Protein AF-0000000087005141 (afdb_homodimer)

Organism: Coptotermes formosanus (NCBI:txid36987)

pLDDT: mean 84.32, std 18.49, range [19.83, 98.81]

Sequence (1506 aa):
MHEECKCHMLPHVILLKMENKKKYKICVTQRHPSLGQCQKLQEDASKFTCVRGSGATDCALKLERGEADFGIFTAEESILVSKFDPQDQRVVIGEIRPEKRDSEKFQFETVAIVEADFQGTLKALKGKKFCHPGFNNPQLWTDSVLKHFERVVLKDNSAECVKSVGTAVEDELSALSSFFGSSCRPGEWADDPREDKNLKRKYSKLCGLCNSKRGCSQYLHAYGNQNAALDCLTKKDGGHVAYVGRYYVKEHFNQKNGGDSDLLEYKYLCPDGSVEDIQSNERPCTWLKQPWDSVIVKDKETAAGILQDLKTSVPTAQRTRTSNPQNWAQYATSIIAGNGNRIVPNDSTPSLKSFIQNGREIPETVDTALCHKTIKWCTTSEVENNKCEWLRQAAIIQGILPELQCVQGTSHLDCFKKINMMDADVVGTNSDLGPIATHFFNLTTVAYQETEENGSFKVVAVVKHNLTATKMTEFKDMKACFPEFAGLAWIAFMEAIRNSPESESKVCPYDSSAGTFFASVCAPGSKDLLHGSEGIDLCAVCHEAYANSDNNNYVPLHPEESCDATAENKFYGNAGALRCLASGVADVAFVNTYNLSVILQDMPGDFKEKYRIMCRNGTKVPLTTNPDDECALTVVTGGEVVARGNRSRNESRDISLTLLKLDELFGIDGHFGNMFNLYEPFNNTKDLLFRGEAFGFVTPLHIKEVANVETYARLKHNAEKCRHPKNDSRANTSGVVAKTTLVLIVILKCLLFMHEECKCHMLPHVILLKMENKKKYKICVTQRHPSLGQCQKLQEDASKFTCVRGSGATDCALKLERGEADFGIFTAEESILVSKFDPQDQRVVIGEIRPEKRDSEKFQFETVAIVEADFQGTLKALKGKKFCHPGFNNPQLWTDSVLKHFERVVLKDNSAECVKSVGTAVEDELSALSSFFGSSCRPGEWADDPREDKNLKRKYSKLCGLCNSKRGCSQYLHAYGNQNAALDCLTKKDGGHVAYVGRYYVKEHFNQKNGGDSDLLEYKYLCPDGSVEDIQSNERPCTWLKQPWDSVIVKDKETAAGILQDLKTSVPTAQRTRTSNPQNWAQYATSIIAGNGNRIVPNDSTPSLKSFIQNGREIPETVDTALCHKTIKWCTTSEVENNKCEWLRQAAIIQGILPELQCVQGTSHLDCFKKINMMDADVVGTNSDLGPIATHFFNLTTVAYQETEENGSFKVVAVVKHNLTATKMTEFKDMKACFPEFAGLAWIAFMEAIRNSPESESKVCPYDSSAGTFFASVCAPGSKDLLHGSEGIDLCAVCHEAYANSDNNNYVPLHPEESCDATAENKFYGNAGALRCLASGVADVAFVNTYNLSVILQDMPGDFKEKYRIMCRNGTKVPLTTNPDDECALTVVTGGEVVARGNRSRNESRDISLTLLKLDELFGIDGHFGNMFNLYEPFNNTKDLLFRGEAFGFVTPLHIKEVANVETYARLKHNAEKCRHPKNDSRANTSGVVAKTTLVLIVILKCLLF

Nearest PDB structures (foldseek):
  6wb6-assembly1_A  TM=6.494E-01  e=1.339E-40  Manduca sexta
  6wb6-assembly2_B  TM=6.621E-01  e=4.488E-39  Manduca sexta
  6xr0-assembly1_M  TM=3.139E-01  e=1.316E-33  Homo sapiens
  5ub3-assembly1_A  TM=5.964E-01  e=1.036E-08  Xanthomonas citri pv. citri str. 306
  5ub7-assembly2_B  TM=6.195E-01  e=2.255E-07  Xanthomonas citri pv. citri str. 306

Foldseek 3Di:
DPPPPPPPPPPPPPPPPPVPLAAFEEEAEPVFDDPVLQVVLPPDPHSYHYDYAPFLQRRLVCLQVVVHFKYWFFLLLLLLSVVVCPVLFKWFWWFKFFPVCPVPQFPWFKFKKFFLPDDWFLLSQFAFEEFFLADDVVDPDFPLLRCVSVFLSLQVNDPAFQEDPFFPLLSSLVSSLRGYFQYQHADASFLDPVVRQVSCVVSLSRQRLAPDSSRSHHDCPPPHSQLRSVCQCQPDVHGRMYMHIPVVVVVNVVVVPVPPPRQSGMWTQASRGDTHGPPPCPDDHTSFTGHGITMMGSGPVSSVVVSVSLVVLFDDPPNVPDDCSPSSSVSVQCRHNNPSIGIGTDPVRDRSQVSSVVTDDSDPAQSHSHDADAAEEEFADPLLLVLVVSLQSSCRSSRDPPGYHYHYHNHPVRVLQCQLVVVGFKFKDWQFCVLVSCQQRVKDFLWWFFFDPLLKWFKFKKFFPPDPDQALLVQFAFEEAEQAQRTPLLLLSQVLLVPDPVRPDNLFDLLCSCLNRYNEYQHAQSCVRVVCPPPGDNHVLLLVLVVLDPCVPAPPDDSVCSRHQDPSNCLHAQLNRLSSVLSVRGGMYIHICSCQVVSVVPDPPCSQVGMFTQFNRRDTDTSPDPDDCRRGSAIAGTITMIGRNPDDPSVSVNVNRSQSVSLQQCFPPHSPVSSHHDQDDDPNHGQRSHHNRGRGIDGPVGQVVDPRSVRSVVSSVVSVVSHPDPPPPPPPPPPPPPPDDPPDDVPPPVPDD/DPPPPPPPPPPPPPPPPPVPLAAFEEEAEPVFDDPVLQVLLPPDVHSYHYDYAPFLQRRLVCLQVVVHFKYWFFLLLLLLSVVVCPVLFKWFWWFKFFPVCPVPFFPWFKFKKFFLPDDWFLLSQFAFEEFFLADDVVDPDFLLRRCVSVFLSLQVNDPAFQEDPFFPLLSSLVSSLRGYFQYQHADASFLDPVVRQVSCVVSLSRQRLAPDSSNSHHDCPPPHSQLRSVCQCQPVVHGRMYMHIPVVVVVNVVVVDPPPPSQSRMWTQASRGDTHGPPPCPDDHTSFTGHGITMMGSGDVSSVVVSVSLVVLFDDPPNVPDDCSPSSSVSVQCRHNNPSIGIGTDPVRDRSQVRSVVTDDSDPAQSHSHDADEAEEEFADPLLLVLVVSLQSSCRSSRDPPGYHYHYHNHPVRVLQCQLVVVGFKFKDWQFCVLVSCQQSVKDFLWWFFFDPLQKWFKFKKFFPPDPDQALLVQFAFEEAEQAQRTPLLLLSQVLLVPDPPRPDNLFDLLCSCLNRYNEYQHAQSCVRVVCPPVGDNHVLLLVLVVLDPCVPQPPDDSVCSRHQDPSNCLHAQLNRLSSVLSVRGGMYIHICSCQVVSVVPDPPCSQVGMFTQFNRRDTDTSPDPDDCRRGSAIAGTITMIGRNPDDPSVSVNVNRSQSVSLQQCFPDHSPVSSHHDQDDDPNHGQRSHHNRGRGIDGPVGQVVDDRSVRSVVSSVVSVVSHPDPPPPPPPPPCPVPPDDPVPDVPPVPPDD

Secondary structure (DSSP, 8-state):
----------------------PEEEEE-TTSS-HHHHHHHHHSS-SEEEEE-SSHHHHHHHHHHTS-SEEEE-HHHHHHHHHT-TT---EEEEEEEEGGGTT-SSSEEEEEEEETT--S-GGGGTT--EE---B-SS-SS-HHHHTHHHHHHHHHT-SSPBPPSSSHHHHHHHHHHHHSSS-B--B-S-SSHHHHHHHHHHTGGGGTTSSBTTTTB---TTTHHHHHHHHHHHSTT--SEEEEEHHHHHHHHHHH-SSTTTGGGEEEEPTTS-EEESTT-SS---SEEEPPEEEEES-HHHHHHHHHHHHHHS--TTTTSSS---HHHHHHHHHHH-TTEEEEE-TT--BHHHHHHTT----SS---SB----EEEEESSHHHHHHHHHHHHHHHHTT-SSPEEEEE-SSHHHHHHHHHTTS--EEEEETTTHHHHHHHH-EEEEEEEEE-GGG-EEEEEEEETT----SGGGGTTSEEE-SSTTSHHHHHHHHHHHT-TT--S---SGGGHHHHHSSEEE-TTHHHHHTTTT---S-HHHHHHHHTS-GGGS----GGGTT--STT-TTSHHHHHHHHHHTTS-SEEEEE-TTHHHHHHTS-TTHHHHEEEEPTTS-EEETTS---TTTSSEEE-SEEEEEETT--HHHHHHHHHHHHHHHHHHSTT-TTTTT--SSS-BTTB--SSS-TTEEEEE-GGGGGGSHHHHHHHHHHHHHHHT------------------STTGGGSSTTS--/----------------------PEEEEE-TTSS-HHHHHHHHHSS-SEEEEE-SSHHHHHHHHHHTS-SEEEE-HHHHHHHHHT-TT---EEEEEEEEGGGTT-SSSEEEEEEEETT--S-GGGGTT--EE---B-SS-SS-HHHHTHHHHHHHHHT-SSPBPPSSSHHHHHHHHHHHHSSS-B--B-S-SSHHHHHHHHHHTGGGGTTSSBTTTTB---TTTHHHHHHHHHHHSTT--SEEEEEHHHHHHHHHHH-SSTTTGGGEEEEPTTS-EEESTT-SS---SEEEPPEEEEES-HHHHHHHHHHHHHHS--TTTTSSS---HHHHHHHHHHH-TTEEEEE-TT--BHHHHHHTT----SS---SB----EEEEESSHHHHHHHHHHHHHHHHTT-SSPEEEEE-SSHHHHHHHHHTTS-SEEEEETTTHHHHHHHH-EEEEEEEEE-GGG-EEEEEEEETT----SGGGGTTSEEE-SSTTSHHHHHHHHHHHT-TT--S---SGGGHHHHHSSEEE-TTHHHHHTTTT---S-HHHHHHHHTS-GGGS----GGGTT--STT-TTSHHHHHHHHHHTTS-SEEEEE-TTHHHHHHTS-TTHHHHEEEEPTTS-EEETTS---TTTSSEEE-SEEEEEETT--HHHHHHHHHHHHHHHHHHSTT-TTTTT--SSS-BTTB--SSS-TTEEEEE-GGGGGGSHHHHHHHHHHHHHHHT------------------STTGGGSGGGS--

InterPro domains:
  IPR001156 Transferrin-like domain [PF00405] (38-306)
  IPR001156 Transferrin-like domain [PF00405] (375-699)
  IPR001156 Transferrin-like domain [PR00422] (406-424)
  IPR001156 Transferrin-like domain [PR00422] (571-592)
  IPR001156 Transferrin-like domain [PR00422] (611-625)
  IPR001156 Transferrin-like domain [PR00422] (686-704)
  IPR001156 Transferrin-like domain [PS51408] (24-371)
  IPR001156 Transferrin-like domain [PS51408] (375-717)
  IPR001156 Transferrin-like domain [SM00094] (375-734)
  IPR016357 Transferrin [PIRSF002549] (13-723)

Radius of gyration: 39.14 Å; Cα contacts (8 Å, |Δi|>4): 3033; chains: 2; bounding box: 100×196×137 Å

Structure (mmCIF, N/CA/C/O backbone):
data_AF-0000000087005141-model_v1
#
loop_
_entity.id
_entity.type
_entity.pdbx_description
1 polymer Transferrin
#
loop_
_atom_site.group_PDB
_atom_site.id
_atom_site.type_symbol
_atom_site.label_atom_id
_atom_site.label_alt_id
_atom_site.label_comp_id
_atom_site.label_asym_id
_atom_site.label_entity_id
_atom_site.label_seq_id
_atom_site.pdbx_PDB_ins_code
_atom_site.Cartn_x
_atom_site.Cartn_y
_atom_site.Cartn_z
_atom_site.occupancy
_atom_site.B_iso_or_equiv
_atom_site.auth_seq_id
_atom_site.auth_comp_id
_atom_site.auth_asym_id
_atom_site.auth_atom_id
_atom_site.pdbx_PDB_model_num
ATOM 1 N N . MET A 1 1 ? -56.219 93.375 22.641 1 28.12 1 MET A N 1
ATOM 2 C CA . MET A 1 1 ? -54.938 92.812 23.047 1 28.12 1 MET A CA 1
ATOM 3 C C . MET A 1 1 ? -54.938 91.312 22.812 1 28.12 1 MET A C 1
ATOM 5 O O . MET A 1 1 ? -55.531 90.562 23.594 1 28.12 1 MET A O 1
ATOM 9 N N . HIS A 1 2 ? -55.156 90.875 21.531 1 33.41 2 HIS A N 1
ATOM 10 C CA . HIS A 1 2 ? -55.25 89.562 20.891 1 33.41 2 HIS A CA 1
ATOM 11 C C . HIS A 1 2 ? -53.938 88.75 21.016 1 33.41 2 HIS A C 1
ATOM 13 O O . HIS A 1 2 ? -52.906 89.25 20.547 1 33.41 2 HIS A O 1
ATOM 19 N N . GLU A 1 3 ? -53.719 88.125 22.188 1 31.88 3 GLU A N 1
ATOM 20 C CA . GLU A 1 3 ? -52.562 87.312 22.531 1 31.88 3 GLU A CA 1
ATOM 21 C C . GLU A 1 3 ? -52.438 86.125 21.578 1 31.88 3 GLU A C 1
ATOM 23 O O . GLU A 1 3 ? -53.375 85.312 21.453 1 31.88 3 GLU A O 1
ATOM 28 N N . GLU A 1 4 ? -51.812 86.312 20.422 1 32.69 4 GLU A N 1
ATOM 29 C CA . GLU A 1 4 ? -51.469 85.25 19.422 1 32.69 4 GLU A CA 1
ATOM 30 C C . GLU A 1 4 ? -50.594 84.188 20.031 1 32.69 4 GLU A C 1
ATOM 32 O O . GLU A 1 4 ? -49.531 84.438 20.578 1 32.69 4 GLU A O 1
ATOM 37 N N . CYS A 1 5 ? -51.188 83.125 20.594 1 31.78 5 CYS A N 1
ATOM 38 C CA . CYS A 1 5 ? -50.562 81.938 21.125 1 31.78 5 CYS A CA 1
ATOM 39 C C . CYS A 1 5 ? -49.75 81.188 20.062 1 31.78 5 CYS A C 1
ATOM 41 O O . CYS A 1 5 ? -50.281 80.75 19.031 1 31.78 5 CYS A O 1
ATOM 43 N N . LYS A 1 6 ? -48.5 81.625 19.812 1 34.59 6 LYS A N 1
ATOM 44 C CA . LYS A 1 6 ? -47.531 81 18.922 1 34.59 6 LYS A CA 1
ATOM 45 C C . LYS A 1 6 ? -47.281 79.562 19.328 1 34.59 6 LYS A C 1
ATOM 47 O O . LYS A 1 6 ? -46.781 79.25 20.406 1 34.59 6 LYS A O 1
ATOM 52 N N . CYS A 1 7 ? -48.125 78.562 18.891 1 31.56 7 CYS A N 1
ATOM 53 C CA . CYS A 1 7 ? -47.938 77.125 19.047 1 31.56 7 CYS A CA 1
ATOM 54 C C . CYS A 1 7 ? -46.688 76.688 18.359 1 31.56 7 CYS A C 1
ATOM 56 O O . CYS A 1 7 ? -46.562 76.75 17.141 1 31.56 7 CYS A O 1
ATOM 58 N N . HIS A 1 8 ? -45.531 76.875 18.875 1 34.47 8 HIS A N 1
ATOM 59 C CA . HIS A 1 8 ? -44.312 76.25 18.344 1 34.47 8 HIS A CA 1
ATOM 60 C C . HIS A 1 8 ? -44.438 74.75 18.312 1 34.47 8 HIS A C 1
ATOM 62 O O . HIS A 1 8 ? -44.625 74.125 19.344 1 34.47 8 HIS A O 1
ATOM 68 N N . MET A 1 9 ? -44.969 74.188 17.203 1 34.22 9 MET A N 1
ATOM 69 C CA . MET A 1 9 ? -44.938 72.75 16.938 1 34.22 9 MET A CA 1
ATOM 70 C C . MET A 1 9 ? -43.5 72.25 16.922 1 34.22 9 MET A C 1
ATOM 72 O O . MET A 1 9 ? -42.656 72.688 16.141 1 34.22 9 MET A O 1
ATOM 76 N N . LEU A 1 10 ? -42.906 71.875 18.031 1 38.47 10 LEU A N 1
ATOM 77 C CA . LEU A 1 10 ? -41.656 71.125 18.016 1 38.47 10 LEU A CA 1
ATOM 78 C C . LEU A 1 10 ? -41.75 69.875 17.203 1 38.47 10 LEU A C 1
ATOM 80 O O . LEU A 1 10 ? -42.656 69.062 17.438 1 38.47 10 LEU A O 1
ATOM 84 N N . PRO A 1 11 ? -41.188 69.875 15.977 1 41.94 11 PRO A N 1
ATOM 85 C CA . PRO A 1 11 ? -41.188 68.562 15.25 1 41.94 11 PRO A CA 1
ATOM 86 C C . PRO A 1 11 ? -40.562 67.438 16.062 1 41.94 11 PRO A C 1
ATOM 88 O O . PRO A 1 11 ? -39.5 67.625 16.688 1 41.94 11 PRO A O 1
ATOM 91 N N . HIS A 1 12 ? -41.375 66.625 16.656 1 40.31 12 HIS A N 1
ATOM 92 C CA . HIS A 1 12 ? -40.906 65.375 17.219 1 40.31 12 HIS A CA 1
ATOM 93 C C . HIS A 1 12 ? -40.094 64.562 16.188 1 40.31 12 HIS A C 1
ATOM 95 O O . HIS A 1 12 ? -40.625 64.188 15.141 1 40.31 12 HIS A O 1
ATOM 101 N N . VAL A 1 13 ? -38.812 64.875 16.031 1 39.16 13 VAL A N 1
ATOM 102 C CA . VAL A 1 13 ? -37.938 63.938 15.328 1 39.16 13 VAL A CA 1
ATOM 103 C C . VAL A 1 13 ? -38.125 62.531 15.867 1 39.16 13 VAL A C 1
ATOM 105 O O . VAL A 1 13 ? -37.875 62.281 17.047 1 39.16 13 VAL A O 1
ATOM 108 N N . ILE A 1 14 ? -39.062 61.875 15.352 1 36.75 14 ILE A N 1
ATOM 109 C CA . ILE A 1 14 ? -39.094 60.406 15.555 1 36.75 14 ILE A CA 1
ATOM 110 C C . ILE A 1 14 ? -37.75 59.812 15.188 1 36.75 14 ILE A C 1
ATOM 112 O O . ILE A 1 14 ? -37.344 59.844 14.023 1 36.75 14 ILE A O 1
ATOM 116 N N . LEU A 1 15 ? -36.781 59.906 16.047 1 35.97 15 LEU A N 1
ATOM 117 C CA . LEU A 1 15 ? -35.625 59.031 15.883 1 35.97 15 LEU A CA 1
ATOM 118 C C . LEU A 1 15 ? -36.094 57.594 15.586 1 35.97 15 LEU A C 1
ATOM 120 O O . LEU A 1 15 ? -36.688 56.938 16.453 1 35.97 15 LEU A O 1
ATOM 124 N N . LEU A 1 16 ? -36.5 57.406 14.398 1 35.97 16 LEU A N 1
ATOM 125 C CA . LEU A 1 16 ? -36.562 56 14 1 35.97 16 LEU A CA 1
ATOM 126 C C . LEU A 1 16 ? -35.312 55.281 14.43 1 35.97 16 LEU A C 1
ATOM 128 O O . LEU A 1 16 ? -34.188 55.594 13.984 1 35.97 16 LEU A O 1
ATOM 132 N N . LYS A 1 17 ? -35.25 54.875 15.641 1 39.09 17 LYS A N 1
ATOM 133 C CA . LYS A 1 17 ? -34.281 53.844 15.984 1 39.09 17 LYS A CA 1
ATOM 134 C C . LYS A 1 17 ? -34.219 52.781 14.914 1 39.09 17 LYS A C 1
ATOM 136 O O . LYS A 1 17 ? -35.188 52 14.758 1 39.09 17 LYS A O 1
ATOM 141 N N . MET A 1 18 ? -33.594 53.125 13.828 1 35.72 18 MET A N 1
ATOM 142 C CA . MET A 1 18 ? -33.188 51.969 13.023 1 35.72 18 MET A CA 1
ATOM 143 C C . MET A 1 18 ? -32.719 50.812 13.906 1 35.72 18 MET A C 1
ATOM 145 O O . MET A 1 18 ? -31.719 50.938 14.617 1 35.72 18 MET A O 1
ATOM 149 N N . GLU A 1 19 ? -33.656 50.188 14.484 1 39.97 19 GLU A N 1
ATOM 150 C CA . GLU A 1 19 ? -33.219 48.906 15.078 1 39.97 19 GLU A CA 1
ATOM 151 C C . GLU A 1 19 ? -32.125 48.25 14.234 1 39.97 19 GLU A C 1
ATOM 153 O O . GLU A 1 19 ? -32.375 47.906 13.078 1 39.97 19 GLU A O 1
ATOM 158 N N . ASN A 1 20 ? -30.984 48.719 14.195 1 45.12 20 ASN A N 1
ATOM 159 C CA . ASN A 1 20 ? -29.812 48 13.664 1 45.12 20 ASN A CA 1
ATOM 160 C C . ASN A 1 20 ? -29.953 46.5 13.805 1 45.12 20 ASN A C 1
ATOM 162 O O . ASN A 1 20 ? -29.875 45.969 14.906 1 45.12 20 ASN A O 1
ATOM 166 N N . LYS A 1 21 ? -30.812 45.844 13.109 1 56.25 21 LYS A N 1
ATOM 167 C CA . LYS A 1 21 ? -31.094 44.438 13.133 1 56.25 21 LYS A CA 1
ATOM 168 C C . LYS A 1 21 ? -29.797 43.625 13.102 1 56.25 21 LYS A C 1
ATOM 170 O O . LYS A 1 21 ? -29.031 43.719 12.148 1 56.25 21 LYS A O 1
ATOM 175 N N . LYS A 1 22 ? -29.297 43.094 14.156 1 73.81 22 LYS A N 1
ATOM 176 C CA . LYS A 1 22 ? -28.062 42.375 14.422 1 73.81 22 LYS A CA 1
ATOM 177 C C . LYS A 1 22 ? -27.969 41.125 13.531 1 73.81 22 LYS A C 1
ATOM 179 O O . LYS A 1 22 ? -28.891 40.312 13.484 1 73.81 22 LYS A O 1
ATOM 184 N N . LYS A 1 23 ? -27.078 41.156 12.562 1 87.88 23 LYS A N 1
ATOM 185 C CA . LYS A 1 23 ? -26.781 40 11.734 1 87.88 23 LYS A CA 1
ATOM 186 C C . LYS A 1 23 ? -25.828 39.031 12.438 1 87.88 23 LYS A C 1
ATOM 188 O O . LYS A 1 23 ? -24.859 39.469 13.086 1 87.88 23 LYS A O 1
ATOM 193 N N . TYR A 1 24 ? -26.234 37.812 12.477 1 92.88 24 TYR A N 1
ATOM 194 C CA . TYR A 1 24 ? -25.391 36.812 13.086 1 92.88 24 TYR A CA 1
ATOM 195 C C . TYR A 1 24 ? -24.484 36.156 12.055 1 92.88 24 TYR A C 1
ATOM 197 O O . TYR A 1 24 ? -24.875 35.969 10.898 1 92.88 24 TYR A O 1
ATOM 205 N N . LYS A 1 25 ? -23.266 35.844 12.5 1 94.19 25 LYS A N 1
ATOM 206 C CA . LYS A 1 25 ? -22.25 35.281 11.617 1 94.19 25 LYS A CA 1
ATOM 207 C C . LYS A 1 25 ? -22.203 33.781 11.734 1 94.19 25 LYS A C 1
ATOM 209 O O . LYS A 1 25 ? -21.906 33.25 12.812 1 94.19 25 LYS A O 1
ATOM 214 N N . ILE A 1 26 ? -22.375 33.062 10.648 1 93.31 26 ILE A N 1
ATOM 215 C CA . ILE A 1 26 ? -22.25 31.609 10.609 1 93.31 26 ILE A CA 1
ATOM 216 C C . ILE A 1 26 ? -20.906 31.219 10.016 1 93.31 26 ILE A C 1
ATOM 218 O O . ILE A 1 26 ? -20.516 31.703 8.945 1 93.31 26 ILE A O 1
ATOM 222 N N . CYS A 1 27 ? -20.188 30.344 10.703 1 94.06 27 CYS A N 1
ATOM 223 C CA . CYS A 1 27 ? -18.938 29.797 10.172 1 94.06 27 CYS A CA 1
ATOM 224 C C . CYS A 1 27 ? -19.203 28.609 9.258 1 94.06 27 CYS A C 1
ATOM 226 O O . CYS A 1 27 ? -19.812 27.625 9.688 1 94.06 27 CYS A O 1
ATOM 228 N N . VAL A 1 28 ? -18.734 28.703 8.016 1 90.25 28 VAL A N 1
ATOM 229 C CA . VAL A 1 28 ? -18.953 27.641 7.043 1 90.25 28 VAL A CA 1
ATOM 230 C C . VAL A 1 28 ? -17.609 27.156 6.504 1 90.25 28 VAL A C 1
ATOM 232 O O . VAL A 1 28 ? -16.688 27.938 6.316 1 90.25 28 VAL A O 1
ATOM 235 N N . THR A 1 29 ? -17.531 25.812 6.352 1 88.19 29 THR A N 1
ATOM 236 C CA . THR A 1 29 ? -16.312 25.203 5.828 1 88.19 29 THR A CA 1
ATOM 237 C C . THR A 1 29 ? -16.516 24.734 4.395 1 88.19 29 THR A C 1
ATOM 239 O O . THR A 1 29 ? -17.578 24.938 3.809 1 88.19 29 THR A O 1
ATOM 242 N N . GLN A 1 30 ? -15.445 24.062 3.783 1 73.75 30 GLN A N 1
ATOM 243 C CA . GLN A 1 30 ? -15.508 23.609 2.4 1 73.75 30 GLN A CA 1
ATOM 244 C C . GLN A 1 30 ? -16.5 22.453 2.248 1 73.75 30 GLN A C 1
ATOM 246 O O . GLN A 1 30 ? -16.953 22.156 1.143 1 73.75 30 GLN A O 1
ATOM 251 N N . ARG A 1 31 ? -16.797 21.75 3.277 1 69 31 ARG A N 1
ATOM 252 C CA . ARG A 1 31 ? -17.766 20.656 3.25 1 69 31 ARG A CA 1
ATOM 253 C C . ARG A 1 31 ? -19.172 21.172 2.93 1 69 31 ARG A C 1
ATOM 255 O O . ARG A 1 31 ? -20.016 20.406 2.436 1 69 31 ARG A O 1
ATOM 262 N N . HIS A 1 32 ? -19.375 22.328 3.217 1 62.19 32 HIS A N 1
ATOM 263 C CA . HIS A 1 32 ? -20.719 22.891 3.082 1 62.19 32 HIS A CA 1
ATOM 264 C C . HIS A 1 32 ? -20.891 23.578 1.73 1 62.19 32 HIS A C 1
ATOM 266 O O . HIS A 1 32 ? -19.906 24 1.116 1 62.19 32 HIS A O 1
ATOM 272 N N . PRO A 1 33 ? -22.172 23.406 1.3 1 60 33 PRO A N 1
ATOM 273 C CA . PRO A 1 33 ? -22.438 23.828 -0.077 1 60 33 PRO A CA 1
ATOM 274 C C . PRO A 1 33 ? -21.672 25.094 -0.461 1 60 33 PRO A C 1
ATOM 276 O O . PRO A 1 33 ? -21.188 25.828 0.414 1 60 33 PRO A O 1
ATOM 279 N N . SER A 1 34 ? -21.719 25.5 -1.682 1 58.47 34 SER A N 1
ATOM 280 C CA . SER A 1 34 ? -20.891 26.328 -2.537 1 58.47 34 SER A CA 1
ATOM 281 C C . SER A 1 34 ? -20.922 27.781 -2.09 1 58.47 34 SER A C 1
ATOM 283 O O . SER A 1 34 ? -21.891 28.234 -1.496 1 58.47 34 SER A O 1
ATOM 285 N N . LEU A 1 35 ? -19.75 28.375 -1.965 1 62.47 35 LEU A N 1
ATOM 286 C CA . LEU A 1 35 ? -19.469 29.797 -1.857 1 62.47 35 LEU A CA 1
ATOM 287 C C . LEU A 1 35 ? -20.594 30.625 -2.48 1 62.47 35 LEU A C 1
ATOM 289 O O . LEU A 1 35 ? -20.922 31.719 -1.994 1 62.47 35 LEU A O 1
ATOM 293 N N . GLY A 1 36 ? -21.281 29.984 -3.322 1 66.38 36 GLY A N 1
ATOM 294 C CA . GLY A 1 36 ? -22.344 30.703 -3.994 1 66.38 36 GLY A CA 1
ATOM 295 C C . GLY A 1 36 ? -23.547 30.938 -3.107 1 66.38 36 GLY A C 1
ATOM 296 O O . GLY A 1 36 ? -24.141 32.031 -3.127 1 66.38 36 GLY A O 1
ATOM 297 N N . GLN A 1 37 ? -23.844 30.094 -2.275 1 76.75 37 GLN A N 1
ATOM 298 C CA . GLN A 1 37 ? -25 30.25 -1.391 1 76.75 37 GLN A CA 1
ATOM 299 C C . GLN A 1 37 ? -24.703 31.266 -0.293 1 76.75 37 GLN A C 1
ATOM 301 O O . GLN A 1 37 ? -25.609 31.984 0.146 1 76.75 37 GLN A O 1
ATOM 306 N N . CYS A 1 38 ? -23.531 31.328 0.136 1 81.19 38 CYS A N 1
ATOM 307 C CA . CYS A 1 38 ? -23.125 32.312 1.143 1 81.19 38 CYS A CA 1
ATOM 308 C C . CYS A 1 38 ? -23.25 33.719 0.602 1 81.19 38 CYS A C 1
ATOM 310 O O . CYS A 1 38 ? -23.625 34.656 1.334 1 81.19 38 CYS A O 1
ATOM 312 N N . GLN A 1 39 ? -22.922 33.875 -0.654 1 78.06 39 GLN A N 1
ATOM 313 C CA . GLN A 1 39 ? -23.062 35.188 -1.267 1 78.06 39 GLN A CA 1
ATOM 314 C C . GLN A 1 39 ? -24.516 35.625 -1.347 1 78.06 39 GLN A C 1
ATOM 316 O O . GLN A 1 39 ? -24.844 36.781 -1.106 1 78.06 39 GLN A O 1
ATOM 321 N N . LYS A 1 40 ? -25.328 34.719 -1.68 1 76.56 40 LYS A N 1
ATOM 322 C CA . LYS A 1 40 ? -26.766 35.031 -1.778 1 76.56 40 LYS A CA 1
ATOM 323 C C . LYS A 1 40 ? -27.359 35.344 -0.409 1 76.56 40 LYS A C 1
ATOM 325 O O . LYS A 1 40 ? -28.281 36.156 -0.301 1 76.56 40 LYS A O 1
ATOM 330 N N . LEU A 1 41 ? -26.828 34.719 0.584 1 79.62 41 LEU A N 1
ATOM 331 C CA . LEU A 1 41 ? -27.281 34.938 1.953 1 79.62 41 LEU A CA 1
ATOM 332 C C . LEU A 1 41 ? -26.922 36.344 2.406 1 79.62 41 LEU A C 1
ATOM 334 O O . LEU A 1 41 ? -27.656 36.969 3.186 1 79.62 41 LEU A O 1
ATOM 338 N N . GLN A 1 42 ? -25.797 36.938 1.885 1 74.25 42 GLN A N 1
ATOM 339 C CA . GLN A 1 42 ? -25.297 38.219 2.309 1 74.25 42 GLN A CA 1
ATOM 340 C C . GLN A 1 42 ? -26.094 39.375 1.647 1 74.25 42 GLN A C 1
ATOM 342 O O . GLN A 1 42 ? -26.156 40.469 2.176 1 74.25 42 GLN A O 1
ATOM 347 N N . GLU A 1 43 ? -26.438 39.25 0.479 1 66.81 43 GLU A N 1
ATOM 348 C CA . GLU A 1 43 ? -27.094 40.312 -0.252 1 66.81 43 GLU A CA 1
ATOM 349 C C . GLU A 1 43 ? -28.375 40.781 0.452 1 66.81 43 GLU A C 1
ATOM 351 O O . GLU A 1 43 ? -28.688 41.969 0.467 1 66.81 43 GLU A O 1
ATOM 356 N N . ASP A 1 44 ? -29.281 39.969 0.575 1 57.38 44 ASP A N 1
ATOM 357 C CA . ASP A 1 44 ? -30.641 40.375 0.92 1 57.38 44 ASP A CA 1
ATOM 358 C C . ASP A 1 44 ? -30.766 40.656 2.414 1 57.38 44 ASP A C 1
ATOM 360 O O . ASP A 1 44 ? -29.812 40.469 3.17 1 57.38 44 ASP A O 1
ATOM 364 N N . ALA A 1 45 ? -31.891 41.219 2.865 1 64.62 45 ALA A N 1
ATOM 365 C CA . ALA A 1 45 ? -32.438 41.438 4.203 1 64.62 45 ALA A CA 1
ATOM 366 C C . ALA A 1 45 ? -32.25 40.219 5.086 1 64.62 45 ALA A C 1
ATOM 368 O O . ALA A 1 45 ? -33.094 39.906 5.922 1 64.62 45 ALA A O 1
ATOM 369 N N . SER A 1 46 ? -30.922 39.594 4.879 1 76.38 46 SER A N 1
ATOM 370 C CA . SER A 1 46 ? -30.688 38.375 5.633 1 76.38 46 SER A CA 1
ATOM 371 C C . SER A 1 46 ? -30.25 38.656 7.059 1 76.38 46 SER A C 1
ATOM 373 O O . SER A 1 46 ? -29.656 39.719 7.316 1 76.38 46 SER A O 1
ATOM 375 N N . LYS A 1 47 ? -30.656 37.812 7.977 1 83.56 47 LYS A N 1
ATOM 376 C CA . LYS A 1 47 ? -30.25 37.906 9.375 1 83.56 47 LYS A CA 1
ATOM 377 C C . LYS A 1 47 ? -28.938 37.188 9.617 1 83.56 47 LYS A C 1
ATOM 379 O O . LYS A 1 47 ? -28.375 37.25 10.719 1 83.56 47 LYS A O 1
ATOM 384 N N . PHE A 1 48 ? -28.406 36.469 8.594 1 88.56 48 PHE A N 1
ATOM 385 C CA . PHE A 1 48 ? -27.172 35.719 8.742 1 88.56 48 PHE A CA 1
ATOM 386 C C . PHE A 1 48 ? -26.141 36.156 7.711 1 88.56 48 PHE A C 1
ATOM 388 O O . PHE A 1 48 ? -26.5 36.531 6.602 1 88.56 48 PHE A O 1
ATOM 395 N N . THR A 1 49 ? -24.891 36.188 8.133 1 89 49 THR A N 1
ATOM 396 C CA . THR A 1 49 ? -23.75 36.344 7.234 1 89 49 THR A CA 1
ATOM 397 C C . THR A 1 49 ? -22.766 35.188 7.379 1 89 49 THR A C 1
ATOM 399 O O . THR A 1 49 ? -22.625 34.625 8.461 1 89 49 THR A O 1
ATOM 402 N N . CYS A 1 50 ? -22.062 34.906 6.305 1 90.75 50 CYS A N 1
ATOM 403 C CA . CYS A 1 50 ? -21.172 33.75 6.316 1 90.75 50 CYS A CA 1
ATOM 404 C C . CYS A 1 50 ? -19.734 34.188 6.617 1 90.75 50 CYS A C 1
ATOM 406 O O . CYS A 1 50 ? -19.297 35.25 6.172 1 90.75 50 CYS A O 1
ATOM 408 N N . VAL A 1 51 ? -19.047 33.469 7.449 1 92.31 51 VAL A N 1
ATOM 409 C CA . VAL A 1 51 ? -17.609 33.562 7.672 1 92.31 51 VAL A CA 1
ATOM 410 C C . VAL A 1 51 ? -16.953 32.25 7.246 1 92.31 51 VAL A C 1
ATOM 412 O O . VAL A 1 51 ? -17.391 31.156 7.648 1 92.31 51 VAL A O 1
ATOM 415 N N . ARG A 1 52 ? -15.906 32.344 6.461 1 89.69 52 ARG A N 1
ATOM 416 C CA . ARG A 1 52 ? -15.258 31.156 5.934 1 89.69 52 ARG A CA 1
ATOM 417 C C . ARG A 1 52 ? -14.258 30.594 6.938 1 89.69 52 ARG A C 1
ATOM 419 O O . ARG A 1 52 ? -13.453 31.328 7.508 1 89.69 52 ARG A O 1
ATOM 426 N N . GLY A 1 53 ? -14.422 29.297 7.227 1 90.88 53 GLY A N 1
ATOM 427 C CA . GLY A 1 53 ? -13.453 28.547 8.008 1 90.88 53 GLY A CA 1
ATOM 428 C C . GLY A 1 53 ? -12.75 27.469 7.203 1 90.88 53 GLY A C 1
ATOM 429 O O . GLY A 1 53 ? -13.336 26.875 6.297 1 90.88 53 GLY A O 1
ATOM 430 N N . SER A 1 54 ? -11.484 27.172 7.527 1 88.88 54 SER A N 1
ATOM 431 C CA . SER A 1 54 ? -10.727 26.125 6.848 1 88.88 54 SER A CA 1
ATOM 432 C C . SER A 1 54 ? -11.203 24.75 7.262 1 88.88 54 SER A C 1
ATOM 434 O O . SER A 1 54 ? -11.023 23.781 6.523 1 88.88 54 SER A O 1
ATOM 436 N N . GLY A 1 55 ? -11.719 24.625 8.398 1 92 55 GLY A N 1
ATOM 437 C CA . GLY A 1 55 ? -12.242 23.391 8.977 1 92 55 GLY A CA 1
ATOM 438 C C . GLY A 1 55 ? -12.984 23.609 10.281 1 92 55 GLY A C 1
ATOM 439 O O . GLY A 1 55 ? -13.156 24.75 10.719 1 92 55 GLY A O 1
ATOM 440 N N . ALA A 1 56 ? -13.391 22.531 10.836 1 94.5 56 ALA A N 1
ATOM 441 C CA . ALA A 1 56 ? -14.156 22.609 12.078 1 94.5 56 ALA A CA 1
ATOM 442 C C . ALA A 1 56 ? -13.32 23.219 13.203 1 94.5 56 ALA A C 1
ATOM 444 O O . ALA A 1 56 ? -13.828 23.984 14.023 1 94.5 56 ALA A O 1
ATOM 445 N N . THR A 1 57 ? -12.078 22.844 13.273 1 96.38 57 THR A N 1
ATOM 446 C CA . THR A 1 57 ? -11.18 23.391 14.281 1 96.38 57 THR A CA 1
ATOM 447 C C . THR A 1 57 ? -11.062 24.906 14.125 1 96.38 57 THR A C 1
ATOM 449 O O . THR A 1 57 ? -11.148 25.656 15.109 1 96.38 57 THR A O 1
ATOM 452 N N . ASP A 1 58 ? -10.883 25.344 12.914 1 95.5 58 ASP A N 1
ATOM 453 C CA . ASP A 1 58 ? -10.805 26.781 12.656 1 95.5 58 ASP A CA 1
ATOM 454 C C . ASP A 1 58 ? -12.109 27.484 13.031 1 95.5 58 ASP A C 1
ATOM 456 O O . ASP A 1 58 ? -12.102 28.578 13.594 1 95.5 58 ASP A O 1
ATOM 460 N N . CYS A 1 59 ? -13.242 26.891 12.703 1 95.56 59 CYS A N 1
ATOM 461 C CA . CYS A 1 59 ? -14.539 27.438 13.07 1 95.56 59 CYS A CA 1
ATOM 462 C C . CYS A 1 59 ? -14.688 27.516 14.586 1 95.56 59 CYS A C 1
ATOM 464 O O . CYS A 1 59 ? -15.234 28.484 15.109 1 95.56 59 CYS A O 1
ATOM 466 N N . ALA A 1 60 ? -14.266 26.469 15.258 1 97 60 ALA A N 1
ATOM 467 C CA . ALA A 1 60 ? -14.32 26.469 16.719 1 97 60 ALA A CA 1
ATOM 468 C C . ALA A 1 60 ? -13.508 27.625 17.297 1 97 60 ALA A C 1
ATOM 470 O O . ALA A 1 60 ? -13.945 28.297 18.234 1 97 60 ALA A O 1
ATOM 471 N N . LEU A 1 61 ? -12.344 27.844 16.797 1 96 61 LEU A N 1
ATOM 472 C CA . LEU A 1 61 ? -11.477 28.922 17.25 1 96 61 LEU A CA 1
ATOM 473 C C . LEU A 1 61 ? -12.094 30.281 16.938 1 96 61 LEU A C 1
ATOM 475 O O . LEU A 1 61 ? -11.977 31.219 17.734 1 96 61 LEU A O 1
ATOM 479 N N . LYS A 1 62 ? -12.766 30.391 15.828 1 96.38 62 LYS A N 1
ATOM 480 C CA . LYS A 1 62 ? -13.43 31.625 15.469 1 96.38 62 LYS A CA 1
ATOM 481 C C . LYS A 1 62 ? -14.609 31.922 16.391 1 96.38 62 LYS A C 1
ATOM 483 O O . LYS A 1 62 ? -14.891 33.094 16.703 1 96.38 62 LYS A O 1
ATOM 488 N N . LEU A 1 63 ? -15.336 30.906 16.781 1 96.75 63 LEU A N 1
ATOM 489 C CA . LEU A 1 63 ? -16.391 31.062 17.766 1 96.75 63 LEU A CA 1
ATOM 490 C C . LEU A 1 63 ? -15.812 31.578 19.094 1 96.75 63 LEU A C 1
ATOM 492 O O . LEU A 1 63 ? -16.375 32.469 19.719 1 96.75 63 LEU A O 1
ATOM 496 N N . GLU A 1 64 ? -14.727 31 19.469 1 94 64 GLU A N 1
ATOM 497 C CA . GLU A 1 64 ? -14.078 31.375 20.734 1 94 64 GLU A CA 1
ATOM 498 C C . GLU A 1 64 ? -13.625 32.812 20.703 1 94 64 GLU A C 1
ATOM 500 O O . GLU A 1 64 ? -13.719 33.531 21.703 1 94 64 GLU A O 1
ATOM 505 N N . ARG A 1 65 ? -13.156 33.312 19.547 1 94.06 65 ARG A N 1
ATOM 506 C CA . ARG A 1 65 ? -12.633 34.656 19.422 1 94.06 65 ARG A CA 1
ATOM 507 C C . ARG A 1 65 ? -13.75 35.656 19.125 1 94.06 65 ARG A C 1
ATOM 509 O O . ARG A 1 65 ? -13.508 36.844 19.078 1 94.06 65 ARG A O 1
ATOM 516 N N . GLY A 1 66 ? -14.898 35.125 18.828 1 93.56 66 GLY A N 1
ATOM 517 C CA . GLY A 1 66 ? -16.031 36 18.531 1 93.56 66 GLY A CA 1
ATOM 518 C C . GLY A 1 66 ? -16.078 36.469 17.094 1 93.56 66 GLY A C 1
ATOM 519 O O . GLY A 1 66 ? -16.828 37.375 16.75 1 93.56 66 GLY A O 1
ATOM 520 N N . GLU A 1 67 ? -15.289 35.844 16.25 1 95.94 67 GLU A N 1
ATOM 521 C CA . GLU A 1 67 ? -15.297 36.156 14.828 1 95.94 67 GLU A CA 1
ATOM 522 C C . GLU A 1 67 ? -16.5 35.531 14.133 1 95.94 67 GLU A C 1
ATOM 524 O O . GLU A 1 67 ? -16.875 35.938 13.039 1 95.94 67 GLU A O 1
ATOM 529 N N . ALA A 1 68 ? -17.047 34.5 14.719 1 96.44 68 ALA A N 1
ATOM 530 C CA . ALA A 1 68 ? -18.297 33.844 14.305 1 96.44 68 ALA A CA 1
ATOM 531 C C . ALA A 1 68 ? -19.219 33.625 15.492 1 96.44 68 ALA A C 1
ATOM 533 O O . ALA A 1 68 ? -18.766 33.562 16.641 1 96.44 68 ALA A O 1
ATOM 534 N N . ASP A 1 69 ? -20.484 33.531 15.133 1 97.06 69 ASP A N 1
ATOM 535 C CA . ASP A 1 69 ? -21.469 33.375 16.203 1 97.06 69 ASP A CA 1
ATOM 536 C C . ASP A 1 69 ? -21.906 31.938 16.344 1 97.06 69 ASP A C 1
ATOM 538 O O . ASP A 1 69 ? -22.266 31.484 17.438 1 97.06 69 ASP A O 1
ATOM 542 N N . PHE A 1 70 ? -21.984 31.281 15.312 1 96.56 70 PHE A N 1
ATOM 543 C CA . PHE A 1 70 ? -22.375 29.875 15.352 1 96.56 70 PHE A CA 1
ATOM 544 C C . PHE A 1 70 ? -21.828 29.125 14.148 1 96.56 70 PHE A C 1
ATOM 546 O O . PHE A 1 70 ? -21.297 29.734 13.219 1 96.56 70 PHE A O 1
ATOM 553 N N . GLY A 1 71 ? -21.781 27.828 14.234 1 95.31 71 GLY A N 1
ATOM 554 C CA . GLY A 1 71 ? -21.281 26.953 13.18 1 95.31 71 GLY A CA 1
ATOM 555 C C . GLY A 1 71 ? -21.938 25.594 13.18 1 95.31 71 GLY A C 1
ATOM 556 O O . GLY A 1 71 ? -22.781 25.297 14.023 1 95.31 71 GLY A O 1
ATOM 557 N N . ILE A 1 72 ? -21.594 24.797 12.148 1 94.19 72 ILE A N 1
ATOM 558 C CA . ILE A 1 72 ? -22.125 23.453 11.969 1 94.19 72 ILE A CA 1
ATOM 559 C C . ILE A 1 72 ? -21.016 22.422 12.227 1 94.19 72 ILE A C 1
ATOM 561 O O . ILE A 1 72 ? -19.938 22.5 11.633 1 94.19 72 ILE A O 1
ATOM 565 N N . PHE A 1 73 ? -21.328 21.453 13.078 1 95.44 73 PHE A N 1
ATOM 566 C CA . PHE A 1 73 ? -20.312 20.469 13.453 1 95.44 73 PHE A CA 1
ATOM 567 C C . PHE A 1 73 ? -20.891 19.062 13.414 1 95.44 73 PHE A C 1
ATOM 569 O O . PHE A 1 73 ? -22.031 18.844 13.805 1 95.44 73 PHE A O 1
ATOM 576 N N . THR A 1 74 ? -20.047 18.094 12.875 1 92.94 74 THR A N 1
ATOM 577 C CA . THR A 1 74 ? -20.422 16.688 13.023 1 92.94 74 THR A CA 1
ATOM 578 C C . THR A 1 74 ? -20.328 16.25 14.484 1 92.94 74 THR A C 1
ATOM 580 O O . THR A 1 74 ? -19.812 17 15.32 1 92.94 74 THR A O 1
ATOM 583 N N . ALA A 1 75 ? -20.844 15.094 14.742 1 93.75 75 ALA A N 1
ATOM 584 C CA . ALA A 1 75 ? -20.828 14.586 16.109 1 93.75 75 ALA A CA 1
ATOM 585 C C . ALA A 1 75 ? -19.391 14.461 16.625 1 93.75 75 ALA A C 1
ATOM 587 O O . ALA A 1 75 ? -19.094 14.836 17.766 1 93.75 75 ALA A O 1
ATOM 588 N N . GLU A 1 76 ? -18.5 13.938 15.836 1 93.44 76 GLU A N 1
ATOM 589 C CA . GLU A 1 76 ? -17.109 13.773 16.219 1 93.44 76 GLU A CA 1
ATOM 590 C C . GLU A 1 76 ? -16.422 15.125 16.422 1 93.44 76 GLU A C 1
ATOM 592 O O . GLU A 1 76 ? -15.625 15.289 17.344 1 93.44 76 GLU A O 1
ATOM 597 N N . GLU A 1 77 ? -16.719 16.031 15.508 1 95.62 77 GLU A N 1
ATOM 598 C CA . GLU A 1 77 ? -16.188 17.391 15.633 1 95.62 77 GLU A CA 1
ATOM 599 C C . GLU A 1 77 ? -16.688 18.062 16.906 1 95.62 77 GLU A C 1
ATOM 601 O O . GLU A 1 77 ? -15.945 18.812 17.562 1 95.62 77 GLU A O 1
ATOM 606 N N . SER A 1 78 ? -17.922 17.812 17.234 1 96.5 78 SER A N 1
ATOM 607 C CA . SER A 1 78 ? -18.5 18.359 18.469 1 96.5 78 SER A CA 1
ATOM 608 C C . SER A 1 78 ? -17.75 17.859 19.703 1 96.5 78 SER A C 1
ATOM 610 O O . SER A 1 78 ? -17.531 18.609 20.656 1 96.5 78 SER A O 1
ATOM 612 N N . ILE A 1 79 ? -17.406 16.609 19.688 1 96.12 79 ILE A N 1
ATOM 613 C CA . ILE A 1 79 ? -16.641 16.062 20.797 1 96.12 79 ILE A CA 1
ATOM 614 C C . ILE A 1 79 ? -15.297 16.781 20.906 1 96.12 79 ILE A C 1
ATOM 616 O O . ILE A 1 79 ? -14.883 17.172 22 1 96.12 79 ILE A O 1
ATOM 620 N N . LEU A 1 80 ? -14.664 16.984 19.781 1 96.81 80 LEU A N 1
ATOM 621 C CA . LEU A 1 80 ? -13.375 17.672 19.766 1 96.81 80 LEU A CA 1
ATOM 622 C C . LEU A 1 80 ? -13.516 19.094 20.297 1 96.81 80 LEU A C 1
ATOM 624 O O . LEU A 1 80 ? -12.719 19.531 21.141 1 96.81 80 LEU A O 1
ATOM 628 N N . VAL A 1 81 ? -14.5 19.828 19.859 1 97.38 81 VAL A N 1
ATOM 629 C CA . VAL A 1 81 ? -14.727 21.219 20.266 1 97.38 81 VAL A CA 1
ATOM 630 C C . VAL A 1 81 ? -15 21.266 21.766 1 97.38 81 VAL A C 1
ATOM 632 O O . VAL A 1 81 ? -14.539 22.188 22.453 1 97.38 81 VAL A O 1
ATOM 635 N N . SER A 1 82 ? -15.68 20.312 22.266 1 96.94 82 SER A N 1
ATOM 636 C CA . SER A 1 82 ? -16.047 20.297 23.672 1 96.94 82 SER A CA 1
ATOM 637 C C . SER A 1 82 ? -14.812 20.203 24.562 1 96.94 82 SER A C 1
ATOM 639 O O . SER A 1 82 ? -14.812 20.703 25.688 1 96.94 82 SER A O 1
ATOM 641 N N . LYS A 1 83 ? -13.805 19.547 24.094 1 96.38 83 LYS A N 1
ATOM 642 C CA . LYS A 1 83 ? -12.57 19.375 24.859 1 96.38 83 LYS A CA 1
ATOM 643 C C . LYS A 1 83 ? -11.875 20.719 25.078 1 96.38 83 LYS A C 1
ATOM 645 O O . LYS A 1 83 ? -11.086 20.859 26.016 1 96.38 83 LYS A O 1
ATOM 650 N N . PHE A 1 84 ? -12.156 21.672 24.281 1 96.31 84 PHE A N 1
ATOM 651 C CA . PHE A 1 84 ? -11.492 22.969 24.359 1 96.31 84 PHE A CA 1
ATOM 652 C C . PHE A 1 84 ? -12.469 24.047 24.781 1 96.31 84 PHE A C 1
ATOM 654 O O . PHE A 1 84 ? -12.25 25.234 24.531 1 96.31 84 PHE A O 1
ATOM 661 N N . ASP A 1 85 ? -13.555 23.609 25.344 1 94.75 85 ASP A N 1
ATOM 662 C CA . ASP A 1 85 ? -14.547 24.484 25.953 1 94.75 85 ASP A CA 1
ATOM 663 C C . ASP A 1 85 ? -14.609 24.281 27.469 1 94.75 85 ASP A C 1
ATOM 665 O O . ASP A 1 85 ? -15.648 23.875 28 1 94.75 85 ASP A O 1
ATOM 669 N N . PRO A 1 86 ? -13.555 24.672 28.172 1 91.06 86 PRO A N 1
ATOM 670 C CA . PRO A 1 86 ? -13.469 24.359 29.594 1 91.06 86 PRO A CA 1
ATOM 671 C C . PRO A 1 86 ? -14.57 25.031 30.406 1 91.06 86 PRO A C 1
ATOM 673 O O . PRO A 1 86 ? -14.984 24.5 31.453 1 91.06 86 PRO A O 1
ATOM 676 N N . GLN A 1 87 ? -15.156 26.125 29.969 1 92.38 87 GLN A N 1
ATOM 677 C CA . GLN A 1 87 ? -16.172 26.844 30.734 1 92.38 87 GLN A CA 1
ATOM 678 C C . GLN A 1 87 ? -17.578 26.422 30.297 1 92.38 87 GLN A C 1
ATOM 680 O O . GLN A 1 87 ? -18.578 27 30.75 1 92.38 87 GLN A O 1
ATOM 685 N N . ASP A 1 88 ? -17.641 25.5 29.391 1 93.44 88 ASP A N 1
ATOM 686 C CA . ASP A 1 88 ? -18.922 24.969 28.938 1 93.44 88 ASP A CA 1
ATOM 687 C C . ASP A 1 88 ? -19.828 26.078 28.422 1 93.44 88 ASP A C 1
ATOM 689 O O . ASP A 1 88 ? -20.984 26.188 28.844 1 93.44 88 ASP A O 1
ATOM 693 N N . GLN A 1 89 ? -19.328 26.953 27.609 1 95 89 GLN A N 1
ATOM 694 C CA . GLN A 1 89 ? -20.031 28.125 27.125 1 95 89 GLN A CA 1
ATOM 695 C C . GLN A 1 89 ? -20.828 27.797 25.859 1 95 89 GLN A C 1
ATOM 697 O O . GLN A 1 89 ? -21.828 28.453 25.562 1 95 89 GLN A O 1
ATOM 702 N N . ARG A 1 90 ? -20.375 26.828 25.109 1 97.12 90 ARG A N 1
ATOM 703 C CA . ARG A 1 90 ? -21.016 26.5 23.828 1 97.12 90 ARG A CA 1
ATOM 704 C C . ARG A 1 90 ? -22.359 25.828 24.062 1 97.12 90 ARG A C 1
ATOM 706 O O . ARG A 1 90 ? -22.516 25.016 24.984 1 97.12 90 ARG A O 1
ATOM 713 N N . VAL A 1 91 ? -23.281 26.156 23.188 1 97.31 91 VAL A N 1
ATOM 714 C CA . VAL A 1 91 ? -24.609 25.562 23.328 1 97.31 91 VAL A CA 1
ATOM 715 C C . VAL A 1 91 ? -25.094 25.031 21.969 1 97.31 91 VAL A C 1
ATOM 717 O O . VAL A 1 91 ? -24.656 25.516 20.922 1 97.31 91 VAL A O 1
ATOM 720 N N . VAL A 1 92 ? -25.922 24.016 22.016 1 97.62 92 VAL A N 1
ATOM 721 C CA . VAL A 1 92 ? -26.484 23.406 20.812 1 97.62 92 VAL A CA 1
ATOM 722 C C . VAL A 1 92 ? -27.922 23.891 20.625 1 97.62 92 VAL A C 1
ATOM 724 O O . VAL A 1 92 ? -28.75 23.75 21.516 1 97.62 92 VAL A O 1
ATOM 727 N N . ILE A 1 93 ? -28.25 24.422 19.391 1 96.5 93 ILE A N 1
ATOM 728 C CA . ILE A 1 93 ? -29.578 25 19.203 1 96.5 93 ILE A CA 1
ATOM 729 C C . ILE A 1 93 ? -30.359 24.188 18.172 1 96.5 93 ILE A C 1
ATOM 731 O O . ILE A 1 93 ? -31.547 24.422 17.953 1 96.5 93 ILE A O 1
ATOM 735 N N . GLY A 1 94 ? -29.688 23.25 17.594 1 95 94 GLY A N 1
ATOM 736 C CA . GLY A 1 94 ? -30.359 22.453 16.594 1 95 94 GLY A CA 1
ATOM 737 C C . GLY A 1 94 ? -29.562 21.234 16.172 1 95 94 GLY A C 1
ATOM 738 O O . GLY A 1 94 ? -28.344 21.203 16.297 1 95 94 GLY A O 1
ATOM 739 N N . GLU A 1 95 ? -30.281 20.203 15.695 1 95 95 GLU A N 1
ATOM 740 C CA . GLU A 1 95 ? -29.719 18.984 15.141 1 95 95 GLU A CA 1
ATOM 741 C C . GLU A 1 95 ? -30.031 18.844 13.656 1 95 95 GLU A C 1
ATOM 743 O O . GLU A 1 95 ? -31.109 19.25 13.211 1 95 95 GLU A O 1
ATOM 748 N N . ILE A 1 96 ? -29.078 18.391 12.945 1 92.81 96 ILE A N 1
ATOM 749 C CA . ILE A 1 96 ? -29.281 18.156 11.516 1 92.81 96 ILE A CA 1
ATOM 750 C C . ILE A 1 96 ? -29.547 16.672 11.273 1 92.81 96 ILE A C 1
ATOM 752 O O . ILE A 1 96 ? -28.672 15.836 11.508 1 92.81 96 ILE A O 1
ATOM 756 N N . ARG A 1 97 ? -30.75 16.375 10.773 1 91.19 97 ARG A N 1
ATOM 757 C CA . ARG A 1 97 ? -31.172 15 10.555 1 91.19 97 ARG A CA 1
ATOM 758 C C . ARG A 1 97 ? -31.656 14.805 9.125 1 91.19 97 ARG A C 1
ATOM 760 O O . ARG A 1 97 ? -32.25 15.711 8.531 1 91.19 97 ARG A O 1
ATOM 767 N N . PRO A 1 98 ? -31.359 13.586 8.656 1 84.81 98 PRO A N 1
ATOM 768 C CA . PRO A 1 98 ? -32.031 13.305 7.383 1 84.81 98 PRO A CA 1
ATOM 769 C C . PRO A 1 98 ? -33.531 13.359 7.48 1 84.81 98 PRO A C 1
ATOM 771 O O . PRO A 1 98 ? -34.125 12.93 8.484 1 84.81 98 PRO A O 1
ATOM 774 N N . GLU A 1 99 ? -34.156 13.742 6.398 1 80.69 99 GLU A N 1
ATOM 775 C CA . GLU A 1 99 ? -35.594 13.906 6.379 1 80.69 99 GLU A CA 1
ATOM 776 C C . GLU A 1 99 ? -36.312 12.594 6.695 1 80.69 99 GLU A C 1
ATOM 778 O O . GLU A 1 99 ? -37.344 12.586 7.375 1 80.69 99 GLU A O 1
ATOM 783 N N . LYS A 1 100 ? -35.719 11.57 6.332 1 76 100 LYS A N 1
ATOM 784 C CA . LYS A 1 100 ? -36.375 10.266 6.477 1 76 100 LYS A CA 1
ATOM 785 C C . LYS A 1 100 ? -36.094 9.672 7.852 1 76 100 LYS A C 1
ATOM 787 O O . LYS A 1 100 ? -36.719 8.672 8.234 1 76 100 LYS A O 1
ATOM 792 N N . ARG A 1 101 ? -35.25 10.25 8.578 1 85 101 ARG A N 1
ATOM 793 C CA . ARG A 1 101 ? -34.875 9.742 9.898 1 85 101 ARG A CA 1
ATOM 794 C C . ARG A 1 101 ? -35 10.844 10.953 1 85 101 ARG A C 1
ATOM 796 O O . ARG A 1 101 ? -34.188 10.898 11.883 1 85 101 ARG A O 1
ATOM 803 N N . ASP A 1 102 ? -35.906 11.68 10.734 1 83.88 102 ASP A N 1
ATOM 804 C CA . ASP A 1 102 ? -35.969 12.859 11.578 1 83.88 102 ASP A CA 1
ATOM 805 C C . ASP A 1 102 ? -36.594 12.531 12.938 1 83.88 102 ASP A C 1
ATOM 807 O O . ASP A 1 102 ? -36.469 13.312 13.883 1 83.88 102 ASP A O 1
ATOM 811 N N . SER A 1 103 ? -37.125 11.305 13.07 1 85.94 103 SER A N 1
ATOM 812 C CA . SER A 1 103 ? -37.719 10.922 14.352 1 85.94 103 SER A CA 1
ATOM 813 C C . SER A 1 103 ? -36.719 10.164 15.219 1 85.94 103 SER A C 1
ATOM 815 O O . SER A 1 103 ? -36.969 9.984 16.422 1 85.94 103 SER A O 1
ATOM 817 N N . GLU A 1 104 ? -35.688 9.789 14.633 1 88.38 104 GLU A N 1
ATOM 818 C CA . GLU A 1 104 ? -34.656 9.039 15.375 1 88.38 104 GLU A CA 1
ATOM 819 C C . GLU A 1 104 ? -33.844 9.961 16.281 1 88.38 104 GLU A C 1
ATOM 821 O O . GLU A 1 104 ? -33.438 11.047 15.875 1 88.38 104 GLU A O 1
ATOM 826 N N . LYS A 1 105 ? -33.625 9.484 17.406 1 90.12 105 LYS A N 1
ATOM 827 C CA . LYS A 1 105 ? -32.969 10.312 18.422 1 90.12 105 LYS A CA 1
ATOM 828 C C . LYS A 1 105 ? -31.484 10.398 18.156 1 90.12 105 LYS A C 1
ATOM 830 O O . LYS A 1 105 ? -30.844 11.414 18.469 1 90.12 105 LYS A O 1
ATOM 835 N N . PHE A 1 106 ? -30.938 9.312 17.688 1 93.56 106 PHE A N 1
ATOM 836 C CA . PHE A 1 106 ? -29.484 9.242 17.5 1 93.56 106 PHE A CA 1
ATOM 837 C C . PHE A 1 106 ? -29.156 8.914 16.047 1 93.56 106 PHE A C 1
ATOM 839 O O . PHE A 1 106 ? -29.953 8.297 15.352 1 93.56 106 PHE A O 1
ATOM 846 N N . GLN A 1 107 ? -27.984 9.383 15.594 1 92.62 107 GLN A N 1
ATOM 847 C CA . GLN A 1 107 ? -27.5 9.109 14.25 1 92.62 107 GLN A CA 1
ATOM 848 C C . GLN A 1 107 ? -27.312 7.609 14.031 1 92.62 107 GLN A C 1
ATOM 850 O O . GLN A 1 107 ? -27.672 7.074 12.984 1 92.62 107 GLN A O 1
ATOM 855 N N . PHE A 1 108 ? -26.672 6.949 14.992 1 91.81 108 PHE A N 1
ATOM 856 C CA . PHE A 1 108 ? -26.594 5.492 15.016 1 91.81 108 PHE A CA 1
ATOM 857 C C . PHE A 1 108 ? -26.406 4.98 16.438 1 91.81 108 PHE A C 1
ATOM 859 O O . PHE A 1 108 ? -26.047 5.746 17.328 1 91.81 108 PHE A O 1
ATOM 866 N N . GLU A 1 109 ? -26.734 3.801 16.578 1 94.75 109 GLU A N 1
ATOM 867 C CA . GLU A 1 109 ? -26.516 3.035 17.797 1 94.75 109 GLU A CA 1
ATOM 868 C C . GLU A 1 109 ? -25.828 1.707 17.5 1 94.75 109 GLU A C 1
ATOM 870 O O . GLU A 1 109 ? -26.125 1.062 16.5 1 94.75 109 GLU A O 1
ATOM 875 N N . THR A 1 110 ? -24.859 1.387 18.406 1 96.19 110 THR A N 1
ATOM 876 C CA . THR A 1 110 ? -24.172 0.123 18.172 1 96.19 110 THR A CA 1
ATOM 877 C C . THR A 1 110 ? -24.672 -0.952 19.125 1 96.19 110 THR A C 1
ATOM 879 O O . THR A 1 110 ? -25.047 -0.649 20.266 1 96.19 110 THR A O 1
ATOM 882 N N . VAL A 1 111 ? -24.688 -2.139 18.625 1 97 111 VAL A N 1
ATOM 883 C CA . VAL A 1 111 ? -25.141 -3.275 19.422 1 97 111 VAL A CA 1
ATOM 884 C C . VAL A 1 111 ? -24.234 -4.473 19.172 1 97 111 VAL A C 1
ATOM 886 O O . VAL A 1 111 ? -23.516 -4.52 18.172 1 97 111 VAL A O 1
ATOM 889 N N . ALA A 1 112 ? -24.203 -5.348 20.094 1 97.44 112 ALA A N 1
ATOM 890 C CA . ALA A 1 112 ? -23.562 -6.648 19.953 1 97.44 112 ALA A CA 1
ATOM 891 C C . ALA A 1 112 ? -24.594 -7.773 19.938 1 97.44 112 ALA A C 1
ATOM 893 O O . ALA A 1 112 ? -25.531 -7.773 20.719 1 97.44 112 ALA A O 1
ATOM 894 N N . ILE A 1 113 ? -24.453 -8.695 18.984 1 96.5 113 ILE A N 1
ATOM 895 C CA . ILE A 1 113 ? -25.406 -9.789 18.812 1 96.5 113 ILE A CA 1
ATOM 896 C C . ILE A 1 113 ? -24.734 -11.117 19.109 1 96.5 113 ILE A C 1
ATOM 898 O O . ILE A 1 113 ? -23.641 -11.406 18.594 1 96.5 113 ILE A O 1
ATOM 902 N N . VAL A 1 114 ? -25.375 -11.914 19.906 1 96.12 114 VAL A N 1
ATOM 903 C CA . VAL A 1 114 ? -24.859 -13.242 20.25 1 96.12 114 VAL A CA 1
ATOM 904 C C . VAL A 1 114 ? -25.922 -14.297 19.969 1 96.12 114 VAL A C 1
ATOM 906 O O . VAL A 1 114 ? -27.078 -13.961 19.703 1 96.12 114 VAL A O 1
ATOM 909 N N . GLU A 1 115 ? -25.469 -15.516 20 1 93.12 115 GLU A N 1
ATOM 910 C CA . GLU A 1 115 ? -26.406 -16.625 19.891 1 93.12 115 GLU A CA 1
ATOM 911 C C . GLU A 1 115 ? -27.344 -16.688 21.094 1 93.12 115 GLU A C 1
ATOM 913 O O . GLU A 1 115 ? -26.969 -16.266 22.188 1 93.12 115 GLU A O 1
ATOM 918 N N . ALA A 1 116 ? -28.469 -17.266 20.844 1 90.62 116 ALA A N 1
ATOM 919 C CA . ALA A 1 116 ? -29.516 -17.266 21.875 1 90.62 116 ALA A CA 1
ATOM 920 C C . ALA A 1 116 ? -29.062 -18.031 23.109 1 90.62 116 ALA A C 1
ATOM 922 O O . ALA A 1 116 ? -29.469 -17.719 24.219 1 90.62 116 ALA A O 1
ATOM 923 N N . ASP A 1 117 ? -28.25 -18.984 22.953 1 88.94 117 ASP A N 1
ATOM 924 C CA . ASP A 1 117 ? -27.859 -19.828 24.062 1 88.94 117 ASP A CA 1
ATOM 925 C C . ASP A 1 117 ? -26.641 -19.281 24.781 1 88.94 117 ASP A C 1
ATOM 927 O O . ASP A 1 117 ? -26.078 -19.922 25.672 1 88.94 117 ASP A O 1
ATOM 931 N N . PHE A 1 118 ? -26.234 -18.125 24.297 1 91.5 118 PHE A N 1
ATOM 932 C CA . PHE A 1 118 ? -25.094 -17.516 24.953 1 91.5 118 PHE A CA 1
ATOM 933 C C . PHE A 1 118 ? -25.391 -17.25 26.422 1 91.5 118 PHE A C 1
ATOM 935 O O . PHE A 1 118 ? -26.422 -16.672 26.75 1 91.5 118 PHE A O 1
ATOM 942 N N . GLN A 1 119 ? -24.672 -18.078 27.344 1 78.31 119 GLN A N 1
ATOM 943 C CA . GLN A 1 119 ? -24.875 -17.938 28.781 1 78.31 119 GLN A CA 1
ATOM 944 C C . GLN A 1 119 ? -23.672 -17.266 29.438 1 78.31 119 GLN A C 1
ATOM 946 O O . GLN A 1 119 ? -22.516 -17.641 29.172 1 78.31 119 GLN A O 1
ATOM 951 N N . GLY A 1 120 ? -23.797 -15.992 29.906 1 73.25 120 GLY A N 1
ATOM 952 C CA . GLY A 1 120 ? -22.656 -15.539 30.672 1 73.25 120 GLY A CA 1
ATOM 953 C C . GLY A 1 120 ? -22.391 -14.047 30.531 1 73.25 120 GLY A C 1
ATOM 954 O O . GLY A 1 120 ? -23.25 -13.305 30.078 1 73.25 120 GLY A O 1
ATOM 955 N N . THR A 1 121 ? -21.109 -13.688 31.047 1 85.62 121 THR A N 1
ATOM 956 C CA . THR A 1 121 ? -20.578 -12.328 31.078 1 85.62 121 THR A CA 1
ATOM 957 C C . THR A 1 121 ? -19.688 -12.07 29.875 1 85.62 121 THR A C 1
ATOM 959 O O . THR A 1 121 ? -19.531 -12.938 29 1 85.62 121 THR A O 1
ATOM 962 N N . LEU A 1 122 ? -19.219 -10.906 29.719 1 93 122 LEU A N 1
ATOM 963 C CA . LEU A 1 122 ? -18.297 -10.539 28.656 1 93 122 LEU A CA 1
ATOM 964 C C . LEU A 1 122 ? -17.094 -11.477 28.625 1 93 122 LEU A C 1
ATOM 966 O O . LEU A 1 122 ? -16.516 -11.711 27.562 1 93 122 LEU A O 1
ATOM 970 N N . LYS A 1 123 ? -16.781 -12.109 29.734 1 90.69 123 LYS A N 1
ATOM 971 C CA . LYS A 1 123 ? -15.641 -13.016 29.844 1 90.69 123 LYS A CA 1
ATOM 972 C C . LYS A 1 123 ? -15.891 -14.312 29.078 1 90.69 123 LYS A C 1
ATOM 974 O O . LYS A 1 123 ? -14.953 -14.953 28.609 1 90.69 123 LYS A O 1
ATOM 979 N N . ALA A 1 124 ? -17.109 -14.641 28.938 1 92.88 124 ALA A N 1
ATOM 980 C CA . ALA A 1 124 ? -17.5 -15.883 28.266 1 92.88 124 ALA A CA 1
ATOM 981 C C . ALA A 1 124 ? -17.266 -15.781 26.766 1 92.88 124 ALA A C 1
ATOM 983 O O . ALA A 1 124 ? -17.328 -16.797 26.062 1 92.88 124 ALA A O 1
ATOM 984 N N . LEU A 1 125 ? -16.906 -14.633 26.328 1 95.38 125 LEU A N 1
ATOM 985 C CA . LEU A 1 125 ? -16.641 -14.438 24.906 1 95.38 125 LEU A CA 1
ATOM 986 C C . LEU A 1 125 ? -15.281 -15 24.531 1 95.38 125 LEU A C 1
ATOM 988 O O . LEU A 1 125 ? -14.961 -15.133 23.344 1 95.38 125 LEU A O 1
ATOM 992 N N . LYS A 1 126 ? -14.5 -15.375 25.547 1 94.12 126 LYS A N 1
ATOM 993 C CA . LYS A 1 126 ? -13.18 -15.93 25.266 1 94.12 126 LYS A CA 1
ATOM 994 C C . LYS A 1 126 ? -13.273 -17.172 24.406 1 94.12 126 LYS A C 1
ATOM 996 O O . LYS A 1 126 ? -14.047 -18.094 24.703 1 94.12 126 LYS A O 1
ATOM 1001 N N . GLY A 1 127 ? -12.516 -17.156 23.297 1 95.25 127 GLY A N 1
ATOM 1002 C CA . GLY A 1 127 ? -12.484 -18.297 22.391 1 95.25 127 GLY A CA 1
ATOM 1003 C C . GLY A 1 127 ? -13.625 -18.281 21.391 1 95.25 127 GLY A C 1
ATOM 1004 O O . GLY A 1 127 ? -13.656 -19.109 20.469 1 95.25 127 GLY A O 1
ATOM 1005 N N . LYS A 1 128 ? -14.547 -17.422 21.547 1 95.94 128 LYS A N 1
ATOM 1006 C CA . LYS A 1 128 ? -15.68 -17.359 20.625 1 95.94 128 LYS A CA 1
ATOM 1007 C C . LYS A 1 128 ? -15.273 -16.703 19.297 1 95.94 128 LYS A C 1
ATOM 1009 O O . LYS A 1 128 ? -14.305 -15.953 19.234 1 95.94 128 LYS A O 1
ATOM 1014 N N . LYS A 1 129 ? -16.031 -17.047 18.25 1 97.69 129 LYS A N 1
ATOM 1015 C CA . LYS A 1 129 ? -15.805 -16.5 16.922 1 97.69 129 LYS A CA 1
ATOM 1016 C C . LYS A 1 129 ? -16.438 -15.117 16.766 1 97.69 129 LYS A C 1
ATOM 1018 O O . LYS A 1 129 ? -17.625 -14.945 17 1 97.69 129 LYS A O 1
ATOM 1023 N N . PHE A 1 130 ? -15.625 -14.164 16.375 1 97.75 130 PHE A N 1
ATOM 1024 C CA . PHE A 1 130 ? -16.047 -12.766 16.375 1 97.75 130 PHE A CA 1
ATOM 1025 C C . PHE A 1 130 ? -16.203 -12.25 14.945 1 97.75 130 PHE A C 1
ATOM 1027 O O . PHE A 1 130 ? -15.336 -12.461 14.102 1 97.75 130 PHE A O 1
ATOM 1034 N N . CYS A 1 131 ? -17.359 -11.555 14.648 1 97.25 131 CYS A N 1
ATOM 1035 C CA . CYS A 1 131 ? -17.625 -10.93 13.359 1 97.25 131 CYS A CA 1
ATOM 1036 C C . CYS A 1 131 ? -17.656 -9.406 13.492 1 97.25 131 CYS A C 1
ATOM 1038 O O . CYS A 1 131 ? -18.484 -8.859 14.211 1 97.25 131 CYS A O 1
ATOM 1040 N N . HIS A 1 132 ? -16.797 -8.734 12.781 1 96.62 132 HIS A N 1
ATOM 1041 C CA . HIS A 1 132 ? -16.594 -7.289 12.82 1 96.62 132 HIS A CA 1
ATOM 1042 C C . HIS A 1 132 ? -16.875 -6.656 11.461 1 96.62 132 HIS A C 1
ATOM 1044 O O . HIS A 1 132 ? -16.531 -7.238 10.422 1 96.62 132 HIS A O 1
ATOM 1050 N N . PRO A 1 133 ? -17.484 -5.441 11.406 1 92 133 PRO A N 1
ATOM 1051 C CA . PRO A 1 133 ? -17.781 -4.812 10.117 1 92 133 PRO A CA 1
ATOM 1052 C C . PRO A 1 133 ? -16.516 -4.418 9.352 1 92 133 PRO A C 1
ATOM 1054 O O . PRO A 1 133 ? -16.578 -4.164 8.148 1 92 133 PRO A O 1
ATOM 1057 N N . GLY A 1 134 ? -15.43 -4.266 10.094 1 91.88 134 GLY A N 1
ATOM 1058 C CA . GLY A 1 134 ? -14.156 -4.031 9.43 1 91.88 134 GLY A CA 1
ATOM 1059 C C . GLY A 1 134 ? -13.781 -2.562 9.367 1 91.88 134 GLY A C 1
ATOM 1060 O O . GLY A 1 134 ? -14.547 -1.7 9.797 1 91.88 134 GLY A O 1
ATOM 1061 N N . PHE A 1 135 ? -12.547 -2.309 8.875 1 88.69 135 PHE A N 1
ATOM 1062 C CA . PHE A 1 135 ? -11.984 -0.972 8.727 1 88.69 135 PHE A CA 1
ATOM 1063 C C . PHE A 1 135 ? -11.891 -0.585 7.254 1 88.69 135 PHE A C 1
ATOM 1065 O O . PHE A 1 135 ? -11.109 -1.173 6.496 1 88.69 135 PHE A O 1
ATOM 1072 N N . ASN A 1 136 ? -12.742 0.356 6.875 1 76.62 136 ASN A N 1
ATOM 1073 C CA . ASN A 1 136 ? -12.781 0.764 5.473 1 76.62 136 ASN A CA 1
ATOM 1074 C C . ASN A 1 136 ? -12.422 2.238 5.309 1 76.62 136 ASN A C 1
ATOM 1076 O O . ASN A 1 136 ? -12.555 3.021 6.25 1 76.62 136 ASN A O 1
ATOM 1080 N N . ASN A 1 137 ? -11.812 2.57 4.195 1 68.81 137 ASN A N 1
ATOM 1081 C CA . ASN A 1 137 ? -11.516 3.955 3.854 1 68.81 137 ASN A CA 1
ATOM 1082 C C . ASN A 1 137 ? -12.211 4.379 2.566 1 68.81 137 ASN A C 1
ATOM 1084 O O . ASN A 1 137 ? -11.891 3.889 1.484 1 68.81 137 ASN A O 1
ATOM 1088 N N . PRO A 1 138 ? -13.305 5.254 2.697 1 69 138 PRO A N 1
ATOM 1089 C CA . PRO A 1 138 ? -13.773 5.984 3.875 1 69 138 PRO A CA 1
ATOM 1090 C C . PRO A 1 138 ? -14.82 5.207 4.672 1 69 138 PRO A C 1
ATOM 1092 O O . PRO A 1 138 ? -15.367 4.215 4.18 1 69 138 PRO A O 1
ATOM 1095 N N . GLN A 1 139 ? -14.938 5.582 5.91 1 72.5 139 GLN A N 1
ATOM 1096 C CA . GLN A 1 139 ? -15.945 4.949 6.754 1 72.5 139 GLN A CA 1
ATOM 1097 C C . GLN A 1 139 ? -16.625 5.969 7.664 1 72.5 139 GLN A C 1
ATOM 1099 O O . GLN A 1 139 ? -16 6.945 8.078 1 72.5 139 GLN A O 1
ATOM 1104 N N . LEU A 1 140 ? -17.859 5.734 7.887 1 73.62 140 LEU A N 1
ATOM 1105 C CA . LEU A 1 140 ? -18.641 6.621 8.75 1 73.62 140 LEU A CA 1
ATOM 1106 C C . LEU A 1 140 ? -18.203 6.484 10.203 1 73.62 140 LEU A C 1
ATOM 1108 O O . LEU A 1 140 ? -18.031 7.484 10.906 1 73.62 140 LEU A O 1
ATOM 1112 N N . TRP A 1 141 ? -18 5.184 10.594 1 86.38 141 TRP A N 1
ATOM 1113 C CA . TRP A 1 141 ? -17.609 4.957 11.977 1 86.38 141 TRP A CA 1
ATOM 1114 C C . TRP A 1 141 ? -16.125 5.188 12.172 1 86.38 141 TRP A C 1
ATOM 1116 O O . TRP A 1 141 ? -15.312 4.754 11.344 1 86.38 141 TRP A O 1
ATOM 1126 N N . THR A 1 142 ? -15.805 5.902 13.164 1 88.81 142 THR A N 1
ATOM 1127 C CA . THR A 1 142 ? -14.406 6.078 13.539 1 88.81 142 THR A CA 1
ATOM 1128 C C . THR A 1 142 ? -13.836 4.789 14.133 1 88.81 142 THR A C 1
ATOM 1130 O O . THR A 1 142 ? -14.586 3.893 14.516 1 88.81 142 THR A O 1
ATOM 1133 N N . ASP A 1 143 ? -12.477 4.707 14.234 1 89.56 143 ASP A N 1
ATOM 1134 C CA . ASP A 1 143 ? -11.844 3.555 14.867 1 89.56 143 ASP A CA 1
ATOM 1135 C C . ASP A 1 143 ? -12.289 3.416 16.328 1 89.56 143 ASP A C 1
ATOM 1137 O O . ASP A 1 143 ? -12.406 2.303 16.844 1 89.56 143 ASP A O 1
ATOM 1141 N N . SER A 1 144 ? -12.547 4.551 16.938 1 92 144 SER A N 1
ATOM 1142 C CA . SER A 1 144 ? -13.016 4.516 18.312 1 92 144 SER A CA 1
ATOM 1143 C C . SER A 1 144 ? -14.344 3.777 18.438 1 92 144 SER A C 1
ATOM 1145 O O . SER A 1 144 ? -14.57 3.047 19.391 1 92 144 SER A O 1
ATOM 1147 N N . VAL A 1 145 ? -15.164 4.043 17.484 1 93.12 145 VAL A N 1
ATOM 1148 C CA . VAL A 1 145 ? -16.469 3.375 17.484 1 93.12 145 VAL A CA 1
ATOM 1149 C C . VAL A 1 145 ? -16.281 1.902 17.109 1 93.12 145 VAL A C 1
ATOM 1151 O O . VAL A 1 145 ? -16.812 1.021 17.797 1 93.12 145 VAL A O 1
ATOM 1154 N N . LEU A 1 146 ? -15.539 1.637 16.125 1 94.44 146 LEU A N 1
ATOM 1155 C CA . LEU A 1 146 ? -15.367 0.287 15.594 1 94.44 146 LEU A CA 1
ATOM 1156 C C . LEU A 1 146 ? -14.664 -0.607 16.625 1 94.44 146 LEU A C 1
ATOM 1158 O O . LEU A 1 146 ? -14.938 -1.809 16.688 1 94.44 146 LEU A O 1
ATOM 1162 N N . LYS A 1 147 ? -13.758 -0.011 17.453 1 95.62 147 LYS A N 1
ATOM 1163 C CA . LYS A 1 147 ? -12.945 -0.809 18.359 1 95.62 147 LYS A CA 1
ATOM 1164 C C . LYS A 1 147 ? -13.539 -0.799 19.766 1 95.62 147 LYS A C 1
ATOM 1166 O O . LYS A 1 147 ? -13.008 -1.445 20.672 1 95.62 147 LYS A O 1
ATOM 1171 N N . HIS A 1 148 ? -14.625 -0.117 19.969 1 95.19 148 HIS A N 1
ATOM 1172 C CA . HIS A 1 148 ? -15.172 0.074 21.297 1 95.19 148 HIS A CA 1
ATOM 1173 C C . HIS A 1 148 ? -15.492 -1.263 21.953 1 95.19 148 HIS A C 1
ATOM 1175 O O . HIS A 1 148 ? -15.055 -1.526 23.078 1 95.19 148 HIS A O 1
ATOM 1181 N N . PHE A 1 149 ? -16.25 -2.09 21.25 1 96.38 149 PHE A N 1
ATOM 1182 C CA . PHE A 1 149 ? -16.641 -3.385 21.797 1 96.38 149 PHE A CA 1
ATOM 1183 C C . PHE A 1 149 ? -15.414 -4.223 22.141 1 96.38 149 PHE A C 1
ATOM 1185 O O . PHE A 1 149 ? -15.328 -4.789 23.234 1 96.38 149 PHE A O 1
ATOM 1192 N N . GLU A 1 150 ? -14.484 -4.246 21.219 1 95.62 150 GLU A N 1
ATOM 1193 C CA . GLU A 1 150 ? -13.25 -5.008 21.375 1 95.62 150 GLU A CA 1
ATOM 1194 C C . GLU A 1 150 ? -12.484 -4.559 22.625 1 95.62 150 GLU A C 1
ATOM 1196 O O . GLU A 1 150 ? -12.031 -5.387 23.406 1 95.62 150 GLU A O 1
ATOM 1201 N N . ARG A 1 151 ? -12.305 -3.283 22.766 1 93.25 151 ARG A N 1
ATOM 1202 C CA . ARG A 1 151 ? -11.484 -2.729 23.844 1 93.25 151 ARG A CA 1
ATOM 1203 C C . ARG A 1 151 ? -12.133 -2.941 25.203 1 93.25 151 ARG A C 1
ATOM 1205 O O . ARG A 1 151 ? -11.453 -3.24 26.188 1 93.25 151 ARG A O 1
ATOM 1212 N N . VAL A 1 152 ? -13.43 -2.836 25.234 1 92.69 152 VAL A N 1
ATOM 1213 C CA . VAL A 1 152 ? -14.148 -3.049 26.5 1 92.69 152 VAL A CA 1
ATOM 1214 C C . VAL A 1 152 ? -14.047 -4.516 26.906 1 92.69 152 VAL A C 1
ATOM 1216 O O . VAL A 1 152 ? -13.797 -4.828 28.062 1 92.69 152 VAL A O 1
ATOM 1219 N N . VAL A 1 153 ? -14.234 -5.391 26 1 93.5 153 VAL A N 1
ATOM 1220 C CA . VAL A 1 153 ? -14.219 -6.824 26.281 1 93.5 153 VAL A CA 1
ATOM 1221 C C . VAL A 1 153 ? -12.828 -7.246 26.734 1 93.5 153 VAL A C 1
ATOM 1223 O O . VAL A 1 153 ? -12.688 -8.047 27.656 1 93.5 153 VAL A O 1
ATOM 1226 N N . LEU A 1 154 ? -11.781 -6.73 26.078 1 92.38 154 LEU A N 1
ATOM 1227 C CA . LEU A 1 154 ? -10.414 -7.055 26.469 1 92.38 154 LEU A CA 1
ATOM 1228 C C . LEU A 1 154 ? -10.094 -6.52 27.859 1 92.38 154 LEU A C 1
ATOM 1230 O O . LEU A 1 154 ? -9.414 -7.184 28.641 1 92.38 154 LEU A O 1
ATOM 1234 N N . LYS A 1 155 ? -10.531 -5.312 28.109 1 87.94 155 LYS A N 1
ATOM 1235 C CA . LYS A 1 155 ? -10.281 -4.695 29.406 1 87.94 155 LYS A CA 1
ATOM 1236 C C . LYS A 1 155 ? -10.961 -5.48 30.516 1 87.94 155 LYS A C 1
ATOM 1238 O O . LYS A 1 155 ? -10.406 -5.621 31.609 1 87.94 155 LYS A O 1
ATOM 1243 N N . ASP A 1 156 ? -12.109 -5.891 30.25 1 83.5 156 ASP A N 1
ATOM 1244 C CA . ASP A 1 156 ? -12.859 -6.66 31.234 1 83.5 156 ASP A CA 1
ATOM 1245 C C . ASP A 1 156 ? -12.172 -7.992 31.531 1 83.5 156 ASP A C 1
ATOM 1247 O O . ASP A 1 156 ? -12.352 -8.555 32.594 1 83.5 156 ASP A O 1
ATOM 1251 N N . ASN A 1 157 ? -11.43 -8.461 30.625 1 78.88 157 ASN A N 1
ATOM 1252 C CA . ASN A 1 157 ? -10.797 -9.766 30.766 1 78.88 157 ASN A CA 1
ATOM 1253 C C . ASN A 1 157 ? -9.344 -9.641 31.219 1 78.88 157 ASN A C 1
ATOM 1255 O O . ASN A 1 157 ? -8.656 -10.648 31.375 1 78.88 157 ASN A O 1
ATOM 1259 N N . SER A 1 158 ? -8.867 -8.477 31.344 1 78.62 158 SER A N 1
ATOM 1260 C CA . SER A 1 158 ? -7.469 -8.297 31.703 1 78.62 158 SER A CA 1
ATOM 1261 C C . SER A 1 158 ? -7.328 -7.52 33 1 78.62 158 SER A C 1
ATOM 1263 O O . SER A 1 158 ? -7.809 -6.387 33.125 1 78.62 158 SER A O 1
ATOM 1265 N N . ALA A 1 159 ? -6.887 -8.18 33.969 1 70.56 159 ALA A N 1
ATOM 1266 C CA . ALA A 1 159 ? -6.664 -7.5 35.219 1 70.56 159 ALA A CA 1
ATOM 1267 C C . ALA A 1 159 ? -5.52 -6.496 35.125 1 70.56 159 ALA A C 1
ATOM 1269 O O . ALA A 1 159 ? -5.535 -5.453 35.781 1 70.56 159 ALA A O 1
ATOM 1270 N N . GLU A 1 160 ? -4.535 -6.848 34.312 1 77 160 GLU A N 1
ATOM 1271 C CA . GLU A 1 160 ? -3.385 -5.992 34.031 1 77 160 GLU A CA 1
ATOM 1272 C C . GLU A 1 160 ? -3.305 -5.652 32.531 1 77 160 GLU A C 1
ATOM 1274 O O . GLU A 1 160 ? -3.941 -6.305 31.703 1 77 160 GLU A O 1
ATOM 1279 N N . CYS A 1 161 ? -2.609 -4.508 32.344 1 78.88 161 CYS A N 1
ATOM 1280 C CA . CYS A 1 161 ? -2.465 -4.145 30.938 1 78.88 161 CYS A CA 1
ATOM 1281 C C . CYS A 1 161 ? -1.713 -5.227 30.156 1 78.88 161 CYS A C 1
ATOM 1283 O O . CYS A 1 161 ? -0.827 -5.879 30.719 1 78.88 161 CYS A O 1
ATOM 1285 N N . VAL A 1 162 ? -2.049 -5.488 29.016 1 79.06 162 VAL A N 1
ATOM 1286 C CA . VAL A 1 162 ? -1.445 -6.5 28.156 1 79.06 162 VAL A CA 1
ATOM 1287 C C . VAL A 1 162 ? -0.055 -6.047 27.719 1 79.06 162 VAL A C 1
ATOM 1289 O O . VAL A 1 162 ? 0.103 -4.957 27.156 1 79.06 162 VAL A O 1
ATOM 1292 N N . LYS A 1 163 ? 0.929 -6.855 28 1 79.69 163 LYS A N 1
ATOM 1293 C CA . LYS A 1 163 ? 2.32 -6.523 27.719 1 79.69 163 LYS A CA 1
ATOM 1294 C C . LYS A 1 163 ? 2.557 -6.41 26.203 1 79.69 163 LYS A C 1
ATOM 1296 O O . LYS A 1 163 ? 2.008 -7.191 25.422 1 79.69 163 LYS A O 1
ATOM 1301 N N . SER A 1 164 ? 3.426 -5.512 25.875 1 81.44 164 SER A N 1
ATOM 1302 C CA . SER A 1 164 ? 3.697 -5.18 24.469 1 81.44 164 SER A CA 1
ATOM 1303 C C . SER A 1 164 ? 4.543 -6.258 23.812 1 81.44 164 SER A C 1
ATOM 1305 O O . SER A 1 164 ? 5.512 -6.746 24.391 1 81.44 164 SER A O 1
ATOM 1307 N N . VAL A 1 165 ? 4.27 -6.629 22.688 1 79 165 VAL A N 1
ATOM 1308 C CA . VAL A 1 165 ? 5.023 -7.594 21.891 1 79 165 VAL A CA 1
ATOM 1309 C C . VAL A 1 165 ? 5.676 -6.895 20.703 1 79 165 VAL A C 1
ATOM 1311 O O . VAL A 1 165 ? 6.52 -7.477 20.016 1 79 165 VAL A O 1
ATOM 1314 N N . GLY A 1 166 ? 5.312 -5.668 20.516 1 87.62 166 GLY A N 1
ATOM 1315 C CA . GLY A 1 166 ? 5.832 -4.906 19.391 1 87.62 166 GLY A CA 1
ATOM 1316 C C . GLY A 1 166 ? 5.262 -3.502 19.312 1 87.62 166 GLY A C 1
ATOM 1317 O O . GLY A 1 166 ? 5.406 -2.709 20.25 1 87.62 166 GLY A O 1
ATOM 1318 N N . THR A 1 167 ? 4.562 -3.193 18.172 1 91.56 167 THR A N 1
ATOM 1319 C CA . THR A 1 167 ? 3.906 -1.902 17.984 1 91.56 167 THR A CA 1
ATOM 1320 C C . THR A 1 167 ? 2.523 -1.901 18.625 1 91.56 167 THR A C 1
ATOM 1322 O O . THR A 1 167 ? 1.971 -2.963 18.938 1 91.56 167 THR A O 1
ATOM 1325 N N . ALA A 1 168 ? 2.006 -0.716 18.859 1 92.75 168 ALA A N 1
ATOM 1326 C CA . ALA A 1 168 ? 0.668 -0.609 19.438 1 92.75 168 ALA A CA 1
ATOM 1327 C C . ALA A 1 168 ? -0.354 -1.364 18.594 1 92.75 168 ALA A C 1
ATOM 1329 O O . ALA A 1 168 ? -1.266 -1.997 19.141 1 92.75 168 ALA A O 1
ATOM 1330 N N . VAL A 1 169 ? -0.234 -1.309 17.328 1 93.31 169 VAL A N 1
ATOM 1331 C CA . VAL A 1 169 ? -1.131 -2.012 16.422 1 93.31 169 VAL A CA 1
ATOM 1332 C C . VAL A 1 169 ? -1.008 -3.52 16.625 1 93.31 169 VAL A C 1
ATOM 1334 O O . VAL A 1 169 ? -2.016 -4.223 16.734 1 93.31 169 VAL A O 1
ATOM 1337 N N . GLU A 1 170 ? 0.222 -3.998 16.688 1 92.75 170 GLU A N 1
ATOM 1338 C CA . GLU A 1 170 ? 0.439 -5.43 16.875 1 92.75 170 GLU A CA 1
ATOM 1339 C C . GLU A 1 170 ? -0.054 -5.891 18.234 1 92.75 170 GLU A C 1
ATOM 1341 O O . GLU A 1 170 ? -0.574 -7 18.375 1 92.75 170 GLU A O 1
ATOM 1346 N N . ASP A 1 171 ? 0.16 -5.039 19.25 1 93.12 171 ASP A N 1
ATOM 1347 C CA . ASP A 1 171 ? -0.302 -5.375 20.594 1 93.12 171 ASP A CA 1
ATOM 1348 C C . ASP A 1 171 ? -1.81 -5.617 20.609 1 93.12 171 ASP A C 1
ATOM 1350 O O . ASP A 1 171 ? -2.287 -6.547 21.266 1 93.12 171 ASP A O 1
ATOM 1354 N N . GLU A 1 172 ? -2.508 -4.805 19.953 1 93.44 172 GLU A N 1
ATOM 1355 C CA . GLU A 1 172 ? -3.959 -4.945 19.875 1 93.44 172 GLU A CA 1
ATOM 1356 C C . GLU A 1 172 ? -4.352 -6.238 19.156 1 93.44 172 GLU A C 1
ATOM 1358 O O . GLU A 1 172 ? -5.234 -6.965 19.625 1 93.44 172 GLU A O 1
ATOM 1363 N N . LEU A 1 173 ? -3.723 -6.527 18.047 1 95.56 173 LEU A N 1
ATOM 1364 C CA . LEU A 1 173 ? -4.016 -7.727 17.281 1 95.56 173 LEU A CA 1
ATOM 1365 C C . LEU A 1 173 ? -3.656 -8.984 18.062 1 95.56 173 LEU A C 1
ATOM 1367 O O . LEU A 1 173 ? -4.391 -9.977 18.031 1 95.56 173 LEU A O 1
ATOM 1371 N N . SER A 1 174 ? -2.479 -8.891 18.75 1 94 174 SER A N 1
ATOM 1372 C CA . SER A 1 174 ? -2.053 -10.016 19.578 1 94 174 SER A CA 1
ATOM 1373 C C . SER A 1 174 ? -3.062 -10.305 20.688 1 94 174 SER A C 1
ATOM 1375 O O . SER A 1 174 ? -3.406 -11.461 20.938 1 94 174 SER A O 1
ATOM 1377 N N . ALA A 1 175 ? -3.527 -9.25 21.328 1 93.69 175 ALA A N 1
ATOM 1378 C CA . ALA A 1 175 ? -4.504 -9.398 22.406 1 93.69 175 ALA A CA 1
ATOM 1379 C C . ALA A 1 175 ? -5.816 -9.977 21.875 1 93.69 175 ALA A C 1
ATOM 1381 O O . ALA A 1 175 ? -6.402 -10.867 22.484 1 93.69 175 ALA A O 1
ATOM 1382 N N . LEU A 1 176 ? -6.305 -9.5 20.766 1 95.88 176 LEU A N 1
ATOM 1383 C CA . LEU A 1 176 ? -7.559 -9.945 20.172 1 95.88 176 LEU A CA 1
ATOM 1384 C C . LEU A 1 176 ? -7.449 -11.398 19.703 1 95.88 176 LEU A C 1
ATOM 1386 O O . LEU A 1 176 ? -8.375 -12.188 19.906 1 95.88 176 LEU A O 1
ATOM 1390 N N . SER A 1 177 ? -6.305 -11.695 19.047 1 95.56 177 SER A N 1
ATOM 1391 C CA . SER A 1 177 ? -6.086 -13.047 18.547 1 95.56 177 SER A CA 1
ATOM 1392 C C . SER A 1 177 ? -6.012 -14.055 19.688 1 95.56 177 SER A C 1
ATOM 1394 O O . SER A 1 177 ? -6.43 -15.203 19.531 1 95.56 177 SER A O 1
ATOM 1396 N N . SER A 1 178 ? -5.461 -13.617 20.859 1 93.44 178 SER A N 1
ATOM 1397 C CA . SER A 1 178 ? -5.379 -14.477 22.031 1 93.44 178 SER A CA 1
ATOM 1398 C C . SER A 1 178 ? -6.746 -14.648 22.688 1 93.44 178 SER A C 1
ATOM 1400 O O . SER A 1 178 ? -7.02 -15.688 23.297 1 93.44 178 SER A O 1
ATOM 1402 N N . PHE A 1 179 ? -7.598 -13.672 22.609 1 94.75 179 PHE A N 1
ATOM 1403 C CA . PHE A 1 179 ? -8.883 -13.68 23.312 1 94.75 179 PHE A CA 1
ATOM 1404 C C . PHE A 1 179 ? -9.938 -14.406 22.484 1 94.75 179 PHE A C 1
ATOM 1406 O O . PHE A 1 179 ? -10.625 -15.297 23 1 94.75 179 PHE A O 1
ATOM 1413 N N . PHE A 1 180 ? -10.109 -14.023 21.219 1 96.94 180 PHE A N 1
ATOM 1414 C CA . PHE A 1 180 ? -11.156 -14.594 20.375 1 96.94 180 PHE A CA 1
ATOM 1415 C C . PHE A 1 180 ? -10.648 -15.82 19.625 1 96.94 180 PHE A C 1
ATOM 1417 O O . PHE A 1 180 ? -9.438 -16.047 19.547 1 96.94 180 PHE A O 1
ATOM 1424 N N . GLY A 1 181 ? -11.617 -16.656 19.125 1 96.56 181 GLY A N 1
ATOM 1425 C CA . GLY A 1 181 ? -11.305 -17.703 18.172 1 96.56 181 GLY A CA 1
ATOM 1426 C C . GLY A 1 181 ? -11.25 -17.219 16.734 1 96.56 181 GLY A C 1
ATOM 1427 O O . GLY A 1 181 ? -10.977 -16.031 16.5 1 96.56 181 GLY A O 1
ATOM 1428 N N . SER A 1 182 ? -11.461 -18.078 15.781 1 96.06 182 SER A N 1
ATOM 1429 C CA . SER A 1 182 ? -11.5 -17.688 14.375 1 96.06 182 SER A CA 1
ATOM 1430 C C . SER A 1 182 ? -12.516 -16.562 14.148 1 96.06 182 SER A C 1
ATOM 1432 O O . SER A 1 182 ? -13.664 -16.672 14.594 1 96.06 182 SER A O 1
ATOM 1434 N N . SER A 1 183 ? -12.039 -15.477 13.555 1 97.31 183 SER A N 1
ATOM 1435 C CA . SER A 1 183 ? -12.859 -14.273 13.43 1 97.31 183 SER A CA 1
ATOM 1436 C C . SER A 1 183 ? -12.781 -13.695 12.023 1 97.31 183 SER A C 1
ATOM 1438 O O . SER A 1 183 ? -12.125 -14.258 11.148 1 97.31 183 SER A O 1
ATOM 1440 N N . CYS A 1 184 ? -13.57 -12.727 11.836 1 96.31 184 CYS A N 1
ATOM 1441 C CA . CYS A 1 184 ? -13.438 -11.883 10.656 1 96.31 184 CYS A CA 1
ATOM 1442 C C . CYS A 1 184 ? -13.422 -10.406 11.039 1 96.31 184 CYS A C 1
ATOM 1444 O O . CYS A 1 184 ? -14.461 -9.844 11.391 1 96.31 184 CYS A O 1
ATOM 1446 N N . ARG A 1 185 ? -12.281 -9.852 11.016 1 96.56 185 ARG A N 1
ATOM 1447 C CA . ARG A 1 185 ? -12.023 -8.445 11.281 1 96.56 185 ARG A CA 1
ATOM 1448 C C . ARG A 1 185 ? -11.398 -7.762 10.07 1 96.56 185 ARG A C 1
ATOM 1450 O O . ARG A 1 185 ? -10.227 -7.363 10.109 1 96.56 185 ARG A O 1
ATOM 1457 N N . PRO A 1 186 ? -12.211 -7.57 9.039 1 92.88 186 PRO A N 1
ATOM 1458 C CA . PRO A 1 186 ? -11.68 -7.207 7.719 1 92.88 186 PRO A CA 1
ATOM 1459 C C . PRO A 1 186 ? -11.227 -5.75 7.648 1 92.88 186 PRO A C 1
ATOM 1461 O O . PRO A 1 186 ? -11.594 -4.945 8.508 1 92.88 186 PRO A O 1
ATOM 1464 N N . GLY A 1 187 ? -10.453 -5.43 6.621 1 90.56 187 GLY A N 1
ATOM 1465 C CA . GLY A 1 187 ? -10.047 -4.059 6.363 1 90.56 187 GLY A CA 1
ATOM 1466 C C . GLY A 1 187 ? -8.594 -3.795 6.703 1 90.56 187 GLY A C 1
ATOM 1467 O O . GLY A 1 187 ? -7.801 -4.73 6.844 1 90.56 187 GLY A O 1
ATOM 1468 N N . GLU A 1 188 ? -8.266 -2.502 6.828 1 89.06 188 GLU A N 1
ATOM 1469 C CA . GLU A 1 188 ? -6.891 -2.066 7.039 1 89.06 188 GLU A CA 1
ATOM 1470 C C . GLU A 1 188 ? -6.531 -2.061 8.523 1 89.06 188 GLU A C 1
ATOM 1472 O O . GLU A 1 188 ? -7.168 -1.364 9.312 1 89.06 188 GLU A O 1
ATOM 1477 N N . TRP A 1 189 ? -5.449 -2.889 8.883 1 93.69 189 TRP A N 1
ATOM 1478 C CA . TRP A 1 189 ? -5.012 -2.951 10.273 1 93.69 189 TRP A CA 1
ATOM 1479 C C . TRP A 1 189 ? -3.871 -1.972 10.523 1 93.69 189 TRP A C 1
ATOM 1481 O O . TRP A 1 189 ? -3.709 -1.476 11.641 1 93.69 189 TRP A O 1
ATOM 1491 N N . ALA A 1 190 ? -3.088 -1.791 9.484 1 91.88 190 ALA A N 1
ATOM 1492 C CA . ALA A 1 190 ? -1.951 -0.875 9.547 1 91.88 190 ALA A CA 1
ATOM 1493 C C . ALA A 1 190 ? -1.872 -0.013 8.297 1 91.88 190 ALA A C 1
ATOM 1495 O O . ALA A 1 190 ? -2.127 -0.494 7.188 1 91.88 190 ALA A O 1
ATOM 1496 N N . ASP A 1 191 ? -1.406 1.216 8.43 1 86.88 191 ASP A N 1
ATOM 1497 C CA . ASP A 1 191 ? -1.421 2.17 7.328 1 86.88 191 ASP A CA 1
ATOM 1498 C C . ASP A 1 191 ? -0.183 2.012 6.449 1 86.88 191 ASP A C 1
ATOM 1500 O O . ASP A 1 191 ? -0.045 2.697 5.434 1 86.88 191 ASP A O 1
ATOM 1504 N N . ASP A 1 192 ? 0.667 1.163 6.746 1 85.38 192 ASP A N 1
ATOM 1505 C CA . ASP A 1 192 ? 1.729 0.677 5.871 1 85.38 192 ASP A CA 1
ATOM 1506 C C . ASP A 1 192 ? 1.336 -0.642 5.211 1 85.38 192 ASP A C 1
ATOM 1508 O O . ASP A 1 192 ? 1.092 -1.638 5.895 1 85.38 192 ASP A O 1
ATOM 1512 N N . PRO A 1 193 ? 1.259 -0.621 3.869 1 79.56 193 PRO A N 1
ATOM 1513 C CA . PRO A 1 193 ? 0.726 -1.796 3.176 1 79.56 193 PRO A CA 1
ATOM 1514 C C . PRO A 1 193 ? 1.515 -3.068 3.477 1 79.56 193 PRO A C 1
ATOM 1516 O O . PRO A 1 193 ? 0.932 -4.152 3.576 1 79.56 193 PRO A O 1
ATOM 1519 N N . ARG A 1 194 ? 2.762 -2.986 3.555 1 78.69 194 ARG A N 1
ATOM 1520 C CA . ARG A 1 194 ? 3.559 -4.176 3.838 1 78.69 194 ARG A CA 1
ATOM 1521 C C . ARG A 1 194 ? 3.338 -4.656 5.266 1 78.69 194 ARG A C 1
ATOM 1523 O O . ARG A 1 194 ? 3.213 -5.859 5.512 1 78.69 194 ARG A O 1
ATOM 1530 N N . GLU A 1 195 ? 3.389 -3.719 6.145 1 84.88 195 GLU A N 1
ATOM 1531 C CA . GLU A 1 195 ? 3.107 -4.078 7.531 1 84.88 195 GLU A CA 1
ATOM 1532 C C . GLU A 1 195 ? 1.707 -4.668 7.676 1 84.88 195 GLU A C 1
ATOM 1534 O O . GLU A 1 195 ? 1.501 -5.609 8.445 1 84.88 195 GLU A O 1
ATOM 1539 N N . ASP A 1 196 ? 0.789 -4.168 6.938 1 89.56 196 ASP A N 1
ATOM 1540 C CA . ASP A 1 196 ? -0.583 -4.664 6.953 1 89.56 196 ASP A CA 1
ATOM 1541 C C . ASP A 1 196 ? -0.643 -6.125 6.512 1 89.56 196 ASP A C 1
ATOM 1543 O O . ASP A 1 196 ? -1.271 -6.953 7.176 1 89.56 196 ASP A O 1
ATOM 1547 N N . LYS A 1 197 ? 0.02 -6.43 5.492 1 82.44 197 LYS A N 1
ATOM 1548 C CA . LYS A 1 197 ? 0.067 -7.793 4.973 1 82.44 197 LYS A CA 1
ATOM 1549 C C . LYS A 1 197 ? 0.743 -8.734 5.965 1 82.44 197 LYS A C 1
ATOM 1551 O O . LYS A 1 197 ? 0.284 -9.859 6.172 1 82.44 197 LYS A O 1
ATOM 1556 N N . ASN A 1 198 ? 1.871 -8.266 6.547 1 83.62 198 ASN A N 1
ATOM 1557 C CA . ASN A 1 198 ? 2.609 -9.078 7.504 1 83.62 198 ASN A CA 1
ATOM 1558 C C . ASN A 1 198 ? 1.768 -9.398 8.734 1 83.62 198 ASN A C 1
ATOM 1560 O O . ASN A 1 198 ? 1.788 -10.523 9.234 1 83.62 198 ASN A O 1
ATOM 1564 N N . LEU A 1 199 ? 1.093 -8.422 9.234 1 92.44 199 LEU A N 1
ATOM 1565 C CA . LEU A 1 199 ? 0.261 -8.609 10.414 1 92.44 199 LEU A CA 1
ATOM 1566 C C . LEU A 1 199 ? -0.9 -9.555 10.125 1 92.44 199 LEU A C 1
ATOM 1568 O O . LEU A 1 199 ? -1.256 -10.383 10.961 1 92.44 199 LEU A O 1
ATOM 1572 N N . LYS A 1 200 ? -1.474 -9.477 8.969 1 91.69 200 LYS A N 1
ATOM 1573 C CA . LYS A 1 200 ? -2.574 -10.359 8.586 1 91.69 200 LYS A CA 1
ATOM 1574 C C . LYS A 1 200 ? -2.104 -11.812 8.477 1 91.69 200 LYS A C 1
ATOM 1576 O O . LYS A 1 200 ? -2.854 -12.734 8.789 1 91.69 200 LYS A O 1
ATOM 1581 N N . ARG A 1 201 ? -0.915 -11.992 8.055 1 84.19 201 ARG A N 1
ATOM 1582 C CA . ARG A 1 201 ? -0.342 -13.328 8 1 84.19 201 ARG A CA 1
ATOM 1583 C C . ARG A 1 201 ? -0.071 -13.867 9.398 1 84.19 201 ARG A C 1
ATOM 1585 O O . ARG A 1 201 ? -0.336 -15.039 9.68 1 84.19 201 ARG A O 1
ATOM 1592 N N . LYS A 1 202 ? 0.508 -13.055 10.195 1 88 202 LYS A N 1
ATOM 1593 C CA . LYS A 1 202 ? 0.883 -13.461 11.547 1 88 202 LYS A CA 1
ATOM 1594 C C . LYS A 1 202 ? -0.351 -13.742 12.398 1 88 202 LYS A C 1
ATOM 1596 O O . LYS A 1 202 ? -0.357 -14.672 13.203 1 88 202 LYS A O 1
ATOM 1601 N N . TYR A 1 203 ? -1.35 -12.93 12.227 1 95.06 203 TYR A N 1
ATOM 1602 C CA . TYR A 1 203 ? -2.57 -13.062 13.016 1 95.06 203 TYR A CA 1
ATOM 1603 C C . TYR A 1 203 ? -3.748 -13.461 12.133 1 95.06 203 TYR A C 1
ATOM 1605 O O . TYR A 1 203 ? -4.816 -12.852 12.203 1 95.06 203 TYR A O 1
ATOM 1613 N N . SER A 1 204 ? -3.539 -14.477 11.383 1 92.69 204 SER A N 1
ATOM 1614 C CA . SER A 1 204 ? -4.492 -14.93 10.375 1 92.69 204 SER A CA 1
ATOM 1615 C C . SER A 1 204 ? -5.77 -15.453 11.023 1 92.69 204 SER A C 1
ATOM 1617 O O . SER A 1 204 ? -6.812 -15.539 10.367 1 92.69 204 SER A O 1
ATOM 1619 N N . LYS A 1 205 ? -5.727 -15.812 12.344 1 95.12 205 LYS A N 1
ATOM 1620 C CA . LYS A 1 205 ? -6.906 -16.25 13.086 1 95.12 205 LYS A CA 1
ATOM 1621 C C . LYS A 1 205 ? -8.008 -15.195 13.031 1 95.12 205 LYS A C 1
ATOM 1623 O O . LYS A 1 205 ? -9.195 -15.531 12.992 1 95.12 205 LYS A O 1
ATOM 1628 N N . LEU A 1 206 ? -7.664 -13.914 12.953 1 97.69 206 LEU A N 1
ATOM 1629 C CA . LEU A 1 206 ? -8.617 -12.812 12.961 1 97.69 206 LEU A CA 1
ATOM 1630 C C . LEU A 1 206 ? -9.234 -12.625 11.578 1 97.69 206 LEU A C 1
ATOM 1632 O O . LEU A 1 206 ? -10.102 -11.773 11.391 1 97.69 206 LEU A O 1
ATOM 1636 N N . CYS A 1 207 ? -8.805 -13.445 10.633 1 94.31 207 CYS A N 1
ATOM 1637 C CA . CYS A 1 207 ? -9.312 -13.367 9.266 1 94.31 207 CYS A CA 1
ATOM 1638 C C . CYS A 1 207 ? -9.945 -14.688 8.844 1 94.31 207 CYS A C 1
ATOM 1640 O O . CYS A 1 207 ? -10.406 -14.828 7.707 1 94.31 207 CYS A O 1
ATOM 1642 N N . GLY A 1 208 ? -10.023 -15.641 9.719 1 92.69 208 GLY A N 1
ATOM 1643 C CA . GLY A 1 208 ? -10.367 -17.016 9.414 1 92.69 208 GLY A CA 1
ATOM 1644 C C . GLY A 1 208 ? -11.797 -17.188 8.938 1 92.69 208 GLY A C 1
ATOM 1645 O O . GLY A 1 208 ? -12.117 -18.156 8.242 1 92.69 208 GLY A O 1
ATOM 1646 N N . LEU A 1 209 ? -12.695 -16.25 9.289 1 93.88 209 LEU A N 1
ATOM 1647 C CA . LEU A 1 209 ? -14.102 -16.359 8.922 1 93.88 209 LEU A CA 1
ATOM 1648 C C . LEU A 1 209 ? -14.422 -15.461 7.727 1 93.88 209 LEU A C 1
ATOM 1650 O O . LEU A 1 209 ? -15.555 -15.453 7.234 1 93.88 209 LEU A O 1
ATOM 1654 N N . CYS A 1 210 ? -13.398 -14.727 7.277 1 89.62 210 CYS A N 1
ATOM 1655 C CA . CYS A 1 210 ? -13.633 -13.781 6.191 1 89.62 210 CYS A CA 1
ATOM 1656 C C . CYS A 1 210 ? -13.742 -14.508 4.852 1 89.62 210 CYS A C 1
ATOM 1658 O O . CYS A 1 210 ? -13.289 -15.641 4.719 1 89.62 210 CYS A O 1
ATOM 1660 N N . ASN A 1 211 ? -14.391 -13.812 3.902 1 78.44 211 ASN A N 1
ATOM 1661 C CA . ASN A 1 211 ? -14.469 -14.391 2.564 1 78.44 211 ASN A CA 1
ATOM 1662 C C . ASN A 1 211 ? -13.086 -14.625 1.97 1 78.44 211 ASN A C 1
ATOM 1664 O O . ASN A 1 211 ? -12.836 -15.672 1.37 1 78.44 211 ASN A O 1
ATOM 1668 N N . SER A 1 212 ? -12.297 -13.555 2.152 1 76.25 212 SER A N 1
ATOM 1669 C CA . SER A 1 212 ? -10.883 -13.703 1.825 1 76.25 212 SER A CA 1
ATOM 1670 C C . SER A 1 212 ? -10.031 -13.812 3.086 1 76.25 212 SER A C 1
ATOM 1672 O O . SER A 1 212 ? -9.781 -12.812 3.762 1 76.25 212 SER A O 1
ATOM 1674 N N . LYS A 1 213 ? -9.523 -14.953 3.371 1 78.31 213 LYS A N 1
ATOM 1675 C CA . LYS A 1 213 ? -8.766 -15.18 4.598 1 78.31 213 LYS A CA 1
ATOM 1676 C C . LYS A 1 213 ? -7.414 -14.477 4.543 1 78.31 213 LYS A C 1
ATOM 1678 O O . LYS A 1 213 ? -6.996 -13.852 5.52 1 78.31 213 LYS A O 1
ATOM 1683 N N . ARG A 1 214 ? -6.762 -14.461 3.508 1 71.62 214 ARG A N 1
ATOM 1684 C CA . ARG A 1 214 ? -5.445 -13.844 3.387 1 71.62 214 ARG A CA 1
ATOM 1685 C C . ARG A 1 214 ? -5.559 -12.32 3.305 1 71.62 214 ARG A C 1
ATOM 1687 O O . ARG A 1 214 ? -4.754 -11.602 3.896 1 71.62 214 ARG A O 1
ATOM 1694 N N . GLY A 1 215 ? -6.523 -11.859 2.543 1 76.12 215 GLY A N 1
ATOM 1695 C CA . GLY A 1 215 ? -6.703 -10.43 2.414 1 76.12 215 GLY A CA 1
ATOM 1696 C C . GLY A 1 215 ? -7.504 -9.82 3.553 1 76.12 215 GLY A C 1
ATOM 1697 O O . GLY A 1 215 ? -7.531 -8.602 3.719 1 76.12 215 GLY A O 1
ATOM 1698 N N . CYS A 1 216 ? -8.031 -10.75 4.312 1 88.06 216 CYS A N 1
ATOM 1699 C CA . CYS A 1 216 ? -8.875 -10.336 5.434 1 88.06 216 CYS A CA 1
ATOM 1700 C C . CYS A 1 216 ? -9.945 -9.359 4.977 1 88.06 216 CYS A C 1
ATOM 1702 O O . CYS A 1 216 ? -10.039 -8.242 5.496 1 88.06 216 CYS A O 1
ATOM 1704 N N . SER A 1 217 ? -10.742 -9.758 4.012 1 83.88 217 SER A N 1
ATOM 1705 C CA . SER A 1 217 ? -11.742 -8.891 3.408 1 83.88 217 SER A CA 1
ATOM 1706 C C . SER A 1 217 ? -13.055 -9.641 3.182 1 83.88 217 SER A C 1
ATOM 1708 O O . SER A 1 217 ? -13.078 -10.875 3.188 1 83.88 217 SER A O 1
ATOM 1710 N N . GLN A 1 218 ? -14.156 -8.844 3.062 1 79.81 218 GLN A N 1
ATOM 1711 C CA . GLN A 1 218 ? -15.5 -9.367 2.846 1 79.81 218 GLN A CA 1
ATOM 1712 C C . GLN A 1 218 ? -16.094 -8.82 1.553 1 79.81 218 GLN A C 1
ATOM 1714 O O . GLN A 1 218 ? -15.719 -7.746 1.089 1 79.81 218 GLN A O 1
ATOM 1719 N N . TYR A 1 219 ? -16.953 -9.641 0.987 1 70.44 219 TYR A N 1
ATOM 1720 C CA . TYR A 1 219 ? -17.703 -9.172 -0.173 1 70.44 219 TYR A CA 1
ATOM 1721 C C . TYR A 1 219 ? -18.688 -8.07 0.22 1 70.44 219 TYR A C 1
ATOM 1723 O O . TYR A 1 219 ? -19.578 -8.289 1.057 1 70.44 219 TYR A O 1
ATOM 1731 N N . LEU A 1 220 ? -18.375 -6.844 -0.308 1 65.62 220 LEU A N 1
ATOM 1732 C CA . LEU A 1 220 ? -19.234 -5.727 0.048 1 65.62 220 LEU A CA 1
ATOM 1733 C C . LEU A 1 220 ? -20.25 -5.457 -1.056 1 65.62 220 LEU A C 1
ATOM 1735 O O . LEU A 1 220 ? -21 -4.473 -0.995 1 65.62 220 LEU A O 1
ATOM 1739 N N . HIS A 1 221 ? -20.484 -6.352 -1.989 1 57.06 221 HIS A N 1
ATOM 1740 C CA . HIS A 1 221 ? -21.25 -6.109 -3.201 1 57.06 221 HIS A CA 1
ATOM 1741 C C . HIS A 1 221 ? -22.625 -5.508 -2.871 1 57.06 221 HIS A C 1
ATOM 1743 O O . HIS A 1 221 ? -22.938 -4.398 -3.307 1 57.06 221 HIS A O 1
ATOM 1749 N N . ALA A 1 222 ? -23.438 -6.359 -2.188 1 57.88 222 ALA A N 1
ATOM 1750 C CA . ALA A 1 222 ? -24.812 -5.852 -2.166 1 57.88 222 ALA A CA 1
ATOM 1751 C C . ALA A 1 222 ? -25.125 -5.188 -0.83 1 57.88 222 ALA A C 1
ATOM 1753 O O . ALA A 1 222 ? -25.875 -4.203 -0.78 1 57.88 222 ALA A O 1
ATOM 1754 N N . TYR A 1 223 ? -24.453 -5.57 0.159 1 65.38 223 TYR A N 1
ATOM 1755 C CA . TYR A 1 223 ? -25.125 -5.105 1.363 1 65.38 223 TYR A CA 1
ATOM 1756 C C . TYR A 1 223 ? -24.156 -4.406 2.303 1 65.38 223 TYR A C 1
ATOM 1758 O O . TYR A 1 223 ? -24.531 -4.004 3.408 1 65.38 223 TYR A O 1
ATOM 1766 N N . GLY A 1 224 ? -23.047 -4.074 1.905 1 75.81 224 GLY A N 1
ATOM 1767 C CA . GLY A 1 224 ? -22.172 -3.229 2.705 1 75.81 224 GLY A CA 1
ATOM 1768 C C . GLY A 1 224 ? -21.469 -3.984 3.816 1 75.81 224 GLY A C 1
ATOM 1769 O O . GLY A 1 224 ? -21.656 -5.191 3.975 1 75.81 224 GLY A O 1
ATOM 1770 N N . ASN A 1 225 ? -20.781 -3.266 4.703 1 83.5 225 ASN A N 1
ATOM 1771 C CA . ASN A 1 225 ? -19.906 -3.904 5.688 1 83.5 225 ASN A CA 1
ATOM 1772 C C . ASN A 1 225 ? -20.688 -4.359 6.914 1 83.5 225 ASN A C 1
ATOM 1774 O O . ASN A 1 225 ? -20.344 -5.363 7.543 1 83.5 225 ASN A O 1
ATOM 1778 N N . GLN A 1 226 ? -21.781 -3.627 7.242 1 87 226 GLN A N 1
ATOM 1779 C CA . GLN A 1 226 ? -22.578 -4.012 8.391 1 87 226 GLN A CA 1
ATOM 1780 C C . GLN A 1 226 ? -23.297 -5.34 8.148 1 87 226 GLN A C 1
ATOM 1782 O O . GLN A 1 226 ? -23.281 -6.23 8.992 1 87 226 GLN A O 1
ATOM 1787 N N . ASN A 1 227 ? -23.844 -5.406 6.988 1 84.5 227 ASN A N 1
ATOM 1788 C CA . ASN A 1 227 ? -24.531 -6.648 6.625 1 84.5 227 ASN A CA 1
ATOM 1789 C C . ASN A 1 227 ? -23.547 -7.801 6.461 1 84.5 227 ASN A C 1
ATOM 1791 O O . ASN A 1 227 ? -23.859 -8.953 6.758 1 84.5 227 ASN A O 1
ATOM 1795 N N . ALA A 1 228 ? -22.406 -7.43 5.953 1 86 228 ALA A N 1
ATOM 1796 C CA . ALA A 1 228 ? -21.391 -8.469 5.812 1 86 228 ALA A CA 1
ATOM 1797 C C . ALA A 1 228 ? -21.031 -9.07 7.164 1 86 228 ALA A C 1
ATOM 1799 O O . ALA A 1 228 ? -20.766 -10.273 7.27 1 86 228 ALA A O 1
ATOM 1800 N N . ALA A 1 229 ? -20.922 -8.25 8.188 1 91.31 229 ALA A N 1
ATOM 1801 C CA . ALA A 1 229 ? -20.641 -8.734 9.539 1 91.31 229 ALA A CA 1
ATOM 1802 C C . ALA A 1 229 ? -21.766 -9.633 10.039 1 91.31 229 ALA A C 1
ATOM 1804 O O . ALA A 1 229 ? -21.516 -10.633 10.719 1 91.31 229 ALA A O 1
ATOM 1805 N N . LEU A 1 230 ? -22.984 -9.312 9.734 1 90.94 230 LEU A N 1
ATOM 1806 C CA . LEU A 1 230 ? -24.125 -10.117 10.148 1 90.94 230 LEU A CA 1
ATOM 1807 C C . LEU A 1 230 ? -24.188 -11.422 9.359 1 90.94 230 LEU A C 1
ATOM 1809 O O . LEU A 1 230 ? -24.578 -12.461 9.898 1 90.94 230 LEU A O 1
ATOM 1813 N N . ASP A 1 231 ? -23.812 -11.367 8.102 1 87.19 231 ASP A N 1
ATOM 1814 C CA . ASP A 1 231 ? -23.703 -12.594 7.312 1 87.19 231 ASP A CA 1
ATOM 1815 C C . ASP A 1 231 ? -22.656 -13.539 7.918 1 87.19 231 ASP A C 1
ATOM 1817 O O . ASP A 1 231 ? -22.875 -14.75 7.961 1 87.19 231 ASP A O 1
ATOM 1821 N N . CYS A 1 232 ? -21.578 -12.93 8.344 1 90.94 232 CYS A N 1
ATOM 1822 C CA . CYS A 1 232 ? -20.531 -13.68 9.016 1 90.94 232 CYS A CA 1
ATOM 1823 C C . CYS A 1 232 ? -21.062 -14.383 10.258 1 90.94 232 CYS A C 1
ATOM 1825 O O . CYS A 1 232 ? -20.672 -15.516 10.547 1 90.94 232 CYS A O 1
ATOM 1827 N N . LEU A 1 233 ? -21.922 -13.742 10.945 1 93.19 233 LEU A N 1
ATOM 1828 C CA . LEU A 1 233 ? -22.531 -14.281 12.156 1 93.19 233 LEU A CA 1
ATOM 1829 C C . LEU A 1 233 ? -23.484 -15.422 11.82 1 93.19 233 LEU A C 1
ATOM 1831 O O . LEU A 1 233 ? -23.516 -16.438 12.516 1 93.19 233 LEU A O 1
ATOM 1835 N N . THR A 1 234 ? -24.234 -15.312 10.727 1 89.25 234 THR A N 1
ATOM 1836 C CA . THR A 1 234 ? -25.391 -16.172 10.516 1 89.25 234 THR A CA 1
ATOM 1837 C C . THR A 1 234 ? -25.047 -17.312 9.555 1 89.25 234 THR A C 1
ATOM 1839 O O . THR A 1 234 ? -25.797 -18.281 9.445 1 89.25 234 THR A O 1
ATOM 1842 N N . LYS A 1 235 ? -23.984 -17.156 8.859 1 82.56 235 LYS A N 1
ATOM 1843 C CA . LYS A 1 235 ? -23.625 -18.219 7.926 1 82.56 235 LYS A CA 1
ATOM 1844 C C . LYS A 1 235 ? -23.344 -19.531 8.664 1 82.56 235 LYS A C 1
ATOM 1846 O O . LYS A 1 235 ? -23.156 -19.531 9.883 1 82.56 235 LYS A O 1
ATOM 1851 N N . LYS A 1 236 ? -23.375 -20.609 7.863 1 77.19 236 LYS A N 1
ATOM 1852 C CA . LYS A 1 236 ? -23.078 -21.891 8.469 1 77.19 236 LYS A CA 1
ATOM 1853 C C . LYS A 1 236 ? -21.672 -21.906 9.086 1 77.19 236 LYS A C 1
ATOM 1855 O O . LYS A 1 236 ? -20.703 -21.516 8.438 1 77.19 236 LYS A O 1
ATOM 1860 N N . ASP A 1 237 ? -21.578 -22.344 10.312 1 81.06 237 ASP A N 1
ATOM 1861 C CA . ASP A 1 237 ? -20.328 -22.344 11.078 1 81.06 237 ASP A CA 1
ATOM 1862 C C . ASP A 1 237 ? -19.75 -20.938 11.18 1 81.06 237 ASP A C 1
ATOM 1864 O O . ASP A 1 237 ? -18.531 -20.766 11.102 1 81.06 237 ASP A O 1
ATOM 1868 N N . GLY A 1 238 ? -20.672 -20.062 11.219 1 90.38 238 GLY A N 1
ATOM 1869 C CA . GLY A 1 238 ? -20.266 -18.672 11.281 1 90.38 238 GLY A CA 1
ATOM 1870 C C . GLY A 1 238 ? -19.844 -18.219 12.672 1 90.38 238 GLY A C 1
ATOM 1871 O O . GLY A 1 238 ? -19.375 -19.047 13.469 1 90.38 238 GLY A O 1
ATOM 1872 N N . GLY A 1 239 ? -19.938 -16.953 12.945 1 94.81 239 GLY A N 1
ATOM 1873 C CA . GLY A 1 239 ? -19.5 -16.359 14.203 1 94.81 239 GLY A CA 1
ATOM 1874 C C . GLY A 1 239 ? -20.453 -16.641 15.352 1 94.81 239 GLY A C 1
ATOM 1875 O O . GLY A 1 239 ? -21.531 -17.219 15.156 1 94.81 239 GLY A O 1
ATOM 1876 N N . HIS A 1 240 ? -19.969 -16.312 16.531 1 95.94 240 HIS A N 1
ATOM 1877 C CA . HIS A 1 240 ? -20.766 -16.453 17.75 1 95.94 240 HIS A CA 1
ATOM 1878 C C . HIS A 1 240 ? -21.188 -15.078 18.281 1 95.94 240 HIS A C 1
ATOM 1880 O O . HIS A 1 240 ? -22.125 -14.984 19.078 1 95.94 240 HIS A O 1
ATOM 1886 N N . VAL A 1 241 ? -20.5 -14.07 17.844 1 97.06 241 VAL A N 1
ATOM 1887 C CA . VAL A 1 241 ? -20.812 -12.711 18.266 1 97.06 241 VAL A CA 1
ATOM 1888 C C . VAL A 1 241 ? -20.5 -11.727 17.141 1 97.06 241 VAL A C 1
ATOM 1890 O O . VAL A 1 241 ? -19.5 -11.906 16.422 1 97.06 241 VAL A O 1
ATOM 1893 N N . ALA A 1 242 ? -21.344 -10.703 16.938 1 97.44 242 ALA A N 1
ATOM 1894 C CA . ALA A 1 242 ? -21.125 -9.641 15.961 1 97.44 242 ALA A CA 1
ATOM 1895 C C . ALA A 1 242 ? -21.344 -8.266 16.578 1 97.44 242 ALA A C 1
ATOM 1897 O O . ALA A 1 242 ? -22.203 -8.109 17.453 1 97.44 242 ALA A O 1
ATOM 1898 N N . TYR A 1 243 ? -20.578 -7.324 16.25 1 97.12 243 TYR A N 1
ATOM 1899 C CA . TYR A 1 243 ? -20.719 -5.926 16.641 1 97.12 243 TYR A CA 1
ATOM 1900 C C . TYR A 1 243 ? -21.141 -5.066 15.445 1 97.12 243 TYR A C 1
ATOM 1902 O O . TYR A 1 243 ? -20.375 -4.906 14.492 1 97.12 243 TYR A O 1
ATOM 1910 N N . VAL A 1 244 ? -22.375 -4.516 15.453 1 95.19 244 VAL A N 1
ATOM 1911 C CA . VAL A 1 244 ? -22.906 -3.857 14.273 1 95.19 244 VAL A CA 1
ATOM 1912 C C . VAL A 1 244 ? -23.812 -2.697 14.688 1 95.19 244 VAL A C 1
ATOM 1914 O O . VAL A 1 244 ? -23.969 -2.418 15.883 1 95.19 244 VAL A O 1
ATOM 1917 N N . GLY A 1 245 ? -24.281 -1.978 13.695 1 92.56 245 GLY A N 1
ATOM 1918 C CA . GLY A 1 245 ? -25.297 -0.953 13.945 1 92.56 245 GLY A CA 1
ATOM 1919 C C . GLY A 1 245 ? -26.688 -1.518 14.148 1 92.56 245 GLY A C 1
ATOM 1920 O O . GLY A 1 245 ? -27.078 -2.465 13.469 1 92.56 245 GLY A O 1
ATOM 1921 N N . ARG A 1 246 ? -27.359 -0.936 15.094 1 92.31 246 ARG A N 1
ATOM 1922 C CA . ARG A 1 246 ? -28.688 -1.4 15.461 1 92.31 246 ARG A CA 1
ATOM 1923 C C . ARG A 1 246 ? -29.625 -1.399 14.25 1 92.31 246 ARG A C 1
ATOM 1925 O O . ARG A 1 246 ? -30.422 -2.322 14.078 1 92.31 246 ARG A O 1
ATOM 1932 N N . TYR A 1 247 ? -29.484 -0.377 13.484 1 84.56 247 TYR A N 1
ATOM 1933 C CA . TYR A 1 247 ? -30.328 -0.201 12.32 1 84.56 247 TYR A CA 1
ATOM 1934 C C . TYR A 1 247 ? -30.25 -1.409 11.398 1 84.56 247 TYR A C 1
ATOM 1936 O O . TYR A 1 247 ? -31.266 -1.856 10.852 1 84.56 247 TYR A O 1
ATOM 1944 N N . TYR A 1 248 ? -29.188 -2.025 11.227 1 85.12 248 TYR A N 1
ATOM 1945 C CA . TYR A 1 248 ? -28.938 -3.074 10.242 1 85.12 248 TYR A CA 1
ATOM 1946 C C . TYR A 1 248 ? -29.406 -4.43 10.766 1 85.12 248 TYR A C 1
ATOM 1948 O O . TYR A 1 248 ? -29.641 -5.355 9.984 1 85.12 248 TYR A O 1
ATOM 1956 N N . VAL A 1 249 ? -29.5 -4.562 12.039 1 88.56 249 VAL A N 1
ATOM 1957 C CA . VAL A 1 249 ? -29.906 -5.828 12.633 1 88.56 249 VAL A CA 1
ATOM 1958 C C . VAL A 1 249 ? -31.328 -6.168 12.188 1 88.56 249 VAL A C 1
ATOM 1960 O O . VAL A 1 249 ? -31.594 -7.27 11.695 1 88.56 249 VAL A O 1
ATOM 1963 N N . LYS A 1 250 ? -32.188 -5.211 12.344 1 76.44 250 LYS A N 1
ATOM 1964 C CA . LYS A 1 250 ? -33.562 -5.461 11.961 1 76.44 250 LYS A CA 1
ATOM 1965 C C . LYS A 1 250 ? -33.688 -5.672 10.461 1 76.44 250 LYS A C 1
ATOM 1967 O O . LYS A 1 250 ? -34.438 -6.535 10.008 1 76.44 250 LYS A O 1
ATOM 1972 N N . GLU A 1 251 ? -33 -4.879 9.781 1 76.38 251 GLU A N 1
ATOM 1973 C CA . GLU A 1 251 ? -33.031 -4.992 8.328 1 76.38 251 GLU A CA 1
ATOM 1974 C C . GLU A 1 251 ? -32.531 -6.352 7.867 1 76.38 251 GLU A C 1
ATOM 1976 O O . GLU A 1 251 ? -33.094 -6.965 6.969 1 76.38 251 GLU A O 1
ATOM 1981 N N . HIS A 1 252 ? -31.484 -6.785 8.422 1 80.75 252 HIS A N 1
ATOM 1982 C CA . HIS A 1 252 ? -30.859 -8.039 8.023 1 80.75 252 HIS A CA 1
ATOM 1983 C C . HIS A 1 252 ? -31.75 -9.234 8.352 1 80.75 252 HIS A C 1
ATOM 1985 O O . HIS A 1 252 ? -31.906 -10.141 7.527 1 80.75 252 HIS A O 1
ATOM 1991 N N . PHE A 1 253 ? -32.281 -9.289 9.445 1 77.31 253 PHE A N 1
ATOM 1992 C CA . PHE A 1 253 ? -33.062 -10.438 9.875 1 77.31 253 PHE A CA 1
ATOM 1993 C C . PHE A 1 253 ? -34.469 -10.398 9.25 1 77.31 253 PHE A C 1
ATOM 1995 O O . PHE A 1 253 ? -35.094 -11.438 9.062 1 77.31 253 PHE A O 1
ATOM 2002 N N . ASN A 1 254 ? -34.938 -9.195 8.938 1 66.38 254 ASN A N 1
ATOM 2003 C CA . ASN A 1 254 ? -36.219 -9.109 8.211 1 66.38 254 ASN A CA 1
ATOM 2004 C C . ASN A 1 254 ? -36.031 -9.508 6.75 1 66.38 254 ASN A C 1
ATOM 2006 O O . ASN A 1 254 ? -36.938 -10.125 6.168 1 66.38 254 ASN A O 1
ATOM 2010 N N . GLN A 1 255 ? -35.062 -9.031 6.082 1 55.88 255 GLN A N 1
ATOM 2011 C CA . GLN A 1 255 ? -34.812 -9.312 4.672 1 55.88 255 GLN A CA 1
ATOM 2012 C C . GLN A 1 255 ? -34.531 -10.789 4.445 1 55.88 255 GLN A C 1
ATOM 2014 O O . GLN A 1 255 ? -34.906 -11.359 3.428 1 55.88 255 GLN A O 1
ATOM 2019 N N . LYS A 1 256 ? -33.656 -11.289 5.168 1 49.91 256 LYS A N 1
ATOM 2020 C CA . LYS A 1 256 ? -33.312 -12.703 4.992 1 49.91 256 LYS A CA 1
ATOM 2021 C C . LYS A 1 256 ? -34.562 -13.586 5.242 1 49.91 256 LYS A C 1
ATOM 2023 O O . LYS A 1 256 ? -34.656 -14.672 4.664 1 49.91 256 LYS A O 1
ATOM 2028 N N . ASN A 1 257 ? -35.438 -13.273 6.406 1 42.75 257 ASN A N 1
ATOM 2029 C CA . ASN A 1 257 ? -36.5 -14.172 6.809 1 42.75 257 ASN A CA 1
ATOM 2030 C C . ASN A 1 257 ? -37.781 -13.906 6.023 1 42.75 257 ASN A C 1
ATOM 2032 O O . ASN A 1 257 ? -38.531 -12.977 6.344 1 42.75 257 ASN A O 1
ATOM 2036 N N . GLY A 1 258 ? -38.062 -13.742 4.957 1 42.22 258 GLY A N 1
ATOM 2037 C CA . GLY A 1 258 ? -39.438 -14.195 4.812 1 42.22 258 GLY A CA 1
ATOM 2038 C C . GLY A 1 258 ? -39.906 -15.117 5.934 1 42.22 258 GLY A C 1
ATOM 2039 O O . GLY A 1 258 ? -41.094 -15.359 6.102 1 42.22 258 GLY A O 1
ATOM 2040 N N . GLY A 1 259 ? -39.125 -16.125 6.664 1 39.5 259 GLY A N 1
ATOM 2041 C CA . GLY A 1 259 ? -39.594 -16.891 7.801 1 39.5 259 GLY A CA 1
ATOM 2042 C C . GLY A 1 259 ? -38.938 -16.5 9.109 1 39.5 259 GLY A C 1
ATOM 2043 O O . GLY A 1 259 ? -37.781 -16.078 9.125 1 39.5 259 GLY A O 1
ATOM 2044 N N . ASP A 1 260 ? -39.562 -15.922 10.18 1 42.97 260 ASP A N 1
ATOM 2045 C CA . ASP A 1 260 ? -39.5 -15.523 11.578 1 42.97 260 ASP A CA 1
ATOM 2046 C C . ASP A 1 260 ? -38.438 -16.344 12.32 1 42.97 260 ASP A C 1
ATOM 2048 O O . ASP A 1 260 ? -38.125 -16.062 13.477 1 42.97 260 ASP A O 1
ATOM 2052 N N . SER A 1 261 ? -38.156 -17.438 11.969 1 46.38 261 SER A N 1
ATOM 2053 C CA . SER A 1 261 ? -37.531 -18.516 12.734 1 46.38 261 SER A CA 1
ATOM 2054 C C . SER A 1 261 ? -36.062 -18.219 13.055 1 46.38 261 SER A C 1
ATOM 2056 O O . SER A 1 261 ? -35.562 -18.625 14.102 1 46.38 261 SER A O 1
ATOM 2058 N N . ASP A 1 262 ? -35.344 -17.109 12.336 1 65.81 262 ASP A N 1
ATOM 2059 C CA . ASP A 1 262 ? -33.906 -16.969 12.508 1 65.81 262 ASP A CA 1
ATOM 2060 C C . ASP A 1 262 ? -33.594 -15.945 13.594 1 65.81 262 ASP A C 1
ATOM 2062 O O . ASP A 1 262 ? -32.625 -16.109 14.344 1 65.81 262 ASP A O 1
ATOM 2066 N N . LEU A 1 263 ? -34.5 -15.102 13.977 1 75.88 263 LEU A N 1
ATOM 2067 C CA . LEU A 1 263 ? -34.281 -14.078 14.992 1 75.88 263 LEU A CA 1
ATOM 2068 C C . LEU A 1 263 ? -34.219 -14.695 16.375 1 75.88 263 LEU A C 1
ATOM 2070 O O . LEU A 1 263 ? -33.531 -14.164 17.266 1 75.88 263 LEU A O 1
ATOM 2074 N N . LEU A 1 264 ? -34.938 -15.773 16.547 1 80.5 264 LEU A N 1
ATOM 2075 C CA . LEU A 1 264 ? -35 -16.406 17.859 1 80.5 264 LEU A CA 1
ATOM 2076 C C . LEU A 1 264 ? -33.656 -17.078 18.203 1 80.5 264 LEU A C 1
ATOM 2078 O O . LEU A 1 264 ? -33.406 -17.406 19.375 1 80.5 264 LEU A O 1
ATOM 2082 N N . GLU A 1 265 ? -32.906 -17.125 17.25 1 88.12 265 GLU A N 1
ATOM 2083 C CA . GLU A 1 265 ? -31.641 -17.797 17.453 1 88.12 265 GLU A CA 1
ATOM 2084 C C . GLU A 1 265 ? -30.578 -16.828 17.969 1 88.12 265 GLU A C 1
ATOM 2086 O O . GLU A 1 265 ? -29.484 -17.25 18.359 1 88.12 265 GLU A O 1
ATOM 2091 N N . TYR A 1 266 ? -30.953 -15.547 18.047 1 93.12 266 TYR A N 1
ATOM 2092 C CA . TYR A 1 266 ? -29.953 -14.547 18.422 1 93.12 266 TYR A CA 1
ATOM 2093 C C . TYR A 1 266 ? -30.5 -13.594 19.484 1 93.12 266 TYR A C 1
ATOM 2095 O O . TYR A 1 266 ? -31.719 -13.492 19.656 1 93.12 266 TYR A O 1
ATOM 2103 N N . LYS A 1 267 ? -29.609 -12.953 20.219 1 94 267 LYS A N 1
ATOM 2104 C CA . LYS A 1 267 ? -29.922 -12 21.266 1 94 267 LYS A CA 1
ATOM 2105 C C . LYS A 1 267 ? -28.953 -10.82 21.25 1 94 267 LYS A C 1
ATOM 2107 O O . LYS A 1 267 ? -27.859 -10.914 20.672 1 94 267 LYS A O 1
ATOM 2112 N N . TYR A 1 268 ? -29.422 -9.695 21.875 1 95.5 268 TYR A N 1
ATOM 2113 C CA . TYR A 1 268 ? -28.516 -8.578 22.141 1 95.5 268 TYR A CA 1
ATOM 2114 C C . TYR A 1 268 ? -27.641 -8.867 23.359 1 95.5 268 TYR A C 1
ATOM 2116 O O . TYR A 1 268 ? -28.141 -9.344 24.391 1 95.5 268 TYR A O 1
ATOM 2124 N N . LEU A 1 269 ? -26.359 -8.672 23.25 1 96.56 269 LEU A N 1
ATOM 2125 C CA . LEU A 1 269 ? -25.453 -8.68 24.391 1 96.56 269 LEU A CA 1
ATOM 2126 C C . LEU A 1 269 ? -25.219 -7.262 24.906 1 96.56 269 LEU A C 1
ATOM 2128 O O . LEU A 1 269 ? -24.734 -6.398 24.172 1 96.56 269 LEU A O 1
ATOM 2132 N N . CYS A 1 270 ? -25.5 -7.051 26.125 1 95.5 270 CYS A N 1
ATOM 2133 C CA . CYS A 1 270 ? -25.406 -5.719 26.703 1 95.5 270 CYS A CA 1
ATOM 2134 C C . CYS A 1 270 ? -24.031 -5.484 27.328 1 95.5 270 CYS A C 1
ATOM 2136 O O . CYS A 1 270 ? -23.312 -6.441 27.625 1 95.5 270 CYS A O 1
ATOM 2138 N N . PRO A 1 271 ? -23.609 -4.203 27.516 1 93.44 271 PRO A N 1
ATOM 2139 C CA . PRO A 1 271 ? -22.281 -3.875 28.062 1 93.44 271 PRO A CA 1
ATOM 2140 C C . PRO A 1 271 ? -22.062 -4.469 29.438 1 93.44 271 PRO A C 1
ATOM 2142 O O . PRO A 1 271 ? -20.906 -4.742 29.828 1 93.44 271 PRO A O 1
ATOM 2145 N N . ASP A 1 272 ? -23.125 -4.762 30.188 1 91.5 272 ASP A N 1
ATOM 2146 C CA . ASP A 1 272 ? -22.984 -5.309 31.547 1 91.5 272 ASP A CA 1
ATOM 2147 C C . ASP A 1 272 ? -22.953 -6.836 31.516 1 91.5 272 ASP A C 1
ATOM 2149 O O . ASP A 1 272 ? -22.875 -7.477 32.562 1 91.5 272 ASP A O 1
ATOM 2153 N N . GLY A 1 273 ? -23.047 -7.367 30.359 1 91.69 273 GLY A N 1
ATOM 2154 C CA . GLY A 1 273 ? -22.953 -8.812 30.203 1 91.69 273 GLY A CA 1
ATOM 2155 C C . GLY A 1 273 ? -24.297 -9.5 30.094 1 91.69 273 GLY A C 1
ATOM 2156 O O . GLY A 1 273 ? -24.375 -10.664 29.719 1 91.69 273 GLY A O 1
ATOM 2157 N N . SER A 1 274 ? -25.344 -8.789 30.391 1 92.88 274 SER A N 1
ATOM 2158 C CA . SER A 1 274 ? -26.672 -9.375 30.25 1 92.88 274 SER A CA 1
ATOM 2159 C C . SER A 1 274 ? -27.078 -9.484 28.781 1 92.88 274 SER A C 1
ATOM 2161 O O . SER A 1 274 ? -26.438 -8.906 27.906 1 92.88 274 SER A O 1
ATOM 2163 N N . VAL A 1 275 ? -28.141 -10.312 28.5 1 94.38 275 VAL A N 1
ATOM 2164 C CA . VAL A 1 275 ? -28.609 -10.484 27.125 1 94.38 275 VAL A CA 1
ATOM 2165 C C . VAL A 1 275 ? -30.078 -10.07 27.031 1 94.38 275 VAL A C 1
ATOM 2167 O O . VAL A 1 275 ? -30.828 -10.156 28.016 1 94.38 275 VAL A O 1
ATOM 2170 N N . GLU A 1 276 ? -30.469 -9.516 25.922 1 94.06 276 GLU A N 1
ATOM 2171 C CA . GLU A 1 276 ? -31.859 -9.133 25.641 1 94.06 276 GLU A CA 1
ATOM 2172 C C . GLU A 1 276 ? -32.344 -9.742 24.328 1 94.06 276 GLU A C 1
ATOM 2174 O O . GLU A 1 276 ? -31.562 -9.969 23.406 1 94.06 276 GLU A O 1
ATOM 2179 N N . ASP A 1 277 ? -33.656 -9.992 24.25 1 90.94 277 ASP A N 1
ATOM 2180 C CA . ASP A 1 277 ? -34.219 -10.547 23.031 1 90.94 277 ASP A CA 1
ATOM 2181 C C . ASP A 1 277 ? -34.25 -9.508 21.922 1 90.94 277 ASP A C 1
ATOM 2183 O O . ASP A 1 277 ? -34.438 -8.312 22.172 1 90.94 277 ASP A O 1
ATOM 2187 N N . ILE A 1 278 ? -34.125 -9.992 20.719 1 90.44 278 ILE A N 1
ATOM 2188 C CA . ILE A 1 278 ? -34.156 -9.094 19.562 1 90.44 278 ILE A CA 1
ATOM 2189 C C . ILE A 1 278 ? -35.594 -8.844 19.141 1 90.44 278 ILE A C 1
ATOM 2191 O O . ILE A 1 278 ? -35.969 -7.707 18.844 1 90.44 278 ILE A O 1
ATOM 2195 N N . GLN A 1 279 ? -36.344 -9.922 19.25 1 81.81 279 GLN A N 1
ATOM 2196 C CA . GLN A 1 279 ? -37.719 -9.844 18.781 1 81.81 279 GLN A CA 1
ATOM 2197 C C . GLN A 1 279 ? -38.5 -8.828 19.578 1 81.81 279 GLN A C 1
ATOM 2199 O O . GLN A 1 279 ? -38.469 -8.844 20.812 1 81.81 279 GLN A O 1
ATOM 2204 N N . SER A 1 280 ? -39.156 -7.965 19.031 1 77.81 280 SER A N 1
ATOM 2205 C CA . SER A 1 280 ? -40.094 -6.98 19.547 1 77.81 280 SER A CA 1
ATOM 2206 C C . SER A 1 280 ? -39.406 -6.008 20.5 1 77.81 280 SER A C 1
ATOM 2208 O O . SER A 1 280 ? -40.062 -5.301 21.266 1 77.81 280 SER A O 1
ATOM 2210 N N . ASN A 1 281 ? -38.156 -6.055 20.562 1 87.19 281 ASN A N 1
ATOM 2211 C CA . ASN A 1 281 ? -37.375 -5.129 21.406 1 87.19 281 ASN A CA 1
ATOM 2212 C C . ASN A 1 281 ? -37.094 -3.824 20.672 1 87.19 281 ASN A C 1
ATOM 2214 O O . ASN A 1 281 ? -36.156 -3.754 19.875 1 87.19 281 ASN A O 1
ATOM 2218 N N . GLU A 1 282 ? -37.781 -2.795 20.969 1 84.12 282 GLU A N 1
ATOM 2219 C CA . GLU A 1 282 ? -37.656 -1.521 20.266 1 84.12 282 GLU A CA 1
ATOM 2220 C C . GLU A 1 282 ? -36.594 -0.644 20.906 1 84.12 282 GLU A C 1
ATOM 2222 O O . GLU A 1 282 ? -36.125 0.325 20.297 1 84.12 282 GLU A O 1
ATOM 2227 N N . ARG A 1 283 ? -36.219 -1.037 22.109 1 89.62 283 ARG A N 1
ATOM 2228 C CA . ARG A 1 283 ? -35.188 -0.26 22.812 1 89.62 283 ARG A CA 1
ATOM 2229 C C . ARG A 1 283 ? -34.188 -1.172 23.469 1 89.62 283 ARG A C 1
ATOM 2231 O O . ARG A 1 283 ? -34.062 -1.184 24.703 1 89.62 283 ARG A O 1
ATOM 2238 N N . PRO A 1 284 ? -33.438 -1.744 22.688 1 93.75 284 PRO A N 1
ATOM 2239 C CA . PRO A 1 284 ? -32.438 -2.643 23.266 1 93.75 284 PRO A CA 1
ATOM 2240 C C . PRO A 1 284 ? -31.281 -1.893 23.953 1 93.75 284 PRO A C 1
ATOM 2242 O O . PRO A 1 284 ? -31.141 -0.681 23.766 1 93.75 284 PRO A O 1
ATOM 2245 N N . CYS A 1 285 ? -30.609 -2.635 24.781 1 94.31 285 CYS A N 1
ATOM 2246 C CA . CYS A 1 285 ? -29.359 -2.088 25.297 1 94.31 285 CYS A CA 1
ATOM 2247 C C . CYS A 1 285 ? -28.375 -1.804 24.156 1 94.31 285 CYS A C 1
ATOM 2249 O O . CYS A 1 285 ? -28.344 -2.529 23.156 1 94.31 285 CYS A O 1
ATOM 2251 N N . THR A 1 286 ? -27.672 -0.672 24.234 1 95.62 286 THR A N 1
ATOM 2252 C CA . THR A 1 286 ? -26.719 -0.26 23.203 1 95.62 286 THR A CA 1
ATOM 2253 C C . THR A 1 286 ? -25.344 -0.05 23.797 1 95.62 286 THR A C 1
ATOM 2255 O O . THR A 1 286 ? -25.203 0.103 25.016 1 95.62 286 THR A O 1
ATOM 2258 N N . TRP A 1 287 ? -24.375 -0.198 23.047 1 95.69 287 TRP A N 1
ATOM 2259 C CA . TRP A 1 287 ? -23 -0.011 23.469 1 95.69 287 TRP A CA 1
ATOM 2260 C C . TRP A 1 287 ? -22.562 1.442 23.297 1 95.69 287 TRP A C 1
ATOM 2262 O O . TRP A 1 287 ? -21.859 1.992 24.156 1 95.69 287 TRP A O 1
ATOM 2272 N N . LEU A 1 288 ? -22.906 2.041 22.141 1 94.81 288 LEU A N 1
ATOM 2273 C CA . LEU A 1 288 ? -22.656 3.451 21.875 1 94.81 288 LEU A CA 1
ATOM 2274 C C . LEU A 1 288 ? -23.844 4.094 21.172 1 94.81 288 LEU A C 1
ATOM 2276 O O . LEU A 1 288 ? -24.578 3.42 20.438 1 94.81 288 LEU A O 1
ATOM 2280 N N . LYS A 1 289 ? -24.047 5.305 21.469 1 95.56 289 LYS A N 1
ATOM 2281 C CA . LYS A 1 289 ? -25.047 6.133 20.797 1 95.56 289 LYS A CA 1
ATOM 2282 C C . LYS A 1 289 ? -24.422 7.418 20.25 1 95.56 289 LYS A C 1
ATOM 2284 O O . LYS A 1 289 ? -23.797 8.172 21.016 1 95.56 289 LYS A O 1
ATOM 2289 N N . GLN A 1 290 ? -24.562 7.652 19.031 1 94.44 290 GLN A N 1
ATOM 2290 C CA . GLN A 1 290 ? -23.953 8.812 18.391 1 94.44 290 GLN A CA 1
ATOM 2291 C C . GLN A 1 290 ? -24.969 9.938 18.203 1 94.44 290 GLN A C 1
ATOM 2293 O O . GLN A 1 290 ? -26 9.758 17.547 1 94.44 290 GLN A O 1
ATOM 2298 N N . PRO A 1 291 ? -24.703 11.102 18.812 1 94.31 291 PRO A N 1
ATOM 2299 C CA . PRO A 1 291 ? -25.578 12.242 18.547 1 94.31 291 PRO A CA 1
ATOM 2300 C C . PRO A 1 291 ? -25.547 12.695 17.094 1 94.31 291 PRO A C 1
ATOM 2302 O O . PRO A 1 291 ? -24.609 12.352 16.359 1 94.31 291 PRO A O 1
ATOM 2305 N N . TRP A 1 292 ? -26.531 13.406 16.656 1 94.62 292 TRP A N 1
ATOM 2306 C CA . TRP A 1 292 ? -26.609 13.945 15.289 1 94.62 292 TRP A CA 1
ATOM 2307 C C . TRP A 1 292 ? -25.656 15.117 15.109 1 94.62 292 TRP A C 1
ATOM 2309 O O . TRP A 1 292 ? -25.188 15.703 16.094 1 94.62 292 TRP A O 1
ATOM 2319 N N . ASP A 1 293 ? -25.375 15.469 13.852 1 93.5 293 ASP A N 1
ATOM 2320 C CA . ASP A 1 293 ? -24.703 16.734 13.562 1 93.5 293 ASP A CA 1
ATOM 2321 C C . ASP A 1 293 ? -25.5 17.906 14.125 1 93.5 293 ASP A C 1
ATOM 2323 O O . ASP A 1 293 ? -26.719 17.844 14.25 1 93.5 293 ASP A O 1
ATOM 2327 N N . SER A 1 294 ? -24.75 18.969 14.492 1 95.81 294 SER A N 1
ATOM 2328 C CA . SER A 1 294 ? -25.469 19.969 15.281 1 95.81 294 SER A CA 1
ATOM 2329 C C . SER A 1 294 ? -25.016 21.375 14.922 1 95.81 294 SER A C 1
ATOM 2331 O O . SER A 1 294 ? -23.953 21.562 14.328 1 95.81 294 SER A O 1
ATOM 2333 N N . VAL A 1 295 ? -25.859 22.266 15.266 1 96.38 295 VAL A N 1
ATOM 2334 C CA . VAL A 1 295 ? -25.562 23.688 15.18 1 96.38 295 VAL A CA 1
ATOM 2335 C C . VAL A 1 295 ? -25.125 24.203 16.547 1 96.38 295 VAL A C 1
ATOM 2337 O O . VAL A 1 295 ? -25.906 24.188 17.5 1 96.38 295 VAL A O 1
ATOM 2340 N N . ILE A 1 296 ? -23.922 24.688 16.625 1 97.75 296 ILE A N 1
ATOM 2341 C CA . ILE A 1 296 ? -23.328 25.109 17.891 1 97.75 296 ILE A CA 1
ATOM 2342 C C . ILE A 1 296 ? -23.156 26.625 17.906 1 97.75 296 ILE A C 1
ATOM 2344 O O . ILE A 1 296 ? -22.641 27.203 16.938 1 97.75 296 ILE A O 1
ATOM 2348 N N . VAL A 1 297 ? -23.578 27.234 18.953 1 98.12 297 VAL A N 1
ATOM 2349 C CA . VAL A 1 297 ? -23.469 28.688 19.141 1 98.12 297 VAL A CA 1
ATOM 2350 C C . VAL A 1 297 ? -22.406 29 20.188 1 98.12 297 VAL A C 1
ATOM 2352 O O . VAL A 1 297 ? -22.156 28.203 21.094 1 98.12 297 VAL A O 1
ATOM 2355 N N . LYS A 1 298 ? -21.844 30.109 20.078 1 97.31 298 LYS A N 1
ATOM 2356 C CA . LYS A 1 298 ? -20.672 30.469 20.875 1 97.31 298 LYS A CA 1
ATOM 2357 C C . LYS A 1 298 ? -21.031 30.625 22.359 1 97.31 298 LYS A C 1
ATOM 2359 O O . LYS A 1 298 ? -20.203 30.391 23.234 1 97.31 298 LYS A O 1
ATOM 2364 N N . ASP A 1 299 ? -22.25 31.094 22.672 1 95.38 299 ASP A N 1
ATOM 2365 C CA . ASP A 1 299 ? -22.656 31.266 24.062 1 95.38 299 ASP A CA 1
ATOM 2366 C C . ASP A 1 299 ? -24.188 31.297 24.188 1 95.38 299 ASP A C 1
ATOM 2368 O O . ASP A 1 299 ? -24.891 31.391 23.172 1 95.38 299 ASP A O 1
ATOM 2372 N N . LYS A 1 300 ? -24.641 31.172 25.391 1 92.38 300 LYS A N 1
ATOM 2373 C CA . LYS A 1 300 ? -26.062 31.094 25.672 1 92.38 300 LYS A CA 1
ATOM 2374 C C . LYS A 1 300 ? -26.766 32.406 25.328 1 92.38 300 LYS A C 1
ATOM 2376 O O . LYS A 1 300 ? -27.922 32.406 24.891 1 92.38 300 LYS A O 1
ATOM 2381 N N . GLU A 1 301 ? -26.141 33.469 25.516 1 92.62 301 GLU A N 1
ATOM 2382 C CA . GLU A 1 301 ? -26.719 34.781 25.25 1 92.62 301 GLU A CA 1
ATOM 2383 C C . GLU A 1 301 ? -27.062 34.969 23.781 1 92.62 301 GLU A C 1
ATOM 2385 O O . GLU A 1 301 ? -28.125 35.469 23.438 1 92.62 301 GLU A O 1
ATOM 2390 N N . THR A 1 302 ? -26.156 34.594 22.984 1 94.81 302 THR A N 1
ATOM 2391 C CA . THR A 1 302 ? -26.328 34.719 21.547 1 94.81 302 THR A CA 1
ATOM 2392 C C . THR A 1 302 ? -27.297 33.656 21.016 1 94.81 302 THR A C 1
ATOM 2394 O O . THR A 1 302 ? -27.984 33.906 20.016 1 94.81 302 THR A O 1
ATOM 2397 N N . ALA A 1 303 ? -27.438 32.562 21.703 1 95.69 303 ALA A N 1
ATOM 2398 C CA . ALA A 1 303 ? -28.203 31.391 21.25 1 95.69 303 ALA A CA 1
ATOM 2399 C C . ALA A 1 303 ? -29.672 31.734 21.109 1 95.69 303 ALA A C 1
ATOM 2401 O O . ALA A 1 303 ? -30.344 31.266 20.188 1 95.69 303 ALA A O 1
ATOM 2402 N N . ALA A 1 304 ? -30.219 32.469 21.953 1 91.31 304 ALA A N 1
ATOM 2403 C CA . ALA A 1 304 ? -31.641 32.812 21.938 1 91.31 304 ALA A CA 1
ATOM 2404 C C . ALA A 1 304 ? -32.031 33.531 20.656 1 91.31 304 ALA A C 1
ATOM 2406 O O . ALA A 1 304 ? -33.062 33.188 20.031 1 91.31 304 ALA A O 1
ATOM 2407 N N . GLY A 1 305 ? -31.281 34.531 20.312 1 90.62 305 GLY A N 1
ATOM 2408 C CA . GLY A 1 305 ? -31.547 35.281 19.109 1 90.62 305 GLY A CA 1
ATOM 2409 C C . GLY A 1 305 ? -31.453 34.438 17.844 1 90.62 305 GLY A C 1
ATOM 2410 O O . GLY A 1 305 ? -32.312 34.5 16.969 1 90.62 305 GLY A O 1
ATOM 2411 N N . ILE A 1 306 ? -30.453 33.625 17.812 1 92.88 306 ILE A N 1
ATOM 2412 C CA . ILE A 1 306 ? -30.219 32.812 16.625 1 92.88 306 ILE A CA 1
ATOM 2413 C C . ILE A 1 306 ? -31.312 31.75 16.516 1 92.88 306 ILE A C 1
ATOM 2415 O O . ILE A 1 306 ? -31.781 31.453 15.414 1 92.88 306 ILE A O 1
ATOM 2419 N N . LEU A 1 307 ? -31.609 31.141 17.641 1 92.38 307 LEU A N 1
ATOM 2420 C CA . LEU A 1 307 ? -32.656 30.109 17.641 1 92.38 307 LEU A CA 1
ATOM 2421 C C . LEU A 1 307 ? -33.969 30.672 17.125 1 92.38 307 LEU A C 1
ATOM 2423 O O . LEU A 1 307 ? -34.688 30.016 16.359 1 92.38 307 LEU A O 1
ATOM 2427 N N . GLN A 1 308 ? -34.344 31.844 17.5 1 87.25 308 GLN A N 1
ATOM 2428 C CA . GLN A 1 308 ? -35.562 32.5 17.031 1 87.25 308 GLN A CA 1
ATOM 2429 C C . GLN A 1 308 ? -35.531 32.719 15.523 1 87.25 308 GLN A C 1
ATOM 2431 O O . GLN A 1 308 ? -36.5 32.469 14.828 1 87.25 308 GLN A O 1
ATOM 2436 N N . ASP A 1 309 ? -34.438 33.156 15.109 1 84.69 309 ASP A N 1
ATOM 2437 C CA . ASP A 1 309 ? -34.281 33.438 13.68 1 84.69 309 ASP A CA 1
ATOM 2438 C C . ASP A 1 309 ? -34.312 32.125 12.883 1 84.69 309 ASP A C 1
ATOM 2440 O O . ASP A 1 309 ? -34.844 32.094 11.766 1 84.69 309 ASP A O 1
ATOM 2444 N N . LEU A 1 310 ? -33.688 31.078 13.461 1 85.12 310 LEU A N 1
ATOM 2445 C CA . LEU A 1 310 ? -33.656 29.766 12.82 1 85.12 310 LEU A CA 1
ATOM 2446 C C . LEU A 1 310 ? -35.062 29.188 12.695 1 85.12 310 LEU A C 1
ATOM 2448 O O . LEU A 1 310 ? -35.375 28.578 11.672 1 85.12 310 LEU A O 1
ATOM 2452 N N . LYS A 1 311 ? -35.812 29.312 13.641 1 83.06 311 LYS A N 1
ATOM 2453 C CA . LYS A 1 311 ? -37.188 28.797 13.633 1 83.06 311 LYS A CA 1
ATOM 2454 C C . LYS A 1 311 ? -38.031 29.516 12.594 1 83.06 311 LYS A C 1
ATOM 2456 O O . LYS A 1 311 ? -38.906 28.906 11.977 1 83.06 311 LYS A O 1
ATOM 2461 N N . THR A 1 312 ? -37.719 30.734 12.445 1 72.38 312 THR A N 1
ATOM 2462 C CA . THR A 1 312 ? -38.5 31.516 11.469 1 72.38 312 THR A CA 1
ATOM 2463 C C . THR A 1 312 ? -38.062 31.156 10.047 1 72.38 312 THR A C 1
ATOM 2465 O O . THR A 1 312 ? -38.844 31.297 9.102 1 72.38 312 THR A O 1
ATOM 2468 N N . SER A 1 313 ? -36.812 30.781 9.922 1 64.88 313 SER A N 1
ATOM 2469 C CA . SER A 1 313 ? -36.25 30.453 8.602 1 64.88 313 SER A CA 1
ATOM 2470 C C . SER A 1 313 ? -36.656 29.047 8.18 1 64.88 313 SER A C 1
ATOM 2472 O O . SER A 1 313 ? -36.719 28.75 6.984 1 64.88 313 SER A O 1
ATOM 2474 N N . VAL A 1 314 ? -36.75 28.047 9.023 1 60.12 314 VAL A N 1
ATOM 2475 C CA . VAL A 1 314 ? -37.094 26.656 8.719 1 60.12 314 VAL A CA 1
ATOM 2476 C C . VAL A 1 314 ? -38.531 26.547 8.25 1 60.12 314 VAL A C 1
ATOM 2478 O O . VAL A 1 314 ? -39.438 26.969 8.961 1 60.12 314 VAL A O 1
ATOM 2481 N N . PRO A 1 315 ? -38.688 26.203 6.898 1 55.16 315 PRO A N 1
ATOM 2482 C CA . PRO A 1 315 ? -40.062 26.062 6.418 1 55.16 315 PRO A CA 1
ATOM 2483 C C . PRO A 1 315 ? -40.844 25.031 7.211 1 55.16 315 PRO A C 1
ATOM 2485 O O . PRO A 1 315 ? -40.344 23.938 7.5 1 55.16 315 PRO A O 1
ATOM 2488 N N . THR A 1 316 ? -41.656 25.391 8.141 1 47.78 316 THR A N 1
ATOM 2489 C CA . THR A 1 316 ? -42.656 24.438 8.625 1 47.78 316 THR A CA 1
ATOM 2490 C C . THR A 1 316 ? -43.688 24.125 7.535 1 47.78 316 THR A C 1
ATOM 2492 O O . THR A 1 316 ? -43.844 24.906 6.586 1 47.78 316 THR A O 1
ATOM 2495 N N . ALA A 1 317 ? -44.219 22.859 7.422 1 41.69 317 ALA A N 1
ATOM 2496 C CA . ALA A 1 317 ? -45.25 22.469 6.453 1 41.69 317 ALA A CA 1
ATOM 2497 C C . ALA A 1 317 ? -46.125 23.641 6.074 1 41.69 317 ALA A C 1
ATOM 2499 O O . ALA A 1 317 ? -46.562 23.75 4.926 1 41.69 317 ALA A O 1
ATOM 2500 N N . GLN A 1 318 ? -46.469 24.438 6.988 1 38.47 318 GLN A N 1
ATOM 2501 C CA . GLN A 1 318 ? -47.469 25.484 6.82 1 38.47 318 GLN A CA 1
ATOM 2502 C C . GLN A 1 318 ? -46.906 26.672 6.043 1 38.47 318 GLN A C 1
ATOM 2504 O O . GLN A 1 318 ? -47.656 27.391 5.363 1 38.47 318 GLN A O 1
ATOM 2509 N N . ARG A 1 319 ? -45.75 26.984 6.102 1 44.25 319 ARG A N 1
ATOM 2510 C CA . ARG A 1 319 ? -45.25 28.219 5.512 1 44.25 319 ARG A CA 1
ATOM 2511 C C . ARG A 1 319 ? -44.844 28 4.051 1 44.25 319 ARG A C 1
ATOM 2513 O O . ARG A 1 319 ? -44.469 28.953 3.361 1 44.25 319 ARG A O 1
ATOM 2520 N N . THR A 1 320 ? -44.844 26.766 3.635 1 40.16 320 THR A N 1
ATOM 2521 C CA . THR A 1 320 ? -44.469 26.562 2.238 1 40.16 320 THR A CA 1
ATOM 2522 C C . THR A 1 320 ? -45.469 27.266 1.312 1 40.16 320 THR A C 1
ATOM 2524 O O . THR A 1 320 ? -45.281 27.266 0.092 1 40.16 320 THR A O 1
ATOM 2527 N N . ARG A 1 321 ? -46.75 27.266 1.745 1 36.97 321 ARG A N 1
ATOM 2528 C CA . ARG A 1 321 ? -47.719 27.656 0.731 1 36.97 321 ARG A CA 1
ATOM 2529 C C . ARG A 1 321 ? -47.562 29.141 0.386 1 36.97 321 ARG A C 1
ATOM 2531 O O . ARG A 1 321 ? -48.25 29.641 -0.507 1 36.97 321 ARG A O 1
ATOM 2538 N N . THR A 1 322 ? -47.438 29.906 1.458 1 36.28 322 THR A N 1
ATOM 2539 C CA . THR A 1 322 ? -47.625 31.312 1.124 1 36.28 322 THR A CA 1
ATOM 2540 C C . THR A 1 322 ? -46.469 31.812 0.248 1 36.28 322 THR A C 1
ATOM 2542 O O . THR A 1 322 ? -45.375 31.25 0.279 1 36.28 322 THR A O 1
ATOM 2545 N N . SER A 1 323 ? -46.656 33.031 -0.472 1 39.69 323 SER A N 1
ATOM 2546 C CA . SER A 1 323 ? -46 33.719 -1.594 1 39.69 323 SER A CA 1
ATOM 2547 C C . SER A 1 323 ? -44.469 33.781 -1.392 1 39.69 323 SER A C 1
ATOM 2549 O O . SER A 1 323 ? -43.719 33.375 -2.268 1 39.69 323 SER A O 1
ATOM 2551 N N . ASN A 1 324 ? -43.969 35.094 -0.774 1 38.78 324 ASN A N 1
ATOM 2552 C CA . ASN A 1 324 ? -42.594 35.562 -0.898 1 38.78 324 ASN A CA 1
ATOM 2553 C C . ASN A 1 324 ? -41.656 34.812 0.025 1 38.78 324 ASN A C 1
ATOM 2555 O O . ASN A 1 324 ? -41.5 35.156 1.189 1 38.78 324 ASN A O 1
ATOM 2559 N N . PRO A 1 325 ? -41.656 33.562 0.19 1 47.19 325 PRO A N 1
ATOM 2560 C CA . PRO A 1 325 ? -40.719 32.875 1.063 1 47.19 325 PRO A CA 1
ATOM 2561 C C . PRO A 1 325 ? -39.375 33.594 1.161 1 47.19 325 PRO A C 1
ATOM 2563 O O . PRO A 1 325 ? -38.781 33.938 0.138 1 47.19 325 PRO A O 1
ATOM 2566 N N . GLN A 1 326 ? -39.25 34.5 2.08 1 52.38 326 GLN A N 1
ATOM 2567 C CA . GLN A 1 326 ? -38.031 35.281 2.158 1 52.38 326 GLN A CA 1
ATOM 2568 C C . GLN A 1 326 ? -36.781 34.469 1.818 1 52.38 326 GLN A C 1
ATOM 2570 O O . GLN A 1 326 ? -36.562 33.406 2.418 1 52.38 326 GLN A O 1
ATOM 2575 N N . ASN A 1 327 ? -36.188 34.656 0.573 1 65.12 327 ASN A N 1
ATOM 2576 C CA . ASN A 1 327 ? -35.125 34.094 -0.216 1 65.12 327 ASN A CA 1
ATOM 2577 C C . ASN A 1 327 ? -33.906 33.781 0.651 1 65.12 327 ASN A C 1
ATOM 2579 O O . ASN A 1 327 ? -33.25 32.719 0.483 1 65.12 327 ASN A O 1
ATOM 2583 N N . TRP A 1 328 ? -33.844 34.469 1.813 1 78 328 TRP A N 1
ATOM 2584 C CA . TRP A 1 328 ? -32.594 34.25 2.561 1 78 328 TRP A CA 1
ATOM 2585 C C . TRP A 1 328 ? -32.719 33 3.445 1 78 328 TRP A C 1
ATOM 2587 O O . TRP A 1 328 ? -31.75 32.281 3.67 1 78 328 TRP A O 1
ATOM 2597 N N . ALA A 1 329 ? -34.062 32.719 3.98 1 77.62 329 ALA A N 1
ATOM 2598 C CA . ALA A 1 329 ? -34.312 31.578 4.855 1 77.62 329 ALA A CA 1
ATOM 2599 C C . ALA A 1 329 ? -34.031 30.266 4.129 1 77.62 329 ALA A C 1
ATOM 2601 O O . ALA A 1 329 ? -33.531 29.312 4.723 1 77.62 329 ALA A O 1
ATOM 2602 N N . GLN A 1 330 ? -34.375 30.281 2.969 1 77.94 330 GLN A N 1
ATOM 2603 C CA . GLN A 1 330 ? -34.125 29.078 2.162 1 77.94 330 GLN A CA 1
ATOM 2604 C C . GLN A 1 330 ? -32.625 28.828 1.976 1 77.94 330 GLN A C 1
ATOM 2606 O O . GLN A 1 330 ? -32.188 27.688 2.039 1 77.94 330 GLN A O 1
ATOM 2611 N N . TYR A 1 331 ? -31.953 29.906 1.795 1 80.38 331 TYR A N 1
ATOM 2612 C CA . TYR A 1 331 ? -30.5 29.781 1.643 1 80.38 331 TYR A CA 1
ATOM 2613 C C . TYR A 1 331 ? -29.844 29.375 2.955 1 80.38 331 TYR A C 1
ATOM 2615 O O . TYR A 1 331 ? -28.938 28.531 2.967 1 80.38 331 TYR A O 1
ATOM 2623 N N . ALA A 1 332 ? -30.344 29.938 4.016 1 83.62 332 ALA A N 1
ATOM 2624 C CA . ALA A 1 332 ? -29.797 29.594 5.328 1 83.62 332 ALA A CA 1
ATOM 2625 C C . ALA A 1 332 ? -30.031 28.125 5.648 1 83.62 332 ALA A C 1
ATOM 2627 O O . ALA A 1 332 ? -29.125 27.438 6.133 1 83.62 332 ALA A O 1
ATOM 2628 N N . THR A 1 333 ? -31.172 27.656 5.348 1 81.94 333 THR A N 1
ATOM 2629 C CA . THR A 1 333 ? -31.5 26.266 5.609 1 81.94 333 THR A CA 1
ATOM 2630 C C . THR A 1 333 ? -30.656 25.328 4.73 1 81.94 333 THR A C 1
ATOM 2632 O O . THR A 1 333 ? -30.203 24.281 5.184 1 81.94 333 THR A O 1
ATOM 2635 N N . SER A 1 334 ? -30.516 25.766 3.604 1 79.94 334 SER A N 1
ATOM 2636 C CA . SER A 1 334 ? -29.719 24.969 2.684 1 79.94 334 SER A CA 1
ATOM 2637 C C . SER A 1 334 ? -28.266 24.906 3.141 1 79.94 334 SER A C 1
ATOM 2639 O O . SER A 1 334 ? -27.594 23.875 2.986 1 79.94 334 SER A O 1
ATOM 2641 N N . ILE A 1 335 ? -27.766 25.953 3.658 1 83.56 335 ILE A N 1
ATOM 2642 C CA . ILE A 1 335 ? -26.391 26.031 4.133 1 83.56 335 ILE A CA 1
ATOM 2643 C C . ILE A 1 335 ? -26.234 25.188 5.398 1 83.56 335 ILE A C 1
ATOM 2645 O O . ILE A 1 335 ? -25.281 24.422 5.535 1 83.56 335 ILE A O 1
ATOM 2649 N N . ILE A 1 336 ? -27.172 25.266 6.23 1 88.38 336 ILE A N 1
ATOM 2650 C CA . ILE A 1 336 ? -27.062 24.641 7.543 1 88.38 336 ILE A CA 1
ATOM 2651 C C . ILE A 1 336 ? -27.375 23.156 7.438 1 88.38 336 ILE A C 1
ATOM 2653 O O . ILE A 1 336 ? -26.609 22.312 7.895 1 88.38 336 ILE A O 1
ATOM 2657 N N . ALA A 1 337 ? -28.453 22.797 6.867 1 84.88 337 ALA A N 1
ATOM 2658 C CA . ALA A 1 337 ? -28.922 21.422 6.836 1 84.88 337 ALA A CA 1
ATOM 2659 C C . ALA A 1 337 ? -28.312 20.656 5.66 1 84.88 337 ALA A C 1
ATOM 2661 O O . ALA A 1 337 ? -28.062 19.453 5.746 1 84.88 337 ALA A O 1
ATOM 2662 N N . GLY A 1 338 ? -28.031 21.328 4.699 1 77.5 338 GLY A N 1
ATOM 2663 C CA . GLY A 1 338 ? -27.625 20.641 3.488 1 77.5 338 GLY A CA 1
ATOM 2664 C C . GLY A 1 338 ? -28.766 19.938 2.789 1 77.5 338 GLY A C 1
ATOM 2665 O O . GLY A 1 338 ? -29.891 19.891 3.305 1 77.5 338 GLY A O 1
ATOM 2666 N N . ASN A 1 339 ? -28.484 19.281 1.731 1 66.94 339 ASN A N 1
ATOM 2667 C CA . ASN A 1 339 ? -29.5 18.641 0.921 1 66.94 339 ASN A CA 1
ATOM 2668 C C . ASN A 1 339 ? -30.031 17.375 1.593 1 66.94 339 ASN A C 1
ATOM 2670 O O . ASN A 1 339 ? -29.25 16.578 2.119 1 66.94 339 ASN A O 1
ATOM 2674 N N . GLY A 1 340 ? -31.281 17.234 1.563 1 70.5 340 GLY A N 1
ATOM 2675 C CA . GLY A 1 340 ? -31.922 16.016 2.055 1 70.5 340 GLY A CA 1
ATOM 2676 C C . GLY A 1 340 ? -32 15.969 3.568 1 70.5 340 GLY A C 1
ATOM 2677 O O . GLY A 1 340 ? -32.438 14.961 4.133 1 70.5 340 GLY A O 1
ATOM 2678 N N . ASN A 1 341 ? -31.594 17.016 4.188 1 84.31 341 ASN A N 1
ATOM 2679 C CA . ASN A 1 341 ? -31.641 17.078 5.645 1 84.31 341 ASN A CA 1
ATOM 2680 C C . ASN A 1 341 ? -32.562 18.203 6.137 1 84.31 341 ASN A C 1
ATOM 2682 O O . ASN A 1 341 ? -32.969 19.047 5.352 1 84.31 341 ASN A O 1
ATOM 2686 N N . ARG A 1 342 ? -32.906 18.094 7.363 1 86.44 342 ARG A N 1
ATOM 2687 C CA . ARG A 1 342 ? -33.688 19.125 8.031 1 86.44 342 ARG A CA 1
ATOM 2688 C C . ARG A 1 342 ? -33.031 19.531 9.352 1 86.44 342 ARG A C 1
ATOM 2690 O O . ARG A 1 342 ? -32.25 18.781 9.914 1 86.44 342 ARG A O 1
ATOM 2697 N N . ILE A 1 343 ? -33.344 20.719 9.727 1 91.19 343 ILE A N 1
ATOM 2698 C CA . ILE A 1 343 ? -32.906 21.219 11.023 1 91.19 343 ILE A CA 1
ATOM 2699 C C . ILE A 1 343 ? -34 20.953 12.07 1 91.19 343 ILE A C 1
ATOM 2701 O O . ILE A 1 343 ? -35.125 21.391 11.914 1 91.19 343 ILE A O 1
ATOM 2705 N N . VAL A 1 344 ? -33.594 20.25 13.062 1 91.88 344 VAL A N 1
ATOM 2706 C CA . VAL A 1 344 ? -34.5 20.031 14.203 1 91.88 344 VAL A CA 1
ATOM 2707 C C . VAL A 1 344 ? -34.062 20.938 15.367 1 91.88 344 VAL A C 1
ATOM 2709 O O . VAL A 1 344 ? -33.031 20.656 16.016 1 91.88 344 VAL A O 1
ATOM 2712 N N . PRO A 1 345 ? -34.812 21.922 15.578 1 91.69 345 PRO A N 1
ATOM 2713 C CA . PRO A 1 345 ? -34.406 22.859 16.641 1 91.69 345 PRO A CA 1
ATOM 2714 C C . PRO A 1 345 ? -34.438 22.203 18.031 1 91.69 345 PRO A C 1
ATOM 2716 O O . PRO A 1 345 ? -35.25 21.328 18.297 1 91.69 345 PRO A O 1
ATOM 2719 N N . ASN A 1 346 ? -33.531 22.594 18.812 1 91.81 346 ASN A N 1
ATOM 2720 C CA . ASN A 1 346 ? -33.469 22.188 20.203 1 91.81 346 ASN A CA 1
ATOM 2721 C C . ASN A 1 346 ? -33.812 23.344 21.141 1 91.81 346 ASN A C 1
ATOM 2723 O O . ASN A 1 346 ? -32.906 24.094 21.547 1 91.81 346 ASN A O 1
ATOM 2727 N N . ASP A 1 347 ? -34.938 23.344 21.688 1 89.94 347 ASP A N 1
ATOM 2728 C CA . ASP A 1 347 ? -35.438 24.484 22.469 1 89.94 347 ASP A CA 1
ATOM 2729 C C . ASP A 1 347 ? -34.75 24.547 23.828 1 89.94 347 ASP A C 1
ATOM 2731 O O . ASP A 1 347 ? -34.688 25.625 24.438 1 89.94 347 ASP A O 1
ATOM 2735 N N . SER A 1 348 ? -34.281 23.484 24.297 1 91.19 348 SER A N 1
ATOM 2736 C CA . SER A 1 348 ? -33.656 23.469 25.609 1 91.19 348 SER A CA 1
ATOM 2737 C C . SER A 1 348 ? -32.25 24.094 25.562 1 91.19 348 SER A C 1
ATOM 2739 O O . SER A 1 348 ? -31.703 24.469 26.594 1 91.19 348 SER A O 1
ATOM 2741 N N . THR A 1 349 ? -31.672 24.219 24.438 1 94.06 349 THR A N 1
ATOM 2742 C CA . THR A 1 349 ? -30.344 24.797 24.219 1 94.06 349 THR A CA 1
ATOM 2743 C C . THR A 1 349 ? -29.344 24.234 25.219 1 94.06 349 THR A C 1
ATOM 2745 O O . THR A 1 349 ? -28.672 25 25.906 1 94.06 349 THR A O 1
ATOM 2748 N N . PRO A 1 350 ? -29.219 22.969 25.281 1 95.69 350 PRO A N 1
ATOM 2749 C CA . PRO A 1 350 ? -28.266 22.375 26.219 1 95.69 350 PRO A CA 1
ATOM 2750 C C . PRO A 1 350 ? -26.828 22.797 25.938 1 95.69 350 PRO A C 1
ATOM 2752 O O . PRO A 1 350 ? -26.5 23.203 24.812 1 95.69 350 PRO A O 1
ATOM 2755 N N . SER A 1 351 ? -26.031 22.672 27.016 1 96.44 351 SER A N 1
ATOM 2756 C CA . SER A 1 351 ? -24.594 22.844 26.766 1 96.44 351 SER A CA 1
ATOM 2757 C C . SER A 1 351 ? -24.078 21.781 25.812 1 96.44 351 SER A C 1
ATOM 2759 O O . SER A 1 351 ? -24.656 20.703 25.703 1 96.44 351 SER A O 1
ATOM 2761 N N . LEU A 1 352 ? -23.016 22.141 25.125 1 96.88 352 LEU A N 1
ATOM 2762 C CA . LEU A 1 352 ? -22.422 21.203 24.172 1 96.88 352 LEU A CA 1
ATOM 2763 C C . LEU A 1 352 ? -22.047 19.891 24.859 1 96.88 352 LEU A C 1
ATOM 2765 O O . LEU A 1 352 ? -22.328 18.812 24.328 1 96.88 352 LEU A O 1
ATOM 2769 N N . LYS A 1 353 ? -21.422 19.875 26.016 1 96.25 353 LYS A N 1
ATOM 2770 C CA . LYS A 1 353 ? -21.016 18.672 26.75 1 96.25 353 LYS A CA 1
ATOM 2771 C C . LYS A 1 353 ? -22.234 17.828 27.141 1 96.25 353 LYS A C 1
ATOM 2773 O O . LYS A 1 353 ? -22.203 16.609 26.984 1 96.25 353 LYS A O 1
ATOM 2778 N N . SER A 1 354 ? -23.25 18.531 27.578 1 95.25 354 SER A N 1
ATOM 2779 C CA . SER A 1 354 ? -24.469 17.812 27.969 1 95.25 354 SER A CA 1
ATOM 2780 C C . SER A 1 354 ? -25.125 17.141 26.766 1 95.25 354 SER A C 1
ATOM 2782 O O . SER A 1 354 ? -25.625 16.016 26.875 1 95.25 354 SER A O 1
ATOM 2784 N N . PHE A 1 355 ? -25.156 17.875 25.734 1 95.56 355 PHE A N 1
ATOM 2785 C CA . PHE A 1 355 ? -25.719 17.328 24.5 1 95.56 355 PHE A CA 1
ATOM 2786 C C . PHE A 1 355 ? -24.984 16.047 24.094 1 95.56 355 PHE A C 1
ATOM 2788 O O . PHE A 1 355 ? -25.625 15.039 23.781 1 95.56 355 PHE A O 1
ATOM 2795 N N . ILE A 1 356 ? -23.641 16.062 24.109 1 95.69 356 ILE A N 1
ATOM 2796 C CA . ILE A 1 356 ? -22.828 14.93 23.703 1 95.69 356 ILE A CA 1
ATOM 2797 C C . ILE A 1 356 ? -23.016 13.773 24.672 1 95.69 356 ILE A C 1
ATOM 2799 O O . ILE A 1 356 ? -23.172 12.625 24.266 1 95.69 356 ILE A O 1
ATOM 2803 N N . GLN A 1 357 ? -23.016 14.039 25.938 1 94.25 357 GLN A N 1
ATOM 2804 C CA . GLN A 1 357 ? -23 13.039 27 1 94.25 357 GLN A CA 1
ATOM 2805 C C . GLN A 1 357 ? -24.359 12.328 27.094 1 94.25 357 GLN A C 1
ATOM 2807 O O . GLN A 1 357 ? -24.484 11.336 27.812 1 94.25 357 GLN A O 1
ATOM 2812 N N . ASN A 1 358 ? -25.281 12.805 26.312 1 89.5 358 ASN A N 1
ATOM 2813 C CA . ASN A 1 358 ? -26.531 12.07 26.203 1 89.5 358 ASN A CA 1
ATOM 2814 C C . ASN A 1 358 ? -26.344 10.727 25.516 1 89.5 358 ASN A C 1
ATOM 2816 O O . ASN A 1 358 ? -27.172 9.82 25.672 1 89.5 358 ASN A O 1
ATOM 2820 N N . GLY A 1 359 ? -25.328 10.578 24.797 1 88.38 359 GLY A N 1
ATOM 2821 C CA . GLY A 1 359 ? -25.109 9.336 24.062 1 88.38 359 GLY A CA 1
ATOM 2822 C C . GLY A 1 359 ? -23.672 8.859 24.109 1 88.38 359 GLY A C 1
ATOM 2823 O O . GLY A 1 359 ? -23.406 7.66 24.031 1 88.38 359 GLY A O 1
ATOM 2824 N N . ARG A 1 360 ? -22.734 9.742 24.125 1 91.44 360 ARG A N 1
ATOM 2825 C CA . ARG A 1 360 ? -21.312 9.414 24.016 1 91.44 360 ARG A CA 1
ATOM 2826 C C . ARG A 1 360 ? -20.562 9.891 25.25 1 91.44 360 ARG A C 1
ATOM 2828 O O . ARG A 1 360 ? -20.906 10.914 25.844 1 91.44 360 ARG A O 1
ATOM 2835 N N . GLU A 1 361 ? -19.609 9.117 25.578 1 89.94 361 GLU A N 1
ATOM 2836 C CA . GLU A 1 361 ? -18.641 9.625 26.547 1 89.94 361 GLU A CA 1
ATOM 2837 C C . GLU A 1 361 ? -17.609 10.523 25.875 1 89.94 361 GLU A C 1
ATOM 2839 O O . GLU A 1 361 ? -17.266 10.312 24.719 1 89.94 361 GLU A O 1
ATOM 2844 N N . ILE A 1 362 ? -17.234 11.531 26.547 1 93.69 362 ILE A N 1
ATOM 2845 C CA . ILE A 1 362 ? -16.109 12.344 26.094 1 93.69 362 ILE A CA 1
ATOM 2846 C C . ILE A 1 362 ? -14.797 11.75 26.625 1 93.69 362 ILE A C 1
ATOM 2848 O O . ILE A 1 362 ? -14.5 11.844 27.812 1 93.69 362 ILE A O 1
ATOM 2852 N N . PRO A 1 363 ? -14.023 11.219 25.766 1 91.88 363 PRO A N 1
ATOM 2853 C CA . PRO A 1 363 ? -12.867 10.445 26.234 1 91.88 363 PRO A CA 1
ATOM 2854 C C . PRO A 1 363 ? -11.719 11.328 26.719 1 91.88 363 PRO A C 1
ATOM 2856 O O . PRO A 1 363 ? -11.406 12.344 26.078 1 91.88 363 PRO A O 1
ATOM 2859 N N . GLU A 1 364 ? -11.141 10.938 27.812 1 89.12 364 GLU A N 1
ATOM 2860 C CA . GLU A 1 364 ? -9.914 11.586 28.266 1 89.12 364 GLU A CA 1
ATOM 2861 C C . GLU A 1 364 ? -8.68 10.906 27.672 1 89.12 364 GLU A C 1
ATOM 2863 O O . GLU A 1 364 ? -7.691 11.578 27.359 1 89.12 364 GLU A O 1
ATOM 2868 N N . THR A 1 365 ? -8.711 9.672 27.609 1 87.88 365 THR A N 1
ATOM 2869 C CA . THR A 1 365 ? -7.711 8.812 26.984 1 87.88 365 THR A CA 1
ATOM 2870 C C . THR A 1 365 ? -8.375 7.734 26.141 1 87.88 365 THR A C 1
ATOM 2872 O O . THR A 1 365 ? -9.594 7.582 26.156 1 87.88 365 THR A O 1
ATOM 2875 N N . VAL A 1 366 ? -7.504 7.152 25.344 1 83.25 366 VAL A N 1
ATOM 2876 C CA . VAL A 1 366 ? -8.031 6.004 24.609 1 83.25 366 VAL A CA 1
ATOM 2877 C C . VAL A 1 366 ? -8.289 4.852 25.578 1 83.25 366 VAL A C 1
ATOM 2879 O O . VAL A 1 366 ? -7.43 4.504 26.391 1 83.25 366 VAL A O 1
ATOM 2882 N N . ASP A 1 367 ? -9.492 4.402 25.547 1 76.94 367 ASP A N 1
ATOM 2883 C CA . ASP A 1 367 ? -9.867 3.254 26.375 1 76.94 367 ASP A CA 1
ATOM 2884 C C . ASP A 1 367 ? -9.242 1.968 25.828 1 76.94 367 ASP A C 1
ATOM 2886 O O . ASP A 1 367 ? -9.641 1.482 24.766 1 76.94 367 ASP A O 1
ATOM 2890 N N . THR A 1 368 ? -8.211 1.486 26.484 1 81.69 368 THR A N 1
ATOM 2891 C CA . THR A 1 368 ? -7.516 0.301 26 1 81.69 368 THR A CA 1
ATOM 2892 C C . THR A 1 368 ? -6.977 -0.53 27.156 1 81.69 368 THR A C 1
ATOM 2894 O O . THR A 1 368 ? -6.754 -0.008 28.25 1 81.69 368 THR A O 1
ATOM 2897 N N . ALA A 1 369 ? -6.902 -1.784 26.906 1 81.81 369 ALA A N 1
ATOM 2898 C CA . ALA A 1 369 ? -6.316 -2.707 27.875 1 81.81 369 ALA A CA 1
ATOM 2899 C C . ALA A 1 369 ? -4.809 -2.826 27.672 1 81.81 369 ALA A C 1
ATOM 2901 O O . ALA A 1 369 ? -4.125 -3.514 28.438 1 81.81 369 ALA A O 1
ATOM 2902 N N . LEU A 1 370 ? -4.305 -2.158 26.75 1 84.06 370 LEU A N 1
ATOM 2903 C CA . LEU A 1 370 ? -2.906 -2.303 26.359 1 84.06 370 LEU A CA 1
ATOM 2904 C C . LEU A 1 370 ? -2.016 -1.392 27.203 1 84.06 370 LEU A C 1
ATOM 2906 O O . LEU A 1 370 ? -2.396 -0.26 27.516 1 84.06 370 LEU A O 1
ATOM 2910 N N . CYS A 1 371 ? -0.899 -2.064 27.562 1 81.62 371 CYS A N 1
ATOM 2911 C CA . CYS A 1 371 ? 0.157 -1.209 28.094 1 81.62 371 CYS A CA 1
ATOM 2912 C C . CYS A 1 371 ? 0.834 -0.425 26.984 1 81.62 371 CYS A C 1
ATOM 2914 O O . CYS A 1 371 ? 1.355 -1.014 26.031 1 81.62 371 CYS A O 1
ATOM 2916 N N . HIS A 1 372 ? 0.504 0.822 26.891 1 75.5 372 HIS A N 1
ATOM 2917 C CA . HIS A 1 372 ? 1.158 1.535 25.797 1 75.5 372 HIS A CA 1
ATOM 2918 C C . HIS A 1 372 ? 1.854 2.795 26.297 1 75.5 372 HIS A C 1
ATOM 2920 O O . HIS A 1 372 ? 1.421 3.396 27.281 1 75.5 372 HIS A O 1
ATOM 2926 N N . LYS A 1 373 ? 2.973 2.984 25.672 1 84.75 373 LYS A N 1
ATOM 2927 C CA . LYS A 1 373 ? 3.678 4.238 25.922 1 84.75 373 LYS A CA 1
ATOM 2928 C C . LYS A 1 373 ? 3.211 5.332 24.969 1 84.75 373 LYS A C 1
ATOM 2930 O O . LYS A 1 373 ? 2.842 5.047 23.828 1 84.75 373 LYS A O 1
ATOM 2935 N N . THR A 1 374 ? 3.189 6.52 25.469 1 93.44 374 THR A N 1
ATOM 2936 C CA . THR A 1 374 ? 2.799 7.652 24.641 1 93.44 374 THR A CA 1
ATOM 2937 C C . THR A 1 374 ? 3.971 8.125 23.797 1 93.44 374 THR A C 1
ATOM 2939 O O . THR A 1 374 ? 5.129 7.828 24.094 1 93.44 374 THR A O 1
ATOM 2942 N N . ILE A 1 375 ? 3.736 8.68 22.672 1 96.75 375 ILE A N 1
ATOM 2943 C CA . ILE A 1 375 ? 4.734 9.391 21.875 1 96.75 375 ILE A CA 1
ATOM 2944 C C . ILE A 1 375 ? 4.773 10.859 22.297 1 96.75 375 ILE A C 1
ATOM 2946 O O . ILE A 1 375 ? 3.805 11.594 22.094 1 96.75 375 ILE A O 1
ATOM 2950 N N . LYS A 1 376 ? 5.855 11.234 22.906 1 98.12 376 LYS A N 1
ATOM 2951 C CA . LYS A 1 376 ? 6.02 12.617 23.344 1 98.12 376 LYS A CA 1
ATOM 2952 C C . LYS A 1 376 ? 6.469 13.516 22.188 1 98.12 376 LYS A C 1
ATOM 2954 O O . LYS A 1 376 ? 7.605 13.414 21.734 1 98.12 376 LYS A O 1
ATOM 2959 N N . TRP A 1 377 ? 5.602 14.406 21.797 1 98.69 377 TRP A N 1
ATOM 2960 C CA . TRP A 1 377 ? 5.867 15.32 20.703 1 98.69 377 TRP A CA 1
ATOM 2961 C C . TRP A 1 377 ? 6.359 16.672 21.219 1 98.69 377 TRP A C 1
ATOM 2963 O O . TRP A 1 377 ? 5.613 17.391 21.875 1 98.69 377 TRP A O 1
ATOM 2973 N N . CYS A 1 378 ? 7.594 17.031 20.891 1 98.81 378 CYS A N 1
ATOM 2974 C CA . CYS A 1 378 ? 8.141 18.328 21.297 1 98.81 378 CYS A CA 1
ATOM 2975 C C . CYS A 1 378 ? 7.656 19.438 20.375 1 98.81 378 CYS A C 1
ATOM 2977 O O . CYS A 1 378 ? 7.609 19.266 19.156 1 98.81 378 CYS A O 1
ATOM 2979 N N . THR A 1 379 ? 7.156 20.547 20.922 1 98.62 379 THR A N 1
ATOM 2980 C CA . THR A 1 379 ? 6.711 21.703 20.172 1 98.62 379 THR A CA 1
ATOM 2981 C C . THR A 1 379 ? 7.613 22.906 20.453 1 98.62 379 THR A C 1
ATOM 2983 O O . THR A 1 379 ? 8.297 22.953 21.469 1 98.62 379 THR A O 1
ATOM 2986 N N . THR A 1 380 ? 7.68 23.891 19.562 1 96.94 380 THR A N 1
ATOM 2987 C CA . THR A 1 380 ? 8.719 24.906 19.609 1 96.94 380 THR A CA 1
ATOM 2988 C C . THR A 1 380 ? 8.133 26.234 20.094 1 96.94 380 THR A C 1
ATOM 2990 O O . THR A 1 380 ? 8.859 27.219 20.25 1 96.94 380 THR A O 1
ATOM 2993 N N . SER A 1 381 ? 6.836 26.375 20.219 1 96.62 381 SER A N 1
ATOM 2994 C CA . SER A 1 381 ? 6.156 27.594 20.656 1 96.62 381 SER A CA 1
ATOM 2995 C C . SER A 1 381 ? 4.82 27.266 21.312 1 96.62 381 SER A C 1
ATOM 2997 O O . SER A 1 381 ? 4.352 26.125 21.266 1 96.62 381 SER A O 1
ATOM 2999 N N . GLU A 1 382 ? 4.289 28.266 21.906 1 97.06 382 GLU A N 1
ATOM 3000 C CA . GLU A 1 382 ? 2.99 28.094 22.562 1 97.06 382 GLU A CA 1
ATOM 3001 C C . GLU A 1 382 ? 1.897 27.797 21.531 1 97.06 382 GLU A C 1
ATOM 3003 O O . GLU A 1 382 ? 1.042 26.953 21.766 1 97.06 382 GLU A O 1
ATOM 3008 N N . VAL A 1 383 ? 1.912 28.5 20.422 1 97.19 383 VAL A N 1
ATOM 3009 C CA . VAL A 1 383 ? 0.904 28.297 19.391 1 97.19 383 VAL A CA 1
ATOM 3010 C C . VAL A 1 383 ? 1.034 26.891 18.797 1 97.19 383 VAL A C 1
ATOM 3012 O O . VAL A 1 383 ? 0.03 26.219 18.547 1 97.19 383 VAL A O 1
ATOM 3015 N N . GLU A 1 384 ? 2.248 26.453 18.609 1 98.19 384 GLU A N 1
ATOM 3016 C CA . GLU A 1 384 ? 2.461 25.094 18.109 1 98.19 384 GLU A CA 1
ATOM 3017 C C . GLU A 1 384 ? 2.004 24.047 19.125 1 98.19 384 GLU A C 1
ATOM 3019 O O . GLU A 1 384 ? 1.467 23 18.75 1 98.19 384 GLU A O 1
ATOM 3024 N N . ASN A 1 385 ? 2.303 24.344 20.375 1 98.44 385 ASN A N 1
ATOM 3025 C CA . ASN A 1 385 ? 1.858 23.422 21.422 1 98.44 385 ASN A CA 1
ATOM 3026 C C . ASN A 1 385 ? 0.337 23.312 21.453 1 98.44 385 ASN A C 1
ATOM 3028 O O . ASN A 1 385 ? -0.202 22.219 21.688 1 98.44 385 ASN A O 1
ATOM 3032 N N . ASN A 1 386 ? -0.305 24.422 21.281 1 97.88 386 ASN A N 1
ATOM 3033 C CA . ASN A 1 386 ? -1.763 24.391 21.219 1 97.88 386 ASN A CA 1
ATOM 3034 C C . ASN A 1 386 ? -2.26 23.531 20.062 1 97.88 386 ASN A C 1
ATOM 3036 O O . ASN A 1 386 ? -3.211 22.766 20.219 1 97.88 386 ASN A O 1
ATOM 3040 N N . LYS A 1 387 ? -1.718 23.703 18.875 1 98.12 387 LYS A N 1
ATOM 3041 C CA . LYS A 1 387 ? -2.096 22.859 17.75 1 98.12 387 LYS A CA 1
ATOM 3042 C C . LYS A 1 387 ? -1.869 21.391 18.078 1 98.12 387 LYS A C 1
ATOM 3044 O O . LYS A 1 387 ? -2.684 20.531 17.703 1 98.12 387 LYS A O 1
ATOM 3049 N N . CYS A 1 388 ? -0.708 21.156 18.719 1 98.62 388 CYS A N 1
ATOM 3050 C CA . CYS A 1 388 ? -0.381 19.797 19.125 1 98.62 388 CYS A CA 1
ATOM 3051 C C . CYS A 1 388 ? -1.45 19.219 20.047 1 98.62 388 CYS A C 1
ATOM 3053 O O . CYS A 1 388 ? -1.832 18.062 19.922 1 98.62 388 CYS A O 1
ATOM 3055 N N . GLU A 1 389 ? -1.92 20.016 20.969 1 98.31 389 GLU A N 1
ATOM 3056 C CA . GLU A 1 389 ? -2.961 19.562 21.891 1 98.31 389 GLU A CA 1
ATOM 3057 C C . GLU A 1 389 ? -4.258 19.25 21.156 1 98.31 389 GLU A C 1
ATOM 3059 O O . GLU A 1 389 ? -4.965 18.312 21.5 1 98.31 389 GLU A O 1
ATOM 3064 N N . TRP A 1 390 ? -4.609 20.078 20.188 1 98 390 TRP A N 1
ATOM 3065 C CA . TRP A 1 390 ? -5.781 19.797 19.359 1 98 390 TRP A CA 1
ATOM 3066 C C . TRP A 1 390 ? -5.613 18.484 18.609 1 98 390 TRP A C 1
ATOM 3068 O O . TRP A 1 390 ? -6.551 17.688 18.516 1 98 390 TRP A O 1
ATOM 3078 N N . LEU A 1 391 ? -4.43 18.297 18.062 1 98.19 391 LEU A N 1
ATOM 3079 C CA . LEU A 1 391 ? -4.137 17.047 17.344 1 98.19 391 LEU A CA 1
ATOM 3080 C C . LEU A 1 391 ? -4.25 15.852 18.297 1 98.19 391 LEU A C 1
ATOM 3082 O O . LEU A 1 391 ? -4.82 14.82 17.922 1 98.19 391 LEU A O 1
ATOM 3086 N N . ARG A 1 392 ? -3.641 16.016 19.469 1 98.06 392 ARG A N 1
ATOM 3087 C CA . ARG A 1 392 ? -3.695 14.961 20.484 1 98.06 392 ARG A CA 1
ATOM 3088 C C . ARG A 1 392 ? -5.137 14.555 20.766 1 98.06 392 ARG A C 1
ATOM 3090 O O . ARG A 1 392 ? -5.465 13.367 20.766 1 98.06 392 ARG A O 1
ATOM 3097 N N . GLN A 1 393 ? -5.996 15.492 20.984 1 97.44 393 GLN A N 1
ATOM 3098 C CA . GLN A 1 393 ? -7.391 15.211 21.312 1 97.44 393 GLN A CA 1
ATOM 3099 C C . GLN A 1 393 ? -8.125 14.609 20.125 1 97.44 393 GLN A C 1
ATOM 3101 O O . GLN A 1 393 ? -8.93 13.688 20.281 1 97.44 393 GLN A O 1
ATOM 3106 N N . ALA A 1 394 ? -7.906 15.172 18.938 1 96.88 394 ALA A N 1
ATOM 3107 C CA . ALA A 1 394 ? -8.5 14.594 17.734 1 96.88 394 ALA A CA 1
ATOM 3108 C C . ALA A 1 394 ? -8.102 13.125 17.578 1 96.88 394 ALA A C 1
ATOM 3110 O O . ALA A 1 394 ? -8.922 12.289 17.219 1 96.88 394 ALA A O 1
ATOM 3111 N N . ALA A 1 395 ? -6.797 12.828 17.844 1 96.56 395 ALA A N 1
ATOM 3112 C CA . ALA A 1 395 ? -6.285 11.469 17.719 1 96.56 395 ALA A CA 1
ATOM 3113 C C . ALA A 1 395 ? -6.945 10.539 18.734 1 96.56 395 ALA A C 1
ATOM 3115 O O . ALA A 1 395 ? -7.262 9.391 18.422 1 96.56 395 ALA A O 1
ATOM 3116 N N . ILE A 1 396 ? -7.156 11.031 19.938 1 95.25 396 ILE A N 1
ATOM 3117 C CA . ILE A 1 396 ? -7.816 10.25 20.984 1 95.25 396 ILE A CA 1
ATOM 3118 C C . ILE A 1 396 ? -9.242 9.914 20.562 1 95.25 396 ILE A C 1
ATOM 3120 O O . ILE A 1 396 ? -9.688 8.773 20.703 1 95.25 396 ILE A O 1
ATOM 3124 N N . ILE A 1 397 ? -9.914 10.867 19.984 1 94.06 397 ILE A N 1
ATOM 3125 C CA . ILE A 1 397 ? -11.297 10.695 19.562 1 94.06 397 ILE A CA 1
ATOM 3126 C C . ILE A 1 397 ? -11.375 9.68 18.422 1 94.06 397 ILE A C 1
ATOM 3128 O O . ILE A 1 397 ? -12.336 8.922 18.328 1 94.06 397 ILE A O 1
ATOM 3132 N N . GLN A 1 398 ? -10.359 9.586 17.625 1 92.44 398 GLN A N 1
ATOM 3133 C CA . GLN A 1 398 ? -10.32 8.633 16.516 1 92.44 398 GLN A CA 1
ATOM 3134 C C . GLN A 1 398 ? -9.789 7.281 16.984 1 92.44 398 GLN A C 1
ATOM 3136 O O . GLN A 1 398 ? -9.758 6.32 16.203 1 92.44 398 GLN A O 1
ATOM 3141 N N . GLY A 1 399 ? -9.336 7.219 18.234 1 92.69 399 GLY A N 1
ATOM 3142 C CA . GLY A 1 399 ? -8.898 5.961 18.812 1 92.69 399 GLY A CA 1
ATOM 3143 C C . GLY A 1 399 ? -7.488 5.578 18.422 1 92.69 399 GLY A C 1
ATOM 3144 O O . GLY A 1 399 ? -7.141 4.395 18.406 1 92.69 399 GLY A O 1
ATOM 3145 N N . ILE A 1 400 ? -6.629 6.488 18.109 1 94.19 400 ILE A N 1
ATOM 3146 C CA . ILE A 1 400 ? -5.277 6.219 17.641 1 94.19 400 ILE A CA 1
ATOM 3147 C C . ILE A 1 400 ? -4.375 5.859 18.812 1 94.19 400 ILE A C 1
ATOM 3149 O O . ILE A 1 400 ? -4.367 6.551 19.828 1 94.19 400 ILE A O 1
ATOM 3153 N N . LEU A 1 401 ? -3.703 4.703 18.781 1 93.19 401 LEU A N 1
ATOM 3154 C CA . LEU A 1 401 ? -2.648 4.285 19.703 1 93.19 401 LEU A CA 1
ATOM 3155 C C . LEU A 1 401 ? -1.329 4.094 18.969 1 93.19 401 LEU A C 1
ATOM 3157 O O . LEU A 1 401 ? -1.31 3.586 17.844 1 93.19 401 LEU A O 1
ATOM 3161 N N . PRO A 1 402 ? -0.132 4.477 19.578 1 94.12 402 PRO A N 1
ATOM 3162 C CA . PRO A 1 402 ? -0.048 5.082 20.922 1 94.12 402 PRO A CA 1
ATOM 3163 C C . PRO A 1 402 ? -0.585 6.508 20.953 1 94.12 402 PRO A C 1
ATOM 3165 O O . PRO A 1 402 ? -0.66 7.172 19.906 1 94.12 402 PRO A O 1
ATOM 3168 N N . GLU A 1 403 ? -0.91 6.918 22.125 1 95.69 403 GLU A N 1
ATOM 3169 C CA . GLU A 1 403 ? -1.384 8.289 22.281 1 95.69 403 GLU A CA 1
ATOM 3170 C C . GLU A 1 403 ? -0.241 9.289 22.141 1 95.69 403 GLU A C 1
ATOM 3172 O O . GLU A 1 403 ? 0.923 8.945 22.359 1 95.69 403 GLU A O 1
ATOM 3177 N N . LEU A 1 404 ? -0.58 10.484 21.766 1 97.31 404 LEU A N 1
ATOM 3178 C CA . LEU A 1 404 ? 0.384 11.578 21.703 1 97.31 404 LEU A CA 1
ATOM 3179 C C . LEU A 1 404 ? 0.393 12.383 22.984 1 97.31 404 LEU A C 1
ATOM 3181 O O . LEU A 1 404 ? -0.631 12.492 23.672 1 97.31 404 LEU A O 1
ATOM 3185 N N . GLN A 1 405 ? 1.489 12.828 23.375 1 97.81 405 GLN A N 1
ATOM 3186 C CA . GLN A 1 405 ? 1.686 13.797 24.438 1 97.81 405 GLN A CA 1
ATOM 3187 C C . GLN A 1 405 ? 2.504 14.992 23.953 1 97.81 405 GLN A C 1
ATOM 3189 O O . GLN A 1 405 ? 3.527 14.82 23.297 1 97.81 405 GLN A O 1
ATOM 3194 N N . CYS A 1 406 ? 2.025 16.203 24.234 1 98.44 406 CYS A N 1
ATOM 3195 C CA . CYS A 1 406 ? 2.719 17.391 23.75 1 98.44 406 CYS A CA 1
ATOM 3196 C C . CYS A 1 406 ? 3.666 17.938 24.812 1 98.44 406 CYS A C 1
ATOM 3198 O O . CYS A 1 406 ? 3.275 18.109 25.969 1 98.44 406 CYS A O 1
ATOM 3200 N N . VAL A 1 407 ? 4.906 18.125 24.469 1 98.62 407 VAL A N 1
ATOM 3201 C CA . VAL A 1 407 ? 5.934 18.703 25.344 1 98.62 407 VAL A CA 1
ATOM 3202 C C . VAL A 1 407 ? 6.398 20.047 24.781 1 98.62 407 VAL A C 1
ATOM 3204 O O . VAL A 1 407 ? 7.047 20.094 23.734 1 98.62 407 VAL A O 1
ATOM 3207 N N . GLN A 1 408 ? 6.129 21.094 25.516 1 98.12 408 GLN A N 1
ATOM 3208 C CA . GLN A 1 408 ? 6.422 22.422 24.984 1 98.12 408 GLN A CA 1
ATOM 3209 C C . GLN A 1 408 ? 7.895 22.766 25.172 1 98.12 408 GLN A C 1
ATOM 3211 O O . GLN A 1 408 ? 8.422 22.703 26.281 1 98.12 408 GLN A O 1
ATOM 3216 N N . GLY A 1 409 ? 8.57 22.984 24.109 1 97.31 409 GLY A N 1
ATOM 3217 C CA . GLY A 1 409 ? 9.891 23.594 24.094 1 97.31 409 GLY A CA 1
ATOM 3218 C C . GLY A 1 409 ? 9.875 25.047 23.688 1 97.31 409 GLY A C 1
ATOM 3219 O O . GLY A 1 409 ? 8.836 25.719 23.797 1 97.31 409 GLY A O 1
ATOM 3220 N N . THR A 1 410 ? 11.109 25.578 23.344 1 94.62 410 THR A N 1
ATOM 3221 C CA . THR A 1 410 ? 11.203 26.984 23.031 1 94.62 410 THR A CA 1
ATOM 3222 C C . THR A 1 410 ? 11.734 27.188 21.609 1 94.62 410 THR A C 1
ATOM 3224 O O . THR A 1 410 ? 11.609 28.281 21.047 1 94.62 410 THR A O 1
ATOM 3227 N N . SER A 1 411 ? 12.391 26.234 21.094 1 92.62 411 SER A N 1
ATOM 3228 C CA . SER A 1 411 ? 12.969 26.266 19.75 1 92.62 411 SER A CA 1
ATOM 3229 C C . SER A 1 411 ? 13.242 24.859 19.234 1 92.62 411 SER A C 1
ATOM 3231 O O . SER A 1 411 ? 13.148 23.891 19.984 1 92.62 411 SER A O 1
ATOM 3233 N N . HIS A 1 412 ? 13.578 24.766 18.016 1 95.5 412 HIS A N 1
ATOM 3234 C CA . HIS A 1 412 ? 13.938 23.469 17.469 1 95.5 412 HIS A CA 1
ATOM 3235 C C . HIS A 1 412 ? 15.188 22.906 18.156 1 95.5 412 HIS A C 1
ATOM 3237 O O . HIS A 1 412 ? 15.266 21.719 18.422 1 95.5 412 HIS A O 1
ATOM 3243 N N . LEU A 1 413 ? 16.172 23.75 18.406 1 93.69 413 LEU A N 1
ATOM 3244 C CA . LEU A 1 413 ? 17.375 23.297 19.078 1 93.69 413 LEU A CA 1
ATOM 3245 C C . LEU A 1 413 ? 17.062 22.781 20.484 1 93.69 413 LEU A C 1
ATOM 3247 O O . LEU A 1 413 ? 17.641 21.781 20.922 1 93.69 413 LEU A O 1
ATOM 3251 N N . ASP A 1 414 ? 16.172 23.531 21.141 1 95.31 414 ASP A N 1
ATOM 3252 C CA . ASP A 1 414 ? 15.727 23.062 22.438 1 95.31 414 ASP A CA 1
ATOM 3253 C C . ASP A 1 414 ? 15.062 21.688 22.344 1 95.31 414 ASP A C 1
ATOM 3255 O O . ASP A 1 414 ? 15.289 20.828 23.188 1 95.31 414 ASP A O 1
ATOM 3259 N N . CYS A 1 415 ? 14.242 21.5 21.344 1 98 415 CYS A N 1
ATOM 3260 C CA . CYS A 1 415 ? 13.562 20.234 21.125 1 98 415 CYS A CA 1
ATOM 3261 C C . CYS A 1 415 ? 14.562 19.125 20.828 1 98 415 CYS A C 1
ATOM 3263 O O . CYS A 1 415 ? 14.406 17.984 21.297 1 98 415 CYS A O 1
ATOM 3265 N N . PHE A 1 416 ? 15.617 19.453 19.984 1 98 416 PHE A N 1
ATOM 3266 C CA . PHE A 1 416 ? 16.656 18.469 19.734 1 98 416 PHE A CA 1
ATOM 3267 C C . PHE A 1 416 ? 17.297 18 21.031 1 98 416 PHE A C 1
ATOM 3269 O O . PHE A 1 416 ? 17.484 16.797 21.234 1 98 416 PHE A O 1
ATOM 3276 N N . LYS A 1 417 ? 17.578 18.938 21.922 1 96.69 417 LYS A N 1
ATOM 3277 C CA . LYS A 1 417 ? 18.172 18.625 23.203 1 96.69 417 LYS A CA 1
ATOM 3278 C C . LYS A 1 417 ? 17.234 17.781 24.062 1 96.69 417 LYS A C 1
ATOM 3280 O O . LYS A 1 417 ? 17.656 16.797 24.672 1 96.69 417 LYS A O 1
ATOM 3285 N N . LYS A 1 418 ? 15.984 18.141 24.078 1 98.19 418 LYS A N 1
ATOM 3286 C CA . LYS A 1 418 ? 14.992 17.422 24.875 1 98.19 418 LYS A CA 1
ATOM 3287 C C . LYS A 1 418 ? 14.844 15.977 24.406 1 98.19 418 LYS A C 1
ATOM 3289 O O . LYS A 1 418 ? 14.641 15.07 25.219 1 98.19 418 LYS A O 1
ATOM 3294 N N . ILE A 1 419 ? 14.859 15.75 23.125 1 98.38 419 ILE A N 1
ATOM 3295 C CA . ILE A 1 419 ? 14.734 14.406 22.578 1 98.38 419 ILE A CA 1
ATOM 3296 C C . ILE A 1 419 ? 15.992 13.602 22.906 1 98.38 419 ILE A C 1
ATOM 3298 O O . ILE A 1 419 ? 15.906 12.445 23.328 1 98.38 419 ILE A O 1
ATOM 3302 N N . ASN A 1 420 ? 17.125 14.281 22.703 1 97 420 ASN A N 1
ATOM 3303 C CA . ASN A 1 420 ? 18.391 13.633 23.047 1 97 420 ASN A CA 1
ATOM 3304 C C . ASN A 1 420 ? 18.422 13.211 24.516 1 97 420 ASN A C 1
ATOM 3306 O O . ASN A 1 420 ? 18.984 12.164 24.859 1 97 420 ASN A O 1
ATOM 3310 N N . MET A 1 421 ? 17.812 14 25.422 1 96.31 421 MET A N 1
ATOM 3311 C CA . MET A 1 421 ? 17.828 13.766 26.859 1 96.31 421 MET A CA 1
ATOM 3312 C C . MET A 1 421 ? 16.641 12.891 27.281 1 96.31 421 MET A C 1
ATOM 3314 O O . MET A 1 421 ? 16.406 12.688 28.469 1 96.31 421 MET A O 1
ATOM 3318 N N . MET A 1 422 ? 15.766 12.461 26.391 1 95.44 422 MET A N 1
ATOM 3319 C CA . MET A 1 422 ? 14.664 11.523 26.578 1 95.44 422 MET A CA 1
ATOM 3320 C C . MET A 1 422 ? 13.484 12.211 27.266 1 95.44 422 MET A C 1
ATOM 3322 O O . MET A 1 422 ? 12.594 11.539 27.797 1 95.44 422 MET A O 1
ATOM 3326 N N . ASP A 1 423 ? 13.5 13.539 27.203 1 97.12 423 ASP A N 1
ATOM 3327 C CA . ASP A 1 423 ? 12.359 14.281 27.719 1 97.12 423 ASP A CA 1
ATOM 3328 C C . ASP A 1 423 ? 11.227 14.328 26.703 1 97.12 423 ASP A C 1
ATOM 3330 O O . ASP A 1 423 ? 10.07 14.586 27.062 1 97.12 423 ASP A O 1
ATOM 3334 N N . ALA A 1 424 ? 11.523 14.188 25.469 1 98.06 424 ALA A N 1
ATOM 3335 C CA . ALA A 1 424 ? 10.586 14.086 24.359 1 98.06 424 ALA A CA 1
ATOM 3336 C C . ALA A 1 424 ? 11.016 12.984 23.391 1 98.06 424 ALA A C 1
ATOM 3338 O O . ALA A 1 424 ? 12.078 12.391 23.547 1 98.06 424 ALA A O 1
ATOM 3339 N N . ASP A 1 425 ? 10.172 12.664 22.469 1 97.5 425 ASP A N 1
ATOM 3340 C CA . ASP A 1 425 ? 10.477 11.539 21.578 1 97.5 425 ASP A CA 1
ATOM 3341 C C . ASP A 1 425 ? 10.672 12.016 20.141 1 97.5 425 ASP A C 1
ATOM 3343 O O . ASP A 1 425 ? 11.5 11.469 19.406 1 97.5 425 ASP A O 1
ATOM 3347 N N . VAL A 1 426 ? 9.844 12.953 19.703 1 98.44 426 VAL A N 1
ATOM 3348 C CA . VAL A 1 426 ? 9.867 13.328 18.297 1 98.44 426 VAL A CA 1
ATOM 3349 C C . VAL A 1 426 ? 9.648 14.836 18.156 1 98.44 426 VAL A C 1
ATOM 3351 O O . VAL A 1 426 ? 9.125 15.477 19.078 1 98.44 426 VAL A O 1
ATOM 3354 N N . VAL A 1 427 ? 10.047 15.406 17.016 1 98.69 427 VAL A N 1
ATOM 3355 C CA . VAL A 1 427 ? 9.758 16.781 16.625 1 98.69 427 VAL A CA 1
ATOM 3356 C C . VAL A 1 427 ? 9.727 16.906 15.109 1 98.69 427 VAL A C 1
ATOM 3358 O O . VAL A 1 427 ? 10.484 16.234 14.406 1 98.69 427 VAL A O 1
ATOM 3361 N N . GLY A 1 428 ? 8.711 17.609 14.617 1 98.25 428 GLY A N 1
ATOM 3362 C CA . GLY A 1 428 ? 8.766 18.031 13.227 1 98.25 428 GLY A CA 1
ATOM 3363 C C . GLY A 1 428 ? 9.703 19.203 12.992 1 98.25 428 GLY A C 1
ATOM 3364 O O . GLY A 1 428 ? 9.742 20.141 13.789 1 98.25 428 GLY A O 1
ATOM 3365 N N . THR A 1 429 ? 10.555 19.109 11.914 1 97.5 429 THR A N 1
ATOM 3366 C CA . THR A 1 429 ? 11.492 20.203 11.617 1 97.5 429 THR A CA 1
ATOM 3367 C C . THR A 1 429 ? 11.641 20.391 10.109 1 97.5 429 THR A C 1
ATOM 3369 O O . THR A 1 429 ? 11.25 19.516 9.328 1 97.5 429 THR A O 1
ATOM 3372 N N . ASN A 1 430 ? 12.008 21.547 9.719 1 96.44 430 ASN A N 1
ATOM 3373 C CA . ASN A 1 430 ? 12.312 21.75 8.312 1 96.44 430 ASN A CA 1
ATOM 3374 C C . ASN A 1 430 ? 13.68 21.172 7.945 1 96.44 430 ASN A C 1
ATOM 3376 O O . ASN A 1 430 ? 14.477 20.859 8.828 1 96.44 430 ASN A O 1
ATOM 3380 N N . SER A 1 431 ? 13.961 21.062 6.723 1 97.69 431 SER A N 1
ATOM 3381 C CA . SER A 1 431 ? 15.156 20.375 6.23 1 97.69 431 SER A CA 1
ATOM 3382 C C . SER A 1 431 ? 16.406 21.234 6.445 1 97.69 431 SER A C 1
ATOM 3384 O O . SER A 1 431 ? 17.531 20.719 6.371 1 97.69 431 SER A O 1
ATOM 3386 N N . ASP A 1 432 ? 16.312 22.547 6.734 1 97.19 432 ASP A N 1
ATOM 3387 C CA . ASP A 1 432 ? 17.469 23.391 7.031 1 97.19 432 ASP A CA 1
ATOM 3388 C C . ASP A 1 432 ? 18.172 22.922 8.297 1 97.19 432 ASP A C 1
ATOM 3390 O O . ASP A 1 432 ? 19.406 22.984 8.383 1 97.19 432 ASP A O 1
ATOM 3394 N N . LEU A 1 433 ? 17.406 22.469 9.242 1 97.19 433 LEU A N 1
ATOM 3395 C CA . LEU A 1 433 ? 17.938 22.188 10.57 1 97.19 433 LEU A CA 1
ATOM 3396 C C . LEU A 1 433 ? 18.156 20.703 10.766 1 97.19 433 LEU A C 1
ATOM 3398 O O . LEU A 1 433 ? 18.859 20.281 11.688 1 97.19 433 LEU A O 1
ATOM 3402 N N . GLY A 1 434 ? 17.625 19.859 9.898 1 97.44 434 GLY A N 1
ATOM 3403 C CA . GLY A 1 434 ? 17.688 18.422 10.016 1 97.44 434 GLY A CA 1
ATOM 3404 C C . GLY A 1 434 ? 19.094 17.891 10.211 1 97.44 434 GLY A C 1
ATOM 3405 O O . GLY A 1 434 ? 19.344 17.078 11.094 1 97.44 434 GLY A O 1
ATOM 3406 N N . PRO A 1 435 ? 20.031 18.375 9.406 1 97.44 435 PRO A N 1
ATOM 3407 C CA . PRO A 1 435 ? 21.422 17.906 9.547 1 97.44 435 PRO A CA 1
ATOM 3408 C C . PRO A 1 435 ? 21.984 18.172 10.938 1 97.44 435 PRO A C 1
ATOM 3410 O O . PRO A 1 435 ? 22.766 17.359 11.461 1 97.44 435 PRO A O 1
ATOM 3413 N N . ILE A 1 436 ? 21.625 19.312 11.523 1 96.62 436 ILE A N 1
ATOM 3414 C CA . ILE A 1 436 ? 22.094 19.672 12.859 1 96.62 436 ILE A CA 1
ATOM 3415 C C . ILE A 1 436 ? 21.578 18.641 13.875 1 96.62 436 ILE A C 1
ATOM 3417 O O . ILE A 1 436 ? 22.328 18.188 14.734 1 96.62 436 ILE A O 1
ATOM 3421 N N . ALA A 1 437 ? 20.297 18.266 13.727 1 97.69 437 ALA A N 1
ATOM 3422 C CA . ALA A 1 437 ? 19.672 17.281 14.609 1 97.69 437 ALA A CA 1
ATOM 3423 C C . ALA A 1 437 ? 20.453 15.953 14.578 1 97.69 437 ALA A C 1
ATOM 3425 O O . ALA A 1 437 ? 20.703 15.359 15.625 1 97.69 437 ALA A O 1
ATOM 3426 N N . THR A 1 438 ? 20.797 15.547 13.414 1 96.44 438 THR A N 1
ATOM 3427 C CA . THR A 1 438 ? 21.453 14.266 13.219 1 96.44 438 THR A CA 1
ATOM 3428 C C . THR A 1 438 ? 22.891 14.32 13.727 1 96.44 438 THR A C 1
ATOM 3430 O O . THR A 1 438 ? 23.328 13.445 14.477 1 96.44 438 THR A O 1
ATOM 3433 N N . HIS A 1 439 ? 23.625 15.328 13.391 1 94.69 439 HIS A N 1
ATOM 3434 C CA . HIS A 1 439 ? 25.062 15.406 13.609 1 94.69 439 HIS A CA 1
ATOM 3435 C C . HIS A 1 439 ? 25.375 15.68 15.078 1 94.69 439 HIS A C 1
ATOM 3437 O O . HIS A 1 439 ? 26.297 15.086 15.641 1 94.69 439 HIS A O 1
ATOM 3443 N N . PHE A 1 440 ? 24.672 16.594 15.75 1 94.25 440 PHE A N 1
ATOM 3444 C CA . PHE A 1 440 ? 25.094 17.078 17.062 1 94.25 440 PHE A CA 1
ATOM 3445 C C . PHE A 1 440 ? 24.219 16.469 18.156 1 94.25 440 PHE A C 1
ATOM 3447 O O . PHE A 1 440 ? 24.594 16.469 19.328 1 94.25 440 PHE A O 1
ATOM 3454 N N . PHE A 1 441 ? 23.062 15.969 17.828 1 96.56 441 PHE A N 1
ATOM 3455 C CA . PHE A 1 441 ? 22.125 15.578 18.875 1 96.56 441 PHE A CA 1
ATOM 3456 C C . PHE A 1 441 ? 21.75 14.109 18.75 1 96.56 441 PHE A C 1
ATOM 3458 O O . PHE A 1 441 ? 20.891 13.617 19.484 1 96.56 441 PHE A O 1
ATOM 3465 N N . ASN A 1 442 ? 22.312 13.375 17.766 1 95.75 442 ASN A N 1
ATOM 3466 C CA . ASN A 1 442 ? 22.078 11.953 17.547 1 95.75 442 ASN A CA 1
ATOM 3467 C C . ASN A 1 442 ? 20.609 11.656 17.281 1 95.75 442 ASN A C 1
ATOM 3469 O O . ASN A 1 442 ? 20.047 10.742 17.891 1 95.75 442 ASN A O 1
ATOM 3473 N N . LEU A 1 443 ? 19.953 12.5 16.531 1 97.94 443 LEU A N 1
ATOM 3474 C CA . LEU A 1 443 ? 18.594 12.242 16.094 1 97.94 443 LEU A CA 1
ATOM 3475 C C . LEU A 1 443 ? 18.578 11.68 14.68 1 97.94 443 LEU A C 1
ATOM 3477 O O . LEU A 1 443 ? 19.469 11.969 13.883 1 97.94 443 LEU A O 1
ATOM 3481 N N . THR A 1 444 ? 17.641 10.805 14.414 1 96.81 444 THR A N 1
ATOM 3482 C CA . THR A 1 444 ? 17.5 10.242 13.078 1 96.81 444 THR A CA 1
ATOM 3483 C C . THR A 1 444 ? 16.078 10.461 12.555 1 96.81 444 THR A C 1
ATOM 3485 O O . THR A 1 444 ? 15.141 10.617 13.336 1 96.81 444 THR A O 1
ATOM 3488 N N . THR A 1 445 ? 15.984 10.477 11.227 1 97.38 445 THR A N 1
ATOM 3489 C CA . THR A 1 445 ? 14.703 10.742 10.578 1 97.38 445 THR A CA 1
ATOM 3490 C C . THR A 1 445 ? 13.781 9.531 10.68 1 97.38 445 THR A C 1
ATOM 3492 O O . THR A 1 445 ? 14.188 8.414 10.367 1 97.38 445 THR A O 1
ATOM 3495 N N . VAL A 1 446 ? 12.562 9.734 11.125 1 96.69 446 VAL A N 1
ATOM 3496 C CA . VAL A 1 446 ? 11.578 8.656 11.172 1 96.69 446 VAL A CA 1
ATOM 3497 C C . VAL A 1 446 ? 10.633 8.773 9.977 1 96.69 446 VAL A C 1
ATOM 3499 O O . VAL A 1 446 ? 10.047 7.773 9.547 1 96.69 446 VAL A O 1
ATOM 3502 N N . ALA A 1 447 ? 10.445 9.945 9.484 1 97.19 447 ALA A N 1
ATOM 3503 C CA . ALA A 1 447 ? 9.641 10.195 8.289 1 97.19 447 ALA A CA 1
ATOM 3504 C C . ALA A 1 447 ? 10.031 11.523 7.641 1 97.19 447 ALA A C 1
ATOM 3506 O O . ALA A 1 447 ? 10.281 12.516 8.336 1 97.19 447 ALA A O 1
ATOM 3507 N N . TYR A 1 448 ? 10.109 11.484 6.332 1 97.69 448 TYR A N 1
ATOM 3508 C CA . TYR A 1 448 ? 10.258 12.719 5.566 1 97.69 448 TYR A CA 1
ATOM 3509 C C . TYR A 1 448 ? 8.898 13.289 5.184 1 97.69 448 TYR A C 1
ATOM 3511 O O . TYR A 1 448 ? 7.941 12.547 4.969 1 97.69 448 TYR A O 1
ATOM 3519 N N . GLN A 1 449 ? 8.812 14.547 5.203 1 96.81 449 GLN A N 1
ATOM 3520 C CA . GLN A 1 449 ? 7.594 15.188 4.723 1 96.81 449 GLN A CA 1
ATOM 3521 C C . GLN A 1 449 ? 7.621 15.359 3.209 1 96.81 449 GLN A C 1
ATOM 3523 O O . GLN A 1 449 ? 8.547 15.969 2.662 1 96.81 449 GLN A O 1
ATOM 3528 N N . GLU A 1 450 ? 6.715 14.805 2.578 1 92.38 450 GLU A N 1
ATOM 3529 C CA . GLU A 1 450 ? 6.566 15.055 1.147 1 92.38 450 GLU A CA 1
ATOM 3530 C C . GLU A 1 450 ? 5.934 16.422 0.891 1 92.38 450 GLU A C 1
ATOM 3532 O O . GLU A 1 450 ? 4.859 16.719 1.409 1 92.38 450 GLU A O 1
ATOM 3537 N N . THR A 1 451 ? 6.602 17.234 0.115 1 93.12 451 THR A N 1
ATOM 3538 C CA . THR A 1 451 ? 6.125 18.609 -0.081 1 93.12 451 THR A CA 1
ATOM 3539 C C . THR A 1 451 ? 5.797 18.859 -1.55 1 93.12 451 THR A C 1
ATOM 3541 O O . THR A 1 451 ? 6.324 18.172 -2.434 1 93.12 451 THR A O 1
ATOM 3544 N N . GLU A 1 452 ? 4.914 19.844 -1.76 1 88.44 452 GLU A N 1
ATOM 3545 C CA . GLU A 1 452 ? 4.656 20.344 -3.105 1 88.44 452 GLU A CA 1
ATOM 3546 C C . GLU A 1 452 ? 5.918 20.953 -3.721 1 88.44 452 GLU A C 1
ATOM 3548 O O . GLU A 1 452 ? 6.902 21.188 -3.02 1 88.44 452 GLU A O 1
ATOM 3553 N N . GLU A 1 453 ? 5.855 21.172 -5.004 1 86 453 GLU A N 1
ATOM 3554 C CA . GLU A 1 453 ? 7.016 21.719 -5.703 1 86 453 GLU A CA 1
ATOM 3555 C C . GLU A 1 453 ? 7.461 23.031 -5.086 1 86 453 GLU A C 1
ATOM 3557 O O . GLU A 1 453 ? 8.656 23.266 -4.906 1 86 453 GLU A O 1
ATOM 3562 N N . ASN A 1 454 ? 6.484 23.828 -4.777 1 88.38 454 ASN A N 1
ATOM 3563 C CA . ASN A 1 454 ? 6.809 25.141 -4.223 1 88.38 454 ASN A CA 1
ATOM 3564 C C . ASN A 1 454 ? 7.262 25.031 -2.77 1 88.38 454 ASN A C 1
ATOM 3566 O O . ASN A 1 454 ? 7.719 26.016 -2.184 1 88.38 454 ASN A O 1
ATOM 3570 N N . GLY A 1 455 ? 7.121 23.875 -2.219 1 92.81 455 GLY A N 1
ATOM 3571 C CA . GLY A 1 455 ? 7.547 23.656 -0.848 1 92.81 455 GLY A CA 1
ATOM 3572 C C . GLY A 1 455 ? 8.914 23 -0.751 1 92.81 455 GLY A C 1
ATOM 3573 O O . GLY A 1 455 ? 9.438 22.812 0.347 1 92.81 455 GLY A O 1
ATOM 3574 N N . SER A 1 456 ? 9.539 22.734 -1.881 1 94.06 456 SER A N 1
ATOM 3575 C CA . SER A 1 456 ? 10.875 22.156 -1.901 1 94.06 456 SER A CA 1
ATOM 3576 C C . SER A 1 456 ? 11.93 23.203 -1.521 1 94.06 456 SER A C 1
ATOM 3578 O O . SER A 1 456 ? 11.75 24.391 -1.756 1 94.06 456 SER A O 1
ATOM 3580 N N . PHE A 1 457 ? 12.961 22.734 -0.901 1 96.94 457 PHE A N 1
ATOM 3581 C CA . PHE A 1 457 ? 14.07 23.594 -0.538 1 96.94 457 PHE A CA 1
ATOM 3582 C C . PHE A 1 457 ? 15.172 23.531 -1.589 1 96.94 457 PHE A C 1
ATOM 3584 O O . PHE A 1 457 ? 15.578 22.453 -2.006 1 96.94 457 PHE A O 1
ATOM 3591 N N . LYS A 1 458 ? 15.578 24.703 -2.043 1 97 458 LYS A N 1
ATOM 3592 C CA . LYS A 1 458 ? 16.656 24.844 -3.006 1 97 458 LYS A CA 1
ATOM 3593 C C . LYS A 1 458 ? 17.797 25.703 -2.441 1 97 458 LYS A C 1
ATOM 3595 O O . LYS A 1 458 ? 17.594 26.859 -2.096 1 97 458 LYS A O 1
ATOM 3600 N N . VAL A 1 459 ? 19 25.078 -2.371 1 97.94 459 VAL A N 1
ATOM 3601 C CA . VAL A 1 459 ? 20.141 25.828 -1.875 1 97.94 459 VAL A CA 1
ATOM 3602 C C . VAL A 1 459 ? 20.938 26.406 -3.051 1 97.94 459 VAL A C 1
ATOM 3604 O O . VAL A 1 459 ? 21.266 25.672 -3.994 1 97.94 459 VAL A O 1
ATOM 3607 N N . VAL A 1 460 ? 21.219 27.703 -2.967 1 97.56 460 VAL A N 1
ATOM 3608 C CA . VAL A 1 460 ? 21.953 28.375 -4.031 1 97.56 460 VAL A CA 1
ATOM 3609 C C . VAL A 1 460 ? 23.078 29.219 -3.432 1 97.56 460 VAL A C 1
ATOM 3611 O O . VAL A 1 460 ? 23.094 29.469 -2.225 1 97.56 460 VAL A O 1
ATOM 3614 N N . ALA A 1 461 ? 24.031 29.594 -4.305 1 97.69 461 ALA A N 1
ATOM 3615 C CA . ALA A 1 461 ? 25.062 30.562 -3.953 1 97.69 461 ALA A CA 1
ATOM 3616 C C . ALA A 1 461 ? 24.703 31.953 -4.48 1 97.69 461 ALA A C 1
ATOM 3618 O O . ALA A 1 461 ? 24.359 32.125 -5.656 1 97.69 461 ALA A O 1
ATOM 3619 N N . VAL A 1 462 ? 24.703 32.906 -3.588 1 97.94 462 VAL A N 1
ATOM 3620 C CA . VAL A 1 462 ? 24.469 34.312 -3.979 1 97.94 462 VAL A CA 1
ATOM 3621 C C . VAL A 1 462 ? 25.797 35.062 -3.93 1 97.94 462 VAL A C 1
ATOM 3623 O O . VAL A 1 462 ? 26.469 35.094 -2.898 1 97.94 462 VAL A O 1
ATOM 3626 N N . VAL A 1 463 ? 26.125 35.75 -5.016 1 97.81 463 VAL A N 1
ATOM 3627 C CA . VAL A 1 463 ? 27.422 36.406 -5.141 1 97.81 463 VAL A CA 1
ATOM 3628 C C . VAL A 1 463 ? 27.234 37.812 -5.703 1 97.81 463 VAL A C 1
ATOM 3630 O O . VAL A 1 463 ? 26.172 38.156 -6.215 1 97.81 463 VAL A O 1
ATOM 3633 N N . LYS A 1 464 ? 28.281 38.562 -5.547 1 94.88 464 LYS A N 1
ATOM 3634 C CA . LYS A 1 464 ? 28.281 39.844 -6.219 1 94.88 464 LYS A CA 1
ATOM 3635 C C . LYS A 1 464 ? 28.203 39.688 -7.734 1 94.88 464 LYS A C 1
ATOM 3637 O O . LYS A 1 464 ? 28.812 38.75 -8.297 1 94.88 464 LYS A O 1
ATOM 3642 N N . HIS A 1 465 ? 27.547 40.594 -8.375 1 92.31 465 HIS A N 1
ATOM 3643 C CA . HIS A 1 465 ? 27.297 40.469 -9.805 1 92.31 465 HIS A CA 1
ATOM 3644 C C . HIS A 1 465 ? 28.609 40.469 -10.586 1 92.31 465 HIS A C 1
ATOM 3646 O O . HIS A 1 465 ? 28.719 39.844 -11.641 1 92.31 465 HIS A O 1
ATOM 3652 N N . ASN A 1 466 ? 29.672 41.125 -10.039 1 91.19 466 ASN A N 1
ATOM 3653 C CA . ASN A 1 466 ? 30.922 41.25 -10.781 1 91.19 466 ASN A CA 1
ATOM 3654 C C . ASN A 1 466 ? 31.953 40.219 -10.352 1 91.19 466 ASN A C 1
ATOM 3656 O O . ASN A 1 466 ? 33.125 40.312 -10.75 1 91.19 466 ASN A O 1
ATOM 3660 N N . LEU A 1 467 ? 31.547 39.375 -9.445 1 92.31 467 LEU A N 1
ATOM 3661 C CA . LEU A 1 467 ? 32.469 38.312 -9.055 1 92.31 467 LEU A CA 1
ATOM 3662 C C . LEU A 1 467 ? 32.875 37.469 -10.258 1 92.31 467 LEU A C 1
ATOM 3664 O O . LEU A 1 467 ? 32 37.062 -11.055 1 92.31 467 LEU A O 1
ATOM 3668 N N . THR A 1 468 ? 34.125 37.062 -10.438 1 91.75 468 THR A N 1
ATOM 3669 C CA . THR A 1 468 ? 34.625 36.375 -11.633 1 91.75 468 THR A CA 1
ATOM 3670 C C . THR A 1 468 ? 34.562 34.875 -11.469 1 91.75 468 THR A C 1
ATOM 3672 O O . THR A 1 468 ? 34.688 34.125 -12.445 1 91.75 468 THR A O 1
ATOM 3675 N N . ALA A 1 469 ? 34.281 34.469 -10.32 1 91.44 469 ALA A N 1
ATOM 3676 C CA . ALA A 1 469 ? 34.25 33 -10.078 1 91.44 469 ALA A CA 1
ATOM 3677 C C . ALA A 1 469 ? 33.188 32.344 -10.93 1 91.44 469 ALA A C 1
ATOM 3679 O O . ALA A 1 469 ? 32.094 32.906 -11.109 1 91.44 469 ALA A O 1
ATOM 3680 N N . THR A 1 470 ? 33.562 31.125 -11.523 1 90.31 470 THR A N 1
ATOM 3681 C CA . THR A 1 470 ? 32.625 30.391 -12.367 1 90.31 470 THR A CA 1
ATOM 3682 C C . THR A 1 470 ? 32.375 29 -11.812 1 90.31 470 THR A C 1
ATOM 3684 O O . THR A 1 470 ? 31.531 28.25 -12.32 1 90.31 470 THR A O 1
ATOM 3687 N N . LYS A 1 471 ? 33.188 28.656 -10.828 1 90.94 471 LYS A N 1
ATOM 3688 C CA . LYS A 1 471 ? 33.031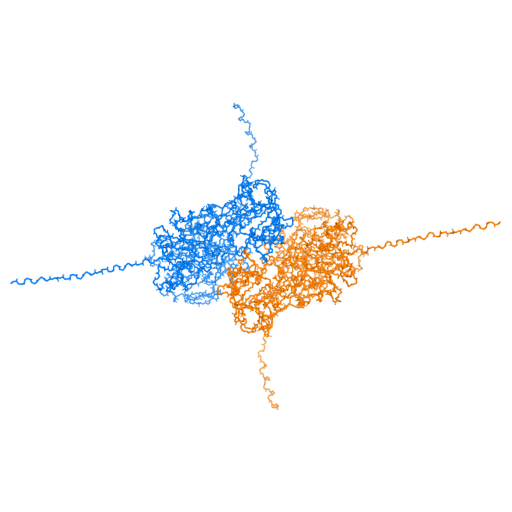 27.359 -10.172 1 90.94 471 LYS A CA 1
ATOM 3689 C C . LYS A 1 471 ? 33.062 27.5 -8.648 1 90.94 471 LYS A C 1
ATOM 3691 O O . LYS A 1 471 ? 33.656 28.453 -8.117 1 90.94 471 LYS A O 1
ATOM 3696 N N . MET A 1 472 ? 32.469 26.562 -7.988 1 90.12 472 MET A N 1
ATOM 3697 C CA . MET A 1 472 ? 32.344 26.594 -6.535 1 90.12 472 MET A CA 1
ATOM 3698 C C . MET A 1 472 ? 33.719 26.531 -5.883 1 90.12 472 MET A C 1
ATOM 3700 O O . MET A 1 472 ? 33.938 27.125 -4.82 1 90.12 472 MET A O 1
ATOM 3704 N N . THR A 1 473 ? 34.625 25.828 -6.523 1 90.19 473 THR A N 1
ATOM 3705 C CA . THR A 1 473 ? 35.969 25.641 -5.965 1 90.19 473 THR A CA 1
ATOM 3706 C C . THR A 1 473 ? 36.75 26.969 -5.961 1 90.19 473 THR A C 1
ATOM 3708 O O . THR A 1 473 ? 37.719 27.125 -5.215 1 90.19 473 THR A O 1
ATOM 3711 N N . GLU A 1 474 ? 36.312 27.906 -6.785 1 91.5 474 GLU A N 1
ATOM 3712 C CA . GLU A 1 474 ? 37 29.188 -6.895 1 91.5 474 GLU A CA 1
ATOM 3713 C C . GLU A 1 474 ? 36.688 30.094 -5.707 1 91.5 474 GLU A C 1
ATOM 3715 O O . GLU A 1 474 ? 37.281 31.156 -5.543 1 91.5 474 GLU A O 1
ATOM 3720 N N . PHE A 1 475 ? 35.75 29.641 -4.84 1 93.31 475 PHE A N 1
ATOM 3721 C CA . PHE A 1 475 ? 35.438 30.406 -3.646 1 93.31 475 PHE A CA 1
ATOM 3722 C C . PHE A 1 475 ? 36.469 30.203 -2.561 1 93.31 475 PHE A C 1
ATOM 3724 O O . PHE A 1 475 ? 36.406 30.812 -1.496 1 93.31 475 PHE A O 1
ATOM 3731 N N . LYS A 1 476 ? 37.406 29.359 -2.822 1 91.75 476 LYS A N 1
ATOM 3732 C CA . LYS A 1 476 ? 38.438 29.094 -1.84 1 91.75 476 LYS A CA 1
ATOM 3733 C C . LYS A 1 476 ? 39.094 30.375 -1.342 1 91.75 476 LYS A C 1
ATOM 3735 O O . LYS A 1 476 ? 39.406 31.266 -2.137 1 91.75 476 LYS A O 1
ATOM 3740 N N . ASP A 1 477 ? 39.156 30.516 -0.014 1 92.44 477 ASP A N 1
ATOM 3741 C CA . ASP A 1 477 ? 39.844 31.594 0.686 1 92.44 477 ASP A CA 1
ATOM 3742 C C . ASP A 1 477 ? 39.062 32.906 0.589 1 92.44 477 ASP A C 1
ATOM 3744 O O . ASP A 1 477 ? 39.594 33.969 0.829 1 92.44 477 ASP A O 1
ATOM 3748 N N . MET A 1 478 ? 37.906 32.812 0.139 1 95.25 478 MET A N 1
ATOM 3749 C CA . MET A 1 478 ? 37 33.938 0.203 1 95.25 478 MET A CA 1
ATOM 3750 C C . MET A 1 478 ? 36.219 33.938 1.521 1 95.25 478 MET A C 1
ATOM 3752 O O . MET A 1 478 ? 36.469 33.125 2.404 1 95.25 478 MET A O 1
ATOM 3756 N N . LYS A 1 479 ? 35.375 34.938 1.674 1 96.62 479 LYS A N 1
ATOM 3757 C CA . LYS A 1 479 ? 34.531 35.031 2.867 1 96.62 479 LYS A CA 1
ATOM 3758 C C . LYS A 1 479 ? 33.094 34.625 2.557 1 96.62 479 LYS A C 1
ATOM 3760 O O . LYS A 1 479 ? 32.531 35.062 1.543 1 96.62 479 LYS A O 1
ATOM 3765 N N . ALA A 1 480 ? 32.594 33.812 3.422 1 97.5 480 ALA A N 1
ATOM 3766 C CA . ALA A 1 480 ? 31.281 33.25 3.111 1 97.5 480 ALA A CA 1
ATOM 3767 C C . ALA A 1 480 ? 30.328 33.469 4.273 1 97.5 480 ALA A C 1
ATOM 3769 O O . ALA A 1 480 ? 30.734 33.531 5.434 1 97.5 480 ALA A O 1
ATOM 3770 N N . CYS A 1 481 ? 29.016 33.594 3.965 1 98 481 CYS A N 1
ATOM 3771 C CA . CYS A 1 481 ? 27.922 33.688 4.934 1 98 481 CYS A CA 1
ATOM 3772 C C . CYS A 1 481 ? 26.984 32.5 4.816 1 98 481 CYS A C 1
ATOM 3774 O O . CYS A 1 481 ? 26.594 32.125 3.713 1 98 481 CYS A O 1
ATOM 3776 N N . PHE A 1 482 ? 26.672 31.844 5.934 1 98 482 PHE A N 1
ATOM 3777 C CA . PHE A 1 482 ? 25.719 30.734 6.012 1 98 482 PHE A CA 1
ATOM 3778 C C . PHE A 1 482 ? 24.562 31.094 6.926 1 98 482 PHE A C 1
ATOM 3780 O O . PHE A 1 482 ? 24.719 31.891 7.863 1 98 482 PHE A O 1
ATOM 3787 N N . PRO A 1 483 ? 23.359 30.5 6.605 1 97.31 483 PRO A N 1
ATOM 3788 C CA . PRO A 1 483 ? 22.219 30.75 7.488 1 97.31 483 PRO A CA 1
ATOM 3789 C C . PRO A 1 483 ? 22.438 30.25 8.906 1 97.31 483 PRO A C 1
ATOM 3791 O O . PRO A 1 483 ? 22.047 30.891 9.875 1 97.31 483 PRO A O 1
ATOM 3794 N N . GLU A 1 484 ? 22.953 29.125 9.047 1 96.25 484 GLU A N 1
ATOM 3795 C CA . GLU A 1 484 ? 23.297 28.484 10.312 1 96.25 484 GLU A CA 1
ATOM 3796 C C . GLU A 1 484 ? 24.469 27.516 10.141 1 96.25 484 GLU A C 1
ATOM 3798 O O . GLU A 1 484 ? 24.75 27.062 9.031 1 96.25 484 GLU A O 1
ATOM 3803 N N . PHE A 1 485 ? 25.141 27.312 11.258 1 95 485 PHE A N 1
ATOM 3804 C CA . PHE A 1 485 ? 26.234 26.344 11.25 1 95 485 PHE A CA 1
ATOM 3805 C C . PHE A 1 485 ? 25.688 24.922 11.141 1 95 485 PHE A C 1
ATOM 3807 O O . PHE A 1 485 ? 24.734 24.562 11.836 1 95 485 PHE A O 1
ATOM 3814 N N . ALA A 1 486 ? 26.203 24.141 10.148 1 95.38 486 ALA A N 1
ATOM 3815 C CA . ALA A 1 486 ? 26 22.703 10.039 1 95.38 486 ALA A CA 1
ATOM 3816 C C . ALA A 1 486 ? 24.594 22.375 9.523 1 95.38 486 ALA A C 1
ATOM 3818 O O . ALA A 1 486 ? 24.141 21.25 9.633 1 95.38 486 ALA A O 1
ATOM 3819 N N . GLY A 1 487 ? 23.922 23.359 8.961 1 96.88 487 GLY A N 1
ATOM 3820 C CA . GLY A 1 487 ? 22.594 23.156 8.406 1 96.88 487 GLY A CA 1
ATOM 3821 C C . GLY A 1 487 ? 22.609 22.688 6.969 1 96.88 487 GLY A C 1
ATOM 3822 O O . GLY A 1 487 ? 23.609 22.125 6.508 1 96.88 487 GLY A O 1
ATOM 3823 N N . LEU A 1 488 ? 21.453 22.812 6.316 1 98.06 488 LEU A N 1
ATOM 3824 C CA . LEU A 1 488 ? 21.266 22.328 4.953 1 98.06 488 LEU A CA 1
ATOM 3825 C C . LEU A 1 488 ? 22.25 23 3.998 1 98.06 488 LEU A C 1
ATOM 3827 O O . LEU A 1 488 ? 22.875 22.344 3.168 1 98.06 488 LEU A O 1
ATOM 3831 N N . ALA A 1 489 ? 22.344 24.344 4.082 1 97.94 489 ALA A N 1
ATOM 3832 C CA . ALA A 1 489 ? 23.234 25.078 3.199 1 97.94 489 ALA A CA 1
ATOM 3833 C C . ALA A 1 489 ? 24.688 24.641 3.393 1 97.94 489 ALA A C 1
ATOM 3835 O O . ALA A 1 489 ? 25.453 24.562 2.428 1 97.94 489 ALA A O 1
ATOM 3836 N N . TRP A 1 490 ? 25.062 24.375 4.621 1 96.44 490 TRP A N 1
ATOM 3837 C CA . TRP A 1 490 ? 26.422 23.922 4.969 1 96.44 490 TRP A CA 1
ATOM 3838 C C . TRP A 1 490 ? 26.75 22.609 4.281 1 96.44 490 TRP A C 1
ATOM 3840 O O . TRP A 1 490 ? 27.781 22.484 3.625 1 96.44 490 TRP A O 1
ATOM 3850 N N . ILE A 1 491 ? 25.828 21.625 4.375 1 96.44 491 ILE A N 1
ATOM 3851 C CA . ILE A 1 491 ? 26.125 20.297 3.834 1 96.44 491 ILE A CA 1
ATOM 3852 C C . ILE A 1 491 ? 25.969 20.312 2.314 1 96.44 491 ILE A C 1
ATOM 3854 O O . ILE A 1 491 ? 26.609 19.531 1.608 1 96.44 491 ILE A O 1
ATOM 3858 N N . ALA A 1 492 ? 25.109 21.141 1.789 1 96.69 492 ALA A N 1
ATOM 3859 C CA . ALA A 1 492 ? 24.984 21.297 0.342 1 96.69 492 ALA A CA 1
ATOM 3860 C C . ALA A 1 492 ? 26.297 21.812 -0.258 1 96.69 492 ALA A C 1
ATOM 3862 O O . ALA A 1 492 ? 26.75 21.312 -1.295 1 96.69 492 ALA A O 1
ATOM 3863 N N . PHE A 1 493 ? 26.953 22.812 0.458 1 94.88 493 PHE A N 1
ATOM 3864 C CA . PHE A 1 493 ? 28.25 23.344 0.055 1 94.88 493 PHE A CA 1
ATOM 3865 C C . PHE A 1 493 ? 29.312 22.25 0.08 1 94.88 493 PHE A C 1
ATOM 3867 O O . PHE A 1 493 ? 30.062 22.078 -0.889 1 94.88 493 PHE A O 1
ATOM 3874 N N . MET A 1 494 ? 29.328 21.516 1.139 1 92.56 494 MET A N 1
ATOM 3875 C CA . MET A 1 494 ? 30.312 20.453 1.277 1 92.56 494 MET A CA 1
ATOM 3876 C C . MET A 1 494 ? 30.203 19.453 0.123 1 92.56 494 MET A C 1
ATOM 3878 O O . MET A 1 494 ? 31.203 19.078 -0.471 1 92.56 494 MET A O 1
ATOM 3882 N N . GLU A 1 495 ? 28.953 19.078 -0.135 1 93 495 GLU A N 1
ATOM 3883 C CA . GLU A 1 495 ? 28.703 18.078 -1.183 1 93 495 GLU A CA 1
ATOM 3884 C C . GLU A 1 495 ? 29.125 18.609 -2.551 1 93 495 GLU A C 1
ATOM 3886 O O . GLU A 1 495 ? 29.656 17.875 -3.375 1 93 495 GLU A O 1
ATOM 3891 N N . ALA A 1 496 ? 28.875 19.922 -2.797 1 91.56 496 ALA A N 1
ATOM 3892 C CA . ALA A 1 496 ? 29.219 20.547 -4.07 1 91.56 496 ALA A CA 1
ATOM 3893 C C . ALA A 1 496 ? 30.719 20.531 -4.301 1 91.56 496 ALA A C 1
ATOM 3895 O O . ALA A 1 496 ? 31.188 20.281 -5.418 1 91.56 496 ALA A O 1
ATOM 3896 N N . ILE A 1 497 ? 31.5 20.797 -3.258 1 91 497 ILE A N 1
ATOM 3897 C CA . ILE A 1 497 ? 32.938 20.812 -3.367 1 91 497 ILE A CA 1
ATOM 3898 C C . ILE A 1 497 ? 33.469 19.391 -3.51 1 91 497 ILE A C 1
ATOM 3900 O O . ILE A 1 497 ? 34.375 19.141 -4.332 1 91 497 ILE A O 1
ATOM 3904 N N . ARG A 1 498 ? 32.906 18.5 -2.76 1 86.88 498 ARG A N 1
ATOM 3905 C CA . ARG A 1 498 ? 33.344 17.109 -2.795 1 86.88 498 ARG A CA 1
ATOM 3906 C C . ARG A 1 498 ? 33.156 16.516 -4.184 1 86.88 498 ARG A C 1
ATOM 3908 O O . ARG A 1 498 ? 33.938 15.664 -4.621 1 86.88 498 ARG A O 1
ATOM 3915 N N . ASN A 1 499 ? 32.125 16.812 -4.836 1 84.12 499 ASN A N 1
ATOM 3916 C CA . ASN A 1 499 ? 31.766 16.234 -6.133 1 84.12 499 ASN A CA 1
ATOM 3917 C C . ASN A 1 499 ? 32.5 16.938 -7.273 1 84.12 499 ASN A C 1
ATOM 3919 O O . ASN A 1 499 ? 32.375 16.531 -8.43 1 84.12 499 ASN A O 1
ATOM 3923 N N . SER A 1 500 ? 33.25 17.938 -6.93 1 81.44 500 SER A N 1
ATOM 3924 C CA . SER A 1 500 ? 34.031 18.625 -7.961 1 81.44 500 SER A CA 1
ATOM 3925 C C . SER A 1 500 ? 35.281 17.844 -8.352 1 81.44 500 SER A C 1
ATOM 3927 O O . SER A 1 500 ? 35.906 17.219 -7.496 1 81.44 500 SER A O 1
ATOM 3929 N N . PRO A 1 501 ? 35.5 17.625 -9.68 1 70.56 501 PRO A N 1
ATOM 3930 C CA . PRO A 1 501 ? 36.656 16.828 -10.156 1 70.56 501 PRO A CA 1
ATOM 3931 C C . PRO A 1 501 ? 38 17.375 -9.68 1 70.56 501 PRO A C 1
ATOM 3933 O O . PRO A 1 501 ? 38.938 16.609 -9.539 1 70.56 501 PRO A O 1
ATOM 3936 N N . GLU A 1 502 ? 38.125 18.734 -9.773 1 60.12 502 GLU A N 1
ATOM 3937 C CA . GLU A 1 502 ? 39.406 19.375 -9.516 1 60.12 502 GLU A CA 1
ATOM 3938 C C . GLU A 1 502 ? 39.781 19.297 -8.039 1 60.12 502 GLU A C 1
ATOM 3940 O O . GLU A 1 502 ? 40.844 19.75 -7.637 1 60.12 502 GLU A O 1
ATOM 3945 N N . SER A 1 503 ? 38.906 18.938 -7.188 1 55.34 503 SER A N 1
ATOM 3946 C CA . SER A 1 503 ? 39.031 19.359 -5.793 1 55.34 503 SER A CA 1
ATOM 3947 C C . SER A 1 503 ? 40.031 18.469 -5.043 1 55.34 503 SER A C 1
ATOM 3949 O O . SER A 1 503 ? 39.812 17.266 -4.914 1 55.34 503 SER A O 1
ATOM 3951 N N . GLU A 1 504 ? 41.219 18.844 -5.078 1 48.94 504 GLU A N 1
ATOM 3952 C CA . GLU A 1 504 ? 42.281 18.469 -4.152 1 48.94 504 GLU A CA 1
ATOM 3953 C C . GLU A 1 504 ? 41.781 18.5 -2.709 1 48.94 504 GLU A C 1
ATOM 3955 O O . GLU A 1 504 ? 42.219 17.703 -1.881 1 48.94 504 GLU A O 1
ATOM 3960 N N . SER A 1 505 ? 41.219 19.688 -2.195 1 55.47 505 SER A N 1
ATOM 3961 C CA . SER A 1 505 ? 40.969 20.031 -0.802 1 55.47 505 SER A CA 1
ATOM 3962 C C . SER A 1 505 ? 39.812 19.234 -0.228 1 55.47 505 SER A C 1
ATOM 3964 O O . SER A 1 505 ? 38.719 19.188 -0.824 1 55.47 505 SER A O 1
ATOM 3966 N N . LYS A 1 506 ? 40.188 18.375 0.583 1 64.06 506 LYS A N 1
ATOM 3967 C CA . LYS A 1 506 ? 39.25 17.516 1.307 1 64.06 506 LYS A CA 1
ATOM 3968 C C . LYS A 1 506 ? 38.375 18.344 2.256 1 64.06 506 LYS A C 1
ATOM 3970 O O . LYS A 1 506 ? 38.875 19.141 3.043 1 64.06 506 LYS A O 1
ATOM 3975 N N . VAL A 1 507 ? 37.031 18.797 1.874 1 78.56 507 VAL A N 1
ATOM 3976 C CA . VAL A 1 507 ? 36.094 19.531 2.725 1 78.56 507 VAL A CA 1
ATOM 3977 C C . VAL A 1 507 ? 35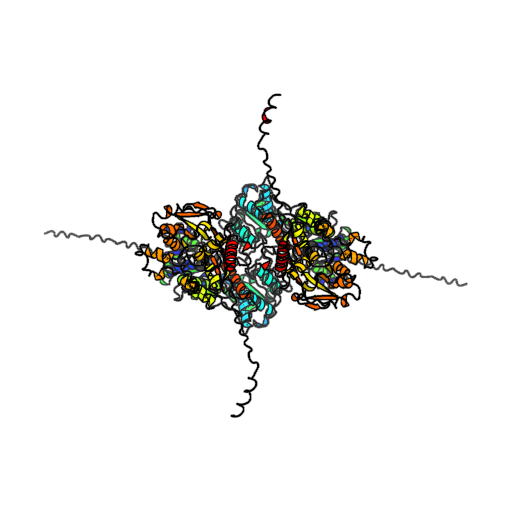.688 18.656 3.912 1 78.56 507 VAL A C 1
ATOM 3979 O O . VAL A 1 507 ? 34.656 18.891 4.539 1 78.56 507 VAL A O 1
ATOM 3982 N N . CYS A 1 508 ? 36.469 17.734 4.23 1 81.62 508 CYS A N 1
ATOM 3983 C CA . CYS A 1 508 ? 36.312 16.984 5.465 1 81.62 508 CYS A CA 1
ATOM 3984 C C . CYS A 1 508 ? 37.375 17.359 6.484 1 81.62 508 CYS A C 1
ATOM 3986 O O . CYS A 1 508 ? 38.5 17.719 6.113 1 81.62 508 CYS A O 1
ATOM 3988 N N . PRO A 1 509 ? 36.844 17.453 7.855 1 83.38 509 PRO A N 1
ATOM 3989 C CA . PRO A 1 509 ? 35.656 16.859 8.469 1 83.38 509 PRO A CA 1
ATOM 3990 C C . PRO A 1 509 ? 34.469 17.797 8.43 1 83.38 509 PRO A C 1
ATOM 3992 O O . PRO A 1 509 ? 34.594 18.984 8.156 1 83.38 509 PRO A O 1
ATOM 3995 N N . TYR A 1 510 ? 33.344 17.328 8.727 1 82.31 510 TYR A N 1
ATOM 3996 C CA . TYR A 1 510 ? 32.031 17.969 8.727 1 82.31 510 TYR A CA 1
ATOM 3997 C C . TYR A 1 510 ? 32.062 19.297 9.484 1 82.31 510 TYR A C 1
ATOM 3999 O O . TYR A 1 510 ? 31.641 20.328 8.969 1 82.31 510 TYR A O 1
ATOM 4007 N N . ASP A 1 511 ? 32.719 19.422 10.633 1 82.44 511 ASP A N 1
ATOM 4008 C CA . ASP A 1 511 ? 32.625 20.516 11.594 1 82.44 511 ASP A CA 1
ATOM 4009 C C . ASP A 1 511 ? 33.469 21.719 11.156 1 82.44 511 ASP A C 1
ATOM 4011 O O . ASP A 1 511 ? 33.125 22.859 11.445 1 82.44 511 ASP A O 1
ATOM 4015 N N . SER A 1 512 ? 34.562 21.438 10.461 1 82.88 512 SER A N 1
ATOM 4016 C CA . SER A 1 512 ? 35.469 22.516 10.109 1 82.88 512 SER A CA 1
ATOM 4017 C C . SER A 1 512 ? 35.531 22.719 8.602 1 82.88 512 SER A C 1
ATOM 4019 O O . SER A 1 512 ? 36.375 23.469 8.102 1 82.88 512 SER A O 1
ATOM 4021 N N . SER A 1 513 ? 34.625 22.094 7.895 1 84.94 513 SER A N 1
ATOM 4022 C CA . SER A 1 513 ? 34.719 22.031 6.441 1 84.94 513 SER A CA 1
ATOM 4023 C C . SER A 1 513 ? 34.812 23.422 5.828 1 84.94 513 SER A C 1
ATOM 4025 O O . SER A 1 513 ? 35.781 23.766 5.172 1 84.94 513 SER A O 1
ATOM 4027 N N . ALA A 1 514 ? 33.875 24.297 6.141 1 87.12 514 ALA A N 1
ATOM 4028 C CA . ALA A 1 514 ? 33.844 25.625 5.551 1 87.12 514 ALA A CA 1
ATOM 4029 C C . ALA A 1 514 ? 34.938 26.5 6.129 1 87.12 514 ALA A C 1
ATOM 4031 O O . ALA A 1 514 ? 35.5 27.375 5.441 1 87.12 514 ALA A O 1
ATOM 4032 N N . GLY A 1 515 ? 35.312 26.234 7.391 1 85.75 515 GLY A N 1
ATOM 4033 C CA . GLY A 1 515 ? 36.375 27 8.031 1 85.75 515 GLY A CA 1
ATOM 4034 C C . GLY A 1 515 ? 37.75 26.75 7.426 1 85.75 515 GLY A C 1
ATOM 4035 O O . GLY A 1 515 ? 38.594 27.625 7.441 1 85.75 515 GLY A O 1
ATOM 4036 N N . THR A 1 516 ? 37.875 25.625 6.918 1 86.06 516 THR A N 1
ATOM 4037 C CA . THR A 1 516 ? 39.156 25.281 6.293 1 86.06 516 THR A CA 1
ATOM 4038 C C . THR A 1 516 ? 39.156 25.688 4.824 1 86.06 516 THR A C 1
ATOM 4040 O O . THR A 1 516 ? 40.219 26 4.273 1 86.06 516 THR A O 1
ATOM 4043 N N . PHE A 1 517 ? 38.062 25.75 4.25 1 90.88 517 PHE A N 1
ATOM 4044 C CA . PHE A 1 517 ? 37.969 26.047 2.826 1 90.88 517 PHE A CA 1
ATOM 4045 C C . PHE A 1 517 ? 37.969 27.547 2.586 1 90.88 517 PHE A C 1
ATOM 4047 O O . PHE A 1 517 ? 38.688 28.031 1.695 1 90.88 517 PHE A O 1
ATOM 4054 N N . PHE A 1 518 ? 37.281 28.25 3.373 1 93.75 518 PHE A N 1
ATOM 4055 C CA . PHE A 1 518 ? 37.156 29.703 3.24 1 93.75 518 PHE A CA 1
ATOM 4056 C C . PHE A 1 518 ? 38.188 30.391 4.129 1 93.75 518 PHE A C 1
ATOM 4058 O O . PHE A 1 518 ? 38.719 29.797 5.074 1 93.75 518 PHE A O 1
ATOM 4065 N N . ALA A 1 519 ? 38.438 31.594 3.768 1 93.56 519 ALA A N 1
ATOM 4066 C CA . ALA A 1 519 ? 39.312 32.406 4.641 1 93.56 519 ALA A CA 1
ATOM 4067 C C . ALA A 1 519 ? 38.625 32.656 5.984 1 93.56 519 ALA A C 1
ATOM 4069 O O . ALA A 1 519 ? 39.281 32.594 7.031 1 93.56 519 ALA A O 1
ATOM 4070 N N . SER A 1 520 ? 37.438 33.031 5.949 1 94.56 520 SER A N 1
ATOM 4071 C CA . SER A 1 520 ? 36.594 33.219 7.129 1 94.56 520 SER A CA 1
ATOM 4072 C C . SER A 1 520 ? 35.125 33.031 6.785 1 94.56 520 SER A C 1
ATOM 4074 O O . SER A 1 520 ? 34.719 33.125 5.617 1 94.56 520 SER A O 1
ATOM 4076 N N . VAL A 1 521 ? 34.375 32.719 7.852 1 95.88 521 VAL A N 1
ATOM 4077 C CA . VAL A 1 521 ? 32.969 32.469 7.574 1 95.88 521 VAL A CA 1
ATOM 4078 C C . VAL A 1 521 ? 32.094 33.062 8.68 1 95.88 521 VAL A C 1
ATOM 4080 O O . VAL A 1 521 ? 32.594 33.406 9.742 1 95.88 521 VAL A O 1
ATOM 4083 N N . CYS A 1 522 ? 30.891 33.344 8.367 1 96.19 522 CYS A N 1
ATOM 4084 C CA . CYS A 1 522 ? 29.828 33.562 9.336 1 96.19 522 CYS A CA 1
ATOM 4085 C C . CYS A 1 522 ? 28.859 32.375 9.359 1 96.19 522 CYS A C 1
ATOM 4087 O O . CYS A 1 522 ? 28.109 32.156 8.406 1 96.19 522 CYS A O 1
ATOM 4089 N N . ALA A 1 523 ? 28.891 31.625 10.391 1 95.94 523 ALA A N 1
ATOM 4090 C CA . ALA A 1 523 ? 28.016 30.469 10.602 1 95.94 523 ALA A CA 1
ATOM 4091 C C . ALA A 1 523 ? 27.375 30.516 11.977 1 95.94 523 ALA A C 1
ATOM 4093 O O . ALA A 1 523 ? 27.812 29.828 12.898 1 95.94 523 ALA A O 1
ATOM 4094 N N . PRO A 1 524 ? 26.25 31.203 12.047 1 94.62 524 PRO A N 1
ATOM 4095 C CA . PRO A 1 524 ? 25.609 31.375 13.352 1 94.62 524 PRO A CA 1
ATOM 4096 C C . PRO A 1 524 ? 25.297 30.047 14.047 1 94.62 524 PRO A C 1
ATOM 4098 O O . PRO A 1 524 ? 24.875 29.094 13.391 1 94.62 524 PRO A O 1
ATOM 4101 N N . GLY A 1 525 ? 25.469 29.938 15.391 1 92.56 525 GLY A N 1
ATOM 4102 C CA . GLY A 1 525 ? 25.172 28.75 16.188 1 92.56 525 GLY A CA 1
ATOM 4103 C C . GLY A 1 525 ? 26.391 27.875 16.391 1 92.56 525 GLY A C 1
ATOM 4104 O O . GLY A 1 525 ? 26.359 26.938 17.188 1 92.56 525 GLY A O 1
ATOM 4105 N N . SER A 1 526 ? 27.516 28.172 15.711 1 92.06 526 SER A N 1
ATOM 4106 C CA . SER A 1 526 ? 28.703 27.328 15.766 1 92.06 526 SER A CA 1
ATOM 4107 C C . SER A 1 526 ? 29.312 27.312 17.172 1 92.06 526 SER A C 1
ATOM 4109 O O . SER A 1 526 ? 29.766 26.266 17.641 1 92.06 526 SER A O 1
ATOM 4111 N N . LYS A 1 527 ? 29.297 28.453 17.812 1 86.5 527 LYS A N 1
ATOM 4112 C CA . LYS A 1 527 ? 29.875 28.547 19.156 1 86.5 527 LYS A CA 1
ATOM 4113 C C . LYS A 1 527 ? 29.172 27.609 20.125 1 86.5 527 LYS A C 1
ATOM 4115 O O . LYS A 1 527 ? 29.828 26.906 20.906 1 86.5 527 LYS A O 1
ATOM 4120 N N . ASP A 1 528 ? 27.953 27.594 20.062 1 84.94 528 ASP A N 1
ATOM 4121 C CA . ASP A 1 528 ? 27.156 26.781 20.984 1 84.94 528 ASP A CA 1
ATOM 4122 C C . ASP A 1 528 ? 27.297 25.281 20.672 1 84.94 528 ASP A C 1
ATOM 4124 O O . ASP A 1 528 ? 27.312 24.453 21.578 1 84.94 528 ASP A O 1
ATOM 4128 N N . LEU A 1 529 ? 27.391 24.938 19.422 1 89.12 529 LEU A N 1
ATOM 4129 C CA . LEU A 1 529 ? 27.375 23.531 19 1 89.12 529 LEU A CA 1
ATOM 4130 C C . LEU A 1 529 ? 28.766 22.922 19.109 1 89.12 529 LEU A C 1
ATOM 4132 O O . LEU A 1 529 ? 28.891 21.719 19.375 1 89.12 529 LEU A O 1
ATOM 4136 N N . LEU A 1 530 ? 29.828 23.688 18.844 1 84.81 530 LEU A N 1
ATOM 4137 C CA . LEU A 1 530 ? 31.188 23.172 18.875 1 84.81 530 LEU A CA 1
ATOM 4138 C C . LEU A 1 530 ? 31.797 23.344 20.266 1 84.81 530 LEU A C 1
ATOM 4140 O O . LEU A 1 530 ? 32.844 22.766 20.562 1 84.81 530 LEU A O 1
ATOM 4144 N N . HIS A 1 531 ? 31.156 23.594 21.312 1 69.44 531 HIS A N 1
ATOM 4145 C CA . HIS A 1 531 ? 31.609 23.844 22.672 1 69.44 531 HIS A CA 1
ATOM 4146 C C . HIS A 1 531 ? 33.031 24.391 22.688 1 69.44 531 HIS A C 1
ATOM 4148 O O . HIS A 1 531 ? 33.844 24.031 23.562 1 69.44 531 HIS A O 1
ATOM 4154 N N . GLY A 1 532 ? 33.469 25.219 21.766 1 59.5 532 GLY A N 1
ATOM 4155 C CA . GLY A 1 532 ? 34.781 25.859 21.766 1 59.5 532 GLY A CA 1
ATOM 4156 C C . GLY A 1 532 ? 35.906 24.969 21.234 1 59.5 532 GLY A C 1
ATOM 4157 O O . GLY A 1 532 ? 37.062 25.359 21.219 1 59.5 532 GLY A O 1
ATOM 4158 N N . SER A 1 533 ? 35.656 23.719 20.938 1 55.69 533 SER A N 1
ATOM 4159 C CA . SER A 1 533 ? 36.688 22.688 20.781 1 55.69 533 SER A CA 1
ATOM 4160 C C . SER A 1 533 ? 37.469 22.891 19.5 1 55.69 533 SER A C 1
ATOM 4162 O O . SER A 1 533 ? 38.625 22.438 19.391 1 55.69 533 SER A O 1
ATOM 4164 N N . GLU A 1 534 ? 37 23.25 18.391 1 56.88 534 GLU A N 1
ATOM 4165 C CA . GLU A 1 534 ? 37.75 22.938 17.203 1 56.88 534 GLU A CA 1
ATOM 4166 C C . GLU A 1 534 ? 38.594 24.125 16.75 1 56.88 534 GLU A C 1
ATOM 4168 O O . GLU A 1 534 ? 39.344 24.016 15.766 1 56.88 534 GLU A O 1
ATOM 4173 N N . GLY A 1 535 ? 39.031 25.047 17.641 1 64.5 535 GLY A N 1
ATOM 4174 C CA . GLY A 1 535 ? 40 26.078 17.344 1 64.5 535 GLY A CA 1
ATOM 4175 C C . GLY A 1 535 ? 39.625 26.906 16.125 1 64.5 535 GLY A C 1
ATOM 4176 O O . GLY A 1 535 ? 40.375 27.828 15.734 1 64.5 535 GLY A O 1
ATOM 4177 N N . ILE A 1 536 ? 38.688 26.531 15.266 1 73.94 536 ILE A N 1
ATOM 4178 C CA . ILE A 1 536 ? 38.375 27.328 14.102 1 73.94 536 ILE A CA 1
ATOM 4179 C C . ILE A 1 536 ? 37.25 28.312 14.453 1 73.94 536 ILE A C 1
ATOM 4181 O O . ILE A 1 536 ? 36.219 27.922 15.031 1 73.94 536 ILE A O 1
ATOM 4185 N N . ASP A 1 537 ? 37.531 29.609 14.18 1 86 537 ASP A N 1
ATOM 4186 C CA . ASP A 1 537 ? 36.531 30.656 14.391 1 86 537 ASP A CA 1
ATOM 4187 C C . ASP A 1 537 ? 35.562 30.75 13.211 1 86 537 ASP A C 1
ATOM 4189 O O . ASP A 1 537 ? 35.906 31.266 12.148 1 86 537 ASP A O 1
ATOM 4193 N N . LEU A 1 538 ? 34.438 30.266 13.406 1 93.12 538 LEU A N 1
ATOM 4194 C CA . LEU A 1 538 ? 33.406 30.266 12.359 1 93.12 538 LEU A CA 1
ATOM 4195 C C . LEU A 1 538 ? 32.469 31.438 12.523 1 93.12 538 LEU A C 1
ATOM 4197 O O . LEU A 1 538 ? 31.359 31.438 11.969 1 93.12 538 LEU A O 1
ATOM 4201 N N . CYS A 1 539 ? 32.906 32.5 13.336 1 92.69 539 CYS A N 1
ATOM 4202 C CA . CYS A 1 539 ? 32.031 33.625 13.617 1 92.69 539 CYS A CA 1
ATOM 4203 C C . CYS A 1 539 ? 32.688 34.938 13.203 1 92.69 539 CYS A C 1
ATOM 4205 O O . CYS A 1 539 ? 32.094 36 13.359 1 92.69 539 CYS A O 1
ATOM 4207 N N . ALA A 1 540 ? 33.844 34.812 12.617 1 92.62 540 ALA A N 1
ATOM 4208 C CA . ALA A 1 540 ? 34.625 36 12.32 1 92.62 540 ALA A CA 1
ATOM 4209 C C . ALA A 1 540 ? 33.875 36.969 11.406 1 92.62 540 ALA A C 1
ATOM 4211 O O . ALA A 1 540 ? 33.812 38.156 11.664 1 92.62 540 ALA A O 1
ATOM 4212 N N . VAL A 1 541 ? 33.312 36.406 10.359 1 95.31 541 VAL A N 1
ATOM 4213 C CA . VAL A 1 541 ? 32.625 37.25 9.383 1 95.31 541 VAL A CA 1
ATOM 4214 C C . VAL A 1 541 ? 31.375 37.844 10.008 1 95.31 541 VAL A C 1
ATOM 4216 O O . VAL A 1 541 ? 31 38.969 9.688 1 95.31 541 VAL A O 1
ATOM 4219 N N . CYS A 1 542 ? 30.719 37.125 10.938 1 94.38 542 CYS A N 1
ATOM 4220 C CA . CYS A 1 542 ? 29.547 37.656 11.633 1 94.38 542 CYS A CA 1
ATOM 4221 C C . CYS A 1 542 ? 29.906 38.938 12.391 1 94.38 542 CYS A C 1
ATOM 4223 O O . CYS A 1 542 ? 29.172 39.938 12.32 1 94.38 542 CYS A O 1
ATOM 4225 N N . HIS A 1 543 ? 31.031 38.875 13.023 1 91.94 543 HIS A N 1
ATOM 4226 C CA . HIS A 1 543 ? 31.469 40.031 13.812 1 91.94 543 HIS A CA 1
ATOM 4227 C C . HIS A 1 543 ? 31.859 41.188 12.922 1 91.94 543 HIS A C 1
ATOM 4229 O O . HIS A 1 543 ? 31.547 42.344 13.234 1 91.94 543 HIS A O 1
ATOM 4235 N N . GLU A 1 544 ? 32.469 40.844 11.852 1 92.62 544 GLU A N 1
ATOM 4236 C CA . GLU A 1 544 ? 32.875 41.875 10.898 1 92.62 544 GLU A CA 1
ATOM 4237 C C . GLU A 1 544 ? 31.625 42.531 10.281 1 92.62 544 GLU A C 1
ATOM 4239 O O . GLU A 1 544 ? 31.609 43.75 10.086 1 92.62 544 GLU A O 1
ATOM 4244 N N . ALA A 1 545 ? 30.688 41.688 9.953 1 92.19 545 ALA A N 1
ATOM 4245 C CA . ALA A 1 545 ? 29.453 42.219 9.375 1 92.19 545 ALA A CA 1
ATOM 4246 C C . ALA A 1 545 ? 28.719 43.125 10.359 1 92.19 545 ALA A C 1
ATOM 4248 O O . ALA A 1 545 ? 28.172 44.156 9.977 1 92.19 545 ALA A O 1
ATOM 4249 N N . TYR A 1 546 ? 28.672 42.656 11.609 1 90.62 546 TYR A N 1
ATOM 4250 C CA . TYR A 1 546 ? 28.047 43.469 12.648 1 90.62 546 TYR A CA 1
ATOM 4251 C C . TYR A 1 546 ? 28.703 44.844 12.75 1 90.62 546 TYR A C 1
ATOM 4253 O O . TYR A 1 546 ? 28.016 45.875 12.867 1 90.62 546 TYR A O 1
ATOM 4261 N N . ALA A 1 547 ? 30 44.844 12.695 1 86.56 547 ALA A N 1
ATOM 4262 C CA . ALA A 1 547 ? 30.766 46.094 12.812 1 86.56 547 ALA A CA 1
ATOM 4263 C C . ALA A 1 547 ? 30.5 47 11.625 1 86.56 547 ALA A C 1
ATOM 4265 O O . ALA A 1 547 ? 30.516 48.25 11.766 1 86.56 547 ALA A O 1
ATOM 4266 N N . ASN A 1 548 ? 30.234 46.438 10.539 1 84.06 548 ASN A N 1
ATOM 4267 C CA . ASN A 1 548 ? 30.078 47.219 9.305 1 84.06 548 ASN A CA 1
ATOM 4268 C C . ASN A 1 548 ? 28.625 47.594 9.055 1 84.06 548 ASN A C 1
ATOM 4270 O O . ASN A 1 548 ? 28.297 48.156 8.008 1 84.06 548 ASN A O 1
ATOM 4274 N N . SER A 1 549 ? 27.75 47.156 9.867 1 80.38 549 SER A N 1
ATOM 4275 C CA . SER A 1 549 ? 26.328 47.406 9.633 1 80.38 549 SER A CA 1
ATOM 4276 C C . SER A 1 549 ? 25.812 48.5 10.539 1 80.38 549 SER A C 1
ATOM 4278 O O . SER A 1 549 ? 26.406 48.812 11.578 1 80.38 549 SER A O 1
ATOM 4280 N N . ASP A 1 550 ? 24.766 49.281 9.914 1 66.25 550 ASP A N 1
ATOM 4281 C CA . ASP A 1 550 ? 24.016 50.219 10.75 1 66.25 550 ASP A CA 1
ATOM 4282 C C . ASP A 1 550 ? 23.078 49.469 11.703 1 66.25 550 ASP A C 1
ATOM 4284 O O . ASP A 1 550 ? 22.109 48.844 11.273 1 66.25 550 ASP A O 1
ATOM 4288 N N . ASN A 1 551 ? 23.547 49.125 12.867 1 58.31 551 ASN A N 1
ATOM 4289 C CA . ASN A 1 551 ? 22.875 48.25 13.828 1 58.31 551 ASN A CA 1
ATOM 4290 C C . ASN A 1 551 ? 21.719 48.969 14.516 1 58.31 551 ASN A C 1
ATOM 4292 O O . ASN A 1 551 ? 21.172 48.469 15.5 1 58.31 551 ASN A O 1
ATOM 4296 N N . ASN A 1 552 ? 21.375 50.125 14.07 1 54.5 552 ASN A N 1
ATOM 4297 C CA . ASN A 1 552 ? 20.359 50.906 14.773 1 54.5 552 ASN A CA 1
ATOM 4298 C C . ASN A 1 552 ? 19 50.219 14.727 1 54.5 552 ASN A C 1
ATOM 4300 O O . ASN A 1 552 ? 18.203 50.312 15.664 1 54.5 552 ASN A O 1
ATOM 4304 N N . ASN A 1 553 ? 18.625 49.594 13.586 1 52.66 553 ASN A N 1
ATOM 4305 C CA . ASN A 1 553 ? 17.25 49.156 13.438 1 52.66 553 ASN A CA 1
ATOM 4306 C C . ASN A 1 553 ? 17.062 47.719 13.938 1 52.66 553 ASN A C 1
ATOM 4308 O O . ASN A 1 553 ? 15.984 47.156 13.789 1 52.66 553 ASN A O 1
ATOM 4312 N N . TYR A 1 554 ? 18.047 47.031 14.328 1 54.78 554 TYR A N 1
ATOM 4313 C CA . TYR A 1 554 ? 17.844 45.688 14.852 1 54.78 554 TYR A CA 1
ATOM 4314 C C . TYR A 1 554 ? 18.062 45.625 16.359 1 54.78 554 TYR A C 1
ATOM 4316 O O . TYR A 1 554 ? 18.75 46.5 16.922 1 54.78 554 TYR A O 1
ATOM 4324 N N . VAL A 1 555 ? 17.297 45.031 17.094 1 53 555 VAL A N 1
ATOM 4325 C CA . VAL A 1 555 ? 17.469 44.906 18.547 1 53 555 VAL A CA 1
ATOM 4326 C C . VAL A 1 555 ? 18.953 44.938 18.891 1 53 555 VAL A C 1
ATOM 4328 O O . VAL A 1 555 ? 19.766 44.312 18.188 1 53 555 VAL A O 1
ATOM 4331 N N . PRO A 1 556 ? 19.203 45.875 19.734 1 52.12 556 PRO A N 1
ATOM 4332 C CA . PRO A 1 556 ? 20.609 46 20.125 1 52.12 556 PRO A CA 1
ATOM 4333 C C . PRO A 1 556 ? 21.266 44.625 20.391 1 52.12 556 PRO A C 1
ATOM 4335 O O . PRO A 1 556 ? 20.812 43.875 21.266 1 52.12 556 PRO A O 1
ATOM 4338 N N . LEU A 1 557 ? 21.781 44 19.391 1 65 557 LEU A N 1
ATOM 4339 C CA . LEU A 1 557 ? 22.594 42.812 19.578 1 65 557 LEU A CA 1
ATOM 4340 C C . LEU A 1 557 ? 24 43.188 20.031 1 65 557 LEU A C 1
ATOM 4342 O O . LEU A 1 557 ? 24.578 44.156 19.547 1 65 557 LEU A O 1
ATOM 4346 N N . HIS A 1 558 ? 24.375 42.656 21.156 1 72.44 558 HIS A N 1
ATOM 4347 C CA . HIS A 1 558 ? 25.797 42.75 21.5 1 72.44 558 HIS A CA 1
ATOM 4348 C C . HIS A 1 558 ? 26.656 42.031 20.484 1 72.44 558 HIS A C 1
ATOM 4350 O O . HIS A 1 558 ? 26.219 41.062 19.859 1 72.44 558 HIS A O 1
ATOM 4356 N N . PRO A 1 559 ? 27.75 42.625 20.141 1 74.81 559 PRO A N 1
ATOM 4357 C CA . PRO A 1 559 ? 28.672 41.969 19.188 1 74.81 559 PRO A CA 1
ATOM 4358 C C . PRO A 1 559 ? 28.859 40.5 19.453 1 74.81 559 PRO A C 1
ATOM 4360 O O . PRO A 1 559 ? 29.016 39.719 18.516 1 74.81 559 PRO A O 1
ATOM 4363 N N . GLU A 1 560 ? 28.734 40.25 20.719 1 76.12 560 GLU A N 1
ATOM 4364 C CA . GLU A 1 560 ? 28.969 38.844 21.094 1 76.12 560 GLU A CA 1
ATOM 4365 C C . GLU A 1 560 ? 27.812 37.969 20.672 1 76.12 560 GLU A C 1
ATOM 4367 O O . GLU A 1 560 ? 27.969 36.75 20.547 1 76.12 560 GLU A O 1
ATOM 4372 N N . GLU A 1 561 ? 26.734 38.531 20.375 1 82.88 561 GLU A N 1
ATOM 4373 C CA . GLU A 1 561 ? 25.531 37.781 20.031 1 82.88 561 GLU A CA 1
ATOM 4374 C C . GLU A 1 561 ? 25.344 37.688 18.531 1 82.88 561 GLU A C 1
ATOM 4376 O O . GLU A 1 561 ? 24.406 37.031 18.047 1 82.88 561 GLU A O 1
ATOM 4381 N N . SER A 1 562 ? 26.297 38.188 17.828 1 85.31 562 SER A N 1
ATOM 4382 C CA . SER A 1 562 ? 26.156 38.281 16.375 1 85.31 562 SER A CA 1
ATOM 4383 C C . SER A 1 562 ? 26.344 36.938 15.703 1 85.31 562 SER A C 1
ATOM 4385 O O . SER A 1 562 ? 26.109 36.781 14.508 1 85.31 562 SER A O 1
ATOM 4387 N N . CYS A 1 563 ? 26.688 35.969 16.469 1 91.06 563 CYS A N 1
ATOM 4388 C CA . CYS A 1 563 ? 26.891 34.656 15.914 1 91.06 563 CYS A CA 1
ATOM 4389 C C . CYS A 1 563 ? 25.953 33.625 16.562 1 91.06 563 CYS A C 1
ATOM 4391 O O . CYS A 1 563 ? 26.141 32.406 16.406 1 91.06 563 CYS A O 1
ATOM 4393 N N . ASP A 1 564 ? 24.969 34.125 17.25 1 88.81 564 ASP A N 1
ATOM 4394 C CA . ASP A 1 564 ? 24 33.25 17.906 1 88.81 564 ASP A CA 1
ATOM 4395 C C . ASP A 1 564 ? 22.953 32.75 16.922 1 88.81 564 ASP A C 1
ATOM 4397 O O . ASP A 1 564 ? 22.641 33.438 15.938 1 88.81 564 ASP A O 1
ATOM 4401 N N . ALA A 1 565 ? 22.5 31.531 17.188 1 89.69 565 ALA A N 1
ATOM 4402 C CA . ALA A 1 565 ? 21.438 30.984 16.359 1 89.69 565 ALA A CA 1
ATOM 4403 C C . ALA A 1 565 ? 20.078 31.266 16.953 1 89.69 565 ALA A C 1
ATOM 4405 O O . ALA A 1 565 ? 19.328 30.359 17.297 1 89.69 565 ALA A O 1
ATOM 4406 N N . THR A 1 566 ? 19.703 32.469 17.031 1 86 566 THR A N 1
ATOM 4407 C CA . THR A 1 566 ? 18.422 32.906 17.578 1 86 566 THR A CA 1
ATOM 4408 C C . THR A 1 566 ? 17.734 33.875 16.609 1 86 566 THR A C 1
ATOM 4410 O O . THR A 1 566 ? 18.406 34.5 15.789 1 86 566 THR A O 1
ATOM 4413 N N . ALA A 1 567 ? 16.5 34.031 16.797 1 81.31 567 ALA A N 1
ATOM 4414 C CA . ALA A 1 567 ? 15.719 34.906 15.922 1 81.31 567 ALA A CA 1
ATOM 4415 C C . ALA A 1 567 ? 16.094 36.375 16.125 1 81.31 567 ALA A C 1
ATOM 4417 O O . ALA A 1 567 ? 15.93 37.188 15.227 1 81.31 567 ALA A O 1
ATOM 4418 N N . GLU A 1 568 ? 16.703 36.656 17.172 1 82.62 568 GLU A N 1
ATOM 4419 C CA . GLU A 1 568 ? 17.094 38.031 17.5 1 82.62 568 GLU A CA 1
ATOM 4420 C C . GLU A 1 568 ? 18.359 38.438 16.75 1 82.62 568 GLU A C 1
ATOM 4422 O O . GLU A 1 568 ? 18.625 39.625 16.547 1 82.62 568 GLU A O 1
ATOM 4427 N N . ASN A 1 569 ? 19.156 37.469 16.359 1 88.31 569 ASN A N 1
ATOM 4428 C CA . ASN A 1 569 ? 20.375 37.719 15.602 1 88.31 569 ASN A CA 1
ATOM 4429 C C . ASN A 1 569 ? 20.062 38 14.133 1 88.31 569 ASN A C 1
ATOM 4431 O O . ASN A 1 569 ? 19.641 37.125 13.398 1 88.31 569 ASN A O 1
ATOM 4435 N N . LYS A 1 570 ? 20.312 39.156 13.688 1 89.62 570 LYS A N 1
ATOM 4436 C CA . LYS A 1 570 ? 19.938 39.594 12.344 1 89.62 570 LYS A CA 1
ATOM 4437 C C . LYS A 1 570 ? 20.75 38.812 11.289 1 89.62 570 LYS A C 1
ATOM 4439 O O . LYS A 1 570 ? 20.422 38.875 10.102 1 89.62 570 LYS A O 1
ATOM 4444 N N . PHE A 1 571 ? 21.828 38.094 11.695 1 93 571 PHE A N 1
ATOM 4445 C CA . PHE A 1 571 ? 22.656 37.375 10.734 1 93 571 PHE A CA 1
ATOM 4446 C C . PHE A 1 571 ? 22.312 35.906 10.734 1 93 571 PHE A C 1
ATOM 4448 O O . PHE A 1 571 ? 22.953 35.094 10.047 1 93 571 PHE A O 1
ATOM 4455 N N . TYR A 1 572 ? 21.281 35.562 11.492 1 93 572 TYR A N 1
ATOM 4456 C CA . TYR A 1 572 ? 20.828 34.188 11.555 1 93 572 TYR A CA 1
ATOM 4457 C C . TYR A 1 572 ? 19.734 33.906 10.531 1 93 572 TYR A C 1
ATOM 4459 O O . TYR A 1 572 ? 18.891 34.781 10.266 1 93 572 TYR A O 1
ATOM 4467 N N . GLY A 1 573 ? 19.781 32.688 9.922 1 94.62 573 GLY A N 1
ATOM 4468 C CA . GLY A 1 573 ? 18.781 32.312 8.945 1 94.62 573 GLY A CA 1
ATOM 4469 C C . GLY A 1 573 ? 19.109 32.75 7.539 1 94.62 573 GLY A C 1
ATOM 4470 O O . GLY A 1 573 ? 20.109 33.438 7.328 1 94.62 573 GLY A O 1
ATOM 4471 N N . ASN A 1 574 ? 18.234 32.406 6.633 1 96.19 574 ASN A N 1
ATOM 4472 C CA . ASN A 1 574 ? 18.484 32.781 5.238 1 96.19 574 ASN A CA 1
ATOM 4473 C C . ASN A 1 574 ? 18.516 34.281 5.047 1 96.19 574 ASN A C 1
ATOM 4475 O O . ASN A 1 574 ? 19.375 34.812 4.328 1 96.19 574 ASN A O 1
ATOM 4479 N N . ALA A 1 575 ? 17.594 34.969 5.68 1 94.62 575 ALA A N 1
ATOM 4480 C CA . ALA A 1 575 ? 17.625 36.438 5.629 1 94.62 575 ALA A CA 1
ATOM 4481 C C . ALA A 1 575 ? 18.906 36.969 6.242 1 94.62 575 ALA A C 1
ATOM 4483 O O . ALA A 1 575 ? 19.484 37.938 5.73 1 94.62 575 ALA A O 1
ATOM 4484 N N . GLY A 1 576 ? 19.359 36.312 7.305 1 94.12 576 GLY A N 1
ATOM 4485 C CA . GLY A 1 576 ? 20.562 36.75 7.984 1 94.12 576 GLY A CA 1
ATOM 4486 C C . GLY A 1 576 ? 21.812 36.562 7.137 1 94.12 576 GLY A C 1
ATOM 4487 O O . GLY A 1 576 ? 22.703 37.406 7.156 1 94.12 576 GLY A O 1
ATOM 4488 N N . ALA A 1 577 ? 21.875 35.469 6.441 1 96.94 577 ALA A N 1
ATOM 4489 C CA . ALA A 1 577 ? 23.016 35.25 5.551 1 96.94 577 ALA A CA 1
ATOM 4490 C C . ALA A 1 577 ? 23.078 36.312 4.465 1 96.94 577 ALA A C 1
ATOM 4492 O O . ALA A 1 577 ? 24.172 36.75 4.09 1 96.94 577 ALA A O 1
ATOM 4493 N N . LEU A 1 578 ? 21.969 36.688 3.953 1 96.5 578 LEU A N 1
ATOM 4494 C CA . LEU A 1 578 ? 21.938 37.719 2.924 1 96.5 578 LEU A CA 1
ATOM 4495 C C . LEU A 1 578 ? 22.266 39.094 3.514 1 96.5 578 LEU A C 1
ATOM 4497 O O . LEU A 1 578 ? 22.891 39.938 2.85 1 96.5 578 LEU A O 1
ATOM 4501 N N . ARG A 1 579 ? 21.859 39.344 4.781 1 93.88 579 ARG A N 1
ATOM 4502 C CA . ARG A 1 579 ? 22.25 40.562 5.453 1 93.88 579 ARG A CA 1
ATOM 4503 C C . ARG A 1 579 ? 23.75 40.625 5.684 1 93.88 579 ARG A C 1
ATOM 4505 O O . ARG A 1 579 ? 24.375 41.688 5.57 1 93.88 579 ARG A O 1
ATOM 4512 N N . CYS A 1 580 ? 24.266 39.5 6.023 1 95.31 580 CYS A N 1
ATOM 4513 C CA . CYS A 1 580 ? 25.719 39.375 6.145 1 95.31 580 CYS A CA 1
ATOM 4514 C C . CYS A 1 580 ? 26.406 39.719 4.828 1 95.31 580 CYS A C 1
ATOM 4516 O O . CYS A 1 580 ? 27.359 40.5 4.809 1 95.31 580 CYS A O 1
ATOM 4518 N N . LEU A 1 581 ? 25.922 39.219 3.76 1 96.12 581 LEU A N 1
ATOM 4519 C CA . LEU A 1 581 ? 26.469 39.531 2.436 1 96.12 581 LEU A CA 1
ATOM 4520 C C . LEU A 1 581 ? 26.266 41 2.098 1 96.12 581 LEU A C 1
ATOM 4522 O O . LEU A 1 581 ? 27.172 41.625 1.533 1 96.12 581 LEU A O 1
ATOM 4526 N N . ALA A 1 582 ? 25.188 41.562 2.43 1 93.62 582 ALA A N 1
ATOM 4527 C CA . ALA A 1 582 ? 24.828 42.938 2.123 1 93.62 582 ALA A CA 1
ATOM 4528 C C . ALA A 1 582 ? 25.75 43.906 2.85 1 93.62 582 ALA A C 1
ATOM 4530 O O . ALA A 1 582 ? 25.891 45.062 2.43 1 93.62 582 ALA A O 1
ATOM 4531 N N . SER A 1 583 ? 26.266 43.469 3.979 1 91.56 583 SER A N 1
ATOM 4532 C CA . SER A 1 583 ? 27.188 44.312 4.727 1 91.56 583 SER A CA 1
ATOM 4533 C C . SER A 1 583 ? 28.422 44.625 3.9 1 91.56 583 SER A C 1
ATOM 4535 O O . SER A 1 583 ? 29.156 45.562 4.223 1 91.56 583 SER A O 1
ATOM 4537 N N . GLY A 1 584 ? 28.703 43.781 2.969 1 91.62 584 GLY A N 1
ATOM 4538 C CA . GLY A 1 584 ? 29.812 44.031 2.07 1 91.62 584 GLY A CA 1
ATOM 4539 C C . GLY A 1 584 ? 31.094 43.312 2.475 1 91.62 584 GLY A C 1
ATOM 4540 O O . GLY A 1 584 ? 32.062 43.344 1.732 1 91.62 584 GLY A O 1
ATOM 4541 N N . VAL A 1 585 ? 31.078 42.656 3.541 1 94 585 VAL A N 1
ATOM 4542 C CA . VAL A 1 585 ? 32.312 42.062 4.059 1 94 585 VAL A CA 1
ATOM 4543 C C . VAL A 1 585 ? 32.531 40.688 3.412 1 94 585 VAL A C 1
ATOM 4545 O O . VAL A 1 585 ? 33.656 40.219 3.316 1 94 585 VAL A O 1
ATOM 4548 N N . ALA A 1 586 ? 31.453 40 3.045 1 96.38 586 ALA A N 1
ATOM 4549 C CA . ALA A 1 586 ? 31.547 38.656 2.51 1 96.38 586 ALA A CA 1
ATOM 4550 C C . ALA A 1 586 ? 31.438 38.656 0.988 1 96.38 586 ALA A C 1
ATOM 4552 O O . ALA A 1 586 ? 30.984 39.625 0.393 1 96.38 586 ALA A O 1
ATOM 4553 N N . ASP A 1 587 ? 31.844 37.562 0.428 1 96.31 587 ASP A N 1
ATOM 4554 C CA . ASP A 1 587 ? 31.875 37.438 -1.025 1 96.31 587 ASP A CA 1
ATOM 4555 C C . ASP A 1 587 ? 30.719 36.562 -1.524 1 96.31 587 ASP A C 1
ATOM 4557 O O . ASP A 1 587 ? 30.266 36.719 -2.662 1 96.31 587 ASP A O 1
ATOM 4561 N N . VAL A 1 588 ? 30.312 35.688 -0.745 1 97.56 588 VAL A N 1
ATOM 4562 C CA . VAL A 1 588 ? 29.297 34.719 -1.158 1 97.56 588 VAL A CA 1
ATOM 4563 C C . VAL A 1 588 ? 28.406 34.375 0.032 1 97.56 588 VAL A C 1
ATOM 4565 O O . VAL A 1 588 ? 28.859 34.375 1.179 1 97.56 588 VAL A O 1
ATOM 4568 N N . ALA A 1 589 ? 27.156 34.156 -0.211 1 98.31 589 ALA A N 1
ATOM 4569 C CA . ALA A 1 589 ? 26.203 33.625 0.761 1 98.31 589 ALA A CA 1
ATOM 4570 C C . ALA A 1 589 ? 25.5 32.375 0.208 1 98.31 589 ALA A C 1
ATOM 4572 O O . ALA A 1 589 ? 25.078 32.375 -0.952 1 98.31 589 ALA A O 1
ATOM 4573 N N . PHE A 1 590 ? 25.484 31.297 0.921 1 98.19 590 PHE A N 1
ATOM 4574 C CA . PHE A 1 590 ? 24.703 30.109 0.576 1 98.19 590 PHE A CA 1
ATOM 4575 C C . PHE A 1 590 ? 23.344 30.141 1.272 1 98.19 590 PHE A C 1
ATOM 4577 O O . PHE A 1 590 ? 23.266 30.141 2.504 1 98.19 590 PHE A O 1
ATOM 4584 N N . VAL A 1 591 ? 22.234 30.109 0.494 1 97.81 591 VAL A N 1
ATOM 4585 C CA . VAL A 1 591 ? 20.922 30.281 1.116 1 97.81 591 VAL A CA 1
ATOM 4586 C C . VA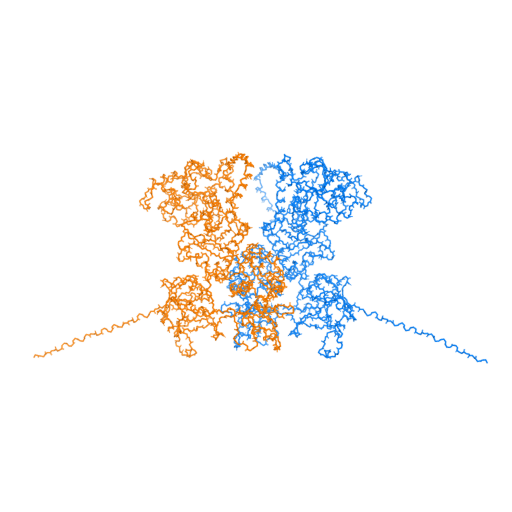L A 1 591 ? 19.922 29.344 0.46 1 97.81 591 VAL A C 1
ATOM 4588 O O . VAL A 1 591 ? 20.125 28.875 -0.664 1 97.81 591 VAL A O 1
ATOM 4591 N N . ASN A 1 592 ? 18.891 28.984 1.224 1 96.75 592 ASN A N 1
ATOM 4592 C CA . ASN A 1 592 ? 17.672 28.328 0.736 1 96.75 592 ASN A CA 1
ATOM 4593 C C . ASN A 1 592 ? 16.703 29.344 0.131 1 96.75 592 ASN A C 1
ATOM 4595 O O . ASN A 1 592 ? 16.391 30.359 0.752 1 96.75 592 ASN A O 1
ATOM 4599 N N . THR A 1 593 ? 16.156 29.078 -1.063 1 94.56 593 THR A N 1
ATOM 4600 C CA . THR A 1 593 ? 15.391 30.078 -1.809 1 94.56 593 THR A CA 1
ATOM 4601 C C . THR A 1 593 ? 13.914 30 -1.455 1 94.56 593 THR A C 1
ATOM 4603 O O . THR A 1 593 ? 13.094 30.734 -2.021 1 94.56 593 THR A O 1
ATOM 4606 N N . TYR A 1 594 ? 13.375 29.125 -0.661 1 91.56 594 TYR A N 1
ATOM 4607 C CA . TYR A 1 594 ? 11.977 28.891 -0.33 1 91.56 594 TYR A CA 1
ATOM 4608 C C . TYR A 1 594 ? 11.242 30.203 -0.066 1 91.56 594 TYR A C 1
ATOM 4610 O O . TYR A 1 594 ? 10.125 30.391 -0.54 1 91.56 594 TYR A O 1
ATOM 4618 N N . ASN A 1 595 ? 11.734 31.219 0.621 1 89.25 595 ASN A N 1
ATOM 4619 C CA . ASN A 1 595 ? 11.109 32.5 0.904 1 89.25 595 ASN A CA 1
ATOM 4620 C C . ASN A 1 595 ? 11.969 33.688 0.402 1 89.25 595 ASN A C 1
ATOM 4622 O O . ASN A 1 595 ? 11.984 34.75 1.011 1 89.25 595 ASN A O 1
ATOM 4626 N N . LEU A 1 596 ? 12.57 33.469 -0.669 1 93.19 596 LEU A N 1
ATOM 4627 C CA . LEU A 1 596 ? 13.555 34.438 -1.129 1 93.19 596 LEU A CA 1
ATOM 4628 C C . LEU A 1 596 ? 12.875 35.75 -1.538 1 93.19 596 LEU A C 1
ATOM 4630 O O . LEU A 1 596 ? 13.367 36.812 -1.228 1 93.19 596 LEU A O 1
ATOM 4634 N N . SER A 1 597 ? 11.758 35.656 -2.215 1 91.31 597 SER A N 1
ATOM 4635 C CA . SER A 1 597 ? 11.055 36.844 -2.674 1 91.31 597 SER A CA 1
ATOM 4636 C C . SER A 1 597 ? 10.648 37.719 -1.503 1 91.31 597 SER A C 1
ATOM 4638 O O . SER A 1 597 ? 10.734 38.969 -1.592 1 91.31 597 SER A O 1
ATOM 4640 N N . VAL A 1 598 ? 10.25 37.125 -0.468 1 91.38 598 VAL A N 1
ATOM 4641 C CA . VAL A 1 598 ? 9.836 37.875 0.723 1 91.38 598 VAL A CA 1
ATOM 4642 C C . VAL A 1 598 ? 11.055 38.469 1.398 1 91.38 598 VAL A C 1
ATOM 4644 O O . VAL A 1 598 ? 11.016 39.625 1.832 1 91.38 598 VAL A O 1
ATOM 4647 N N . ILE A 1 599 ? 12.164 37.75 1.461 1 92.88 599 ILE A N 1
ATOM 4648 C CA . ILE A 1 599 ? 13.391 38.188 2.092 1 92.88 599 ILE A CA 1
ATOM 4649 C C . ILE A 1 599 ? 13.953 39.406 1.33 1 92.88 599 ILE A C 1
ATOM 4651 O O . ILE A 1 599 ? 14.422 40.375 1.937 1 92.88 599 ILE A O 1
ATOM 4655 N N . LEU A 1 600 ? 13.852 39.375 0.076 1 93.94 600 LEU A N 1
ATOM 4656 C CA . LEU A 1 600 ? 14.43 40.406 -0.778 1 93.94 600 LEU A CA 1
ATOM 4657 C C . LEU A 1 600 ? 13.703 41.75 -0.602 1 93.94 600 LEU A C 1
ATOM 4659 O O . LEU A 1 600 ? 14.273 42.812 -0.84 1 93.94 600 LEU A O 1
ATOM 4663 N N . GLN A 1 601 ? 12.508 41.688 -0.152 1 91.75 601 GLN A N 1
ATOM 4664 C CA . GLN A 1 601 ? 11.75 42.906 0.084 1 91.75 601 GLN A CA 1
ATOM 4665 C C . GLN A 1 601 ? 12.328 43.719 1.254 1 91.75 601 GLN A C 1
ATOM 4667 O O . GLN A 1 601 ? 12.219 44.938 1.293 1 91.75 601 GLN A O 1
ATOM 4672 N N . ASP A 1 602 ? 12.922 43 2.139 1 88.5 602 ASP A N 1
ATOM 4673 C CA . ASP A 1 602 ? 13.453 43.656 3.34 1 88.5 602 ASP A CA 1
ATOM 4674 C C . ASP A 1 602 ? 14.93 44 3.164 1 88.5 602 ASP A C 1
ATOM 4676 O O . ASP A 1 602 ? 15.562 44.5 4.09 1 88.5 602 ASP A O 1
ATOM 4680 N N . MET A 1 603 ? 15.477 43.719 2.025 1 91.38 603 MET A N 1
ATOM 4681 C CA . MET A 1 603 ? 16.875 44.031 1.748 1 91.38 603 MET A CA 1
ATOM 4682 C C . MET A 1 603 ? 17.031 45.438 1.219 1 91.38 603 MET A C 1
ATOM 4684 O O . MET A 1 603 ? 16.062 46.031 0.737 1 91.38 603 MET A O 1
ATOM 4688 N N . PRO A 1 604 ? 18.25 45.938 1.339 1 86.19 604 PRO A N 1
ATOM 4689 C CA . PRO A 1 604 ? 18.469 47.281 0.767 1 86.19 604 PRO A CA 1
ATOM 4690 C C . PRO A 1 604 ? 18.062 47.375 -0.702 1 86.19 604 PRO A C 1
ATOM 4692 O O . PRO A 1 604 ? 18.125 46.375 -1.422 1 86.19 604 PRO A O 1
ATOM 4695 N N . GLY A 1 605 ? 17.609 48.5 -1.146 1 83.06 605 GLY A N 1
ATOM 4696 C CA . GLY A 1 605 ? 17.016 48.719 -2.457 1 83.06 605 GLY A CA 1
ATOM 4697 C C . GLY A 1 605 ? 17.906 48.281 -3.596 1 83.06 605 GLY A C 1
ATOM 4698 O O . GLY A 1 605 ? 17.422 47.781 -4.613 1 83.06 605 GLY A O 1
ATOM 4699 N N . ASP A 1 606 ? 19.234 48.438 -3.438 1 90.75 606 ASP A N 1
ATOM 4700 C CA . ASP A 1 606 ? 20.125 48.125 -4.551 1 90.75 606 ASP A CA 1
ATOM 4701 C C . ASP A 1 606 ? 20.672 46.719 -4.434 1 90.75 606 ASP A C 1
ATOM 4703 O O . ASP A 1 606 ? 21.562 46.312 -5.199 1 90.75 606 ASP A O 1
ATOM 4707 N N . PHE A 1 607 ? 20.156 46 -3.471 1 94.06 607 PHE A N 1
ATOM 4708 C CA . PHE A 1 607 ? 20.688 44.656 -3.215 1 94.06 607 PHE A CA 1
ATOM 4709 C C . PHE A 1 607 ? 20.453 43.75 -4.414 1 94.06 607 PHE A C 1
ATOM 4711 O O . PHE A 1 607 ? 21.359 43.031 -4.832 1 94.06 607 PHE A O 1
ATOM 4718 N N . LYS A 1 608 ? 19.297 43.75 -5.078 1 94.12 608 LYS A N 1
ATOM 4719 C CA . LYS A 1 608 ? 18.906 42.875 -6.184 1 94.12 608 LYS A CA 1
ATOM 4720 C C . LYS A 1 608 ? 19.766 43.156 -7.418 1 94.12 608 LYS A C 1
ATOM 4722 O O . LYS A 1 608 ? 19.953 42.281 -8.258 1 94.12 608 LYS A O 1
ATOM 4727 N N . GLU A 1 609 ? 20.25 44.375 -7.43 1 93.25 609 GLU A N 1
ATOM 4728 C CA . GLU A 1 609 ? 21.078 44.75 -8.578 1 93.25 609 GLU A CA 1
ATOM 4729 C C . GLU A 1 609 ? 22.531 44.375 -8.344 1 93.25 609 GLU A C 1
ATOM 4731 O O . GLU A 1 609 ? 23.25 44.031 -9.289 1 93.25 609 GLU A O 1
ATOM 4736 N N . LYS A 1 610 ? 22.953 44.344 -7.137 1 95.19 610 LYS A N 1
ATOM 4737 C CA . LYS A 1 610 ? 24.359 44.156 -6.793 1 95.19 610 LYS A CA 1
ATOM 4738 C C . LYS A 1 610 ? 24.719 42.688 -6.727 1 95.19 610 LYS A C 1
ATOM 4740 O O . LYS A 1 610 ? 25.891 42.312 -6.836 1 95.19 610 LYS A O 1
ATOM 4745 N N . TYR A 1 611 ? 23.719 41.906 -6.523 1 97.06 611 TYR A N 1
ATOM 4746 C CA . TYR A 1 611 ? 24.016 40.5 -6.297 1 97.06 611 TYR A CA 1
ATOM 4747 C C . TYR A 1 611 ? 23.234 39.625 -7.266 1 97.06 611 TYR A C 1
ATOM 4749 O O . TYR A 1 611 ? 22.25 40.031 -7.855 1 97.06 611 TYR A O 1
ATOM 4757 N N . ARG A 1 612 ? 23.75 38.344 -7.492 1 97 612 ARG A N 1
ATOM 4758 C CA . ARG A 1 612 ? 23.188 37.344 -8.391 1 97 612 ARG A CA 1
ATOM 4759 C C . ARG A 1 612 ? 23.266 35.938 -7.773 1 97 612 ARG A C 1
ATOM 4761 O O . ARG A 1 612 ? 24.062 35.719 -6.859 1 97 612 ARG A O 1
ATOM 4768 N N . ILE A 1 613 ? 22.391 35.062 -8.289 1 97.31 613 ILE A N 1
ATOM 4769 C CA . ILE A 1 613 ? 22.531 33.656 -7.988 1 97.31 613 ILE A CA 1
ATOM 4770 C C . ILE A 1 613 ? 23.547 33 -8.93 1 97.31 613 ILE A C 1
ATOM 4772 O O . ILE A 1 613 ? 23.438 33.125 -10.148 1 97.31 613 ILE A O 1
ATOM 4776 N N . MET A 1 614 ? 24.562 32.438 -8.391 1 96.75 614 MET A N 1
ATOM 4777 C CA . MET A 1 614 ? 25.484 31.641 -9.211 1 96.75 614 MET A CA 1
ATOM 4778 C C . MET A 1 614 ? 25.062 30.188 -9.242 1 96.75 614 MET A C 1
ATOM 4780 O O . MET A 1 614 ? 25.109 29.5 -8.219 1 96.75 614 MET A O 1
ATOM 4784 N N . CYS A 1 615 ? 24.75 29.75 -10.406 1 95 615 CYS A N 1
ATOM 4785 C CA . CYS A 1 615 ? 24.281 28.391 -10.594 1 95 615 CYS A CA 1
ATOM 4786 C C . CYS A 1 615 ? 25.422 27.391 -10.508 1 95 615 CYS A C 1
ATOM 4788 O O . CYS A 1 615 ? 26.594 27.797 -10.555 1 95 615 CYS A O 1
ATOM 4790 N N . ARG A 1 616 ? 25.078 26.141 -10.336 1 91.19 616 ARG A N 1
ATOM 4791 C CA . ARG A 1 616 ? 26.062 25.062 -10.227 1 91.19 616 ARG A CA 1
ATOM 4792 C C . ARG A 1 616 ? 27 25.047 -11.422 1 91.19 616 ARG A C 1
ATOM 4794 O O . ARG A 1 616 ? 28.188 24.703 -11.289 1 91.19 616 ARG A O 1
ATOM 4801 N N . ASN A 1 617 ? 26.5 25.453 -12.578 1 89.06 617 ASN A N 1
ATOM 4802 C CA . ASN A 1 617 ? 27.297 25.438 -13.789 1 89.06 617 ASN A CA 1
ATOM 4803 C C . ASN A 1 617 ? 28.078 26.734 -13.969 1 89.06 617 ASN A C 1
ATOM 4805 O O . ASN A 1 617 ? 28.75 26.938 -14.984 1 89.06 617 ASN A O 1
ATOM 4809 N N . GLY A 1 618 ? 27.906 27.656 -13.078 1 91.31 618 GLY A N 1
ATOM 4810 C CA . GLY A 1 618 ? 28.688 28.891 -13.102 1 91.31 618 GLY A CA 1
ATOM 4811 C C . GLY A 1 618 ? 27.922 30.078 -13.656 1 91.31 618 GLY A C 1
ATOM 4812 O O . GLY A 1 618 ? 28.344 31.219 -13.492 1 91.31 618 GLY A O 1
ATOM 4813 N N . THR A 1 619 ? 26.812 29.75 -14.305 1 93.69 619 THR A N 1
ATOM 4814 C CA . THR A 1 619 ? 26.016 30.844 -14.828 1 93.69 619 THR A CA 1
ATOM 4815 C C . THR A 1 619 ? 25.375 31.641 -13.695 1 93.69 619 THR A C 1
ATOM 4817 O O . THR A 1 619 ? 25.109 31.094 -12.617 1 93.69 619 THR A O 1
ATOM 4820 N N . LYS A 1 620 ? 25.188 32.969 -13.961 1 95.62 620 LYS A N 1
ATOM 4821 C CA . LYS A 1 620 ? 24.594 33.844 -12.953 1 95.62 620 LYS A CA 1
ATOM 4822 C C . LYS A 1 620 ? 23.219 34.344 -13.398 1 95.62 620 LYS A C 1
ATOM 4824 O O . LYS A 1 620 ? 23.031 34.75 -14.555 1 95.62 620 LYS A O 1
ATOM 4829 N N . VAL A 1 621 ? 22.297 34.219 -12.539 1 95.75 621 VAL A N 1
ATOM 4830 C CA . VAL A 1 621 ? 20.938 34.656 -12.852 1 95.75 621 VAL A CA 1
ATOM 4831 C C . VAL A 1 621 ? 20.469 35.688 -11.812 1 95.75 621 VAL A C 1
ATOM 4833 O O . VAL A 1 621 ? 20.984 35.719 -10.695 1 95.75 621 VAL A O 1
ATOM 4836 N N . PRO A 1 622 ? 19.5 36.531 -12.156 1 95.25 622 PRO A N 1
ATOM 4837 C CA . PRO A 1 622 ? 19 37.531 -11.211 1 95.25 622 PRO A CA 1
ATOM 4838 C C . PRO A 1 622 ? 18.391 36.906 -9.953 1 95.25 622 PRO A C 1
ATOM 4840 O O . PRO A 1 622 ? 17.828 35.812 -10.016 1 95.25 622 PRO A O 1
ATOM 4843 N N . LEU A 1 623 ? 18.422 37.656 -8.859 1 94.75 623 LEU A N 1
ATOM 4844 C CA . LEU A 1 623 ? 17.906 37.188 -7.578 1 94.75 623 LEU A CA 1
ATOM 4845 C C . LEU A 1 623 ? 16.391 37.031 -7.629 1 94.75 623 LEU A C 1
ATOM 4847 O O . LEU A 1 623 ? 15.812 36.281 -6.828 1 94.75 623 LEU A O 1
ATOM 4851 N N . THR A 1 624 ? 15.758 37.656 -8.508 1 90.94 624 THR A N 1
ATOM 4852 C CA . THR A 1 624 ? 14.305 37.656 -8.609 1 90.94 624 THR A CA 1
ATOM 4853 C C . THR A 1 624 ? 13.82 36.438 -9.375 1 90.94 624 THR A C 1
ATOM 4855 O O . THR A 1 624 ? 12.617 36.156 -9.398 1 90.94 624 THR A O 1
ATOM 4858 N N . THR A 1 625 ? 14.734 35.688 -9.898 1 88.38 625 THR A N 1
ATOM 4859 C CA . THR A 1 625 ? 14.398 34.5 -10.656 1 88.38 625 THR A CA 1
ATOM 4860 C C . THR A 1 625 ? 14.219 33.312 -9.719 1 88.38 625 THR A C 1
ATOM 4862 O O . THR A 1 625 ? 14.953 33.156 -8.734 1 88.38 625 THR A O 1
ATOM 4865 N N . ASN A 1 626 ? 13.125 32.594 -9.953 1 87.31 626 ASN A N 1
ATOM 4866 C CA . ASN A 1 626 ? 13.086 31.25 -9.344 1 87.31 626 ASN A CA 1
ATOM 4867 C C . ASN A 1 626 ? 14.047 30.297 -10.031 1 87.31 626 ASN A C 1
ATOM 4869 O O . ASN A 1 626 ? 13.781 29.828 -11.141 1 87.31 626 ASN A O 1
ATOM 4873 N N . PRO A 1 627 ? 15.109 30.062 -9.375 1 91.12 627 PRO A N 1
ATOM 4874 C CA . PRO A 1 627 ? 16.109 29.25 -10.07 1 91.12 627 PRO A CA 1
ATOM 4875 C C . PRO A 1 627 ? 15.609 27.844 -10.406 1 91.12 627 PRO A C 1
ATOM 4877 O O . PRO A 1 627 ? 14.891 27.234 -9.609 1 91.12 627 PRO A O 1
ATOM 4880 N N . ASP A 1 628 ? 16.016 27.375 -11.562 1 90.25 628 ASP A N 1
ATOM 4881 C CA . ASP A 1 628 ? 15.695 26.016 -11.961 1 90.25 628 ASP A CA 1
ATOM 4882 C C . ASP A 1 628 ? 16.422 25 -11.07 1 90.25 628 ASP A C 1
ATOM 4884 O O . ASP A 1 628 ? 17.422 25.328 -10.445 1 90.25 628 ASP A O 1
ATOM 4888 N N . ASP A 1 629 ? 15.898 23.797 -11.062 1 91.94 629 ASP A N 1
ATOM 4889 C CA . ASP A 1 629 ? 16.469 22.734 -10.234 1 91.94 629 ASP A CA 1
ATOM 4890 C C . ASP A 1 629 ? 17.922 22.469 -10.609 1 91.94 629 ASP A C 1
ATOM 4892 O O . ASP A 1 629 ? 18.734 22.094 -9.75 1 91.94 629 ASP A O 1
ATOM 4896 N N . GLU A 1 630 ? 18.281 22.734 -11.867 1 91.56 630 GLU A N 1
ATOM 4897 C CA . GLU A 1 630 ? 19.641 22.484 -12.328 1 91.56 630 GLU A CA 1
ATOM 4898 C C . GLU A 1 630 ? 20.594 23.594 -11.891 1 91.56 630 GLU A C 1
ATOM 4900 O O . GLU A 1 630 ? 21.812 23.422 -11.898 1 91.56 630 GLU A O 1
ATOM 4905 N N . CYS A 1 631 ? 20.016 24.688 -11.57 1 94.62 631 CYS A N 1
ATOM 4906 C CA . CYS A 1 631 ? 20.812 25.812 -11.086 1 94.62 631 CYS A CA 1
ATOM 4907 C C . CYS A 1 631 ? 21.219 25.625 -9.633 1 94.62 631 CYS A C 1
ATOM 4909 O O . CYS A 1 631 ? 22.344 25.953 -9.25 1 94.62 631 CYS A O 1
ATOM 4911 N N . ALA A 1 632 ? 20.391 25.031 -8.844 1 96.38 632 ALA A N 1
ATOM 4912 C CA . ALA A 1 632 ? 20.594 24.891 -7.406 1 96.38 632 ALA A CA 1
ATOM 4913 C C . ALA A 1 632 ? 21.688 23.859 -7.105 1 96.38 632 ALA A C 1
ATOM 4915 O O . ALA A 1 632 ? 21.922 22.953 -7.906 1 96.38 632 ALA A O 1
ATOM 4916 N N . LEU A 1 633 ? 22.391 24.078 -5.969 1 96.25 633 LEU A N 1
ATOM 4917 C CA . LEU A 1 633 ? 23.359 23.094 -5.496 1 96.25 633 LEU A CA 1
ATOM 4918 C C . LEU A 1 633 ? 22.656 21.797 -5.113 1 96.25 633 LEU A C 1
ATOM 4920 O O . LEU A 1 633 ? 23.234 20.719 -5.266 1 96.25 633 LEU A O 1
ATOM 4924 N N . THR A 1 634 ? 21.469 21.922 -4.527 1 96.69 634 THR A N 1
ATOM 4925 C CA . THR A 1 634 ? 20.641 20.781 -4.172 1 96.69 634 THR A CA 1
ATOM 4926 C C . THR A 1 634 ? 19.172 21.188 -4.129 1 96.69 634 THR A C 1
ATOM 4928 O O . THR A 1 634 ? 18.844 22.359 -3.984 1 96.69 634 THR A O 1
ATOM 4931 N N . VAL A 1 635 ? 18.297 20.328 -4.488 1 97.19 635 VAL A N 1
ATOM 4932 C CA . VAL A 1 635 ? 16.844 20.453 -4.352 1 97.19 635 VAL A CA 1
ATOM 4933 C C . VAL A 1 635 ? 16.312 19.312 -3.496 1 97.19 635 VAL A C 1
ATOM 4935 O O . VAL A 1 635 ? 16.391 18.141 -3.883 1 97.19 635 VAL A O 1
ATOM 4938 N N . VAL A 1 636 ? 15.773 19.641 -2.332 1 97.81 636 VAL A N 1
ATOM 4939 C CA . VAL A 1 636 ? 15.391 18.609 -1.387 1 97.81 636 VAL A CA 1
ATOM 4940 C C . VAL A 1 636 ? 13.984 18.875 -0.856 1 97.81 636 VAL A C 1
ATOM 4942 O O . VAL A 1 636 ? 13.406 19.938 -1.132 1 97.81 636 VAL A O 1
ATOM 4945 N N . THR A 1 637 ? 13.383 17.922 -0.109 1 96.94 637 THR A N 1
ATOM 4946 C CA . THR A 1 637 ? 12.086 18.109 0.531 1 96.94 637 THR A CA 1
ATOM 4947 C C . THR A 1 637 ? 12.172 19.172 1.624 1 96.94 637 THR A C 1
ATOM 4949 O O . THR A 1 637 ? 13.266 19.516 2.08 1 96.94 637 THR A O 1
ATOM 4952 N N . GLY A 1 638 ? 11.039 19.641 2.029 1 96.44 638 GLY A N 1
ATOM 4953 C CA . GLY A 1 638 ? 11.039 20.812 2.889 1 96.44 638 GLY A CA 1
ATOM 4954 C C . GLY A 1 638 ? 11.039 20.484 4.367 1 96.44 638 GLY A C 1
ATOM 4955 O O . GLY A 1 638 ? 11.219 21.359 5.211 1 96.44 638 GLY A O 1
ATOM 4956 N N . GLY A 1 639 ? 10.898 19.141 4.668 1 97.62 639 GLY A N 1
ATOM 4957 C CA . GLY A 1 639 ? 10.805 18.844 6.09 1 97.62 639 GLY A CA 1
ATOM 4958 C C . GLY A 1 639 ? 10.93 17.375 6.41 1 97.62 639 GLY A C 1
ATOM 4959 O O . GLY A 1 639 ? 10.992 16.547 5.504 1 97.62 639 GLY A O 1
ATOM 4960 N N . GLU A 1 640 ? 11.055 17.109 7.719 1 98.19 640 GLU A N 1
ATOM 4961 C CA . GLU A 1 640 ? 11.172 15.75 8.242 1 98.19 640 GLU A CA 1
ATOM 4962 C C . GLU A 1 640 ? 10.727 15.672 9.695 1 98.19 640 GLU A C 1
ATOM 4964 O O . GLU A 1 640 ? 10.516 16.703 10.336 1 98.19 640 GLU A O 1
ATOM 4969 N N . VAL A 1 641 ? 10.438 14.562 10.133 1 98.56 641 VAL A N 1
ATOM 4970 C CA . VAL A 1 641 ? 10.234 14.25 11.539 1 98.56 641 VAL A CA 1
ATOM 4971 C C . VAL A 1 641 ? 11.414 13.438 12.062 1 98.56 641 VAL A C 1
ATOM 4973 O O . VAL A 1 641 ? 11.766 12.398 11.5 1 98.56 641 VAL A O 1
ATOM 4976 N N . VAL A 1 642 ? 12.055 13.945 13.117 1 98.44 642 VAL A N 1
ATOM 4977 C CA . VAL A 1 642 ? 13.234 13.273 13.648 1 98.44 642 VAL A CA 1
ATOM 4978 C C . VAL A 1 642 ? 12.938 12.758 15.055 1 98.44 642 VAL A C 1
ATOM 4980 O O . VAL A 1 642 ? 12.086 13.305 15.766 1 98.44 642 VAL A O 1
ATOM 4983 N N . ALA A 1 643 ? 13.516 11.695 15.398 1 98.19 643 ALA A N 1
ATOM 4984 C CA . ALA A 1 643 ? 13.438 11.047 16.703 1 98.19 643 ALA A CA 1
ATOM 4985 C C . ALA A 1 643 ? 14.82 10.617 17.188 1 98.19 643 ALA A C 1
ATOM 4987 O O . ALA A 1 643 ? 15.82 10.836 16.5 1 98.19 643 ALA A O 1
ATOM 4988 N N . ARG A 1 644 ? 14.875 10.148 18.344 1 95.94 644 ARG A N 1
ATOM 4989 C CA . ARG A 1 644 ? 16.141 9.711 18.922 1 95.94 644 ARG A CA 1
ATOM 4990 C C . ARG A 1 644 ? 16.781 8.625 18.078 1 95.94 644 ARG A C 1
ATOM 4992 O O . ARG A 1 644 ? 16.109 7.727 17.578 1 95.94 644 ARG A O 1
ATOM 4999 N N . GLY A 1 645 ? 18.078 8.648 17.906 1 92.31 645 GLY A N 1
ATOM 5000 C CA . GLY A 1 645 ? 18.797 7.734 17.016 1 92.31 645 GLY A CA 1
ATOM 5001 C C . GLY A 1 645 ? 18.891 6.324 17.578 1 92.31 645 GLY A C 1
ATOM 5002 O O . GLY A 1 645 ? 18.953 5.359 16.812 1 92.31 645 GLY A O 1
ATOM 5003 N N . ASN A 1 646 ? 18.891 6.129 18.828 1 89.25 646 ASN A N 1
ATOM 5004 C CA . ASN A 1 646 ? 19.078 4.816 19.422 1 89.25 646 ASN A CA 1
ATOM 5005 C C . ASN A 1 646 ? 17.734 4.16 19.766 1 89.25 646 ASN A C 1
ATOM 5007 O O . ASN A 1 646 ? 17.688 3.273 20.625 1 89.25 646 ASN A O 1
ATOM 5011 N N . ARG A 1 647 ? 16.844 4.441 19.062 1 90 647 ARG A N 1
ATOM 5012 C CA . ARG A 1 647 ? 15.531 3.854 19.297 1 90 647 ARG A CA 1
ATOM 5013 C C . ARG A 1 647 ? 15.461 2.434 18.75 1 90 647 ARG A C 1
ATOM 5015 O O . ARG A 1 647 ? 16.203 2.08 17.844 1 90 647 ARG A O 1
ATOM 5022 N N . SER A 1 648 ? 14.578 1.647 19.391 1 86.88 648 SER A N 1
ATOM 5023 C CA . SER A 1 648 ? 14.375 0.286 18.906 1 86.88 648 SER A CA 1
ATOM 5024 C C . SER A 1 648 ? 13.633 0.278 17.578 1 86.88 648 SER A C 1
ATOM 5026 O O . SER A 1 648 ? 13.039 1.285 17.188 1 86.88 648 SER A O 1
ATOM 5028 N N . ARG A 1 649 ? 13.695 -0.792 16.922 1 84.25 649 ARG A N 1
ATOM 5029 C CA . ARG A 1 649 ? 12.977 -0.967 15.656 1 84.25 649 ARG A CA 1
ATOM 5030 C C . ARG A 1 649 ? 11.477 -0.818 15.859 1 84.25 649 ARG A C 1
ATOM 5032 O O . ARG A 1 649 ? 10.789 -0.23 15.023 1 84.25 649 ARG A O 1
ATOM 5039 N N . ASN A 1 650 ? 10.953 -1.352 16.922 1 86.06 650 ASN A N 1
ATOM 5040 C CA . ASN A 1 650 ? 9.523 -1.271 17.219 1 86.06 650 ASN A CA 1
ATOM 5041 C C . ASN A 1 650 ? 9.086 0.168 17.484 1 86.06 650 ASN A C 1
ATOM 5043 O O . ASN A 1 650 ? 8 0.576 17.062 1 86.06 650 ASN A O 1
ATOM 5047 N N . GLU A 1 651 ? 9.953 0.835 18.172 1 90.56 651 GLU A N 1
ATOM 5048 C CA . GLU A 1 651 ? 9.648 2.24 18.438 1 90.56 651 GLU A CA 1
ATOM 5049 C C . GLU A 1 651 ? 9.586 3.033 17.125 1 90.56 651 GLU A C 1
ATOM 5051 O O . GLU A 1 651 ? 8.695 3.863 16.938 1 90.56 651 GLU A O 1
ATOM 5056 N N . SER A 1 652 ? 10.539 2.799 16.297 1 91.5 652 SER A N 1
ATOM 5057 C CA . SER A 1 652 ? 10.578 3.467 15.008 1 91.5 652 SER A CA 1
ATOM 5058 C C . SER A 1 652 ? 9.328 3.154 14.195 1 91.5 652 SER A C 1
ATOM 5060 O O . SER A 1 652 ? 8.734 4.051 13.578 1 91.5 652 SER A O 1
ATOM 5062 N N . ARG A 1 653 ? 8.977 1.957 14.234 1 89.81 653 ARG A N 1
ATOM 5063 C CA . ARG A 1 653 ? 7.805 1.522 13.477 1 89.81 653 ARG A CA 1
ATOM 5064 C C . ARG A 1 653 ? 6.527 2.129 14.055 1 89.81 653 ARG A C 1
ATOM 5066 O O . ARG A 1 653 ? 5.629 2.521 13.312 1 89.81 653 ARG A O 1
ATOM 5073 N N . ASP A 1 654 ? 6.434 2.172 15.312 1 92.38 654 ASP A N 1
ATOM 5074 C CA . ASP A 1 654 ? 5.27 2.752 15.977 1 92.38 654 ASP A CA 1
ATOM 5075 C C . ASP A 1 654 ? 5.086 4.215 15.586 1 92.38 654 ASP A C 1
ATOM 5077 O O . ASP A 1 654 ? 3.967 4.652 15.305 1 92.38 654 ASP A O 1
ATOM 5081 N N . ILE A 1 655 ? 6.172 4.934 15.641 1 96 655 ILE A N 1
ATOM 5082 C CA . ILE A 1 655 ? 6.117 6.344 15.273 1 96 655 ILE A CA 1
ATOM 5083 C C . ILE A 1 655 ? 5.699 6.484 13.812 1 96 655 ILE A C 1
ATOM 5085 O O . ILE A 1 655 ? 4.832 7.297 13.484 1 96 655 ILE A O 1
ATOM 5089 N N . SER A 1 656 ? 6.316 5.676 12.969 1 94.62 656 SER A N 1
ATOM 5090 C CA . SER A 1 656 ? 6.016 5.746 11.539 1 94.62 656 SER A CA 1
ATOM 5091 C C . SER A 1 656 ? 4.555 5.406 11.273 1 94.62 656 SER A C 1
ATOM 5093 O O . SER A 1 656 ? 3.885 6.098 10.5 1 94.62 656 SER A O 1
ATOM 5095 N N . LEU A 1 657 ? 4.051 4.363 11.891 1 94.25 657 LEU A N 1
ATOM 5096 C CA . LEU A 1 657 ? 2.666 3.949 11.688 1 94.25 657 LEU A CA 1
ATOM 5097 C C . LEU A 1 657 ? 1.702 5.016 12.203 1 94.25 657 LEU A C 1
ATOM 5099 O O . LEU A 1 657 ? 0.656 5.258 11.602 1 94.25 657 LEU A O 1
ATOM 5103 N N . THR A 1 658 ? 2.037 5.582 13.297 1 96.44 658 THR A N 1
ATOM 5104 C CA . THR A 1 658 ? 1.2 6.637 13.859 1 96.44 658 THR A CA 1
ATOM 5105 C C . THR A 1 658 ? 1.136 7.832 12.914 1 96.44 658 THR A C 1
ATOM 5107 O O . THR A 1 658 ? 0.059 8.383 12.672 1 96.44 658 THR A O 1
ATOM 5110 N N . LEU A 1 659 ? 2.299 8.234 12.359 1 96.88 659 LEU A N 1
ATOM 5111 C CA . LEU A 1 659 ? 2.346 9.359 11.43 1 96.88 659 LEU A CA 1
ATOM 5112 C C . LEU A 1 659 ? 1.519 9.07 10.188 1 96.88 659 LEU A C 1
ATOM 5114 O O . LEU A 1 659 ? 0.788 9.938 9.703 1 96.88 659 LEU A O 1
ATOM 5118 N N . LEU A 1 660 ? 1.65 7.883 9.711 1 93.25 660 LEU A N 1
ATOM 5119 C CA . LEU A 1 660 ? 0.896 7.492 8.523 1 93.25 660 LEU A CA 1
ATOM 5120 C C . LEU A 1 660 ? -0.603 7.496 8.812 1 93.25 660 LEU A C 1
ATOM 5122 O O . LEU A 1 660 ? -1.399 7.906 7.961 1 93.25 660 LEU A O 1
ATOM 5126 N N . LYS A 1 661 ? -0.987 7.035 9.961 1 93.44 661 LYS A N 1
ATOM 5127 C CA . LYS A 1 661 ? -2.396 7.039 10.344 1 93.44 661 LYS A CA 1
ATOM 5128 C C . LYS A 1 661 ? -2.928 8.461 10.477 1 93.44 661 LYS A C 1
ATOM 5130 O O . LYS A 1 661 ? -4.047 8.758 10.055 1 93.44 661 LYS A O 1
ATOM 5135 N N . LEU A 1 662 ? -2.152 9.289 11.094 1 95.94 662 LEU A N 1
ATOM 5136 C CA . LEU A 1 662 ? -2.535 10.688 11.219 1 95.94 662 LEU A CA 1
ATOM 5137 C C . LEU A 1 662 ? -2.727 11.32 9.844 1 95.94 662 LEU A C 1
ATOM 5139 O O . LEU A 1 662 ? -3.674 12.078 9.625 1 95.94 662 LEU A O 1
ATOM 5143 N N . ASP A 1 663 ? -1.854 11.023 8.977 1 93 663 ASP A N 1
ATOM 5144 C CA . ASP A 1 663 ? -1.942 11.562 7.621 1 93 663 ASP A CA 1
ATOM 5145 C C . ASP A 1 663 ? -3.195 11.055 6.906 1 93 663 ASP A C 1
ATOM 5147 O O . ASP A 1 663 ? -3.854 11.805 6.188 1 93 663 ASP A O 1
ATOM 5151 N N . GLU A 1 664 ? -3.486 9.828 7.078 1 87.69 664 GLU A N 1
ATOM 5152 C CA . GLU A 1 664 ? -4.672 9.234 6.465 1 87.69 664 GLU A CA 1
ATOM 5153 C C . GLU A 1 664 ? -5.945 9.914 6.957 1 87.69 664 GLU A C 1
ATOM 5155 O O . GLU A 1 664 ? -6.875 10.141 6.18 1 87.69 664 GLU A O 1
ATOM 5160 N N . LEU A 1 665 ? -5.961 10.242 8.211 1 90.06 665 LEU A N 1
ATOM 5161 C CA . LEU A 1 665 ? -7.184 10.75 8.828 1 90.06 665 LEU A CA 1
ATOM 5162 C C . LEU A 1 665 ? -7.258 12.273 8.711 1 90.06 665 LEU A C 1
ATOM 5164 O O . LEU A 1 665 ? -8.328 12.828 8.477 1 90.06 665 LEU A O 1
ATOM 5168 N N . PHE A 1 666 ? -6.078 12.922 8.891 1 92.88 666 PHE A N 1
ATOM 5169 C CA . PHE A 1 666 ? -6.102 14.367 9.062 1 92.88 666 PHE A CA 1
ATOM 5170 C C . PHE A 1 666 ? -5.27 15.055 7.988 1 92.88 666 PHE A C 1
ATOM 5172 O O . PHE A 1 666 ? -5.051 16.266 8.047 1 92.88 666 PHE A O 1
ATOM 5179 N N . GLY A 1 667 ? -4.754 14.398 7.043 1 90.25 667 GLY A N 1
ATOM 5180 C CA . GLY A 1 667 ? -3.986 15 5.969 1 90.25 667 GLY A CA 1
ATOM 5181 C C . GLY A 1 667 ? -4.844 15.773 4.984 1 90.25 667 GLY A C 1
ATOM 5182 O O . GLY A 1 667 ? -6.016 16.047 5.258 1 90.25 667 GLY A O 1
ATOM 5183 N N . ILE A 1 668 ? -4.398 16.375 3.887 1 76.94 668 ILE A N 1
ATOM 5184 C CA . ILE A 1 668 ? -5.066 17.234 2.912 1 76.94 668 ILE A CA 1
ATOM 5185 C C . ILE A 1 668 ? -6.324 16.531 2.396 1 76.94 668 ILE A C 1
ATOM 5187 O O . ILE A 1 668 ? -7.387 17.156 2.293 1 76.94 668 ILE A O 1
ATOM 5191 N N . ASP A 1 669 ? -6.453 15.359 2.188 1 69.56 669 ASP A N 1
ATOM 5192 C CA . ASP A 1 669 ? -7.66 14.648 1.76 1 69.56 669 ASP A CA 1
ATOM 5193 C C . ASP A 1 669 ? -7.965 13.477 2.684 1 69.56 669 ASP A C 1
ATOM 5195 O O . ASP A 1 669 ? -8.43 12.43 2.23 1 69.56 669 ASP A O 1
ATOM 5199 N N . GLY A 1 670 ? -7.773 13.859 3.9 1 75.88 670 GLY A N 1
ATOM 5200 C CA . GLY A 1 670 ? -8.039 12.812 4.879 1 75.88 670 GLY A CA 1
ATOM 5201 C C . GLY A 1 670 ? -9.516 12.633 5.176 1 75.88 670 GLY A C 1
ATOM 5202 O O . GLY A 1 670 ? -10.305 13.562 5.004 1 75.88 670 GLY A O 1
ATOM 5203 N N . HIS A 1 671 ? -9.906 11.492 5.738 1 73.88 671 HIS A N 1
ATOM 5204 C CA . HIS A 1 671 ? -11.281 11.148 6.066 1 73.88 671 HIS A CA 1
ATOM 5205 C C . HIS A 1 671 ? -11.883 12.148 7.047 1 73.88 671 HIS A C 1
ATOM 5207 O O . HIS A 1 671 ? -13.086 12.422 7.004 1 73.88 671 HIS A O 1
ATOM 5213 N N . PHE A 1 672 ? -11.016 12.648 7.898 1 83.25 672 PHE A N 1
ATOM 5214 C CA . PHE A 1 672 ? -11.43 13.578 8.938 1 83.25 672 PHE A CA 1
ATOM 5215 C C . PHE A 1 672 ? -10.617 14.867 8.859 1 83.25 672 PHE A C 1
ATOM 5217 O O . PHE A 1 672 ? -10.328 15.484 9.891 1 83.25 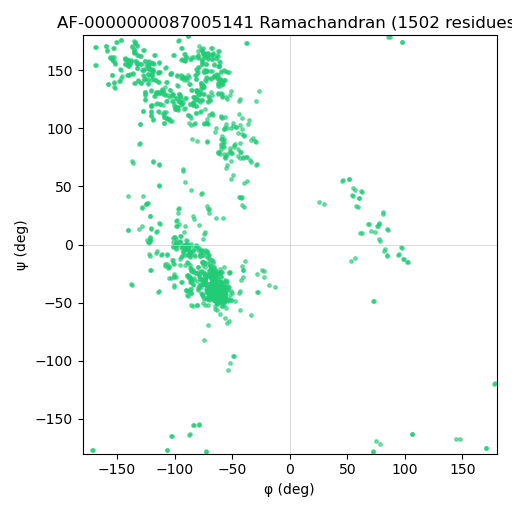672 PHE A O 1
ATOM 5224 N N . GLY A 1 673 ? -10.336 15.172 7.574 1 83.12 673 GLY A N 1
ATOM 5225 C CA . GLY A 1 673 ? -9.547 16.375 7.34 1 83.12 673 GLY A CA 1
ATOM 5226 C C . GLY A 1 673 ? -10.273 17.656 7.715 1 83.12 673 GLY A C 1
ATOM 5227 O O . GLY A 1 673 ? -9.648 18.641 8.078 1 83.12 673 GLY A O 1
ATOM 5228 N N . ASN A 1 674 ? -11.586 17.625 7.688 1 85.06 674 ASN A N 1
ATOM 5229 C CA . ASN A 1 674 ? -12.359 18.797 8.078 1 85.06 674 ASN A CA 1
ATOM 5230 C C . ASN A 1 674 ? -12.344 19 9.594 1 85.06 674 ASN A C 1
ATOM 5232 O O . ASN A 1 674 ? -12.445 20.125 10.07 1 85.06 674 ASN A O 1
ATOM 5236 N N . MET A 1 675 ? -12.273 17.906 10.297 1 92.19 675 MET A N 1
ATOM 5237 C CA . MET A 1 675 ? -12.219 17.969 11.75 1 92.19 675 MET A CA 1
ATOM 5238 C C . MET A 1 675 ? -10.922 18.625 12.219 1 92.19 675 MET A C 1
ATOM 5240 O O . MET A 1 675 ? -10.945 19.5 13.086 1 92.19 675 MET A O 1
ATOM 5244 N N . PHE A 1 676 ? -9.859 18.172 11.656 1 94.56 676 PHE A N 1
ATOM 5245 C CA . PHE A 1 676 ? -8.508 18.656 11.922 1 94.56 676 PHE A CA 1
ATOM 5246 C C . PHE A 1 676 ? -7.609 18.438 10.711 1 94.56 676 PHE A C 1
ATOM 5248 O O . PHE A 1 676 ? -7.723 17.422 10.023 1 94.56 676 PHE A O 1
ATOM 5255 N N . ASN A 1 677 ? -6.809 19.422 10.469 1 93.19 677 ASN A N 1
ATOM 5256 C CA . ASN A 1 677 ? -5.871 19.266 9.359 1 93.19 677 ASN A CA 1
ATOM 5257 C C . ASN A 1 677 ? -4.426 19.375 9.828 1 93.19 677 ASN A C 1
ATOM 5259 O O . ASN A 1 677 ? -4.051 20.375 10.453 1 93.19 677 ASN A O 1
ATOM 5263 N N . LEU A 1 678 ? -3.6 18.484 9.438 1 96.12 678 LEU A N 1
ATOM 5264 C CA . LEU A 1 678 ? -2.219 18.406 9.891 1 96.12 678 LEU A CA 1
ATOM 5265 C C . LEU A 1 678 ? -1.395 19.562 9.359 1 96.12 678 LEU A C 1
ATOM 5267 O O . LEU A 1 678 ? -0.558 20.125 10.07 1 96.12 678 LEU A O 1
ATOM 5271 N N . TYR A 1 679 ? -1.663 19.984 8.102 1 95.06 679 TYR A N 1
ATOM 5272 C CA . TYR A 1 679 ? -0.692 20.797 7.383 1 95.06 679 TYR A CA 1
ATOM 5273 C C . TYR A 1 679 ? -1.177 22.234 7.262 1 95.06 679 TYR A C 1
ATOM 5275 O O . TYR A 1 679 ? -0.375 23.156 7.062 1 95.06 679 TYR A O 1
ATOM 5283 N N . GLU A 1 680 ? -2.451 22.438 7.477 1 92.06 680 GLU A N 1
ATOM 5284 C CA . GLU A 1 680 ? -3.025 23.781 7.289 1 92.06 680 GLU A CA 1
ATOM 5285 C C . GLU A 1 680 ? -2.664 24.703 8.453 1 92.06 680 GLU A C 1
ATOM 5287 O O . GLU A 1 680 ? -2.342 24.234 9.547 1 92.06 680 GLU A O 1
ATOM 5292 N N . PRO A 1 681 ? -2.729 25.984 8.148 1 93.5 681 PRO A N 1
ATOM 5293 C CA . PRO A 1 681 ? -2.441 26.938 9.219 1 93.5 681 PRO A CA 1
ATOM 5294 C C . PRO A 1 681 ? -3.381 26.797 10.414 1 93.5 681 PRO A C 1
ATOM 5296 O O . PRO A 1 681 ? -4.559 26.469 10.242 1 93.5 681 PRO A O 1
ATOM 5299 N N . PHE A 1 682 ? -2.855 26.938 11.531 1 95.56 682 PHE A N 1
ATOM 5300 C CA . PHE A 1 682 ? -3.566 26.938 12.805 1 95.56 682 PHE A CA 1
ATOM 5301 C C . PHE A 1 682 ? -3.449 28.281 13.492 1 95.56 682 PHE A C 1
ATOM 5303 O O . PHE A 1 682 ? -2.346 28.797 13.695 1 95.56 682 PHE A O 1
ATOM 5310 N N . ASN A 1 683 ? -4.629 28.922 13.758 1 93.19 683 ASN A N 1
ATOM 5311 C CA . ASN A 1 683 ? -4.656 30.266 14.352 1 93.19 683 ASN A CA 1
ATOM 5312 C C . ASN A 1 683 ? -3.83 31.25 13.539 1 93.19 683 ASN A C 1
ATOM 5314 O O . ASN A 1 683 ? -2.986 31.953 14.086 1 93.19 683 ASN A O 1
ATOM 5318 N N . ASN A 1 684 ? -3.979 31.125 12.281 1 89.44 684 ASN A N 1
ATOM 5319 C CA . ASN A 1 684 ? -3.391 32.031 11.305 1 89.44 684 ASN A CA 1
ATOM 5320 C C . ASN A 1 684 ? -1.871 31.906 11.25 1 89.44 684 ASN A C 1
ATOM 5322 O O . ASN A 1 684 ? -1.172 32.844 10.859 1 89.44 684 ASN A O 1
ATOM 5326 N N . THR A 1 685 ? -1.367 30.844 11.758 1 94.69 685 THR A N 1
ATOM 5327 C CA . THR A 1 685 ? 0.069 30.594 11.742 1 94.69 685 THR A CA 1
ATOM 5328 C C . THR A 1 685 ? 0.39 29.344 10.938 1 94.69 685 THR A C 1
ATOM 5330 O O . THR A 1 685 ? -0.202 28.281 11.156 1 94.69 685 THR A O 1
ATOM 5333 N N . LYS A 1 686 ? 1.262 29.469 10.023 1 94.12 686 LYS A N 1
ATOM 5334 C CA . LYS A 1 686 ? 1.668 28.375 9.148 1 94.12 686 LYS A CA 1
ATOM 5335 C C . LYS A 1 686 ? 2.869 27.641 9.719 1 94.12 686 LYS A C 1
ATOM 5337 O O . LYS A 1 686 ? 3.502 28.109 10.672 1 94.12 686 LYS A O 1
ATOM 5342 N N . ASP A 1 687 ? 3.178 26.422 9.227 1 95.69 687 ASP A N 1
ATOM 5343 C CA . ASP A 1 687 ? 4.367 25.625 9.516 1 95.69 687 ASP A CA 1
ATOM 5344 C C . ASP A 1 687 ? 4.438 25.266 11 1 95.69 687 ASP A C 1
ATOM 5346 O O . ASP A 1 687 ? 5.469 25.469 11.648 1 95.69 687 ASP A O 1
ATOM 5350 N N . LEU A 1 688 ? 3.309 24.828 11.531 1 97.56 688 LEU A N 1
ATOM 5351 C CA . LEU A 1 688 ? 3.232 24.297 12.891 1 97.56 688 LEU A CA 1
ATOM 5352 C C . LEU A 1 688 ? 3.182 22.781 12.875 1 97.56 688 LEU A C 1
ATOM 5354 O O . LEU A 1 688 ? 2.316 22.188 12.227 1 97.56 688 LEU A O 1
ATOM 5358 N N . LEU A 1 689 ? 4.121 22.094 13.57 1 98.06 689 LEU A N 1
ATOM 5359 C CA . LEU A 1 689 ? 4.305 20.656 13.617 1 98.06 689 LEU A CA 1
ATOM 5360 C C . LEU A 1 689 ? 4.879 20.141 12.297 1 98.06 689 LEU A C 1
ATOM 5362 O O . LEU A 1 689 ? 5.82 19.344 12.297 1 98.06 689 LEU A O 1
ATOM 5366 N N . PHE A 1 690 ? 4.277 20.562 11.188 1 97.81 690 PHE A N 1
ATOM 5367 C CA . PHE A 1 690 ? 4.715 20.172 9.852 1 97.81 690 PHE A CA 1
ATOM 5368 C C . PHE A 1 690 ? 4.734 21.391 8.922 1 97.81 690 PHE A C 1
ATOM 5370 O O . PHE A 1 690 ? 4.176 22.438 9.25 1 97.81 690 PHE A O 1
ATOM 5377 N N . ARG A 1 691 ? 5.375 21.188 7.754 1 96.31 691 ARG A N 1
ATOM 5378 C CA . ARG A 1 691 ? 5.398 22.234 6.734 1 96.31 691 ARG A CA 1
ATOM 5379 C C . ARG A 1 691 ? 4.008 22.453 6.141 1 96.31 691 ARG A C 1
ATOM 5381 O O . ARG A 1 691 ? 3.266 21.484 5.922 1 96.31 691 ARG A O 1
ATOM 5388 N N . GLY A 1 692 ? 3.709 23.688 5.867 1 94.75 692 GLY A N 1
ATOM 5389 C CA . GLY A 1 692 ? 2.428 24.016 5.258 1 94.75 692 GLY A CA 1
ATOM 5390 C C . GLY A 1 692 ? 2.273 23.438 3.859 1 94.75 692 GLY A C 1
ATOM 5391 O O . GLY A 1 692 ? 1.154 23.203 3.398 1 94.75 692 GLY A O 1
ATOM 5392 N N . GLU A 1 693 ? 3.406 23.172 3.18 1 94.25 693 GLU A N 1
ATOM 5393 C CA . GLU A 1 693 ? 3.377 22.656 1.812 1 94.25 693 GLU A CA 1
ATOM 5394 C C . GLU A 1 693 ? 3.41 21.141 1.789 1 94.25 693 GLU A C 1
ATOM 5396 O O . GLU A 1 693 ? 3.426 20.531 0.719 1 94.25 693 GLU A O 1
ATOM 5401 N N . ALA A 1 694 ? 3.463 20.547 2.988 1 94.38 694 ALA A N 1
ATOM 5402 C CA . ALA A 1 694 ? 3.506 19.078 3.061 1 94.38 694 ALA A CA 1
ATOM 5403 C C . ALA A 1 694 ? 2.152 18.469 2.709 1 94.38 694 ALA A C 1
ATOM 5405 O O . ALA A 1 694 ? 1.112 19.109 2.887 1 94.38 694 ALA A O 1
ATOM 5406 N N . PHE A 1 695 ? 2.178 17.281 2.143 1 89.81 695 PHE A N 1
ATOM 5407 C CA . PHE A 1 695 ? 0.917 16.609 1.845 1 89.81 695 PHE A CA 1
ATOM 5408 C C . PHE A 1 695 ? 1.018 15.125 2.139 1 89.81 695 PHE A C 1
ATOM 5410 O O . PHE A 1 695 ? 0.171 14.344 1.7 1 89.81 695 PHE A O 1
ATOM 5417 N N . GLY A 1 696 ? 2.068 14.719 2.822 1 90.81 696 GLY A N 1
ATOM 5418 C CA . GLY A 1 696 ? 2.221 13.32 3.207 1 90.81 696 GLY A CA 1
ATOM 5419 C C . GLY A 1 696 ? 3.588 13.008 3.781 1 90.81 696 GLY A C 1
ATOM 5420 O O . GLY A 1 696 ? 4.414 13.906 3.963 1 90.81 696 GLY A O 1
ATOM 5421 N N . PHE A 1 697 ? 3.809 11.672 4.066 1 93.75 697 PHE A N 1
ATOM 5422 C CA . PHE A 1 697 ? 5.066 11.227 4.656 1 93.75 697 PHE A CA 1
ATOM 5423 C C . PHE A 1 697 ? 5.723 10.164 3.785 1 93.75 697 PHE A C 1
ATOM 5425 O O . PHE A 1 697 ? 5.039 9.391 3.113 1 93.75 697 PHE A O 1
ATOM 5432 N N . VAL A 1 698 ? 6.977 10.18 3.783 1 92.56 698 VAL A N 1
ATOM 5433 C CA . VAL A 1 698 ? 7.805 9.141 3.191 1 92.56 698 VAL A CA 1
ATOM 5434 C C . VAL A 1 698 ? 8.711 8.531 4.258 1 92.56 698 VAL A C 1
ATOM 5436 O O . VAL A 1 698 ? 9.523 9.234 4.863 1 92.56 698 VAL A O 1
ATOM 5439 N N . THR A 1 699 ? 8.562 7.27 4.48 1 90.31 699 THR A N 1
ATOM 5440 C CA . THR A 1 699 ? 9.398 6.617 5.48 1 90.31 699 THR A CA 1
ATOM 5441 C C . THR A 1 699 ? 10.781 6.305 4.914 1 90.31 699 THR A C 1
ATOM 5443 O O . THR A 1 699 ? 10.969 6.285 3.697 1 90.31 699 THR A O 1
ATOM 5446 N N . PRO A 1 700 ? 11.781 6.043 5.773 1 89.19 700 PRO A N 1
ATOM 5447 C CA . PRO A 1 700 ? 13.148 5.789 5.324 1 89.19 700 PRO A CA 1
ATOM 5448 C C . PRO A 1 700 ? 13.25 4.57 4.41 1 89.19 700 PRO A C 1
ATOM 5450 O O . PRO A 1 700 ? 14.164 4.492 3.582 1 89.19 700 PRO A O 1
ATOM 5453 N N . LEU A 1 701 ? 12.312 3.715 4.539 1 80.62 701 LEU A N 1
ATOM 5454 C CA . LEU A 1 701 ? 12.32 2.512 3.715 1 80.62 701 LEU A CA 1
ATOM 5455 C C . LEU A 1 701 ? 11.883 2.824 2.289 1 80.62 701 LEU A C 1
ATOM 5457 O O . LEU A 1 701 ? 12.133 2.041 1.371 1 80.62 701 LEU A O 1
ATOM 5461 N N . HIS A 1 702 ? 11.273 4.02 2.047 1 83.19 702 HIS A N 1
ATOM 5462 C CA . HIS A 1 702 ? 10.664 4.32 0.757 1 83.19 702 HIS A CA 1
ATOM 5463 C C . HIS A 1 702 ? 11.281 5.559 0.127 1 83.19 702 HIS A C 1
ATOM 5465 O O . HIS A 1 702 ? 10.672 6.199 -0.732 1 83.19 702 HIS A O 1
ATOM 5471 N N . ILE A 1 703 ? 12.445 5.898 0.456 1 88.75 703 ILE A N 1
ATOM 5472 C CA . ILE A 1 703 ? 13.047 7.164 0.042 1 88.75 703 ILE A CA 1
ATOM 5473 C C . ILE A 1 703 ? 13.258 7.164 -1.471 1 88.75 703 ILE A C 1
ATOM 5475 O O . ILE A 1 703 ? 13.234 8.219 -2.105 1 88.75 703 ILE A O 1
ATOM 5479 N N . LYS A 1 704 ? 13.469 6.016 -2.1 1 81.44 704 LYS A N 1
ATOM 5480 C CA . LYS A 1 704 ? 13.773 5.941 -3.527 1 81.44 704 LYS A CA 1
ATOM 5481 C C . LYS A 1 704 ? 12.539 6.277 -4.367 1 81.44 704 LYS A C 1
ATOM 5483 O O . LYS A 1 704 ? 12.656 6.535 -5.566 1 81.44 704 LYS A O 1
ATOM 5488 N N . GLU A 1 705 ? 11.461 6.395 -3.727 1 79.06 705 GLU A N 1
ATOM 5489 C CA . GLU A 1 705 ? 10.211 6.625 -4.441 1 79.06 705 GLU A CA 1
ATOM 5490 C C . GLU A 1 705 ? 9.992 8.117 -4.695 1 79.06 705 GLU A C 1
ATOM 5492 O O . GLU A 1 705 ? 9.172 8.484 -5.535 1 79.06 705 GLU A O 1
ATOM 5497 N N . VAL A 1 706 ? 10.641 8.984 -3.969 1 87.19 706 VAL A N 1
ATOM 5498 C CA . VAL A 1 706 ? 10.477 10.43 -4.09 1 87.19 706 VAL A CA 1
ATOM 5499 C C . VAL A 1 706 ? 11.836 11.094 -4.281 1 87.19 706 VAL A C 1
ATOM 5501 O O . VAL A 1 706 ? 12.656 11.125 -3.355 1 87.19 706 VAL A O 1
ATOM 5504 N N . ALA A 1 707 ? 12.055 11.688 -5.418 1 88.06 707 ALA A N 1
ATOM 5505 C CA . ALA A 1 707 ? 13.375 12.156 -5.844 1 88.06 707 ALA A CA 1
ATOM 5506 C C . ALA A 1 707 ? 13.953 13.141 -4.828 1 88.06 707 ALA A C 1
ATOM 5508 O O . ALA A 1 707 ? 15.094 12.984 -4.391 1 88.06 707 ALA A O 1
ATOM 5509 N N . ASN A 1 708 ? 13.141 14.172 -4.422 1 94.81 708 ASN A N 1
ATOM 5510 C CA . ASN A 1 708 ? 13.656 15.195 -3.516 1 94.81 708 ASN A CA 1
ATOM 5511 C C . ASN A 1 708 ? 13.945 14.625 -2.129 1 94.81 708 ASN A C 1
ATOM 5513 O O . ASN A 1 708 ? 14.836 15.109 -1.426 1 94.81 708 ASN A O 1
ATOM 5517 N N . VAL A 1 709 ? 13.148 13.641 -1.728 1 96 709 VAL A N 1
ATOM 5518 C CA . VAL A 1 709 ? 13.383 12.977 -0.449 1 96 709 VAL A CA 1
ATOM 5519 C C . VAL A 1 709 ? 14.656 12.141 -0.524 1 96 709 VAL A C 1
ATOM 5521 O O . VAL A 1 709 ? 15.469 12.156 0.4 1 96 709 VAL A O 1
ATOM 5524 N N . GLU A 1 710 ? 14.82 11.406 -1.605 1 93.44 710 GLU A N 1
ATOM 5525 C CA . GLU A 1 710 ? 16.016 10.609 -1.792 1 93.44 710 GLU A CA 1
ATOM 5526 C C . GLU A 1 710 ? 17.281 11.477 -1.778 1 93.44 710 GLU A C 1
ATOM 5528 O O . GLU A 1 710 ? 18.266 11.133 -1.139 1 93.44 710 GLU A O 1
ATOM 5533 N N . THR A 1 711 ? 17.25 12.602 -2.514 1 96.12 711 THR A N 1
ATOM 5534 C CA . THR A 1 711 ? 18.375 13.531 -2.559 1 96.12 711 THR A CA 1
ATOM 5535 C C . THR A 1 711 ? 18.734 14.016 -1.156 1 96.12 711 THR A C 1
ATOM 5537 O O . THR A 1 711 ? 19.906 14.047 -0.791 1 96.12 711 THR A O 1
ATOM 5540 N N . TYR A 1 712 ? 17.75 14.359 -0.398 1 97.62 712 TYR A N 1
ATOM 5541 C CA . TYR A 1 712 ? 17.969 14.859 0.956 1 97.62 712 TYR A CA 1
ATOM 5542 C C . TYR A 1 712 ? 18.594 13.781 1.833 1 97.62 712 TYR A C 1
ATOM 5544 O O . TYR A 1 712 ? 19.562 14.055 2.547 1 97.62 712 TYR A O 1
ATOM 5552 N N . ALA A 1 713 ? 17.984 12.625 1.793 1 96.25 713 ALA A N 1
ATOM 5553 C CA . ALA A 1 713 ? 18.484 11.516 2.594 1 96.25 713 ALA A CA 1
ATOM 5554 C C . ALA A 1 713 ? 19.938 11.211 2.252 1 96.25 713 ALA A C 1
ATOM 5556 O O . ALA A 1 713 ? 20.766 11 3.145 1 96.25 713 ALA A O 1
ATOM 5557 N N . ARG A 1 714 ? 20.297 11.164 1.017 1 94.31 714 ARG A N 1
ATOM 5558 C CA . ARG A 1 714 ? 21.672 10.898 0.569 1 94.31 714 ARG A CA 1
ATOM 5559 C C . ARG A 1 714 ? 22.609 12.016 0.996 1 94.31 714 ARG A C 1
ATOM 5561 O O . ARG A 1 714 ? 23.75 11.75 1.39 1 94.31 714 ARG A O 1
ATOM 5568 N N . LEU A 1 715 ? 22.125 13.203 0.811 1 96.19 715 LEU A N 1
ATOM 5569 C CA . LEU A 1 715 ? 22.922 14.359 1.212 1 96.19 715 LEU A CA 1
ATOM 5570 C C . LEU A 1 715 ? 23.297 14.273 2.688 1 96.19 715 LEU A C 1
ATOM 5572 O O . LEU A 1 715 ? 24.453 14.477 3.047 1 96.19 715 LEU A O 1
ATOM 5576 N N . LYS A 1 716 ? 22.359 14 3.555 1 95.81 716 LYS A N 1
ATOM 5577 C CA . LYS A 1 716 ? 22.609 13.852 4.984 1 95.81 716 LYS A CA 1
ATOM 5578 C C . LYS A 1 716 ? 23.562 12.688 5.258 1 95.81 716 LYS A C 1
ATOM 5580 O O . LYS A 1 716 ? 24.484 12.82 6.066 1 95.81 716 LYS A O 1
ATOM 5585 N N . HIS A 1 717 ? 23.328 11.586 4.59 1 93.12 717 HIS A N 1
ATOM 5586 C CA . HIS A 1 717 ? 24.141 10.398 4.766 1 93.12 717 HIS A CA 1
ATOM 5587 C C . HIS A 1 717 ? 25.594 10.672 4.375 1 93.12 717 HIS A C 1
ATOM 5589 O O . HIS A 1 717 ? 26.516 10.305 5.105 1 93.12 717 HIS A O 1
ATOM 5595 N N . ASN A 1 718 ? 25.797 11.297 3.256 1 91.38 718 ASN A N 1
ATOM 5596 C CA . ASN A 1 718 ? 27.141 11.617 2.768 1 91.38 718 ASN A CA 1
ATOM 5597 C C . ASN A 1 718 ? 27.859 12.578 3.705 1 91.38 718 ASN A C 1
ATOM 5599 O O . ASN A 1 718 ? 29.062 12.461 3.906 1 91.38 718 ASN A O 1
ATOM 5603 N N . ALA A 1 719 ? 27.141 13.523 4.141 1 92.81 719 ALA A N 1
ATOM 5604 C CA . ALA A 1 719 ? 27.734 14.492 5.062 1 92.81 719 ALA A CA 1
ATOM 5605 C C . ALA A 1 719 ? 28.25 13.797 6.32 1 92.81 719 ALA A C 1
ATOM 5607 O O . ALA A 1 719 ? 29.328 14.141 6.832 1 92.81 719 ALA A O 1
ATOM 5608 N N . GLU A 1 720 ? 27.547 12.852 6.805 1 91.06 720 GLU A N 1
ATOM 5609 C CA . GLU A 1 720 ? 27.906 12.156 8.039 1 91.06 720 GLU A CA 1
ATOM 5610 C C . GLU A 1 720 ? 29.125 11.266 7.82 1 91.06 720 GLU A C 1
ATOM 5612 O O . GLU A 1 720 ? 29.844 10.945 8.773 1 91.06 720 GLU A O 1
ATOM 5617 N N . LYS A 1 721 ? 29.375 10.844 6.609 1 85.75 721 LYS A N 1
ATOM 5618 C CA . LYS A 1 721 ? 30.578 10.07 6.309 1 85.75 721 LYS A CA 1
ATOM 5619 C C . LYS A 1 721 ? 31.828 10.906 6.523 1 85.75 721 LYS A C 1
ATOM 5621 O O . LYS A 1 721 ? 32.906 10.359 6.707 1 85.75 721 LYS A O 1
ATOM 5626 N N . CYS A 1 722 ? 31.719 12.164 6.406 1 83.44 722 CYS A N 1
ATOM 5627 C CA . CYS A 1 722 ? 32.844 13.094 6.582 1 83.44 722 CYS A CA 1
ATOM 5628 C C . CYS A 1 722 ? 33.031 13.422 8.055 1 83.44 722 CYS A C 1
ATOM 5630 O O . CYS A 1 722 ? 33.625 14.461 8.391 1 83.44 722 CYS A O 1
ATOM 5632 N N . ARG A 1 723 ? 32.594 12.57 8.875 1 77.94 723 ARG A N 1
ATOM 5633 C CA . ARG A 1 723 ? 32.781 12.836 10.305 1 77.94 723 ARG A CA 1
ATOM 5634 C C . ARG A 1 723 ? 34.25 12.633 10.711 1 77.94 723 ARG A C 1
ATOM 5636 O O . ARG A 1 723 ? 34.969 11.883 10.062 1 77.94 723 ARG A O 1
ATOM 5643 N N . HIS A 1 724 ? 34.844 13.5 11.633 1 62.81 724 HIS A N 1
ATOM 5644 C CA . HIS A 1 724 ? 36.188 13.312 12.164 1 62.81 724 HIS A CA 1
ATOM 5645 C C . HIS A 1 724 ? 36.438 11.852 12.547 1 62.81 724 HIS A C 1
ATOM 5647 O O . HIS A 1 724 ? 35.5 11.172 13.023 1 62.81 724 HIS A O 1
ATOM 5653 N N . PRO A 1 725 ? 37.5 11.266 11.953 1 51.81 725 PRO A N 1
ATOM 5654 C CA . PRO A 1 725 ? 37.844 9.953 12.516 1 51.81 725 PRO A CA 1
ATOM 5655 C C . PRO A 1 725 ? 37.75 9.93 14.039 1 51.81 725 PRO A C 1
ATOM 5657 O O . PRO A 1 725 ? 38.156 10.883 14.703 1 51.81 725 PRO A O 1
ATOM 5660 N N . LYS A 1 726 ? 36.844 9.312 14.578 1 42.53 726 LYS A N 1
ATOM 5661 C CA . LYS A 1 726 ? 36.906 9.156 16.031 1 42.53 726 LYS A CA 1
ATOM 5662 C C . LYS A 1 726 ? 38.312 8.852 16.5 1 42.53 726 LYS A C 1
ATOM 5664 O O . LYS A 1 726 ? 38.969 7.973 15.945 1 42.53 726 LYS A O 1
ATOM 5669 N N . ASN A 1 727 ? 39.125 9.68 16.984 1 35.69 727 ASN A N 1
ATOM 5670 C CA . ASN A 1 727 ? 40.219 9.172 17.812 1 35.69 727 ASN A CA 1
ATOM 5671 C C . ASN A 1 727 ? 39.75 8.039 18.719 1 35.69 727 ASN A C 1
ATOM 5673 O O . ASN A 1 727 ? 38.875 8.227 19.547 1 35.69 727 ASN A O 1
ATOM 5677 N N . ASP A 1 728 ? 39.906 6.867 18.312 1 33.25 728 ASP A N 1
ATOM 5678 C CA . ASP A 1 728 ? 39.875 5.73 19.234 1 33.25 728 ASP A CA 1
ATOM 5679 C C . ASP A 1 728 ? 40.781 5.98 20.438 1 33.25 728 ASP A C 1
ATOM 5681 O O . ASP A 1 728 ? 42 5.801 20.359 1 33.25 728 ASP A O 1
ATOM 5685 N N . SER A 1 729 ? 40.719 6.871 21.25 1 26.67 729 SER A N 1
ATOM 5686 C CA . SER A 1 729 ? 41.344 6.637 22.531 1 26.67 729 SER A CA 1
ATOM 5687 C C . SER A 1 729 ? 40.812 5.371 23.203 1 26.67 729 SER A C 1
ATOM 5689 O O . SER A 1 729 ? 39.719 5.375 23.766 1 26.67 729 SER A O 1
ATOM 5691 N N . ARG A 1 730 ? 41.094 4.238 22.594 1 27.3 730 ARG A N 1
ATOM 5692 C CA . ARG A 1 730 ? 41.188 3.146 23.562 1 27.3 730 ARG A CA 1
ATOM 5693 C C . ARG A 1 730 ? 42.062 3.521 24.75 1 27.3 730 ARG A C 1
ATOM 5695 O O . ARG A 1 730 ? 43.281 3.672 24.594 1 27.3 730 ARG A O 1
ATOM 5702 N N . ALA A 1 731 ? 41.625 4.164 25.734 1 26.86 731 ALA A N 1
ATOM 5703 C CA . ALA A 1 731 ? 42.094 3.865 27.094 1 26.86 731 ALA A CA 1
ATOM 5704 C C . ALA A 1 731 ? 42.125 2.359 27.344 1 26.86 731 ALA A C 1
ATOM 5706 O O . ALA A 1 731 ? 41.094 1.683 27.219 1 26.86 731 ALA A O 1
ATOM 5707 N N . ASN A 1 732 ? 43.219 1.672 27.188 1 25.95 732 ASN A N 1
ATOM 5708 C CA . ASN A 1 732 ? 43.688 0.426 27.781 1 25.95 732 ASN A CA 1
ATOM 5709 C C . ASN A 1 732 ? 43.406 0.384 29.281 1 25.95 732 ASN A C 1
ATOM 5711 O O . ASN A 1 732 ? 44.219 0.857 30.078 1 25.95 732 ASN A O 1
ATOM 5715 N N . THR A 1 733 ? 42.344 0.79 29.844 1 23.88 733 THR A N 1
ATOM 5716 C CA . THR A 1 733 ? 42.125 0.35 31.219 1 23.88 733 THR A CA 1
ATOM 5717 C C . THR A 1 733 ? 42.156 -1.172 31.312 1 23.88 733 THR A C 1
ATOM 5719 O O . THR A 1 733 ? 41.281 -1.855 30.766 1 23.88 733 THR A O 1
ATOM 5722 N N . SER A 1 734 ? 43.375 -1.755 31.234 1 26.41 734 SER A N 1
ATOM 5723 C CA . SER A 1 734 ? 43.781 -3.012 31.875 1 26.41 734 SER A CA 1
ATOM 5724 C C . SER A 1 734 ? 43.188 -3.111 33.281 1 26.41 734 SER A C 1
ATOM 5726 O O . SER A 1 734 ? 43.812 -2.605 34.25 1 26.41 734 SER A O 1
ATOM 5728 N N . GLY A 1 735 ? 42.031 -2.588 33.562 1 22.48 735 GLY A N 1
ATOM 5729 C CA . GLY A 1 735 ? 41.562 -2.967 34.906 1 22.48 735 GLY A CA 1
ATOM 5730 C C . GLY A 1 735 ? 41.531 -4.469 35.094 1 22.48 735 GLY A C 1
ATOM 5731 O O . GLY A 1 735 ? 40.75 -5.172 34.438 1 22.48 735 GLY A O 1
ATOM 5732 N N . VAL A 1 736 ? 42.75 -5.125 35.344 1 25.28 736 VAL A N 1
ATOM 5733 C CA . VAL A 1 736 ? 42.906 -6.324 36.156 1 25.28 736 VAL A CA 1
ATOM 5734 C C . VAL A 1 736 ? 42 -6.242 37.375 1 25.28 736 VAL A C 1
ATOM 5736 O O . VAL A 1 736 ? 42.25 -5.465 38.312 1 25.28 736 VAL A O 1
ATOM 5739 N N . VAL A 1 737 ? 40.812 -6.016 37.156 1 23.7 737 VAL A N 1
ATOM 5740 C CA . VAL A 1 737 ? 39.969 -6.133 38.344 1 23.7 737 VAL A CA 1
ATOM 5741 C C . VAL A 1 737 ? 40.25 -7.457 39.062 1 23.7 737 VAL A C 1
ATOM 5743 O O . VAL A 1 737 ? 40.25 -8.523 38.406 1 23.7 737 VAL A O 1
ATOM 5746 N N . ALA A 1 738 ? 40.969 -7.367 40.156 1 21.38 738 ALA A N 1
ATOM 5747 C CA . ALA A 1 738 ? 41.188 -8.234 41.312 1 21.38 738 ALA A CA 1
ATOM 5748 C C . ALA A 1 738 ? 39.938 -9.008 41.656 1 21.38 738 ALA A C 1
ATOM 5750 O O . ALA A 1 738 ? 38.875 -8.414 41.906 1 21.38 738 ALA A O 1
ATOM 5751 N N . LYS A 1 739 ? 39.781 -10.156 41.094 1 26.09 739 LYS A N 1
ATOM 5752 C CA . LYS A 1 739 ? 38.906 -11.258 41.5 1 26.09 739 LYS A CA 1
ATOM 5753 C C . LYS A 1 739 ? 38.875 -11.406 43.031 1 26.09 739 LYS A C 1
ATOM 5755 O O . LYS A 1 739 ? 38.344 -12.383 43.562 1 26.09 739 LYS A O 1
ATOM 5760 N N . THR A 1 740 ? 39.938 -10.672 43.688 1 21.45 740 THR A N 1
ATOM 5761 C CA . THR A 1 740 ? 40.188 -11.273 45 1 21.45 740 THR A CA 1
ATOM 5762 C C . THR A 1 740 ? 38.875 -11.352 45.812 1 21.45 740 THR A C 1
ATOM 5764 O O . THR A 1 740 ? 38.5 -12.422 46.312 1 21.45 740 THR A O 1
ATOM 5767 N N . THR A 1 741 ? 38.844 -10.461 46.844 1 23.12 741 THR A N 1
ATOM 5768 C CA . THR A 1 741 ? 38.625 -10.758 48.25 1 23.12 741 THR A CA 1
ATOM 5769 C C . THR A 1 741 ? 37.156 -10.781 48.594 1 23.12 741 THR A C 1
ATOM 5771 O O . THR A 1 741 ? 36.75 -11.156 49.719 1 23.12 741 THR A O 1
ATOM 5774 N N . LEU A 1 742 ? 36.219 -10.188 47.719 1 24.39 742 LEU A N 1
ATOM 5775 C CA . LEU A 1 742 ? 35.094 -10.039 48.625 1 24.39 742 LEU A CA 1
ATOM 5776 C C . LEU A 1 742 ? 34.5 -11.391 48.969 1 24.39 742 LEU A C 1
ATOM 5778 O O . LEU A 1 742 ? 33.469 -11.812 48.406 1 24.39 742 LEU A O 1
ATOM 5782 N N . VAL A 1 743 ? 35.312 -12.461 49 1 24.19 743 VAL A N 1
ATOM 5783 C CA . VAL A 1 743 ? 34.781 -13.68 49.594 1 24.19 743 VAL A CA 1
ATOM 5784 C C . VAL A 1 743 ? 34.188 -13.367 50.969 1 24.19 743 VAL A C 1
ATOM 5786 O O . VAL A 1 743 ? 33.188 -13.922 51.375 1 24.19 743 VAL A O 1
ATOM 5789 N N . LEU A 1 744 ? 35 -12.609 51.781 1 22.16 744 LEU A N 1
ATOM 5790 C CA . LEU A 1 744 ? 34.938 -12.945 53.188 1 22.16 744 LEU A CA 1
ATOM 5791 C C . LEU A 1 744 ? 33.656 -12.477 53.812 1 22.16 744 LEU A C 1
ATOM 5793 O O . LEU A 1 744 ? 33.062 -13.18 54.625 1 22.16 744 LEU A O 1
ATOM 5797 N N . ILE A 1 745 ? 33.281 -11.172 53.656 1 22.19 745 ILE A N 1
ATOM 5798 C CA . ILE A 1 745 ? 32.719 -10.648 54.906 1 22.19 745 ILE A CA 1
ATOM 5799 C C . ILE A 1 745 ? 31.281 -11.141 55.031 1 22.19 745 ILE A C 1
ATOM 5801 O O . ILE A 1 745 ? 30.422 -10.422 55.562 1 22.19 745 ILE A O 1
ATOM 5805 N N . VAL A 1 746 ? 30.781 -12.141 54.344 1 23.05 746 VAL A N 1
ATOM 5806 C CA . VAL A 1 746 ? 29.484 -12.648 54.781 1 23.05 746 VAL A CA 1
ATOM 5807 C C . VAL A 1 746 ? 29.578 -13.078 56.25 1 23.05 746 VAL A C 1
ATOM 5809 O O . VAL A 1 746 ? 28.562 -13.469 56.844 1 23.05 746 VAL A O 1
ATOM 5812 N N . ILE A 1 747 ? 30.734 -13.359 56.906 1 21.38 747 ILE A N 1
ATOM 5813 C CA . ILE A 1 747 ? 30.578 -14.039 58.188 1 21.38 747 ILE A CA 1
ATOM 5814 C C . ILE A 1 747 ? 29.812 -13.141 59.156 1 21.38 747 ILE A C 1
ATOM 5816 O O . ILE A 1 747 ? 28.922 -13.609 59.875 1 21.38 747 ILE A O 1
ATOM 5820 N N . LEU A 1 748 ? 30.266 -11.945 59.406 1 19.83 748 LEU A N 1
ATOM 5821 C CA . LEU A 1 748 ? 30.188 -11.617 60.812 1 19.83 748 LEU A CA 1
ATOM 5822 C C . LEU A 1 748 ? 28.766 -11.289 61.219 1 19.83 748 LEU A C 1
ATOM 5824 O O . LEU A 1 748 ? 28.359 -11.57 62.375 1 19.83 748 LEU A O 1
ATOM 5828 N N . LYS A 1 749 ? 27.953 -10.445 60.625 1 22.86 749 LYS A N 1
ATOM 5829 C CA . LYS A 1 749 ? 26.969 -9.93 61.594 1 22.86 749 LYS A CA 1
ATOM 5830 C C . LYS A 1 749 ? 25.953 -11 61.969 1 22.86 749 LYS A C 1
ATOM 5832 O O . LYS A 1 749 ? 24.797 -10.945 61.531 1 22.86 749 LYS A O 1
ATOM 5837 N N . CYS A 1 750 ? 26.328 -12.367 62.031 1 22.19 750 CYS A N 1
ATOM 5838 C CA . CYS A 1 750 ? 25.531 -13.297 62.812 1 22.19 750 CYS A CA 1
ATOM 5839 C C . CYS A 1 750 ? 25.359 -12.789 64.25 1 22.19 750 CYS A C 1
ATOM 5841 O O . CYS A 1 750 ? 24.641 -13.398 65.062 1 22.19 750 CYS A O 1
ATOM 5843 N N . LEU A 1 751 ? 26.375 -12.164 64.938 1 21.97 751 LEU A N 1
ATOM 5844 C CA . LEU A 1 751 ? 26.234 -12.273 66.375 1 21.97 751 LEU A CA 1
ATOM 5845 C C . LEU A 1 751 ? 25.016 -11.5 66.875 1 21.97 751 LEU A C 1
ATOM 5847 O O . LEU A 1 751 ? 24.5 -11.781 67.938 1 21.97 751 LEU A O 1
ATOM 5851 N N . LEU A 1 752 ? 24.766 -10.273 66.5 1 25.5 752 LEU A N 1
ATOM 5852 C CA . LEU A 1 752 ? 23.953 -9.742 67.625 1 25.5 752 LEU A CA 1
ATOM 5853 C C . LEU A 1 752 ? 22.547 -10.328 67.562 1 25.5 752 LEU A C 1
ATOM 5855 O O . LEU A 1 752 ? 22.016 -10.727 68.625 1 25.5 752 LEU A O 1
ATOM 5859 N N . PHE A 1 753 ? 21.422 -10.258 67.062 1 26.3 753 PHE A N 1
ATOM 5860 C CA . PHE A 1 753 ? 20.359 -11.078 67.625 1 26.3 753 PHE A CA 1
ATOM 5861 C C . PHE A 1 753 ? 20.328 -12.461 67 1 26.3 753 PHE A C 1
ATOM 5863 O O . PHE A 1 753 ? 20.562 -12.594 65.812 1 26.3 753 PHE A O 1
ATOM 5870 N N . MET B 1 1 ? -35.969 -104.125 -17.453 1 27.88 1 MET B N 1
ATOM 5871 C CA . MET B 1 1 ? -34.969 -103.188 -18.031 1 27.88 1 MET B CA 1
ATOM 5872 C C . MET B 1 1 ? -35.438 -101.75 -17.906 1 27.88 1 MET B C 1
ATOM 5874 O O . MET B 1 1 ? -36.25 -101.312 -18.688 1 27.88 1 MET B O 1
ATOM 5878 N N . HIS B 1 2 ? -35.688 -101.25 -16.656 1 32.91 2 HIS B N 1
ATOM 5879 C CA . HIS B 1 2 ? -36.094 -100 -16.141 1 32.91 2 HIS B CA 1
ATOM 5880 C C . HIS B 1 2 ? -35.094 -98.875 -16.5 1 32.91 2 HIS B C 1
ATOM 5882 O O . HIS B 1 2 ? -33.938 -99 -16.141 1 32.91 2 HIS B O 1
ATOM 5888 N N . GLU B 1 3 ? -35.25 -98.25 -17.672 1 31.05 3 GLU B N 1
ATOM 5889 C CA . GLU B 1 3 ? -34.469 -97.125 -18.25 1 31.05 3 GLU B CA 1
ATOM 5890 C C . GLU B 1 3 ? -34.594 -95.875 -17.359 1 31.05 3 GLU B C 1
ATOM 5892 O O . GLU B 1 3 ? -35.688 -95.375 -17.156 1 31.05 3 GLU B O 1
ATOM 5897 N N . GLU B 1 4 ? -33.844 -95.812 -16.281 1 32.28 4 GLU B N 1
ATOM 5898 C CA . GLU B 1 4 ? -33.719 -94.625 -15.398 1 32.28 4 GLU B CA 1
ATOM 5899 C C . GLU B 1 4 ? -33.219 -93.438 -16.172 1 32.28 4 GLU B C 1
ATOM 5901 O O . GLU B 1 4 ? -32.156 -93.438 -16.797 1 32.28 4 GLU B O 1
ATOM 5906 N N . CYS B 1 5 ? -34.125 -92.562 -16.719 1 31.34 5 CYS B N 1
ATOM 5907 C CA . CYS B 1 5 ? -33.906 -91.312 -17.391 1 31.34 5 CYS B CA 1
ATOM 5908 C C . CYS B 1 5 ? -33.188 -90.312 -16.484 1 31.34 5 CYS B C 1
ATOM 5910 O O . CYS B 1 5 ? -33.656 -90 -15.406 1 31.34 5 CYS B O 1
ATOM 5912 N N . LYS B 1 6 ? -31.859 -90.25 -16.484 1 33.59 6 LYS B N 1
ATOM 5913 C CA . LYS B 1 6 ? -30.922 -89.312 -15.836 1 33.59 6 LYS B CA 1
ATOM 5914 C C . LYS B 1 6 ? -31.219 -87.875 -16.25 1 33.59 6 LYS B C 1
ATOM 5916 O O . LYS B 1 6 ? -30.953 -87.5 -17.375 1 33.59 6 LYS B O 1
ATOM 5921 N N . CYS B 1 7 ? -32.281 -87.25 -15.75 1 30.83 7 CYS B N 1
ATOM 5922 C CA . CYS B 1 7 ? -32.531 -85.812 -16.016 1 30.83 7 CYS B CA 1
ATOM 5923 C C . CYS B 1 7 ? -31.406 -84.938 -15.445 1 30.83 7 CYS B C 1
ATOM 5925 O O . CYS B 1 7 ? -31.188 -84.938 -14.227 1 30.83 7 CYS B O 1
ATOM 5927 N N . HIS B 1 8 ? -30.266 -84.812 -16.062 1 33.34 8 HIS B N 1
ATOM 5928 C CA . HIS B 1 8 ? -29.219 -83.875 -15.688 1 33.34 8 HIS B CA 1
ATOM 5929 C C . HIS B 1 8 ? -29.734 -82.438 -15.68 1 33.34 8 HIS B C 1
ATOM 5931 O O . HIS B 1 8 ? -30.141 -81.938 -16.719 1 33.34 8 HIS B O 1
ATOM 5937 N N . MET B 1 9 ? -30.469 -82.062 -14.625 1 34.44 9 MET B N 1
ATOM 5938 C CA . MET B 1 9 ? -30.797 -80.625 -14.477 1 34.44 9 MET B CA 1
ATOM 5939 C C . MET B 1 9 ? -29.531 -79.75 -14.43 1 34.44 9 MET B C 1
ATOM 5941 O O . MET B 1 9 ? -28.656 -80 -13.586 1 34.44 9 MET B O 1
ATOM 5945 N N . LEU B 1 10 ? -29.031 -79.25 -15.539 1 38.47 10 LEU B N 1
ATOM 5946 C CA . LEU B 1 10 ? -27.969 -78.25 -15.586 1 38.47 10 LEU B CA 1
ATOM 5947 C C . LEU B 1 10 ? -28.359 -77 -14.789 1 38.47 10 LEU B C 1
ATOM 5949 O O . LEU B 1 10 ? -29.438 -76.438 -15 1 38.47 10 LEU B O 1
ATOM 5953 N N . PRO B 1 11 ? -27.828 -76.875 -13.539 1 42.09 11 PRO B N 1
ATOM 5954 C CA . PRO B 1 11 ? -28.094 -75.625 -12.836 1 42.09 11 PRO B CA 1
ATOM 5955 C C . PRO B 1 11 ? -27.766 -74.375 -13.672 1 42.09 11 PRO B C 1
ATOM 5957 O O . PRO B 1 11 ? -26.703 -74.312 -14.312 1 42.09 11 PRO B O 1
ATOM 5960 N N . HIS B 1 12 ? -28.75 -73.75 -14.258 1 40.94 12 HIS B N 1
ATOM 5961 C CA . HIS B 1 12 ? -28.578 -72.438 -14.844 1 40.94 12 HIS B CA 1
ATOM 5962 C C . HIS B 1 12 ? -27.938 -71.438 -13.852 1 40.94 12 HIS B C 1
ATOM 5964 O O . HIS B 1 12 ? -28.516 -71.188 -12.797 1 40.94 12 HIS B O 1
ATOM 5970 N N . VAL B 1 13 ? -26.625 -71.5 -13.719 1 38.72 13 VAL B N 1
ATOM 5971 C CA . VAL B 1 13 ? -25.938 -70.375 -13.039 1 38.72 13 VAL B CA 1
ATOM 5972 C C . VAL B 1 13 ? -26.422 -69.062 -13.586 1 38.72 13 VAL B C 1
ATOM 5974 O O . VAL B 1 13 ? -26.25 -68.75 -14.773 1 38.72 13 VAL B O 1
ATOM 5977 N N . ILE B 1 14 ? -27.484 -68.562 -13.055 1 37.72 14 ILE B N 1
ATOM 5978 C CA . ILE B 1 14 ? -27.828 -67.125 -13.281 1 37.72 14 ILE B CA 1
ATOM 5979 C C . ILE B 1 14 ? -26.625 -66.25 -12.977 1 37.72 14 ILE B C 1
ATOM 5981 O O . ILE B 1 14 ? -26.172 -66.188 -11.828 1 37.72 14 ILE B O 1
ATOM 5985 N N . LEU B 1 15 ? -25.703 -66.188 -13.875 1 35.72 15 LEU B N 1
ATOM 5986 C CA . LEU B 1 15 ? -24.75 -65.062 -13.781 1 35.72 15 LEU B CA 1
ATOM 5987 C C . LEU B 1 15 ? -25.469 -63.75 -13.461 1 35.72 15 LEU B C 1
ATOM 5989 O O . LEU B 1 15 ? -26.219 -63.25 -14.297 1 35.72 15 LEU B O 1
ATOM 5993 N N . LEU B 1 16 ? -25.875 -63.625 -12.25 1 36.09 16 LEU B N 1
ATOM 5994 C CA . LEU B 1 16 ? -26.172 -62.281 -11.859 1 36.09 16 LEU B CA 1
ATOM 5995 C C . LEU B 1 16 ? -25.094 -61.312 -12.352 1 36.09 16 LEU B C 1
ATOM 5997 O O . LEU B 1 16 ? -23.938 -61.406 -11.953 1 36.09 16 LEU B O 1
ATOM 6001 N N . LYS B 1 17 ? -25.188 -60.969 -13.586 1 39.06 17 LYS B N 1
ATOM 6002 C CA . LYS B 1 17 ? -24.453 -59.781 -13.992 1 39.06 17 LYS B CA 1
ATOM 6003 C C . LYS B 1 17 ? -24.547 -58.688 -12.93 1 39.06 17 LYS B C 1
ATOM 6005 O O . LYS B 1 17 ? -25.609 -58.094 -12.719 1 39.06 17 LYS B O 1
ATOM 6010 N N . MET B 1 18 ? -23.828 -58.875 -11.859 1 35.66 18 MET B N 1
ATOM 6011 C CA . MET B 1 18 ? -23.594 -57.656 -11.086 1 35.66 18 MET B CA 1
ATOM 6012 C C . MET B 1 18 ? -23.406 -56.469 -12.008 1 35.66 18 MET B C 1
ATOM 6014 O O . MET B 1 18 ? -22.438 -56.406 -12.773 1 35.66 18 MET B O 1
ATOM 6018 N N . GLU B 1 19 ? -24.484 -56.031 -12.547 1 40.03 19 GLU B N 1
ATOM 6019 C CA . GLU B 1 19 ? -24.328 -54.719 -13.172 1 40.03 19 GLU B CA 1
ATOM 6020 C C . GLU B 1 19 ? -23.344 -53.844 -12.406 1 40.03 19 GLU B C 1
ATOM 6022 O O . GLU B 1 19 ? -23.562 -53.531 -11.242 1 40.03 19 GLU B O 1
ATOM 6027 N N . ASN B 1 20 ? -22.109 -54.094 -12.461 1 45.09 20 ASN B N 1
ATOM 6028 C CA . ASN B 1 20 ? -21.062 -53.188 -12.023 1 45.09 20 ASN B CA 1
ATOM 6029 C C . ASN B 1 20 ? -21.484 -51.719 -12.156 1 45.09 20 ASN B C 1
ATOM 6031 O O . ASN B 1 20 ? -21.562 -51.188 -13.266 1 45.09 20 ASN B O 1
ATOM 6035 N N . LYS B 1 21 ? -22.406 -51.25 -11.391 1 56.31 21 LYS B N 1
ATOM 6036 C CA . LYS B 1 21 ? -22.938 -49.875 -11.406 1 56.31 21 LYS B CA 1
ATOM 6037 C C . LYS B 1 21 ? -21.828 -48.844 -11.453 1 56.31 21 LYS B C 1
ATOM 6039 O O . LYS B 1 21 ? -21 -48.781 -10.539 1 56.31 21 LYS B O 1
ATOM 6044 N N . LYS B 1 22 ? -21.5 -48.25 -12.539 1 73.62 22 LYS B N 1
ATOM 6045 C CA . LYS B 1 22 ? -20.453 -47.281 -12.875 1 73.62 22 LYS B CA 1
ATOM 6046 C C . LYS B 1 22 ? -20.547 -46.062 -11.992 1 73.62 22 LYS B C 1
ATOM 6048 O O . LYS B 1 22 ? -21.609 -45.438 -11.898 1 73.62 22 LYS B O 1
ATOM 6053 N N . LYS B 1 23 ? -19.594 -45.875 -11.086 1 87.75 23 LYS B N 1
ATOM 6054 C CA . LYS B 1 23 ? -19.484 -44.688 -10.266 1 87.75 23 LYS B CA 1
ATOM 6055 C C . LYS B 1 23 ? -18.766 -43.562 -11.023 1 87.75 23 LYS B C 1
ATOM 6057 O O . LYS B 1 23 ? -17.781 -43.812 -11.711 1 87.75 23 LYS B O 1
ATOM 6062 N N . TYR B 1 24 ? -19.406 -42.469 -11.055 1 92.81 24 TYR B N 1
ATOM 6063 C CA . TYR B 1 24 ? -18.812 -41.312 -11.711 1 92.81 24 TYR B CA 1
ATOM 6064 C C . TYR B 1 24 ? -17.969 -40.5 -10.727 1 92.81 24 TYR B C 1
ATOM 6066 O O . TYR B 1 24 ? -18.328 -40.375 -9.555 1 92.81 24 TYR B O 1
ATOM 6074 N N . LYS B 1 25 ? -16.859 -40 -11.234 1 94.12 25 LYS B N 1
ATOM 6075 C CA . LYS B 1 25 ? -15.922 -39.25 -10.398 1 94.12 25 LYS B CA 1
ATOM 6076 C C . LYS B 1 25 ? -16.156 -37.75 -10.516 1 94.12 25 LYS B C 1
ATOM 6078 O O . LYS B 1 25 ? -16.031 -37.156 -11.602 1 94.12 25 LYS B O 1
ATOM 6083 N N . ILE B 1 26 ? -16.391 -37.062 -9.422 1 93.25 26 ILE B N 1
ATOM 6084 C CA . ILE B 1 26 ? -16.547 -35.625 -9.383 1 93.25 26 ILE B CA 1
ATOM 6085 C C . ILE B 1 26 ? -15.258 -34.969 -8.875 1 93.25 26 ILE B C 1
ATOM 6087 O O . ILE B 1 26 ? -14.742 -35.375 -7.824 1 93.25 26 ILE B O 1
ATOM 6091 N N . CYS B 1 27 ? -14.75 -34 -9.602 1 94.06 27 CYS B N 1
ATOM 6092 C CA . CYS B 1 27 ? -13.602 -33.219 -9.141 1 94.06 27 CYS B CA 1
ATOM 6093 C C . CYS B 1 27 ? -14.031 -32.094 -8.203 1 94.06 27 CYS B C 1
ATOM 6095 O O . CYS B 1 27 ? -14.828 -31.25 -8.594 1 94.06 27 CYS B O 1
ATOM 6097 N N . VAL B 1 28 ? -13.477 -32.094 -6.996 1 90.12 28 VAL B N 1
ATOM 6098 C CA . VAL B 1 28 ? -13.836 -31.094 -6.004 1 90.12 28 VAL B CA 1
ATOM 6099 C C . VAL B 1 28 ? -12.586 -30.359 -5.539 1 90.12 28 VAL B C 1
ATOM 6101 O O . VAL B 1 28 ? -11.516 -30.953 -5.398 1 90.12 28 VAL B O 1
ATOM 6104 N N . THR B 1 29 ? -12.734 -29.031 -5.398 1 88.06 29 THR B N 1
ATOM 6105 C CA . THR B 1 29 ? -11.617 -28.203 -4.938 1 88.06 29 THR B CA 1
ATOM 6106 C C . THR B 1 29 ? -11.836 -27.75 -3.498 1 88.06 29 THR B C 1
ATOM 6108 O O . THR B 1 29 ? -12.812 -28.156 -2.857 1 88.06 29 THR B O 1
ATOM 6111 N N . GLN B 1 30 ? -10.875 -26.891 -2.949 1 73.62 30 GLN B N 1
ATOM 6112 C CA . GLN B 1 30 ? -10.953 -26.438 -1.562 1 73.62 30 GLN B CA 1
ATOM 6113 C C . GLN B 1 30 ? -12.117 -25.484 -1.357 1 73.62 30 GLN B C 1
ATOM 6115 O O . GLN B 1 30 ? -12.562 -25.266 -0.229 1 73.62 30 GLN B O 1
ATOM 6120 N N . ARG B 1 31 ? -12.594 -24.859 -2.367 1 68.88 31 ARG B N 1
ATOM 6121 C CA . ARG B 1 31 ? -13.742 -23.953 -2.285 1 68.88 31 ARG B CA 1
ATOM 6122 C C . ARG B 1 31 ? -15.008 -24.703 -1.895 1 68.88 31 ARG B C 1
ATOM 6124 O O . ARG B 1 31 ? -15.945 -24.109 -1.354 1 68.88 31 ARG B O 1
ATOM 6131 N N . HIS B 1 32 ? -15.016 -25.875 -2.178 1 61.44 32 HIS B N 1
ATOM 6132 C CA . HIS B 1 32 ? -16.219 -26.672 -1.97 1 61.44 32 HIS B CA 1
ATOM 6133 C C . HIS B 1 32 ? -16.188 -27.375 -0.612 1 61.44 32 HIS B C 1
ATOM 6135 O O . HIS B 1 32 ? -15.125 -27.625 -0.059 1 61.44 32 HIS B O 1
ATOM 6141 N N . PRO B 1 33 ? -17.453 -27.438 -0.107 1 59.69 33 PRO B N 1
ATOM 6142 C CA . PRO B 1 33 ? -17.562 -27.891 1.283 1 59.69 33 PRO B CA 1
ATOM 6143 C C . PRO B 1 33 ? -16.562 -29 1.624 1 59.69 33 PRO B C 1
ATOM 6145 O O . PRO B 1 33 ? -16.016 -29.641 0.723 1 59.69 33 PRO B O 1
ATOM 6148 N N . SER B 1 34 ? -16.484 -29.375 2.852 1 58.28 34 SER B N 1
ATOM 6149 C CA . SER B 1 34 ? -15.477 -30.031 3.678 1 58.28 34 SER B CA 1
ATOM 6150 C C . SER B 1 34 ? -15.258 -31.484 3.234 1 58.28 34 SER B C 1
ATOM 6152 O O . SER B 1 34 ? -16.172 -32.125 2.705 1 58.28 34 SER B O 1
ATOM 6154 N N . LEU B 1 35 ? -14.008 -31.844 3.021 1 62.25 35 LEU B N 1
ATOM 6155 C CA . LEU B 1 35 ? -13.469 -33.188 2.904 1 62.25 35 LEU B CA 1
ATOM 6156 C C . LEU B 1 35 ? -14.391 -34.219 3.588 1 62.25 35 LEU B C 1
ATOM 6158 O O . LEU B 1 35 ? -14.531 -35.344 3.117 1 62.25 35 LEU B O 1
ATOM 6162 N N . GLY B 1 36 ? -15.133 -33.688 4.473 1 66.19 36 GLY B N 1
ATOM 6163 C CA . GLY B 1 36 ? -16 -34.594 5.203 1 66.19 36 GLY B CA 1
ATOM 6164 C C . GLY B 1 36 ? -17.188 -35.062 4.383 1 66.19 36 GLY B C 1
ATOM 6165 O O . GLY B 1 36 ? -17.562 -36.219 4.438 1 66.19 36 GLY B O 1
ATOM 6166 N N . GLN B 1 37 ? -17.688 -34.281 3.559 1 76.69 37 GLN B N 1
ATOM 6167 C CA . GLN B 1 37 ? -18.828 -34.656 2.74 1 76.69 37 GLN B CA 1
ATOM 6168 C C . GLN B 1 37 ? -18.406 -35.625 1.63 1 76.69 37 GLN B C 1
ATOM 6170 O O . GLN B 1 37 ? -19.188 -36.5 1.238 1 76.69 37 GLN B O 1
ATOM 6175 N N . CYS B 1 38 ? -17.281 -35.469 1.144 1 81.19 38 CYS B N 1
ATOM 6176 C CA . CYS B 1 38 ? -16.766 -36.375 0.118 1 81.19 38 CYS B CA 1
ATOM 6177 C C . CYS B 1 38 ? -16.578 -37.781 0.666 1 81.19 38 CYS B C 1
ATOM 6179 O O . CYS B 1 38 ? -16.828 -38.781 -0.044 1 81.19 38 CYS B O 1
ATOM 6181 N N . GLN B 1 39 ? -16.172 -37.875 1.907 1 77.94 39 GLN B N 1
ATOM 6182 C CA . GLN B 1 39 ? -16.031 -39.188 2.527 1 77.94 39 GLN B CA 1
ATOM 6183 C C . GLN B 1 39 ? -17.375 -39.875 2.682 1 77.94 39 GLN B C 1
ATOM 6185 O O . GLN B 1 39 ? -17.5 -41.094 2.459 1 77.94 39 GLN B O 1
ATOM 6190 N N . LYS B 1 40 ? -18.328 -39.156 3.049 1 76.44 40 LYS B N 1
ATOM 6191 C CA . LYS B 1 40 ? -19.672 -39.688 3.221 1 76.44 40 LYS B CA 1
ATOM 6192 C C . LYS B 1 40 ? -20.266 -40.125 1.885 1 76.44 40 LYS B C 1
ATOM 6194 O O . LYS B 1 40 ? -21.031 -41.094 1.825 1 76.44 40 LYS B O 1
ATOM 6199 N N . LEU B 1 41 ? -19.922 -39.438 0.874 1 79.5 41 LEU B N 1
ATOM 6200 C CA . LEU B 1 41 ? -20.375 -39.75 -0.47 1 79.5 41 LEU B CA 1
ATOM 6201 C C . LEU B 1 41 ? -19.797 -41.062 -0.942 1 79.5 41 LEU B C 1
ATOM 6203 O O . LEU B 1 41 ? -20.438 -41.812 -1.688 1 79.5 41 LEU B O 1
ATOM 6207 N N . GLN B 1 42 ? -18.562 -41.406 -0.473 1 74.38 42 GLN B N 1
ATOM 6208 C CA . GLN B 1 42 ? -17.859 -42.625 -0.921 1 74.38 42 GLN B CA 1
ATOM 6209 C C . GLN B 1 42 ? -18.391 -43.875 -0.214 1 74.38 42 GLN B C 1
ATOM 6211 O O . GLN B 1 42 ? -18.281 -44.969 -0.737 1 74.38 42 GLN B O 1
ATOM 6216 N N . GLU B 1 43 ? -18.719 -43.812 0.967 1 66.75 43 GLU B N 1
ATOM 6217 C CA . GLU B 1 43 ? -19.125 -44.969 1.738 1 66.75 43 GLU B CA 1
ATOM 6218 C C . GLU B 1 43 ? -20.359 -45.625 1.125 1 66.75 43 GLU B C 1
ATOM 6220 O O . GLU B 1 43 ? -20.484 -46.875 1.146 1 66.75 43 GLU B O 1
ATOM 6225 N N . ASP B 1 44 ? -21.375 -44.969 1.014 1 57.28 44 ASP B N 1
ATOM 6226 C CA . ASP B 1 44 ? -22.672 -45.594 0.745 1 57.28 44 ASP B CA 1
ATOM 6227 C C . ASP B 1 44 ? -22.812 -45.938 -0.732 1 57.28 44 ASP B C 1
ATOM 6229 O O . ASP B 1 44 ? -21.953 -45.625 -1.545 1 57.28 44 ASP B O 1
ATOM 6233 N N . ALA B 1 45 ? -23.797 -46.75 -1.113 1 64.62 45 ALA B N 1
ATOM 6234 C CA . ALA B 1 45 ? -24.328 -47.094 -2.428 1 64.62 45 ALA B CA 1
ATOM 6235 C C . ALA B 1 45 ? -24.422 -45.875 -3.326 1 64.62 45 ALA B C 1
ATOM 6237 O O . ALA B 1 45 ? -25.375 -45.719 -4.105 1 64.62 45 ALA B O 1
ATOM 6238 N N . SER B 1 46 ? -23.266 -45 -3.189 1 76.06 46 SER B N 1
ATOM 6239 C CA . SER B 1 46 ? -23.297 -43.781 -3.953 1 76.06 46 SER B CA 1
ATOM 6240 C C . SER B 1 46 ? -22.875 -44 -5.402 1 76.06 46 SER B C 1
ATOM 6242 O O . SER B 1 46 ? -22.125 -44.938 -5.695 1 76.06 46 SER B O 1
ATOM 6244 N N . LYS B 1 47 ? -23.484 -43.25 -6.297 1 83.31 47 LYS B N 1
ATOM 6245 C CA . LYS B 1 47 ? -23.156 -43.281 -7.719 1 83.31 47 LYS B CA 1
ATOM 6246 C C . LYS B 1 47 ? -22.016 -42.312 -8.039 1 83.31 47 LYS B C 1
ATOM 6248 O O . LYS B 1 47 ? -21.516 -42.281 -9.164 1 83.31 47 LYS B O 1
ATOM 6253 N N . PHE B 1 48 ? -21.562 -41.531 -7.035 1 88.44 48 PHE B N 1
ATOM 6254 C CA . PHE B 1 48 ? -20.5 -40.562 -7.262 1 88.44 48 PHE B CA 1
ATOM 6255 C C . PHE B 1 48 ? -19.344 -40.781 -6.293 1 88.44 48 PHE B C 1
ATOM 6257 O O . PHE B 1 48 ? -19.562 -41.219 -5.16 1 88.44 48 PHE B O 1
ATOM 6264 N N . THR B 1 49 ? -18.141 -40.594 -6.785 1 88.81 49 THR B N 1
ATOM 6265 C CA . THR B 1 49 ? -16.938 -40.531 -5.957 1 88.81 49 THR B CA 1
ATOM 6266 C C . THR B 1 49 ? -16.188 -39.219 -6.148 1 88.81 49 THR B C 1
ATOM 6268 O O . THR B 1 49 ? -16.234 -38.625 -7.234 1 88.81 49 THR B O 1
ATOM 6271 N N . CYS B 1 50 ? -15.508 -38.812 -5.121 1 90.56 50 CYS B N 1
ATOM 6272 C CA . CYS B 1 50 ? -14.844 -37.5 -5.18 1 90.56 50 CYS B CA 1
ATOM 6273 C C . CYS B 1 50 ? -13.375 -37.656 -5.562 1 90.56 50 CYS B C 1
ATOM 6275 O O . CYS B 1 50 ? -12.719 -38.625 -5.141 1 90.56 50 CYS B O 1
ATOM 6277 N N . VAL B 1 51 ? -12.883 -36.844 -6.43 1 92.25 51 VAL B N 1
ATOM 6278 C CA . VAL B 1 51 ? -11.469 -36.656 -6.734 1 92.25 51 VAL B CA 1
ATOM 6279 C C . VAL B 1 51 ? -11.039 -35.219 -6.344 1 92.25 51 VAL B C 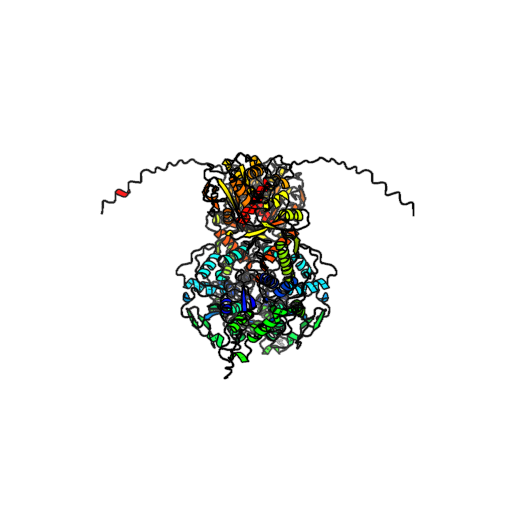1
ATOM 6281 O O . VAL B 1 51 ? -11.695 -34.25 -6.723 1 92.25 51 VAL B O 1
ATOM 6284 N N . ARG B 1 52 ? -9.945 -35.156 -5.613 1 89.56 52 ARG B N 1
ATOM 6285 C CA . ARG B 1 52 ? -9.5 -33.844 -5.121 1 89.56 52 ARG B CA 1
ATOM 6286 C C . ARG B 1 52 ? -8.688 -33.094 -6.176 1 89.56 52 ARG B C 1
ATOM 6288 O O . ARG B 1 52 ? -7.789 -33.688 -6.793 1 89.56 52 ARG B O 1
ATOM 6295 N N . GLY B 1 53 ? -9.094 -31.891 -6.449 1 90.88 53 GLY B N 1
ATOM 6296 C CA . GLY B 1 53 ? -8.32 -30.969 -7.281 1 90.88 53 GLY B CA 1
ATOM 6297 C C . GLY B 1 53 ? -7.785 -29.781 -6.516 1 90.88 53 GLY B C 1
ATOM 6298 O O . GLY B 1 53 ? -8.422 -29.297 -5.578 1 90.88 53 GLY B O 1
ATOM 6299 N N . SER B 1 54 ? -6.621 -29.266 -6.91 1 88.81 54 SER B N 1
ATOM 6300 C CA . SER B 1 54 ? -6.031 -28.094 -6.27 1 88.81 54 SER B CA 1
ATOM 6301 C C . SER B 1 54 ? -6.777 -26.812 -6.652 1 88.81 54 SER B C 1
ATOM 6303 O O . SER B 1 54 ? -6.742 -25.828 -5.922 1 88.81 54 SER B O 1
ATOM 6305 N N . GLY B 1 55 ? -7.367 -26.797 -7.766 1 91.94 55 GLY B N 1
ATOM 6306 C CA . GLY B 1 55 ? -8.141 -25.688 -8.305 1 91.94 55 GLY B CA 1
ATOM 6307 C C . GLY B 1 55 ? -8.898 -26.062 -9.57 1 91.94 55 GLY B C 1
ATOM 6308 O O . GLY B 1 55 ? -8.891 -27.219 -9.992 1 91.94 55 GLY B O 1
ATOM 6309 N N . ALA B 1 56 ? -9.531 -25.062 -10.094 1 94.44 56 ALA B N 1
ATOM 6310 C CA . ALA B 1 56 ? -10.344 -25.297 -11.289 1 94.44 56 ALA B CA 1
ATOM 6311 C C . ALA B 1 56 ? -9.469 -25.75 -12.453 1 94.44 56 ALA B C 1
ATOM 6313 O O . ALA B 1 56 ? -9.875 -26.594 -13.25 1 94.44 56 ALA B O 1
ATOM 6314 N N . THR B 1 57 ? -8.32 -25.141 -12.602 1 96.38 57 THR B N 1
ATOM 6315 C CA . THR B 1 57 ? -7.398 -25.531 -13.656 1 96.38 57 THR B CA 1
ATOM 6316 C C . THR B 1 57 ? -7 -27 -13.516 1 96.38 57 THR B C 1
ATOM 6318 O O . THR B 1 57 ? -7 -27.75 -14.492 1 96.38 57 THR B O 1
ATOM 6321 N N . ASP B 1 58 ? -6.664 -27.391 -12.312 1 95.5 58 ASP B N 1
ATOM 6322 C CA . ASP B 1 58 ? -6.312 -28.781 -12.062 1 95.5 58 ASP B CA 1
ATOM 6323 C C . ASP B 1 58 ? -7.488 -29.703 -12.367 1 95.5 58 ASP B C 1
ATOM 6325 O O . ASP B 1 58 ? -7.305 -30.781 -12.93 1 95.5 58 ASP B O 1
ATOM 6329 N N . CYS B 1 59 ? -8.688 -29.328 -11.977 1 95.44 59 CYS B N 1
ATOM 6330 C CA . CYS B 1 59 ? -9.875 -30.125 -12.273 1 95.44 59 CYS B CA 1
ATOM 6331 C C . CYS B 1 59 ? -10.102 -30.234 -13.773 1 95.44 59 CYS B C 1
ATOM 6333 O O . CYS B 1 59 ? -10.477 -31.297 -14.273 1 95.44 59 CYS B O 1
ATOM 6335 N N . ALA B 1 60 ? -9.906 -29.125 -14.469 1 96.94 60 ALA B N 1
ATOM 6336 C CA . ALA B 1 60 ? -10.047 -29.156 -15.922 1 96.94 60 ALA B CA 1
ATOM 6337 C C . ALA B 1 60 ? -9.062 -30.141 -16.547 1 96.94 60 ALA B C 1
ATOM 6339 O O . ALA B 1 60 ? -9.422 -30.891 -17.469 1 96.94 60 ALA B O 1
ATOM 6340 N N . LEU B 1 61 ? -7.852 -30.141 -16.109 1 95.94 61 LEU B N 1
ATOM 6341 C CA . LEU B 1 61 ? -6.828 -31.047 -16.625 1 95.94 61 LEU B CA 1
ATOM 6342 C C . LEU B 1 61 ? -7.164 -32.5 -16.281 1 95.94 61 LEU B C 1
ATOM 6344 O O . LEU B 1 61 ? -6.926 -33.375 -17.094 1 95.94 61 LEU B O 1
ATOM 6348 N N . LYS B 1 62 ? -7.754 -32.719 -15.133 1 96.31 62 LYS B N 1
ATOM 6349 C CA . LYS B 1 62 ? -8.156 -34.062 -14.734 1 96.31 62 LYS B CA 1
ATOM 6350 C C . LYS B 1 62 ? -9.305 -34.562 -15.594 1 96.31 62 LYS B C 1
ATOM 6352 O O . LYS B 1 62 ? -9.391 -35.75 -15.898 1 96.31 62 LYS B O 1
ATOM 6357 N N . LEU B 1 63 ? -10.234 -33.688 -15.938 1 96.69 63 LEU B N 1
ATOM 6358 C CA . LEU B 1 63 ? -11.297 -34.062 -16.875 1 96.69 63 LEU B CA 1
ATOM 6359 C C . LEU B 1 63 ? -10.703 -34.469 -18.219 1 96.69 63 LEU B C 1
ATOM 6361 O O . LEU B 1 63 ? -11.125 -35.469 -18.812 1 96.69 63 LEU B O 1
ATOM 6365 N N . GLU B 1 64 ? -9.758 -33.688 -18.656 1 93.94 64 GLU B N 1
ATOM 6366 C CA . GLU B 1 64 ? -9.125 -33.938 -19.953 1 93.94 64 GLU B CA 1
ATOM 6367 C C . GLU B 1 64 ? -8.406 -35.312 -19.953 1 93.94 64 GLU B C 1
ATOM 6369 O O . GLU B 1 64 ? -8.43 -36.031 -20.953 1 93.94 64 GLU B O 1
ATOM 6374 N N . ARG B 1 65 ? -7.805 -35.656 -18.812 1 94 65 ARG B N 1
ATOM 6375 C CA . ARG B 1 65 ? -7.027 -36.906 -18.734 1 94 65 ARG B CA 1
ATOM 6376 C C . ARG B 1 65 ? -7.922 -38.094 -18.375 1 94 65 ARG B C 1
ATOM 6378 O O . ARG B 1 65 ? -7.461 -39.219 -18.344 1 94 65 ARG B O 1
ATOM 6385 N N . GLY B 1 66 ? -9.125 -37.781 -18.016 1 93.44 66 GLY B N 1
ATOM 6386 C CA . GLY B 1 66 ? -10.055 -38.844 -17.656 1 93.44 66 GLY B CA 1
ATOM 6387 C C . GLY B 1 66 ? -9.938 -39.281 -16.219 1 93.44 66 GLY B C 1
ATOM 6388 O O . GLY B 1 66 ? -10.484 -40.312 -15.836 1 93.44 66 GLY B O 1
ATOM 6389 N N . GLU B 1 67 ? -9.234 -38.531 -15.422 1 95.81 67 GLU B N 1
ATOM 6390 C CA . GLU B 1 67 ? -9.102 -38.812 -14 1 95.81 67 GLU B CA 1
ATOM 6391 C C . GLU B 1 67 ? -10.367 -38.406 -13.234 1 95.81 67 GLU B C 1
ATOM 6393 O O . GLU B 1 67 ? -10.602 -38.906 -12.125 1 95.81 67 GLU B O 1
ATOM 6398 N N . ALA B 1 68 ? -11.125 -37.5 -13.797 1 96.38 68 ALA B N 1
ATOM 6399 C CA . ALA B 1 68 ? -12.438 -37.094 -13.312 1 96.38 68 ALA B CA 1
ATOM 6400 C C . ALA B 1 68 ? -13.461 -37.062 -14.445 1 96.38 68 ALA B C 1
ATOM 6402 O O . ALA B 1 68 ? -13.094 -36.938 -15.617 1 96.38 68 ALA B O 1
ATOM 6403 N N . ASP B 1 69 ? -14.695 -37.219 -14.016 1 97 69 ASP B N 1
ATOM 6404 C CA . ASP B 1 69 ? -15.742 -37.281 -15.031 1 97 69 ASP B CA 1
ATOM 6405 C C . ASP B 1 69 ? -16.453 -35.906 -15.133 1 97 69 ASP B C 1
ATOM 6407 O O . ASP B 1 69 ? -16.953 -35.562 -16.203 1 97 69 ASP B O 1
ATOM 6411 N N . PHE B 1 70 ? -16.594 -35.312 -14.094 1 96.5 70 PHE B N 1
ATOM 6412 C CA . PHE B 1 70 ? -17.25 -34 -14.109 1 96.5 70 PHE B CA 1
ATOM 6413 C C . PHE B 1 70 ? -16.781 -33.125 -12.938 1 96.5 70 PHE B C 1
ATOM 6415 O O . PHE B 1 70 ? -16.094 -33.625 -12.039 1 96.5 70 PHE B O 1
ATOM 6422 N N . GLY B 1 71 ? -16.969 -31.859 -13.023 1 95.25 71 GLY B N 1
ATOM 6423 C CA . GLY B 1 71 ? -16.594 -30.906 -11.992 1 95.25 71 GLY B CA 1
ATOM 6424 C C . GLY B 1 71 ? -17.484 -29.672 -11.953 1 95.25 71 GLY B C 1
ATOM 6425 O O . GLY B 1 71 ? -18.422 -29.547 -12.75 1 95.25 71 GLY B O 1
ATOM 6426 N N . ILE B 1 72 ? -17.25 -28.828 -10.945 1 94.06 72 ILE B N 1
ATOM 6427 C CA . ILE B 1 72 ? -18 -27.594 -10.734 1 94.06 72 ILE B CA 1
ATOM 6428 C C . ILE B 1 72 ? -17.125 -26.391 -11.055 1 94.06 72 ILE B C 1
ATOM 6430 O O . ILE B 1 72 ? -16.016 -26.266 -10.531 1 94.06 72 ILE B O 1
ATOM 6434 N N . PHE B 1 73 ? -17.641 -25.5 -11.883 1 95.38 73 PHE B N 1
ATOM 6435 C CA . PHE B 1 73 ? -16.859 -24.344 -12.312 1 95.38 73 PHE B CA 1
ATOM 6436 C C . PHE B 1 73 ? -17.672 -23.062 -12.234 1 95.38 73 PHE B C 1
ATOM 6438 O O . PHE B 1 73 ? -18.859 -23.062 -12.562 1 95.38 73 PHE B O 1
ATOM 6445 N N . THR B 1 74 ? -17 -21.953 -11.75 1 92.88 74 THR B N 1
ATOM 6446 C CA . THR B 1 74 ? -17.625 -20.641 -11.875 1 92.88 74 THR B CA 1
ATOM 6447 C C . THR B 1 74 ? -17.703 -20.219 -13.336 1 92.88 74 THR B C 1
ATOM 6449 O O . THR B 1 74 ? -17.109 -20.859 -14.203 1 92.88 74 THR B O 1
ATOM 6452 N N . ALA B 1 75 ? -18.438 -19.172 -13.562 1 93.69 75 ALA B N 1
ATOM 6453 C CA . ALA B 1 75 ? -18.578 -18.672 -14.93 1 93.69 75 ALA B CA 1
ATOM 6454 C C . ALA B 1 75 ? -17.219 -18.297 -15.516 1 93.69 75 ALA B C 1
ATOM 6456 O O . ALA B 1 75 ? -16.922 -18.625 -16.672 1 93.69 75 ALA B O 1
ATOM 6457 N N . GLU B 1 76 ? -16.406 -17.609 -14.773 1 93.44 76 GLU B N 1
ATOM 6458 C CA . GLU B 1 76 ? -15.078 -17.203 -15.242 1 93.44 76 GLU B CA 1
ATOM 6459 C C . GLU B 1 76 ? -14.18 -18.406 -15.484 1 93.44 76 GLU B C 1
ATOM 6461 O O . GLU B 1 76 ? -13.414 -18.422 -16.453 1 93.44 76 GLU B O 1
ATOM 6466 N N . GLU B 1 77 ? -14.25 -19.344 -14.547 1 95.62 77 GLU B N 1
ATOM 6467 C CA . GLU B 1 77 ? -13.484 -20.578 -14.711 1 95.62 77 GLU B CA 1
ATOM 6468 C C . GLU B 1 77 ? -13.914 -21.328 -15.953 1 95.62 77 GLU B C 1
ATOM 6470 O O . GLU B 1 77 ? -13.086 -21.938 -16.641 1 95.62 77 GLU B O 1
ATOM 6475 N N . SER B 1 78 ? -15.203 -21.312 -16.219 1 96.44 78 SER B N 1
ATOM 6476 C CA . SER B 1 78 ? -15.734 -21.969 -17.406 1 96.44 78 SER B CA 1
ATOM 6477 C C . SER B 1 78 ? -15.164 -21.344 -18.688 1 96.44 78 SER B C 1
ATOM 6479 O O . SER B 1 78 ? -14.875 -22.062 -19.641 1 96.44 78 SER B O 1
ATOM 6481 N N . ILE B 1 79 ? -15.055 -20.062 -18.688 1 96.12 79 ILE B N 1
ATOM 6482 C CA . ILE B 1 79 ? -14.469 -19.375 -19.828 1 96.12 79 ILE B CA 1
ATOM 6483 C C . ILE B 1 79 ? -13.023 -19.844 -20.016 1 96.12 79 ILE B C 1
ATOM 6485 O O . ILE B 1 79 ? -12.609 -20.156 -21.141 1 96.12 79 ILE B O 1
ATOM 6489 N N . LEU B 1 80 ? -12.305 -19.922 -18.938 1 96.81 80 LEU B N 1
ATOM 6490 C CA . LEU B 1 80 ? -10.914 -20.359 -19 1 96.81 80 LEU B CA 1
ATOM 6491 C C . LEU B 1 80 ? -10.812 -21.797 -19.531 1 96.81 80 LEU B C 1
ATOM 6493 O O . LEU B 1 80 ? -10.008 -22.078 -20.422 1 96.81 80 LEU B O 1
ATOM 6497 N N . VAL B 1 81 ? -11.617 -22.688 -19.031 1 97.31 81 VAL B N 1
ATOM 6498 C CA . VAL B 1 81 ? -11.609 -24.094 -19.422 1 97.31 81 VAL B CA 1
ATOM 6499 C C . VAL B 1 81 ? -11.945 -24.203 -20.906 1 97.31 81 VAL B C 1
ATOM 6501 O O . VAL B 1 81 ? -11.367 -25.031 -21.625 1 97.31 81 VAL B O 1
ATOM 6504 N N . SER B 1 82 ? -12.836 -23.391 -21.359 1 96.88 82 SER B N 1
ATOM 6505 C CA . SER B 1 82 ? -13.273 -23.469 -22.75 1 96.88 82 SER B CA 1
ATOM 6506 C C . SER B 1 82 ? -12.133 -23.141 -23.703 1 96.88 82 SER B C 1
ATOM 6508 O O . SER B 1 82 ? -12.094 -23.641 -24.828 1 96.88 82 SER B O 1
ATOM 6510 N N . LYS B 1 83 ? -11.234 -22.312 -23.297 1 96.31 83 LYS B N 1
ATOM 6511 C CA . LYS B 1 83 ? -10.094 -21.922 -24.125 1 96.31 83 LYS B CA 1
ATOM 6512 C C . LYS B 1 83 ? -9.172 -23.109 -24.391 1 96.31 83 LYS B C 1
ATOM 6514 O O . LYS B 1 83 ? -8.422 -23.109 -25.375 1 96.31 83 LYS B O 1
ATOM 6519 N N . PHE B 1 84 ? -9.227 -24.094 -23.578 1 96.19 84 PHE B N 1
ATOM 6520 C CA . PHE B 1 84 ? -8.336 -25.234 -23.688 1 96.19 84 PHE B CA 1
ATOM 6521 C C . PHE B 1 84 ? -9.117 -26.484 -24.078 1 96.19 84 PHE B C 1
ATOM 6523 O O . PHE B 1 84 ? -8.664 -27.609 -23.828 1 96.19 84 PHE B O 1
ATOM 6530 N N . ASP B 1 85 ? -10.305 -26.25 -24.578 1 94.69 85 ASP B N 1
ATOM 6531 C CA . ASP B 1 85 ? -11.133 -27.312 -25.125 1 94.69 85 ASP B CA 1
ATOM 6532 C C . ASP B 1 85 ? -11.32 -27.125 -26.641 1 94.69 85 ASP B C 1
ATOM 6534 O O . ASP B 1 85 ? -12.445 -26.922 -27.109 1 94.69 85 ASP B O 1
ATOM 6538 N N . PRO B 1 86 ? -10.258 -27.312 -27.391 1 90.94 86 PRO B N 1
ATOM 6539 C CA . PRO B 1 86 ? -10.312 -27 -28.828 1 90.94 86 PRO B CA 1
ATOM 6540 C C . PRO B 1 86 ? -11.32 -27.859 -29.578 1 90.94 86 PRO B C 1
ATOM 6542 O O . PRO B 1 86 ? -11.867 -27.438 -30.594 1 90.94 86 PRO B O 1
ATOM 6545 N N . GLN B 1 87 ? -11.664 -29.062 -29.109 1 92.31 87 GLN B N 1
ATOM 6546 C CA . GLN B 1 87 ? -12.578 -29.953 -29.812 1 92.31 87 GLN B CA 1
ATOM 6547 C C . GLN B 1 87 ? -14.008 -29.812 -29.297 1 92.31 87 GLN B C 1
ATOM 6549 O O . GLN B 1 87 ? -14.898 -30.562 -29.703 1 92.31 87 GLN B O 1
ATOM 6554 N N . ASP B 1 88 ? -14.195 -28.906 -28.391 1 93.38 88 ASP B N 1
ATOM 6555 C CA . ASP B 1 88 ? -15.523 -28.625 -27.859 1 93.38 88 ASP B CA 1
ATOM 6556 C C . ASP B 1 88 ? -16.188 -29.891 -27.312 1 93.38 88 ASP B C 1
ATOM 6558 O O . ASP B 1 88 ? -17.312 -30.203 -27.656 1 93.38 88 ASP B O 1
ATOM 6562 N N . GLN B 1 89 ? -15.469 -30.625 -26.516 1 94.88 89 GLN B N 1
ATOM 6563 C CA . GLN B 1 89 ? -15.922 -31.906 -26 1 94.88 89 GLN B CA 1
ATOM 6564 C C . GLN B 1 89 ? -16.688 -31.719 -24.688 1 94.88 89 GLN B C 1
ATOM 6566 O O . GLN B 1 89 ? -17.531 -32.531 -24.344 1 94.88 89 GLN B O 1
ATOM 6571 N N . ARG B 1 90 ? -16.391 -30.688 -23.969 1 97.12 90 ARG B N 1
ATOM 6572 C CA . ARG B 1 90 ? -17 -30.484 -22.656 1 97.12 90 ARG B CA 1
ATOM 6573 C C . ARG B 1 90 ? -18.469 -30.062 -22.797 1 97.12 90 ARG B C 1
ATOM 6575 O O . ARG B 1 90 ? -18.812 -29.297 -23.703 1 97.12 90 ARG B O 1
ATOM 6582 N N . VAL B 1 91 ? -19.25 -30.547 -21.875 1 97.25 91 VAL B N 1
ATOM 6583 C CA . VAL B 1 91 ? -20.672 -30.219 -21.938 1 97.25 91 VAL B CA 1
ATOM 6584 C C . VAL B 1 91 ? -21.156 -29.766 -20.562 1 97.25 91 VAL B C 1
ATOM 6586 O O . VAL B 1 91 ? -20.594 -30.172 -19.531 1 97.25 91 VAL B O 1
ATOM 6589 N N . VAL B 1 92 ? -22.172 -28.922 -20.547 1 97.56 92 VAL B N 1
ATOM 6590 C CA . VAL B 1 92 ? -22.766 -28.422 -19.312 1 97.56 92 VAL B CA 1
ATOM 6591 C C . VAL B 1 92 ? -24.078 -29.172 -19.047 1 97.56 92 VAL B C 1
ATOM 6593 O O . VAL B 1 92 ? -24.984 -29.188 -19.891 1 97.56 92 VAL B O 1
ATOM 6596 N N . ILE B 1 93 ? -24.234 -29.719 -17.797 1 96.44 93 ILE B N 1
ATOM 6597 C CA . ILE B 1 93 ? -25.422 -30.531 -17.531 1 96.44 93 ILE B CA 1
ATOM 6598 C C . ILE B 1 93 ? -26.281 -29.875 -16.469 1 96.44 93 ILE B C 1
ATOM 6600 O O . ILE B 1 93 ? -27.406 -30.328 -16.188 1 96.44 93 ILE B O 1
ATOM 6604 N N . GLY B 1 94 ? -25.75 -28.844 -15.922 1 94.94 94 GLY B N 1
ATOM 6605 C CA . GLY B 1 94 ? -26.516 -28.172 -14.883 1 94.94 94 GLY B CA 1
ATOM 6606 C C . GLY B 1 94 ? -25.938 -26.828 -14.5 1 94.94 94 GLY B C 1
ATOM 6607 O O . GLY B 1 94 ? -24.734 -26.578 -14.688 1 94.94 94 GLY B O 1
ATOM 6608 N N . GLU B 1 95 ? -26.797 -25.938 -13.992 1 94.94 95 GLU B N 1
ATOM 6609 C CA . GLU B 1 95 ? -26.438 -24.625 -13.469 1 94.94 95 GLU B CA 1
ATOM 6610 C C . GLU B 1 95 ? -26.688 -24.547 -11.961 1 94.94 95 GLU B C 1
ATOM 6612 O O . GLU B 1 95 ? -27.656 -25.141 -11.461 1 94.94 95 GLU B O 1
ATOM 6617 N N . ILE B 1 96 ? -25.797 -23.922 -11.305 1 92.69 96 ILE B N 1
ATOM 6618 C CA . ILE B 1 96 ? -25.969 -23.719 -9.867 1 92.69 96 ILE B CA 1
ATOM 6619 C C . ILE B 1 96 ? -26.484 -22.297 -9.602 1 92.69 96 ILE B C 1
ATOM 6621 O O . ILE B 1 96 ? -25.797 -21.312 -9.891 1 92.69 96 ILE B O 1
ATOM 6625 N N . ARG B 1 97 ? -27.688 -22.234 -9.047 1 91.06 97 ARG B N 1
ATOM 6626 C CA . ARG B 1 97 ? -28.359 -20.953 -8.797 1 91.06 97 ARG B CA 1
ATOM 6627 C C . ARG B 1 97 ? -28.797 -20.844 -7.34 1 91.06 97 ARG B C 1
ATOM 6629 O O . ARG B 1 97 ? -29.172 -21.844 -6.719 1 91.06 97 ARG B O 1
ATOM 6636 N N . PRO B 1 98 ? -28.703 -19.594 -6.891 1 84.81 98 PRO B N 1
ATOM 6637 C CA . PRO B 1 98 ? -29.328 -19.422 -5.578 1 84.81 98 PRO B CA 1
ATOM 6638 C C . PRO B 1 98 ? -30.812 -19.766 -5.59 1 84.81 98 PRO B C 1
ATOM 6640 O O . PRO B 1 98 ? -31.516 -19.453 -6.559 1 84.81 98 PRO B O 1
ATOM 6643 N N . GLU B 1 99 ? -31.281 -20.25 -4.477 1 80.62 99 GLU B N 1
ATOM 6644 C CA . GLU B 1 99 ? -32.688 -20.672 -4.375 1 80.62 99 GLU B CA 1
ATOM 6645 C C . GLU B 1 99 ? -33.625 -19.516 -4.652 1 80.62 99 GLU B C 1
ATOM 6647 O O . GLU B 1 99 ? -34.688 -19.719 -5.277 1 80.62 99 GLU B O 1
ATOM 6652 N N . LYS B 1 100 ? -33.219 -18.406 -4.305 1 76 100 LYS B N 1
ATOM 6653 C CA . LYS B 1 100 ? -34.125 -17.25 -4.414 1 76 100 LYS B CA 1
ATOM 6654 C C . LYS B 1 100 ? -34.031 -16.625 -5.805 1 76 100 LYS B C 1
ATOM 6656 O O . LYS B 1 100 ? -34.844 -15.758 -6.152 1 76 100 LYS B O 1
ATOM 6661 N N . ARG B 1 101 ? -33.125 -17.047 -6.582 1 85.12 101 ARG B N 1
ATOM 6662 C CA . ARG B 1 101 ? -32.938 -16.484 -7.918 1 85.12 101 ARG B CA 1
ATOM 6663 C C . ARG B 1 101 ? -32.906 -17.594 -8.969 1 85.12 101 ARG B C 1
ATOM 6665 O O . ARG B 1 101 ? -32.156 -17.5 -9.945 1 85.12 101 ARG B O 1
ATOM 6672 N N . ASP B 1 102 ? -33.625 -18.578 -8.695 1 83.75 102 ASP B N 1
ATOM 6673 C CA . ASP B 1 102 ? -33.5 -19.766 -9.539 1 83.75 102 ASP B CA 1
ATOM 6674 C C . ASP B 1 102 ? -34.25 -19.562 -10.867 1 83.75 102 ASP B C 1
ATOM 6676 O O . ASP B 1 102 ? -34.031 -20.312 -11.812 1 83.75 102 ASP B O 1
ATOM 6680 N N . SER B 1 103 ? -35.031 -18.453 -10.969 1 85.88 103 SER B N 1
ATOM 6681 C CA . SER B 1 103 ? -35.75 -18.203 -12.211 1 85.88 103 SER B CA 1
ATOM 6682 C C . SER B 1 103 ? -34.969 -17.281 -13.125 1 85.88 103 SER B C 1
ATOM 6684 O O . SER B 1 103 ? -35.281 -17.141 -14.305 1 85.88 103 SER B O 1
ATOM 6686 N N . GLU B 1 104 ? -33.969 -16.719 -12.602 1 88.31 104 GLU B N 1
ATOM 6687 C CA . GLU B 1 104 ? -33.156 -15.789 -13.391 1 88.31 104 GLU B CA 1
ATOM 6688 C C . GLU B 1 104 ? -32.219 -16.547 -14.352 1 88.31 104 GLU B C 1
ATOM 6690 O O . GLU B 1 104 ? -31.594 -17.531 -13.969 1 88.31 104 GLU B O 1
ATOM 6695 N N . LYS B 1 105 ? -32.156 -16.047 -15.484 1 90.12 105 LYS B N 1
ATOM 6696 C CA . LYS B 1 105 ? -31.406 -16.75 -16.516 1 90.12 105 LYS B CA 1
ATOM 6697 C C . LYS B 1 105 ? -29.906 -16.547 -16.344 1 90.12 105 LYS B C 1
ATOM 6699 O O . LYS B 1 105 ? -29.109 -17.438 -16.688 1 90.12 105 LYS B O 1
ATOM 6704 N N . PHE B 1 106 ? -29.562 -15.383 -15.906 1 93.56 106 PHE B N 1
ATOM 6705 C CA . PHE B 1 106 ? -28.141 -15.047 -15.789 1 93.56 106 PHE B CA 1
ATOM 6706 C C . PHE B 1 106 ? -27.797 -14.648 -14.359 1 93.56 106 PHE B C 1
ATOM 6708 O O . PHE B 1 106 ? -28.656 -14.188 -13.609 1 93.56 106 PHE B O 1
ATOM 6715 N N . GLN B 1 107 ? -26.547 -14.883 -13.969 1 92.56 107 GLN B N 1
ATOM 6716 C CA . GLN B 1 107 ? -26.047 -14.508 -12.641 1 92.56 107 GLN B CA 1
ATOM 6717 C C . GLN B 1 107 ? -26.125 -13 -12.438 1 92.56 107 GLN B C 1
ATOM 6719 O O . GLN B 1 107 ? -26.531 -12.531 -11.367 1 92.56 107 GLN B O 1
ATOM 6724 N N . PHE B 1 108 ? -25.672 -12.234 -13.43 1 91.75 108 PHE B N 1
ATOM 6725 C CA . PHE B 1 108 ? -25.875 -10.789 -13.453 1 91.75 108 PHE B CA 1
ATOM 6726 C C . PHE B 1 108 ? -25.859 -10.266 -14.883 1 91.75 108 PHE B C 1
ATOM 6728 O O . PHE B 1 108 ? -25.406 -10.961 -15.797 1 91.75 108 PHE B O 1
ATOM 6735 N N . GLU B 1 109 ? -26.406 -9.172 -15.008 1 94.75 109 GLU B N 1
ATOM 6736 C CA . GLU B 1 109 ? -26.391 -8.391 -16.234 1 94.75 109 GLU B CA 1
ATOM 6737 C C . GLU B 1 109 ? -25.953 -6.953 -15.977 1 94.75 109 GLU B C 1
ATOM 6739 O O . GLU B 1 109 ? -26.297 -6.367 -14.945 1 94.75 109 GLU B O 1
ATOM 6744 N N . THR B 1 110 ? -25.125 -6.477 -16.922 1 96.12 110 THR B N 1
ATOM 6745 C CA . THR B 1 110 ? -24.656 -5.109 -16.719 1 96.12 110 THR B CA 1
ATOM 6746 C C . THR B 1 110 ? -25.406 -4.148 -17.656 1 96.12 110 THR B C 1
ATOM 6748 O O . THR B 1 110 ? -25.781 -4.527 -18.766 1 96.12 110 THR B O 1
ATOM 6751 N N . VAL B 1 111 ? -25.609 -2.969 -17.156 1 97 111 VAL B N 1
ATOM 6752 C CA . VAL B 1 111 ? -26.312 -1.94 -17.922 1 97 111 VAL B CA 1
ATOM 6753 C C . VAL B 1 111 ? -25.625 -0.593 -17.719 1 97 111 VAL B C 1
ATOM 6755 O O . VAL B 1 111 ? -24.875 -0.408 -16.75 1 97 111 VAL B O 1
ATOM 6758 N N . ALA B 1 112 ? -25.797 0.251 -18.641 1 97.44 112 ALA B N 1
ATOM 6759 C CA . ALA B 1 112 ? -25.391 1.65 -18.516 1 97.44 112 ALA B CA 1
ATOM 6760 C C . ALA B 1 112 ? -26.609 2.564 -18.438 1 97.44 112 ALA B C 1
ATOM 6762 O O . ALA B 1 112 ? -27.578 2.383 -19.172 1 97.44 112 ALA B O 1
ATOM 6763 N N . ILE B 1 113 ? -26.594 3.506 -17.5 1 96.5 113 ILE B N 1
ATOM 6764 C CA . ILE B 1 113 ? -27.719 4.406 -17.266 1 96.5 113 ILE B CA 1
ATOM 6765 C C . ILE B 1 113 ? -27.312 5.84 -17.609 1 96.5 113 ILE B C 1
ATOM 6767 O O . ILE B 1 113 ? -26.281 6.32 -17.141 1 96.5 113 ILE B O 1
ATOM 6771 N N . VAL B 1 114 ? -28.125 6.5 -18.359 1 96.12 114 VAL B N 1
ATOM 6772 C CA . VAL B 1 114 ? -27.891 7.891 -18.719 1 96.12 114 VAL B CA 1
ATOM 6773 C C . VAL B 1 114 ? -29.109 8.734 -18.391 1 96.12 114 VAL B C 1
ATOM 6775 O O . VAL B 1 114 ? -30.172 8.195 -18.062 1 96.12 114 VAL B O 1
ATOM 6778 N N . GLU B 1 115 ? -28.906 10.023 -18.438 1 93.06 115 GLU B N 1
ATOM 6779 C CA . GLU B 1 115 ? -30.031 10.93 -18.266 1 93.06 115 GLU B CA 1
ATOM 6780 C C . GLU B 1 115 ? -31.016 10.805 -19.422 1 93.06 115 GLU B C 1
ATOM 6782 O O . GLU B 1 115 ? -30.641 10.461 -20.547 1 93.06 115 GLU B O 1
ATOM 6787 N N . ALA B 1 116 ? -32.219 11.156 -19.125 1 90.62 116 ALA B N 1
ATOM 6788 C CA . ALA B 1 116 ? -33.312 10.969 -20.094 1 90.62 116 ALA B CA 1
ATOM 6789 C C . ALA B 1 116 ? -33.062 11.797 -21.344 1 90.62 116 ALA B C 1
ATOM 6791 O O . ALA B 1 116 ? -33.469 11.391 -22.453 1 90.62 116 ALA B O 1
ATOM 6792 N N . ASP B 1 117 ? -32.438 12.875 -21.234 1 88.88 117 ASP B N 1
ATOM 6793 C CA . ASP B 1 117 ? -32.281 13.773 -22.375 1 88.88 117 ASP B CA 1
ATOM 6794 C C . ASP B 1 117 ? -31.016 13.453 -23.156 1 88.88 117 ASP B C 1
ATOM 6796 O O . ASP B 1 117 ? -30.641 14.18 -24.078 1 88.88 117 ASP B O 1
ATOM 6800 N N . PHE B 1 118 ? -30.375 12.391 -22.688 1 91.5 118 PHE B N 1
ATOM 6801 C CA . PHE B 1 118 ? -29.172 11.984 -23.406 1 91.5 118 PHE B CA 1
ATOM 6802 C C . PHE B 1 118 ? -29.5 11.656 -24.859 1 91.5 118 PHE B C 1
ATOM 6804 O O . PHE B 1 118 ? -30.438 10.906 -25.141 1 91.5 118 PHE B O 1
ATOM 6811 N N . GLN B 1 119 ? -29 12.602 -25.812 1 78.56 119 GLN B N 1
ATOM 6812 C CA . GLN B 1 119 ? -29.234 12.398 -27.234 1 78.56 119 GLN B CA 1
ATOM 6813 C C . GLN B 1 119 ? -27.953 11.969 -27.953 1 78.56 119 GLN B C 1
ATOM 6815 O O . GLN B 1 119 ? -26.891 12.555 -27.734 1 78.56 119 GLN B O 1
ATOM 6820 N N . GLY B 1 120 ? -27.906 10.703 -28.484 1 73.44 120 GLY B N 1
ATOM 6821 C CA . GLY B 1 120 ? -26.719 10.469 -29.297 1 73.44 120 GLY B CA 1
ATOM 6822 C C . GLY B 1 120 ? -26.188 9.055 -29.172 1 73.44 120 GLY B C 1
ATOM 6823 O O . GLY B 1 120 ? -26.875 8.164 -28.672 1 73.44 120 GLY B O 1
ATOM 6824 N N . THR B 1 121 ? -24.906 8.93 -29.734 1 85.62 121 THR B N 1
ATOM 6825 C CA . THR B 1 121 ? -24.141 7.695 -29.797 1 85.62 121 THR B CA 1
ATOM 6826 C C . THR B 1 121 ? -23.141 7.621 -28.641 1 85.62 121 THR B C 1
ATOM 6828 O O . THR B 1 121 ? -23.109 8.508 -27.781 1 85.62 121 THR B O 1
ATOM 6831 N N . LEU B 1 122 ? -22.469 6.566 -28.516 1 92.88 122 LEU B N 1
ATOM 6832 C CA . LEU B 1 122 ? -21.438 6.387 -27.5 1 92.88 122 LEU B CA 1
ATOM 6833 C C . LEU B 1 122 ? -20.438 7.527 -27.531 1 92.88 122 LEU B C 1
ATOM 6835 O O . LEU B 1 122 ? -19.844 7.871 -26.5 1 92.88 122 LEU B O 1
ATOM 6839 N N . LYS B 1 123 ? -20.297 8.203 -28.656 1 90.5 123 LYS B N 1
ATOM 6840 C CA . LYS B 1 123 ? -19.359 9.305 -28.828 1 90.5 123 LYS B CA 1
ATOM 6841 C C . LYS B 1 123 ? -19.797 10.531 -28.047 1 90.5 123 LYS B C 1
ATOM 6843 O O . LYS B 1 123 ? -18.969 11.352 -27.641 1 90.5 123 LYS B O 1
ATOM 6848 N N . ALA B 1 124 ? -21.047 10.633 -27.828 1 92.81 124 ALA B N 1
ATOM 6849 C CA . ALA B 1 124 ? -21.625 11.781 -27.141 1 92.81 124 ALA B CA 1
ATOM 6850 C C . ALA B 1 124 ? -21.297 11.742 -25.641 1 92.81 124 ALA B C 1
ATOM 6852 O O . ALA B 1 124 ? -21.5 12.719 -24.922 1 92.81 124 ALA B O 1
ATOM 6853 N N . LEU B 1 125 ? -20.703 10.68 -25.234 1 95.31 125 LEU B N 1
ATOM 6854 C CA . LEU B 1 125 ? -20.328 10.539 -23.844 1 95.31 125 LEU B CA 1
ATOM 6855 C C . LEU B 1 125 ? -19.062 11.352 -23.531 1 95.31 125 LEU B C 1
ATOM 6857 O O . LEU B 1 125 ? -18.719 11.547 -22.359 1 95.31 125 LEU B O 1
ATOM 6861 N N . LYS B 1 126 ? -18.438 11.859 -24.594 1 94.06 126 LYS B N 1
ATOM 6862 C CA . LYS B 1 126 ? -17.219 12.648 -24.391 1 94.06 126 LYS B CA 1
ATOM 6863 C C . LYS B 1 126 ? -17.5 13.867 -23.5 1 94.06 126 LYS B C 1
ATOM 6865 O O . LYS B 1 126 ? -18.438 14.617 -23.75 1 94.06 126 LYS B O 1
ATOM 6870 N N . GLY B 1 127 ? -16.672 13.984 -22.453 1 95.25 127 GLY B N 1
ATOM 6871 C CA . GLY B 1 127 ? -16.812 15.117 -21.547 1 95.25 127 GLY B CA 1
ATOM 6872 C C . GLY B 1 127 ? -17.859 14.906 -20.469 1 95.25 127 GLY B C 1
ATOM 6873 O O . GLY B 1 127 ? -18 15.711 -19.547 1 95.25 127 GLY B O 1
ATOM 6874 N N . LYS B 1 128 ? -18.625 13.875 -20.578 1 95.88 128 LYS B N 1
ATOM 6875 C CA . LYS B 1 128 ? -19.672 13.609 -19.609 1 95.88 128 LYS B CA 1
ATOM 6876 C C . LYS B 1 128 ? -19.078 13.055 -18.312 1 95.88 128 LYS B C 1
ATOM 6878 O O . LYS B 1 128 ? -17.984 12.492 -18.297 1 95.88 128 LYS B O 1
ATOM 6883 N N . LYS B 1 129 ? -19.844 13.266 -17.219 1 97.69 129 LYS B N 1
ATOM 6884 C CA . LYS B 1 129 ? -19.438 12.781 -15.898 1 97.69 129 LYS B CA 1
ATOM 6885 C C . LYS B 1 129 ? -19.781 11.312 -15.719 1 97.69 129 LYS B C 1
ATOM 6887 O O . LYS B 1 129 ? -20.938 10.922 -15.883 1 97.69 129 LYS B O 1
ATOM 6892 N N . PHE B 1 130 ? -18.797 10.531 -15.359 1 97.75 130 PHE B N 1
ATOM 6893 C CA . PHE B 1 130 ? -18.938 9.078 -15.336 1 97.75 130 PHE B CA 1
ATOM 6894 C C . PHE B 1 130 ? -18.938 8.547 -13.906 1 97.75 130 PHE B C 1
ATOM 6896 O O . PHE B 1 130 ? -18.078 8.93 -13.109 1 97.75 130 PHE B O 1
ATOM 6903 N N . CYS B 1 131 ? -19.922 7.66 -13.555 1 97.19 131 CYS B N 1
ATOM 6904 C CA . CYS B 1 131 ? -20 7.004 -12.258 1 97.19 131 CYS B CA 1
ATOM 6905 C C . CYS B 1 131 ? -19.75 5.504 -12.391 1 97.19 131 CYS B C 1
ATOM 6907 O O . CYS B 1 131 ? -20.5 4.805 -13.07 1 97.19 131 CYS B O 1
ATOM 6909 N N . HIS B 1 132 ? -18.75 5.004 -11.727 1 96.56 132 HIS B N 1
ATOM 6910 C CA . HIS B 1 132 ? -18.297 3.617 -11.781 1 96.56 132 HIS B CA 1
ATOM 6911 C C . HIS B 1 132 ? -18.359 2.959 -10.406 1 96.56 132 HIS B C 1
ATOM 6913 O O . HIS B 1 132 ? -18.094 3.602 -9.391 1 96.56 132 HIS B O 1
ATOM 6919 N N . PRO B 1 133 ? -18.75 1.655 -10.328 1 91.88 133 PRO B N 1
ATOM 6920 C CA . PRO B 1 133 ? -18.844 0.99 -9.023 1 91.88 133 PRO B CA 1
ATOM 6921 C C . PRO B 1 133 ? -17.484 0.847 -8.336 1 91.88 133 PRO B C 1
ATOM 6923 O O . PRO B 1 133 ? -17.422 0.611 -7.125 1 91.88 133 PRO B O 1
ATOM 6926 N N . GLY B 1 134 ? -16.438 0.89 -9.133 1 91.88 134 GLY B N 1
ATOM 6927 C CA . GLY B 1 134 ? -15.102 0.897 -8.547 1 91.88 134 GLY B CA 1
ATOM 6928 C C . GLY B 1 134 ? -14.461 -0.478 -8.508 1 91.88 134 GLY B C 1
ATOM 6929 O O . GLY B 1 134 ? -15.086 -1.47 -8.898 1 91.88 134 GLY B O 1
ATOM 6930 N N . PHE B 1 135 ? -13.172 -0.49 -8.086 1 88.62 135 PHE B N 1
ATOM 6931 C CA . PHE B 1 135 ? -12.367 -1.699 -7.977 1 88.62 135 PHE B CA 1
ATOM 6932 C C . PHE B 1 135 ? -12.125 -2.057 -6.516 1 88.62 135 PHE B C 1
ATOM 6934 O O . PHE B 1 135 ? -11.445 -1.323 -5.797 1 88.62 135 PHE B O 1
ATOM 6941 N N . ASN B 1 136 ? -12.758 -3.146 -6.09 1 76.69 136 ASN B N 1
ATOM 6942 C CA . ASN B 1 136 ? -12.641 -3.547 -4.691 1 76.69 136 ASN B CA 1
ATOM 6943 C C . ASN B 1 136 ? -12.016 -4.934 -4.559 1 76.69 136 ASN B C 1
ATOM 6945 O O . ASN B 1 136 ? -12.047 -5.727 -5.5 1 76.69 136 ASN B O 1
ATOM 6949 N N . ASN B 1 137 ? -11.305 -5.148 -3.479 1 69 137 ASN B N 1
ATOM 6950 C CA . ASN B 1 137 ? -10.742 -6.457 -3.154 1 69 137 ASN B CA 1
ATOM 6951 C C . ASN B 1 137 ? -11.289 -6.984 -1.831 1 69 137 ASN B C 1
ATOM 6953 O O . ASN B 1 137 ? -10.992 -6.434 -0.769 1 69 137 ASN B O 1
ATOM 6957 N N . PRO B 1 138 ? -12.195 -8.047 -1.909 1 69.38 138 PRO B N 1
ATOM 6958 C CA . PRO B 1 138 ? -12.594 -8.852 -3.064 1 69.38 138 PRO B CA 1
ATOM 6959 C C . PRO B 1 138 ? -13.805 -8.281 -3.795 1 69.38 138 PRO B C 1
ATOM 6961 O O . PRO B 1 138 ? -14.5 -7.41 -3.264 1 69.38 138 PRO B O 1
ATOM 6964 N N . GLN B 1 139 ? -13.93 -8.688 -5.023 1 73 139 GLN B N 1
ATOM 6965 C CA . GLN B 1 139 ? -15.086 -8.258 -5.801 1 73 139 GLN B CA 1
ATOM 6966 C C . GLN B 1 139 ? -15.609 -9.383 -6.688 1 73 139 GLN B C 1
ATOM 6968 O O . GLN B 1 139 ? -14.836 -10.227 -7.148 1 73 139 GLN B O 1
ATOM 6973 N N . LEU B 1 140 ? -16.875 -9.391 -6.852 1 73.75 140 LEU B N 1
ATOM 6974 C CA . LEU B 1 140 ? -17.516 -10.406 -7.684 1 73.75 140 LEU B CA 1
ATOM 6975 C C . LEU B 1 140 ? -17.188 -10.195 -9.156 1 73.75 140 LEU B C 1
ATOM 6977 O O . LEU B 1 140 ? -16.875 -11.148 -9.875 1 73.75 140 LEU B O 1
ATOM 6981 N N . TRP B 1 141 ? -17.266 -8.891 -9.539 1 86.5 141 TRP B N 1
ATOM 6982 C CA . TRP B 1 141 ? -17 -8.594 -10.945 1 86.5 141 TRP B CA 1
ATOM 6983 C C . TRP B 1 141 ? -15.492 -8.547 -11.211 1 86.5 141 TRP B C 1
ATOM 6985 O O . TRP B 1 141 ? -14.734 -7.969 -10.43 1 86.5 141 TRP B O 1
ATOM 6995 N N . THR B 1 142 ? -15.102 -9.195 -12.227 1 88.94 142 THR B N 1
ATOM 6996 C CA . THR B 1 142 ? -13.719 -9.117 -12.672 1 88.94 142 THR B CA 1
ATOM 6997 C C . THR B 1 142 ? -13.422 -7.754 -13.289 1 88.94 142 THR B C 1
ATOM 6999 O O . THR B 1 142 ? -14.352 -7.004 -13.625 1 88.94 142 THR B O 1
ATOM 7002 N N . ASP B 1 143 ? -12.125 -7.422 -13.461 1 89.56 143 ASP B N 1
ATOM 7003 C CA . ASP B 1 143 ? -11.75 -6.18 -14.125 1 89.56 143 ASP B CA 1
ATOM 7004 C C . ASP B 1 143 ? -12.289 -6.137 -15.547 1 89.56 143 ASP B C 1
ATOM 7006 O O . ASP B 1 143 ? -12.633 -5.066 -16.062 1 89.56 143 ASP B O 1
ATOM 7010 N N . SER B 1 144 ? -12.367 -7.297 -16.156 1 91.94 144 SER B N 1
ATOM 7011 C CA . SER B 1 144 ? -12.906 -7.359 -17.516 1 91.94 144 SER B CA 1
ATOM 7012 C C . SER B 1 144 ? -14.352 -6.875 -17.547 1 91.94 144 SER B C 1
ATOM 7014 O O . SER B 1 144 ? -14.758 -6.215 -18.5 1 91.94 144 SER B O 1
ATOM 7016 N N . VAL B 1 145 ? -15.055 -7.277 -16.562 1 93.06 145 VAL B N 1
ATOM 7017 C CA . VAL B 1 145 ? -16.453 -6.855 -16.484 1 93.06 145 VAL B CA 1
ATOM 7018 C C . VAL B 1 145 ? -16.531 -5.375 -16.125 1 93.06 145 VAL B C 1
ATOM 7020 O O . VAL B 1 145 ? -17.25 -4.609 -16.766 1 93.06 145 VAL B O 1
ATOM 7023 N N . LEU B 1 146 ? -15.789 -4.973 -15.18 1 94.38 146 LEU B N 1
ATOM 7024 C CA . LEU B 1 146 ? -15.828 -3.611 -14.656 1 94.38 146 LEU B CA 1
ATOM 7025 C C . LEU B 1 146 ? -15.367 -2.611 -15.711 1 94.38 146 LEU B C 1
ATOM 7027 O O . LEU B 1 146 ? -15.852 -1.479 -15.75 1 94.38 146 LEU B O 1
ATOM 7031 N N . LYS B 1 147 ? -14.422 -3.029 -16.594 1 95.5 147 LYS B N 1
ATOM 7032 C CA . LYS B 1 147 ? -13.82 -2.104 -17.547 1 95.5 147 LYS B CA 1
ATOM 7033 C C . LYS B 1 147 ? -14.477 -2.23 -18.922 1 95.5 147 LYS B C 1
ATOM 7035 O O . LYS B 1 147 ? -14.125 -1.503 -19.844 1 95.5 147 LYS B O 1
ATOM 7040 N N . HIS B 1 148 ? -15.422 -3.105 -19.047 1 95.06 148 HIS B N 1
ATOM 7041 C CA . HIS B 1 148 ? -16 -3.404 -20.359 1 95.06 148 HIS B CA 1
ATOM 7042 C C . HIS B 1 148 ? -16.594 -2.154 -20.984 1 95.06 148 HIS B C 1
ATOM 7044 O O . HIS B 1 148 ? -16.281 -1.825 -22.141 1 95.06 148 HIS B O 1
ATOM 7050 N N . PHE B 1 149 ? -17.453 -1.477 -20.25 1 96.31 149 PHE B N 1
ATOM 7051 C CA . PHE B 1 149 ? -18.109 -0.282 -20.766 1 96.31 149 PHE B CA 1
ATOM 7052 C C . PHE B 1 149 ? -17.078 0.768 -21.172 1 96.31 149 PHE B C 1
ATOM 7054 O O . PHE B 1 149 ? -17.172 1.328 -22.266 1 96.31 149 PHE B O 1
ATOM 7061 N N . GLU B 1 150 ? -16.125 0.966 -20.297 1 95.44 150 GLU B N 1
ATOM 7062 C CA . GLU B 1 150 ? -15.062 1.944 -20.531 1 95.44 150 GLU B CA 1
ATOM 7063 C C . GLU B 1 150 ? -14.297 1.633 -21.812 1 95.44 150 GLU B C 1
ATOM 7065 O O . GLU B 1 150 ? -14.047 2.527 -22.625 1 95.44 150 GLU B O 1
ATOM 7070 N N . ARG B 1 151 ? -13.898 0.417 -21.969 1 93.12 151 ARG B N 1
ATOM 7071 C CA . ARG B 1 151 ? -13.047 0.015 -23.094 1 93.12 151 ARG B CA 1
ATOM 7072 C C . ARG B 1 151 ? -13.797 0.094 -24.406 1 93.12 151 ARG B C 1
ATOM 7074 O O . ARG B 1 151 ? -13.234 0.508 -25.422 1 93.12 151 ARG B O 1
ATOM 7081 N N . VAL B 1 152 ? -15.047 -0.255 -24.391 1 92.5 152 VAL B N 1
ATOM 7082 C CA . VAL B 1 152 ? -15.859 -0.188 -25.594 1 92.5 152 VAL B CA 1
ATOM 7083 C C . VAL B 1 152 ? -16.062 1.271 -26 1 92.5 152 VAL B C 1
ATOM 7085 O O . VAL B 1 152 ? -15.938 1.614 -27.188 1 92.5 152 VAL B O 1
ATOM 7088 N N . VAL B 1 153 ? -16.359 2.096 -25.078 1 93.38 153 VAL B N 1
ATOM 7089 C CA . VAL B 1 153 ? -16.625 3.506 -25.359 1 93.38 153 VAL B CA 1
ATOM 7090 C C . VAL B 1 153 ? -15.352 4.176 -25.891 1 93.38 153 VAL B C 1
ATOM 7092 O O . VAL B 1 153 ? -15.414 4.98 -26.812 1 93.38 153 VAL B O 1
ATOM 7095 N N . LEU B 1 154 ? -14.203 3.859 -25.297 1 92.12 154 LEU B N 1
ATOM 7096 C CA . LEU B 1 154 ? -12.938 4.426 -25.766 1 92.12 154 LEU B CA 1
ATOM 7097 C C . LEU B 1 154 ? -12.609 3.949 -27.172 1 92.12 154 LEU B C 1
ATOM 7099 O O . LEU B 1 154 ? -12.109 4.723 -28 1 92.12 154 LEU B O 1
ATOM 7103 N N . LYS B 1 155 ? -12.828 2.688 -27.391 1 87.62 155 LYS B N 1
ATOM 7104 C CA . LYS B 1 155 ? -12.547 2.113 -28.703 1 87.62 155 LYS B CA 1
ATOM 7105 C C . LYS B 1 155 ? -13.414 2.75 -29.781 1 87.62 155 LYS B C 1
ATOM 7107 O O . LYS B 1 155 ? -12.961 2.977 -30.906 1 87.62 155 LYS B O 1
ATOM 7112 N N . ASP B 1 156 ? -14.602 2.939 -29.438 1 82.88 156 ASP B N 1
ATOM 7113 C CA . ASP B 1 156 ? -15.539 3.551 -30.375 1 82.88 156 ASP B CA 1
ATOM 7114 C C . ASP B 1 156 ? -15.125 4.98 -30.719 1 82.88 156 ASP B C 1
ATOM 7116 O O . ASP B 1 156 ? -15.453 5.492 -31.781 1 82.88 156 ASP B O 1
ATOM 7120 N N . ASN B 1 157 ? -14.43 5.586 -29.844 1 78.12 157 ASN B N 1
ATOM 7121 C CA . ASN B 1 157 ? -14.062 6.988 -30.031 1 78.12 157 ASN B CA 1
ATOM 7122 C C . ASN B 1 157 ? -12.641 7.133 -30.562 1 78.12 157 ASN B C 1
ATOM 7124 O O . ASN B 1 157 ? -12.164 8.25 -30.766 1 78.12 157 ASN B O 1
ATOM 7128 N N . SER B 1 158 ? -11.953 6.07 -30.719 1 77.88 158 SER B N 1
ATOM 7129 C CA . SER B 1 158 ? -10.562 6.148 -31.156 1 77.88 158 SER B CA 1
ATOM 7130 C C . SER B 1 158 ? -10.352 5.398 -32.469 1 77.88 158 SER B C 1
ATOM 7132 O O . SER B 1 158 ? -10.617 4.199 -32.562 1 77.88 158 SER B O 1
ATOM 7134 N N . ALA B 1 159 ? -10.117 6.133 -33.438 1 70.31 159 ALA B N 1
ATOM 7135 C CA . ALA B 1 159 ? -9.836 5.5 -34.719 1 70.31 159 ALA B CA 1
ATOM 7136 C C . ALA B 1 159 ? -8.523 4.727 -34.688 1 70.31 159 ALA B C 1
ATOM 7138 O O . ALA B 1 159 ? -8.383 3.689 -35.344 1 70.31 159 ALA B O 1
ATOM 7139 N N . GLU B 1 160 ? -7.582 5.258 -33.906 1 76.19 160 GLU B N 1
ATOM 7140 C CA . GLU B 1 160 ? -6.281 4.633 -33.688 1 76.19 160 GLU B CA 1
ATOM 7141 C C . GLU B 1 160 ? -6.055 4.332 -32.219 1 76.19 160 GLU B C 1
ATOM 7143 O O . GLU B 1 160 ? -6.75 4.871 -31.344 1 76.19 160 GLU B O 1
ATOM 7148 N N . CYS B 1 161 ? -5.164 3.332 -32.062 1 78.44 161 CYS B N 1
ATOM 7149 C CA . CYS B 1 161 ? -4.875 3.016 -30.656 1 78.44 161 CYS B CA 1
ATOM 7150 C C . CYS B 1 161 ? -4.285 4.223 -29.938 1 78.44 161 CYS B C 1
ATOM 7152 O O . CYS B 1 161 ? -3.568 5.023 -30.547 1 78.44 161 CYS B O 1
ATOM 7154 N N . VAL B 1 162 ? -4.598 4.441 -28.766 1 78.44 162 VAL B N 1
ATOM 7155 C CA . VAL B 1 162 ? -4.141 5.559 -27.938 1 78.44 162 VAL B CA 1
ATOM 7156 C C . VAL B 1 162 ? -2.666 5.371 -27.594 1 78.44 162 VAL B C 1
ATOM 7158 O O . VAL B 1 162 ? -2.281 4.332 -27.047 1 78.44 162 VAL B O 1
ATOM 7161 N N . LYS B 1 163 ? -1.867 6.328 -27.953 1 79.62 163 LYS B N 1
ATOM 7162 C CA . LYS B 1 163 ? -0.424 6.258 -27.734 1 79.62 163 LYS B CA 1
ATOM 7163 C C . LYS B 1 163 ? -0.087 6.199 -26.25 1 79.62 163 LYS B C 1
ATOM 7165 O O . LYS B 1 163 ? -0.724 6.875 -25.438 1 79.62 163 LYS B O 1
ATOM 7170 N N . SER B 1 164 ? 0.951 5.469 -25.953 1 81 164 SER B N 1
ATOM 7171 C CA . SER B 1 164 ? 1.356 5.203 -24.578 1 81 164 SER B CA 1
ATOM 7172 C C . SER B 1 164 ? 2.023 6.422 -23.953 1 81 164 SER B C 1
ATOM 7174 O O . SER B 1 164 ? 2.85 7.078 -24.594 1 81 164 SER B O 1
ATOM 7176 N N . VAL B 1 165 ? 1.747 6.762 -22.812 1 79 165 VAL B N 1
ATOM 7177 C CA . VAL B 1 165 ? 2.354 7.855 -22.062 1 79 165 VAL B CA 1
ATOM 7178 C C . VAL B 1 165 ? 3.193 7.297 -20.922 1 79 165 VAL B C 1
ATOM 7180 O O . VAL B 1 165 ? 3.951 8.031 -20.281 1 79 165 VAL B O 1
ATOM 7183 N N . GLY B 1 166 ? 3.08 6.012 -20.734 1 87.5 166 GLY B N 1
ATOM 7184 C CA . GLY B 1 166 ? 3.799 5.363 -19.641 1 87.5 166 GLY B CA 1
ATOM 7185 C C . GLY B 1 166 ? 3.492 3.883 -19.531 1 87.5 166 GLY B C 1
ATOM 7186 O O . GLY B 1 166 ? 3.703 3.123 -20.469 1 87.5 166 GLY B O 1
ATOM 7187 N N . THR B 1 167 ? 2.941 3.453 -18.344 1 91.56 167 THR B N 1
ATOM 7188 C CA . THR B 1 167 ? 2.543 2.068 -18.125 1 91.56 167 THR B CA 1
ATOM 7189 C C . THR B 1 167 ? 1.149 1.808 -18.688 1 91.56 167 THR B C 1
ATOM 7191 O O . THR B 1 167 ? 0.396 2.746 -18.953 1 91.56 167 THR B O 1
ATOM 7194 N N . ALA B 1 168 ? 0.846 0.55 -18.891 1 92.75 168 ALA B N 1
ATOM 7195 C CA . ALA B 1 168 ? -0.482 0.192 -19.391 1 92.75 168 ALA B CA 1
ATOM 7196 C C . ALA B 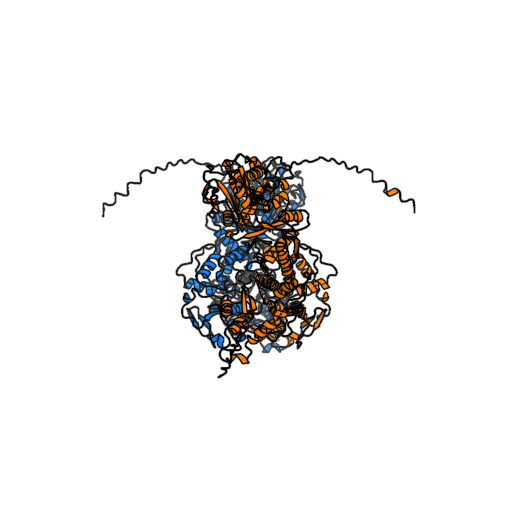1 168 ? -1.573 0.755 -18.484 1 92.75 168 ALA B C 1
ATOM 7198 O O . ALA B 1 168 ? -2.615 1.205 -18.969 1 92.75 168 ALA B O 1
ATOM 7199 N N . VAL B 1 169 ? -1.367 0.739 -17.219 1 93.38 169 VAL B N 1
ATOM 7200 C CA . VAL B 1 169 ? -2.322 1.274 -16.266 1 93.38 169 VAL B CA 1
ATOM 7201 C C . VAL B 1 169 ? -2.492 2.775 -16.484 1 93.38 169 VAL B C 1
ATOM 7203 O O . VAL B 1 169 ? -3.617 3.279 -16.531 1 93.38 169 VAL B O 1
ATOM 7206 N N . GLU B 1 170 ? -1.385 3.467 -16.609 1 92.62 170 GLU B N 1
ATOM 7207 C CA . GLU B 1 170 ? -1.446 4.914 -16.797 1 92.62 170 GLU B CA 1
ATOM 7208 C C . GLU B 1 170 ? -2.094 5.266 -18.141 1 92.62 170 GLU B C 1
ATOM 7210 O O . GLU B 1 170 ? -2.812 6.262 -18.25 1 92.62 170 GLU B O 1
ATOM 7215 N N . ASP B 1 171 ? -1.785 4.461 -19.156 1 93.06 171 ASP B N 1
ATOM 7216 C CA . ASP B 1 171 ? -2.377 4.691 -20.469 1 93.06 171 ASP B CA 1
ATOM 7217 C C . ASP B 1 171 ? -3.902 4.652 -20.406 1 93.06 171 ASP B C 1
ATOM 7219 O O . ASP B 1 171 ? -4.578 5.477 -21.016 1 93.06 171 ASP B O 1
ATOM 7223 N N . GLU B 1 172 ? -4.398 3.727 -19.703 1 93.38 172 GLU B N 1
ATOM 7224 C CA . GLU B 1 172 ? -5.844 3.6 -19.547 1 93.38 172 GLU B CA 1
ATOM 7225 C C . GLU B 1 172 ? -6.426 4.801 -18.812 1 93.38 172 GLU B C 1
ATOM 7227 O O . GLU B 1 172 ? -7.453 5.352 -19.219 1 93.38 172 GLU B O 1
ATOM 7232 N N . LEU B 1 173 ? -5.801 5.219 -17.734 1 95.44 173 LEU B N 1
ATOM 7233 C CA . LEU B 1 173 ? -6.266 6.352 -16.938 1 95.44 173 LEU B CA 1
ATOM 7234 C C . LEU B 1 173 ? -6.188 7.645 -17.734 1 95.44 173 LEU B C 1
ATOM 7236 O O . LEU B 1 173 ? -7.09 8.484 -17.656 1 95.44 173 LEU B O 1
ATOM 7240 N N . SER B 1 174 ? -5.059 7.762 -18.5 1 94 174 SER B N 1
ATOM 7241 C CA . SER B 1 174 ? -4.895 8.938 -19.344 1 94 174 SER B CA 1
ATOM 7242 C C . SER B 1 174 ? -6 9.023 -20.391 1 94 174 SER B C 1
ATOM 7244 O O . SER B 1 174 ? -6.562 10.094 -20.625 1 94 174 SER B O 1
ATOM 7246 N N . ALA B 1 175 ? -6.297 7.898 -21.016 1 93.62 175 ALA B N 1
ATOM 7247 C CA . ALA B 1 175 ? -7.344 7.852 -22.031 1 93.62 175 ALA B CA 1
ATOM 7248 C C . ALA B 1 175 ? -8.703 8.18 -21.422 1 93.62 175 ALA B C 1
ATOM 7250 O O . ALA B 1 175 ? -9.477 8.945 -22.016 1 93.62 175 ALA B O 1
ATOM 7251 N N . LEU B 1 176 ? -9.031 7.629 -20.297 1 95.81 176 LEU B N 1
ATOM 7252 C CA . LEU B 1 176 ? -10.312 7.844 -19.625 1 95.81 176 LEU B CA 1
ATOM 7253 C C . LEU B 1 176 ? -10.453 9.289 -19.172 1 95.81 176 LEU B C 1
ATOM 7255 O O . LEU B 1 176 ? -11.516 9.898 -19.312 1 95.81 176 LEU B O 1
ATOM 7259 N N . SER B 1 177 ? -9.344 9.797 -18.578 1 95.56 177 SER B N 1
ATOM 7260 C CA . SER B 1 177 ? -9.352 11.164 -18.078 1 95.56 177 SER B CA 1
ATOM 7261 C C . SER B 1 177 ? -9.531 12.164 -19.219 1 95.56 177 SER B C 1
ATOM 7263 O O . SER B 1 177 ? -10.141 13.219 -19.047 1 95.56 177 SER B O 1
ATOM 7265 N N . SER B 1 178 ? -8.977 11.836 -20.422 1 93.31 178 SER B N 1
ATOM 7266 C CA . SER B 1 178 ? -9.117 12.688 -21.594 1 93.31 178 SER B CA 1
ATOM 7267 C C . SER B 1 178 ? -10.523 12.609 -22.172 1 93.31 178 SER B C 1
ATOM 7269 O O . SER B 1 178 ? -11.023 13.57 -22.766 1 93.31 178 SER B O 1
ATOM 7271 N N . PHE B 1 179 ? -11.172 11.492 -22.062 1 94.75 179 PHE B N 1
ATOM 7272 C CA . PHE B 1 179 ? -12.477 11.258 -22.672 1 94.75 179 PHE B CA 1
ATOM 7273 C C . PHE B 1 179 ? -13.602 11.781 -21.797 1 94.75 179 PHE B C 1
ATOM 7275 O O . PHE B 1 179 ? -14.469 12.523 -22.266 1 94.75 179 PHE B O 1
ATOM 7282 N N . PHE B 1 180 ? -13.641 11.383 -20.516 1 96.88 180 PHE B N 1
ATOM 7283 C CA . PHE B 1 180 ? -14.727 11.75 -19.609 1 96.88 180 PHE B CA 1
ATOM 7284 C C . PHE B 1 180 ? -14.406 13.062 -18.891 1 96.88 180 PHE B C 1
ATOM 7286 O O . PHE B 1 180 ? -13.258 13.508 -18.875 1 96.88 180 PHE B O 1
ATOM 7293 N N . GLY B 1 181 ? -15.484 13.703 -18.344 1 96.56 181 GLY B N 1
ATOM 7294 C CA . GLY B 1 181 ? -15.32 14.797 -17.406 1 96.56 181 GLY B CA 1
ATOM 7295 C C . GLY B 1 181 ? -15.094 14.328 -15.977 1 96.56 181 GLY B C 1
ATOM 7296 O O . GLY B 1 181 ? -14.594 13.227 -15.758 1 96.56 181 GLY B O 1
ATOM 7297 N N . SER B 1 182 ? -15.422 15.148 -15 1 96 182 SER B N 1
ATOM 7298 C CA . SER B 1 182 ? -15.305 14.75 -13.602 1 96 182 SER B CA 1
ATOM 7299 C C . SER B 1 182 ? -16.078 13.461 -13.328 1 96 182 SER B C 1
ATOM 7301 O O . SER B 1 182 ? -17.234 13.336 -13.711 1 96 182 SER B O 1
ATOM 7303 N N . SER B 1 183 ? -15.359 12.5 -12.75 1 97.31 183 SER B N 1
ATOM 7304 C CA . SER B 1 183 ? -15.938 11.164 -12.586 1 97.31 183 SER B CA 1
ATOM 7305 C C . SER B 1 183 ? -15.68 10.625 -11.18 1 97.31 183 SER B C 1
ATOM 7307 O O . SER B 1 183 ? -15.094 11.312 -10.344 1 97.31 183 SER B O 1
ATOM 7309 N N . CYS B 1 184 ? -16.266 9.531 -10.953 1 96.31 184 CYS B N 1
ATOM 7310 C CA . CYS B 1 184 ? -15.906 8.734 -9.789 1 96.31 184 CYS B CA 1
ATOM 7311 C C . CYS B 1 184 ? -15.641 7.281 -10.172 1 96.31 184 CYS B C 1
ATOM 7313 O O . CYS B 1 184 ? -16.578 6.535 -10.469 1 96.31 184 CYS B O 1
ATOM 7315 N N . ARG B 1 185 ? -14.414 6.945 -10.219 1 96.56 185 ARG B N 1
ATOM 7316 C CA . ARG B 1 185 ? -13.914 5.605 -10.508 1 96.56 185 ARG B CA 1
ATOM 7317 C C . ARG B 1 185 ? -13.109 5.059 -9.336 1 96.56 185 ARG B C 1
ATOM 7319 O O . ARG B 1 185 ? -11.891 4.883 -9.438 1 96.56 185 ARG B O 1
ATOM 7326 N N . PRO B 1 186 ? -13.82 4.73 -8.25 1 92.94 186 PRO B N 1
ATOM 7327 C CA . PRO B 1 186 ? -13.156 4.48 -6.973 1 92.94 186 PRO B CA 1
ATOM 7328 C C . PRO B 1 186 ? -12.438 3.129 -6.934 1 92.94 186 PRO B C 1
ATOM 7330 O O . PRO B 1 186 ? -12.703 2.264 -7.773 1 92.94 186 PRO B O 1
ATOM 7333 N N . GLY B 1 187 ? -11.562 2.959 -5.949 1 90.56 187 GLY B N 1
ATOM 7334 C CA . GLY B 1 187 ? -10.891 1.689 -5.723 1 90.56 187 GLY B CA 1
ATOM 7335 C C . GLY B 1 187 ? -9.43 1.7 -6.152 1 90.56 187 GLY B C 1
ATOM 7336 O O . GLY B 1 187 ? -8.844 2.766 -6.344 1 90.56 187 GLY B O 1
ATOM 7337 N N . GLU B 1 188 ? -8.883 0.493 -6.297 1 89.06 188 GLU B N 1
ATOM 7338 C CA . GLU B 1 188 ? -7.461 0.323 -6.59 1 89.06 188 GLU B CA 1
ATOM 7339 C C . GLU B 1 188 ? -7.195 0.372 -8.094 1 89.06 188 GLU B C 1
ATOM 7341 O O . GLU B 1 188 ? -7.734 -0.437 -8.852 1 89.06 188 GLU B O 1
ATOM 7346 N N . TRP B 1 189 ? -6.309 1.396 -8.508 1 93.75 189 TRP B N 1
ATOM 7347 C CA . TRP B 1 189 ? -5.969 1.525 -9.922 1 93.75 189 TRP B CA 1
ATOM 7348 C C . TRP B 1 189 ? -4.684 0.772 -10.242 1 93.75 189 TRP B C 1
ATOM 7350 O O . TRP B 1 189 ? -4.5 0.299 -11.367 1 93.75 189 TRP B O 1
ATOM 7360 N N . ALA B 1 190 ? -3.82 0.745 -9.258 1 91.94 190 ALA B N 1
ATOM 7361 C CA . ALA B 1 190 ? -2.539 0.055 -9.383 1 91.94 190 ALA B CA 1
ATOM 7362 C C . ALA B 1 190 ? -2.232 -0.767 -8.133 1 91.94 190 ALA B C 1
ATOM 7364 O O . ALA B 1 190 ? -2.51 -0.333 -7.016 1 91.94 190 ALA B O 1
ATOM 7365 N N . ASP B 1 191 ? -1.558 -1.893 -8.297 1 86.94 191 ASP B N 1
ATOM 7366 C CA . ASP B 1 191 ? -1.337 -2.824 -7.191 1 86.94 191 ASP B CA 1
ATOM 7367 C C . ASP B 1 191 ? -0.1 -2.438 -6.383 1 86.94 191 ASP B C 1
ATOM 7369 O O . ASP B 1 191 ? 0.233 -3.094 -5.395 1 86.94 191 ASP B O 1
ATOM 7373 N N . ASP B 1 192 ? 0.555 -1.429 -6.723 1 85.56 192 ASP B N 1
ATOM 7374 C CA . ASP B 1 192 ? 1.557 -0.75 -5.902 1 85.56 192 ASP B CA 1
ATOM 7375 C C . ASP B 1 192 ? 0.966 0.479 -5.219 1 85.56 192 ASP B C 1
ATOM 7377 O O . ASP B 1 192 ? 0.505 1.407 -5.883 1 85.56 192 ASP B O 1
ATOM 7381 N N . PRO B 1 193 ? 0.968 0.447 -3.871 1 79.5 193 PRO B N 1
ATOM 7382 C CA . PRO B 1 193 ? 0.266 1.509 -3.145 1 79.5 193 PRO B CA 1
ATOM 7383 C C . PRO B 1 193 ? 0.788 2.902 -3.488 1 79.5 193 PRO B C 1
ATOM 7385 O O . PRO B 1 193 ? 0.01 3.857 -3.553 1 79.5 193 PRO B O 1
ATOM 7388 N N . ARG B 1 194 ? 2.02 3.053 -3.641 1 78.75 194 ARG B N 1
ATOM 7389 C CA . ARG B 1 194 ? 2.566 4.367 -3.963 1 78.75 194 ARG B CA 1
ATOM 7390 C C . ARG B 1 194 ? 2.182 4.789 -5.375 1 78.75 194 ARG B C 1
ATOM 7392 O O . ARG B 1 194 ? 1.826 5.949 -5.609 1 78.75 194 ARG B O 1
ATOM 7399 N N . GLU B 1 195 ? 2.35 3.863 -6.258 1 84.81 195 GLU B N 1
ATOM 7400 C CA . GLU B 1 195 ? 1.931 4.156 -7.625 1 84.81 195 GLU B CA 1
ATOM 7401 C C . GLU B 1 195 ? 0.44 4.477 -7.691 1 84.81 195 GLU B C 1
ATOM 7403 O O . GLU B 1 195 ? 0.02 5.355 -8.445 1 84.81 195 GLU B O 1
ATOM 7408 N N . ASP B 1 196 ? -0.323 3.824 -6.902 1 89.5 196 ASP B N 1
ATOM 7409 C CA . ASP B 1 196 ? -1.763 4.059 -6.84 1 89.5 196 ASP B CA 1
ATOM 7410 C C . ASP B 1 196 ? -2.068 5.484 -6.391 1 89.5 196 ASP B C 1
ATOM 7412 O O . ASP B 1 196 ? -2.875 6.18 -7.016 1 89.5 196 ASP B O 1
ATOM 7416 N N . LYS B 1 197 ? -1.418 5.914 -5.406 1 82.5 197 LYS B N 1
ATOM 7417 C CA . LYS B 1 197 ? -1.597 7.266 -4.887 1 82.5 197 LYS B CA 1
ATOM 7418 C C . LYS B 1 197 ? -1.162 8.312 -5.91 1 82.5 197 LYS B C 1
ATOM 7420 O O . LYS B 1 197 ? -1.831 9.336 -6.082 1 82.5 197 LYS B O 1
ATOM 7425 N N . ASN B 1 198 ? -0 8.055 -6.559 1 83.75 198 ASN B N 1
ATOM 7426 C CA . ASN B 1 198 ? 0.522 8.984 -7.555 1 83.75 198 ASN B CA 1
ATOM 7427 C C . ASN B 1 198 ? -0.431 9.133 -8.734 1 83.75 198 ASN B C 1
ATOM 7429 O O . ASN B 1 198 ? -0.646 10.234 -9.234 1 83.75 198 ASN B O 1
ATOM 7433 N N . LEU B 1 199 ? -0.94 8.039 -9.195 1 92.38 199 LEU B N 1
ATOM 7434 C CA . LEU B 1 199 ? -1.855 8.062 -10.328 1 92.38 199 LEU B CA 1
ATOM 7435 C C . LEU B 1 199 ? -3.154 8.773 -9.969 1 92.38 199 LEU B C 1
ATOM 7437 O O . LEU B 1 199 ? -3.709 9.516 -10.781 1 92.38 199 LEU B O 1
ATOM 7441 N N . LYS B 1 200 ? -3.637 8.609 -8.773 1 91.62 200 LYS B N 1
ATOM 7442 C CA . LYS B 1 200 ? -4.859 9.266 -8.328 1 91.62 200 LYS B CA 1
ATOM 7443 C C . LYS B 1 200 ? -4.664 10.781 -8.234 1 91.62 200 LYS B C 1
ATOM 7445 O O . LYS B 1 200 ? -5.59 11.547 -8.5 1 91.62 200 LYS B O 1
ATOM 7450 N N . ARG B 1 201 ? -3.51 11.18 -7.895 1 84.06 201 ARG B N 1
ATOM 7451 C CA . ARG B 1 201 ? -3.195 12.609 -7.867 1 84.06 201 ARG B CA 1
ATOM 7452 C C . ARG B 1 201 ? -3.105 13.172 -9.281 1 84.06 201 ARG B C 1
ATOM 7454 O O . ARG B 1 201 ? -3.602 14.273 -9.547 1 84.06 201 ARG B O 1
ATOM 7461 N N . LYS B 1 202 ? -2.428 12.477 -10.109 1 88 202 LYS B N 1
ATOM 7462 C CA . LYS B 1 202 ? -2.205 12.93 -11.484 1 88 202 LYS B CA 1
ATOM 7463 C C . LYS B 1 202 ? -3.514 12.977 -12.266 1 88 202 LYS B C 1
ATOM 7465 O O . LYS B 1 202 ? -3.734 13.883 -13.062 1 88 202 LYS B O 1
ATOM 7470 N N . TYR B 1 203 ? -4.336 11.992 -12.039 1 95.06 203 TYR B N 1
ATOM 7471 C CA . TYR B 1 203 ? -5.602 11.891 -12.758 1 95.06 203 TYR B CA 1
ATOM 7472 C C . TYR B 1 203 ? -6.785 12.078 -11.812 1 95.06 203 TYR B C 1
ATOM 7474 O O . TYR B 1 203 ? -7.723 11.281 -11.82 1 95.06 203 TYR B O 1
ATOM 7482 N N . SER B 1 204 ? -6.715 13.109 -11.07 1 92.56 204 SER B N 1
ATOM 7483 C CA . SER B 1 204 ? -7.68 13.391 -10.016 1 92.56 204 SER B CA 1
ATOM 7484 C C . SER B 1 204 ? -9.062 13.656 -10.586 1 92.56 204 SER B C 1
ATOM 7486 O O . SER B 1 204 ? -10.07 13.555 -9.875 1 92.56 204 SER B O 1
ATOM 7488 N N . LYS B 1 205 ? -9.172 14.008 -11.914 1 95.19 205 LYS B N 1
ATOM 7489 C CA . LYS B 1 205 ? -10.445 14.211 -12.586 1 95.19 205 LYS B CA 1
ATOM 7490 C C . LYS B 1 205 ? -11.328 12.969 -12.477 1 95.19 205 LYS B C 1
ATOM 7492 O O . LYS B 1 205 ? -12.555 13.086 -12.359 1 95.19 205 LYS B O 1
ATOM 7497 N N . LEU B 1 206 ? -10.758 11.781 -12.414 1 97.69 206 LEU B N 1
ATOM 7498 C CA . LEU B 1 206 ? -11.492 10.516 -12.367 1 97.69 206 LEU B CA 1
ATOM 7499 C C . LEU B 1 206 ? -11.977 10.227 -10.945 1 97.69 206 LEU B C 1
ATOM 7501 O O . LEU B 1 206 ? -12.656 9.227 -10.719 1 97.69 206 LEU B O 1
ATOM 7505 N N . CYS B 1 207 ? -11.656 11.117 -10.023 1 94.25 207 CYS B N 1
ATOM 7506 C CA . CYS B 1 207 ? -12.062 10.961 -8.633 1 94.25 207 CYS B CA 1
ATOM 7507 C C . CYS B 1 207 ? -12.906 12.148 -8.172 1 94.25 207 CYS B C 1
ATOM 7509 O O . CYS B 1 207 ? -13.328 12.203 -7.016 1 94.25 207 CYS B O 1
ATOM 7511 N N . GLY B 1 208 ? -13.203 13.062 -9.039 1 92.69 208 GLY B N 1
ATOM 7512 C CA . GLY B 1 208 ? -13.781 14.359 -8.711 1 92.69 208 GLY B CA 1
ATOM 7513 C C . GLY B 1 208 ? -15.188 14.266 -8.156 1 92.69 208 GLY B C 1
ATOM 7514 O O . GLY B 1 208 ? -15.648 15.164 -7.453 1 92.69 208 GLY B O 1
ATOM 7515 N N . LEU B 1 209 ? -15.914 13.164 -8.461 1 93.88 209 LEU B N 1
ATOM 7516 C CA . LEU B 1 209 ? -17.297 13.016 -8.008 1 93.88 209 LEU B CA 1
ATOM 7517 C C . LEU B 1 209 ? -17.375 12.086 -6.805 1 93.88 209 LEU B C 1
ATOM 7519 O O . LEU B 1 209 ? -18.453 11.883 -6.246 1 93.88 209 LEU B O 1
ATOM 7523 N N . CYS B 1 210 ? -16.203 11.555 -6.406 1 89.69 210 CYS B N 1
ATOM 7524 C CA . CYS B 1 210 ? -16.203 10.594 -5.312 1 89.69 210 CYS B CA 1
ATOM 7525 C C . CYS B 1 210 ? -16.375 11.297 -3.969 1 89.69 210 CYS B C 1
ATOM 7527 O O . CYS B 1 210 ? -16.125 12.5 -3.859 1 89.69 210 CYS B O 1
ATOM 7529 N N . ASN B 1 211 ? -16.812 10.5 -2.984 1 78.38 211 ASN B N 1
ATOM 7530 C CA . ASN B 1 211 ? -16.938 11.062 -1.642 1 78.38 211 ASN B CA 1
ATOM 7531 C C . ASN B 1 211 ? -15.586 11.555 -1.127 1 78.38 211 ASN B C 1
ATOM 7533 O O . ASN B 1 211 ? -15.492 12.633 -0.54 1 78.38 211 ASN B O 1
ATOM 7537 N N . SER B 1 212 ? -14.609 10.648 -1.357 1 76.12 212 SER B N 1
ATOM 7538 C CA . SER B 1 212 ? -13.234 11.062 -1.113 1 76.12 212 SER B CA 1
ATOM 7539 C C . SER B 1 212 ? -12.492 11.32 -2.42 1 76.12 212 SER B C 1
ATOM 7541 O O . SER B 1 212 ? -12.102 10.383 -3.115 1 76.12 212 SER B O 1
ATOM 7543 N N . LYS B 1 213 ? -12.234 12.531 -2.727 1 78.12 213 LYS B N 1
ATOM 7544 C CA . LYS B 1 213 ? -11.602 12.891 -3.994 1 78.12 213 LYS B CA 1
ATOM 7545 C C . LYS B 1 213 ? -10.141 12.453 -4.023 1 78.12 213 LYS B C 1
ATOM 7547 O O . LYS B 1 213 ? -9.672 11.914 -5.027 1 78.12 213 LYS B O 1
ATOM 7552 N N . ARG B 1 214 ? -9.438 12.562 -3.018 1 71.31 214 ARG B N 1
ATOM 7553 C CA . ARG B 1 214 ? -8.023 12.195 -2.98 1 71.31 214 ARG B CA 1
ATOM 7554 C C . ARG B 1 214 ? -7.855 10.688 -2.889 1 71.31 214 ARG B C 1
ATOM 7556 O O . ARG B 1 214 ? -6.965 10.117 -3.525 1 71.31 214 ARG B O 1
ATOM 7563 N N . GLY B 1 215 ? -8.672 10.055 -2.068 1 76 215 GLY B N 1
ATOM 7564 C CA . GLY B 1 215 ? -8.586 8.609 -1.933 1 76 215 GLY B CA 1
ATOM 7565 C C . GLY B 1 215 ? -9.32 7.859 -3.023 1 76 215 GLY B C 1
ATOM 7566 O O . GLY B 1 215 ? -9.141 6.652 -3.191 1 76 215 GLY B O 1
ATOM 7567 N N . CYS B 1 216 ? -10.055 8.664 -3.748 1 88 216 CYS B N 1
ATOM 7568 C CA . CYS B 1 216 ? -10.867 8.102 -4.82 1 88 216 CYS B CA 1
ATOM 7569 C C . CYS B 1 216 ? -11.719 6.945 -4.309 1 88 216 CYS B C 1
ATOM 7571 O O . CYS B 1 216 ? -11.625 5.828 -4.816 1 88 216 CYS B O 1
ATOM 7573 N N . SER B 1 217 ? -12.516 7.188 -3.297 1 83.81 217 SER B N 1
ATOM 7574 C CA . SER B 1 217 ? -13.305 6.156 -2.635 1 83.81 217 SER B CA 1
ATOM 7575 C C . SER B 1 217 ? -14.719 6.652 -2.332 1 83.81 217 SER B C 1
ATOM 7577 O O . SER B 1 217 ? -14.977 7.855 -2.332 1 83.81 217 SER B O 1
ATOM 7579 N N . GLN B 1 218 ? -15.641 5.66 -2.166 1 79.81 218 GLN B N 1
ATOM 7580 C CA . GLN B 1 218 ? -17.047 5.93 -1.872 1 79.81 218 GLN B CA 1
ATOM 7581 C C . GLN B 1 218 ? -17.453 5.309 -0.541 1 79.81 218 GLN B C 1
ATOM 7583 O O . GLN B 1 218 ? -16.844 4.34 -0.085 1 79.81 218 GLN B O 1
ATOM 7588 N N . TYR B 1 219 ? -18.422 5.961 0.062 1 70.19 219 TYR B N 1
ATOM 7589 C CA . TYR B 1 219 ? -19 5.383 1.269 1 70.19 219 TYR B CA 1
ATOM 7590 C C . TYR B 1 219 ? -19.781 4.117 0.943 1 70.19 219 TYR B C 1
ATOM 7592 O O . TYR B 1 219 ? -20.75 4.156 0.165 1 70.19 219 TYR B O 1
ATOM 7600 N N . LEU B 1 220 ? -19.188 2.99 1.449 1 64.81 220 LEU B N 1
ATOM 7601 C CA . LEU B 1 220 ? -19.844 1.723 1.142 1 64.81 220 LEU B CA 1
ATOM 7602 C C . LEU B 1 220 ? -20.703 1.255 2.314 1 64.81 220 LEU B C 1
ATOM 7604 O O . LEU B 1 220 ? -21.094 0.088 2.373 1 64.81 220 LEU B O 1
ATOM 7608 N N . HIS B 1 221 ? -21.094 2.107 3.23 1 57.06 221 HIS B N 1
ATOM 7609 C CA . HIS B 1 221 ? -21.75 1.722 4.477 1 57.06 221 HIS B CA 1
ATOM 7610 C C . HIS B 1 221 ? -22.984 0.862 4.211 1 57.06 221 HIS B C 1
ATOM 7612 O O . HIS B 1 221 ? -23.031 -0.299 4.625 1 57.06 221 HIS B O 1
ATOM 7618 N N . ALA B 1 222 ? -24.016 1.556 3.588 1 57.56 222 ALA B N 1
ATOM 7619 C CA . ALA B 1 222 ? -25.266 0.808 3.615 1 57.56 222 ALA B CA 1
ATOM 7620 C C . ALA B 1 222 ? -25.5 0.088 2.291 1 57.56 222 ALA B C 1
ATOM 7622 O O . ALA B 1 222 ? -26.016 -1.036 2.271 1 57.56 222 ALA B O 1
ATOM 7623 N N . TYR B 1 223 ? -24.984 0.615 1.276 1 64.94 223 TYR B N 1
ATOM 7624 C CA . TYR B 1 223 ? -25.609 0.037 0.094 1 64.94 223 TYR B CA 1
ATOM 7625 C C . TYR B 1 223 ? -24.562 -0.479 -0.883 1 64.94 223 TYR B C 1
ATOM 7627 O O . TYR B 1 223 ? -24.891 -0.883 -2.002 1 64.94 223 TYR B O 1
ATOM 7635 N N . GLY B 1 224 ? -23.422 -0.652 -0.521 1 75.75 224 GLY B N 1
ATOM 7636 C CA . GLY B 1 224 ? -22.438 -1.323 -1.361 1 75.75 224 GLY B CA 1
ATOM 7637 C C . GLY B 1 224 ? -21.938 -0.46 -2.506 1 75.75 224 GLY B C 1
ATOM 7638 O O . GLY B 1 224 ? -22.359 0.694 -2.643 1 75.75 224 GLY B O 1
ATOM 7639 N N . ASN B 1 225 ? -21.203 -1.045 -3.469 1 83.19 225 ASN B N 1
ATOM 7640 C CA . ASN B 1 225 ? -20.516 -0.271 -4.5 1 83.19 225 ASN B CA 1
ATOM 7641 C C . ASN B 1 225 ? -21.438 0.034 -5.676 1 83.19 225 ASN B C 1
ATOM 7643 O O . ASN B 1 225 ? -21.312 1.082 -6.312 1 83.19 225 ASN B O 1
ATOM 7647 N N . GLN B 1 226 ? -22.391 -0.881 -5.941 1 86.81 226 GLN B N 1
ATOM 7648 C CA . GLN B 1 226 ? -23.328 -0.656 -7.043 1 86.81 226 GLN B CA 1
ATOM 7649 C C . GLN B 1 226 ? -24.25 0.517 -6.746 1 86.81 226 GLN B C 1
ATOM 7651 O O . GLN B 1 226 ? -24.453 1.393 -7.594 1 86.81 226 GLN B O 1
ATOM 7656 N N . ASN B 1 227 ? -24.734 0.485 -5.562 1 84 227 ASN B N 1
ATOM 7657 C CA . ASN B 1 227 ? -25.609 1.582 -5.152 1 84 227 ASN B CA 1
ATOM 7658 C C . ASN B 1 227 ? -24.844 2.896 -5.043 1 84 227 ASN B C 1
ATOM 7660 O O . ASN B 1 227 ? -25.391 3.965 -5.312 1 84 227 ASN B O 1
ATOM 7664 N N . ALA B 1 228 ? -23.641 2.74 -4.609 1 85.88 228 ALA B N 1
ATOM 7665 C CA . ALA B 1 228 ? -22.812 3.947 -4.523 1 85.88 228 ALA B CA 1
ATOM 7666 C C . ALA B 1 228 ? -22.641 4.59 -5.898 1 85.88 228 ALA B C 1
ATOM 7668 O O . ALA B 1 228 ? -22.625 5.82 -6.016 1 85.88 228 ALA B O 1
ATOM 7669 N N . ALA B 1 229 ? -22.438 3.803 -6.918 1 91.25 229 ALA B N 1
ATOM 7670 C CA . ALA B 1 229 ? -22.344 4.32 -8.281 1 91.25 229 ALA B CA 1
ATOM 7671 C C . ALA B 1 229 ? -23.641 4.992 -8.711 1 91.25 229 ALA B C 1
ATOM 7673 O O . ALA B 1 229 ? -23.609 6.016 -9.398 1 91.25 229 ALA B O 1
ATOM 7674 N N . LEU B 1 230 ? -24.766 4.457 -8.344 1 90.75 230 LEU B N 1
ATOM 7675 C CA . LEU B 1 230 ? -26.062 5.031 -8.688 1 90.75 230 LEU B CA 1
ATOM 7676 C C . LEU B 1 230 ? -26.312 6.312 -7.898 1 90.75 230 LEU B C 1
ATOM 7678 O O . LEU B 1 230 ? -26.922 7.254 -8.406 1 90.75 230 LEU B O 1
ATOM 7682 N N . ASP B 1 231 ? -25.859 6.332 -6.668 1 87 231 ASP B N 1
ATOM 7683 C CA . ASP B 1 231 ? -25.938 7.562 -5.883 1 87 231 ASP B CA 1
ATOM 7684 C C . ASP B 1 231 ? -25.125 8.68 -6.543 1 87 231 ASP B C 1
ATOM 7686 O O . ASP B 1 231 ? -25.547 9.836 -6.566 1 87 231 ASP B O 1
ATOM 7690 N N . CYS B 1 232 ? -23.969 8.281 -7.027 1 90.81 232 CYS B N 1
ATOM 7691 C CA . CYS B 1 232 ? -23.109 9.211 -7.754 1 90.81 232 CYS B CA 1
ATOM 7692 C C . CYS B 1 232 ? -23.844 9.789 -8.961 1 90.81 232 CYS B C 1
ATOM 7694 O O . CYS B 1 232 ? -23.688 10.977 -9.273 1 90.81 232 CYS B O 1
ATOM 7696 N N . LEU B 1 233 ? -24.594 9 -9.609 1 93.12 233 LEU B N 1
ATOM 7697 C CA . LEU B 1 233 ? -25.359 9.406 -10.781 1 93.12 233 LEU B CA 1
ATOM 7698 C C . LEU B 1 233 ? -26.5 10.352 -10.383 1 93.12 233 LEU B C 1
ATOM 7700 O O . LEU B 1 233 ? -26.766 11.336 -11.078 1 93.12 233 LEU B O 1
ATOM 7704 N N . THR B 1 234 ? -27.141 10.117 -9.242 1 89.19 234 THR B N 1
ATOM 7705 C CA . THR B 1 234 ? -28.438 10.758 -8.969 1 89.19 234 THR B CA 1
ATOM 7706 C C . THR B 1 234 ? -28.25 11.938 -8.016 1 89.19 234 THR B C 1
ATOM 7708 O O . THR B 1 234 ? -29.156 12.766 -7.871 1 89.19 234 THR B O 1
ATOM 7711 N N . LYS B 1 235 ? -27.141 11.984 -7.395 1 82.44 235 LYS B N 1
ATOM 7712 C CA . LYS B 1 235 ? -26.938 13.102 -6.48 1 82.44 235 LYS B CA 1
ATOM 7713 C C . LYS B 1 235 ? -26.938 14.438 -7.23 1 82.44 235 LYS B C 1
ATOM 7715 O O . LYS B 1 235 ? -26.828 14.461 -8.461 1 82.44 235 LYS B O 1
ATOM 7720 N N . LYS B 1 236 ? -27.125 15.508 -6.43 1 76.94 236 LYS B N 1
ATOM 7721 C CA . LYS B 1 236 ? -27.094 16.828 -7.047 1 76.94 236 LYS B CA 1
ATOM 7722 C C . LYS B 1 236 ? -25.75 17.094 -7.738 1 76.94 236 LYS B C 1
ATOM 7724 O O . LYS B 1 236 ? -24.703 16.891 -7.145 1 76.94 236 LYS B O 1
ATOM 7729 N N . ASP B 1 237 ? -25.812 17.516 -8.969 1 81 237 ASP B N 1
ATOM 7730 C CA . ASP B 1 237 ? -24.625 17.75 -9.797 1 81 237 ASP B CA 1
ATOM 7731 C C . ASP B 1 237 ? -23.797 16.469 -9.938 1 81 237 ASP B C 1
ATOM 7733 O O . ASP B 1 237 ? -22.562 16.516 -9.93 1 81 237 ASP B O 1
ATOM 7737 N N . GLY B 1 238 ? -24.547 15.438 -9.922 1 90.38 238 GLY B N 1
ATOM 7738 C CA . GLY B 1 238 ? -23.891 14.141 -10.008 1 90.38 238 GLY B CA 1
ATOM 7739 C C . GLY B 1 238 ? -23.469 13.773 -11.422 1 90.38 238 GLY B C 1
ATOM 7740 O O . GLY B 1 238 ? -23.188 14.656 -12.234 1 90.38 238 GLY B O 1
ATOM 7741 N N . GLY B 1 239 ? -23.359 12.5 -11.695 1 94.75 239 GLY B N 1
ATOM 7742 C CA . GLY B 1 239 ? -22.891 12 -12.977 1 94.75 239 GLY B CA 1
ATOM 7743 C C . GLY B 1 239 ? -23.938 12.078 -14.07 1 94.75 239 GLY B C 1
ATOM 7744 O O . GLY B 1 239 ? -25.078 12.445 -13.805 1 94.75 239 GLY B O 1
ATOM 7745 N N . HIS B 1 240 ? -23.453 11.852 -15.289 1 95.94 240 HIS B N 1
ATOM 7746 C CA . HIS B 1 240 ? -24.328 11.812 -16.469 1 95.94 240 HIS B CA 1
ATOM 7747 C C . HIS B 1 240 ? -24.531 10.391 -16.953 1 95.94 240 HIS B C 1
ATOM 7749 O O . HIS B 1 240 ? -25.469 10.117 -17.703 1 95.94 240 HIS B O 1
ATOM 7755 N N . VAL B 1 241 ? -23.641 9.531 -16.562 1 97.06 241 VAL B N 1
ATOM 7756 C CA . VAL B 1 241 ? -23.719 8.133 -16.969 1 97.06 241 VAL B CA 1
ATOM 7757 C C . VAL B 1 241 ? -23.156 7.234 -15.867 1 97.06 241 VAL B C 1
ATOM 7759 O O . VAL B 1 241 ? -22.188 7.594 -15.211 1 97.06 241 VAL B O 1
ATOM 7762 N N . ALA B 1 242 ? -23.797 6.07 -15.625 1 97.44 242 ALA B N 1
ATOM 7763 C CA . ALA B 1 242 ? -23.344 5.074 -14.664 1 97.44 242 ALA B CA 1
ATOM 7764 C C . ALA B 1 242 ? -23.344 3.676 -15.273 1 97.44 242 ALA B C 1
ATOM 7766 O O . ALA B 1 242 ? -24.203 3.354 -16.094 1 97.44 242 ALA B O 1
ATOM 7767 N N . TYR B 1 243 ? -22.391 2.895 -14.977 1 97.12 243 TYR B N 1
ATOM 7768 C CA . TYR B 1 243 ? -22.297 1.49 -15.367 1 97.12 243 TYR B CA 1
ATOM 7769 C C . TYR B 1 243 ? -22.469 0.581 -14.156 1 97.12 243 TYR B C 1
ATOM 7771 O O . TYR B 1 243 ? -21.641 0.574 -13.242 1 97.12 243 TYR B O 1
ATOM 7779 N N . VAL B 1 244 ? -23.594 -0.188 -14.109 1 95.12 244 VAL B N 1
ATOM 7780 C CA . VAL B 1 244 ? -23.938 -0.922 -12.891 1 95.12 244 VAL B CA 1
ATOM 7781 C C . VAL B 1 244 ? -24.625 -2.232 -13.258 1 95.12 244 VAL B C 1
ATOM 7783 O O . VAL B 1 244 ? -24.797 -2.543 -14.445 1 95.12 244 VAL B O 1
ATOM 7786 N N . GLY B 1 245 ? -24.906 -3.016 -12.242 1 92.44 245 GLY B N 1
ATOM 7787 C CA . GLY B 1 245 ? -25.719 -4.211 -12.43 1 92.44 245 GLY B CA 1
ATOM 7788 C C . GLY B 1 245 ? -27.203 -3.912 -12.562 1 92.44 245 GLY B C 1
ATOM 7789 O O . GLY B 1 245 ? -27.734 -3.051 -11.859 1 92.44 245 GLY B O 1
ATOM 7790 N N . ARG B 1 246 ? -27.812 -4.617 -13.469 1 92.25 246 ARG B N 1
ATOM 7791 C CA . ARG B 1 246 ? -29.219 -4.41 -13.758 1 92.25 246 ARG B CA 1
ATOM 7792 C C . ARG B 1 246 ? -30.078 -4.574 -12.5 1 92.25 246 ARG B C 1
ATOM 7794 O O . ARG B 1 246 ? -31.016 -3.814 -12.273 1 92.25 246 ARG B O 1
ATOM 7801 N N . TYR B 1 247 ? -29.688 -5.543 -11.742 1 84.5 247 TYR B N 1
ATOM 7802 C CA . TYR B 1 247 ? -30.438 -5.863 -10.531 1 84.5 247 TYR B CA 1
ATOM 7803 C C . TYR B 1 247 ? -30.531 -4.652 -9.609 1 84.5 247 TYR B C 1
ATOM 7805 O O . TYR B 1 247 ? -31.578 -4.395 -9.016 1 84.5 247 TYR B O 1
ATOM 7813 N N . TYR B 1 248 ? -29.578 -3.85 -9.5 1 84.81 248 TYR B N 1
ATOM 7814 C CA . TYR B 1 248 ? -29.484 -2.766 -8.531 1 84.81 248 TYR B CA 1
ATOM 7815 C C . TYR B 1 248 ? -30.219 -1.524 -9.023 1 84.81 248 TYR B C 1
ATOM 7817 O O . TYR B 1 248 ? -30.578 -0.649 -8.234 1 84.81 248 TYR B O 1
ATOM 7825 N N . VAL B 1 249 ? -30.406 -1.425 -10.297 1 88.5 249 VAL B N 1
ATOM 7826 C CA . VAL B 1 249 ? -31.078 -0.262 -10.867 1 88.5 249 VAL B CA 1
ATOM 7827 C C . VAL B 1 249 ? -32.531 -0.186 -10.336 1 88.5 249 VAL B C 1
ATOM 7829 O O . VAL B 1 249 ? -32.938 0.854 -9.828 1 88.5 249 VAL B O 1
ATOM 7832 N N . LYS B 1 250 ? -33.188 -1.277 -10.438 1 76.62 250 LYS B N 1
ATOM 7833 C CA . LYS B 1 250 ? -34.562 -1.283 -9.977 1 76.62 250 LYS B CA 1
ATOM 7834 C C . LYS B 1 250 ? -34.656 -1.084 -8.469 1 76.62 250 LYS B C 1
ATOM 7836 O O . LYS B 1 250 ? -35.531 -0.372 -7.98 1 76.62 250 LYS B O 1
ATOM 7841 N N . GLU B 1 251 ? -33.781 -1.727 -7.84 1 76.19 251 GLU B N 1
ATOM 7842 C CA . GLU B 1 251 ? -33.75 -1.606 -6.383 1 76.19 251 GLU B CA 1
ATOM 7843 C C . GLU B 1 251 ? -33.469 -0.168 -5.953 1 76.19 251 GLU B C 1
ATOM 7845 O O . GLU B 1 251 ? -34.125 0.341 -5.027 1 76.19 251 GLU B O 1
ATOM 7850 N N . HIS B 1 252 ? -32.562 0.442 -6.566 1 80.38 252 HIS B N 1
ATOM 7851 C CA . HIS B 1 252 ? -32.156 1.795 -6.215 1 80.38 252 HIS B CA 1
ATOM 7852 C C . HIS B 1 252 ? -33.281 2.801 -6.484 1 80.38 252 HIS B C 1
ATOM 7854 O O . HIS B 1 252 ? -33.562 3.67 -5.652 1 80.38 252 HIS B O 1
ATOM 7860 N N . PHE B 1 253 ? -33.875 2.746 -7.539 1 77.19 253 PHE B N 1
ATOM 7861 C CA . PHE B 1 253 ? -34.875 3.727 -7.922 1 77.19 253 PHE B CA 1
ATOM 7862 C C . PHE B 1 253 ? -36.219 3.441 -7.223 1 77.19 253 PHE B C 1
ATOM 7864 O O . PHE B 1 253 ? -37 4.352 -7.004 1 77.19 253 PHE B O 1
ATOM 7871 N N . ASN B 1 254 ? -36.438 2.176 -6.867 1 66.25 254 ASN B N 1
ATOM 7872 C CA . ASN B 1 254 ? -37.625 1.87 -6.074 1 66.25 254 ASN B CA 1
ATOM 7873 C C . ASN B 1 254 ? -37.438 2.305 -4.621 1 66.25 254 ASN B C 1
ATOM 7875 O O . ASN B 1 254 ? -38.406 2.736 -3.98 1 66.25 254 ASN B O 1
ATOM 7879 N N . GLN B 1 255 ? -36.344 2.051 -4.004 1 56.12 255 GLN B N 1
ATOM 7880 C CA . GLN B 1 255 ? -36.062 2.375 -2.607 1 56.12 255 GLN B CA 1
ATOM 7881 C C . GLN B 1 255 ? -36.031 3.885 -2.391 1 56.12 255 GLN B C 1
ATOM 7883 O O . GLN B 1 255 ? -36.438 4.379 -1.35 1 56.12 255 GLN B O 1
ATOM 7888 N N . LYS B 1 256 ? -35.25 4.508 -3.098 1 50.12 256 LYS B N 1
ATOM 7889 C CA . LYS B 1 256 ? -35.125 5.949 -2.908 1 50.12 256 LYS B CA 1
ATOM 7890 C C . LYS B 1 256 ? -36.469 6.641 -3.078 1 50.12 256 LYS B C 1
ATOM 7892 O O . LYS B 1 256 ? -36.75 7.664 -2.443 1 50.12 256 LYS B O 1
ATOM 7897 N N . ASN B 1 257 ? -37.344 6.266 -4.254 1 42.97 257 ASN B N 1
ATOM 7898 C CA . ASN B 1 257 ? -38.531 7.047 -4.566 1 42.97 257 ASN B CA 1
ATOM 7899 C C . ASN B 1 257 ? -39.75 6.496 -3.854 1 42.97 257 ASN B C 1
ATOM 7901 O O . ASN B 1 257 ? -40.281 5.438 -4.219 1 42.97 257 ASN B O 1
ATOM 7905 N N . GLY B 1 258 ? -39.969 6.254 -2.736 1 42.78 258 GLY B N 1
ATOM 7906 C CA . GLY B 1 258 ? -41.406 6.297 -2.545 1 42.78 258 GLY B CA 1
ATOM 7907 C C . GLY B 1 258 ? -42.156 6.93 -3.709 1 42.78 258 GLY B C 1
ATOM 7908 O O . GLY B 1 258 ? -43.375 6.793 -3.826 1 42.78 258 GLY B O 1
ATOM 7909 N N . GLY B 1 259 ? -41.719 8.07 -4.535 1 39.97 259 GLY B N 1
ATOM 7910 C CA . GLY B 1 259 ? -42.406 8.633 -5.676 1 39.97 259 GLY B CA 1
ATOM 7911 C C . GLY B 1 259 ? -41.719 8.375 -6.996 1 39.97 259 GLY B C 1
ATOM 7912 O O . GLY B 1 259 ? -40.5 8.234 -7.035 1 39.97 259 GLY B O 1
ATOM 7913 N N . ASP B 1 260 ? -42.281 7.699 -8.047 1 44 260 ASP B N 1
ATOM 7914 C CA . ASP B 1 260 ? -42.156 7.316 -9.453 1 44 260 ASP B CA 1
ATOM 7915 C C . ASP B 1 260 ? -41.344 8.359 -10.234 1 44 260 ASP B C 1
ATOM 7917 O O . ASP B 1 260 ? -41 8.141 -11.398 1 44 260 ASP B O 1
ATOM 7921 N N . SER B 1 261 ? -41.281 9.484 -9.875 1 46.47 261 SER B N 1
ATOM 7922 C CA . SER B 1 261 ? -40.938 10.664 -10.664 1 46.47 261 SER B CA 1
ATOM 7923 C C . SER B 1 261 ? -39.469 10.672 -11.016 1 46.47 261 SER B C 1
ATOM 7925 O O . SER B 1 261 ? -39.062 11.148 -12.078 1 46.47 261 SER B O 1
ATOM 7927 N N . ASP B 1 262 ? -38.531 9.797 -10.266 1 66.06 262 ASP B N 1
ATOM 7928 C CA . ASP B 1 262 ? -37.094 9.906 -10.477 1 66.06 262 ASP B CA 1
ATOM 7929 C C . ASP B 1 262 ? -36.625 8.961 -11.578 1 66.06 262 ASP B C 1
ATOM 7931 O O . ASP B 1 262 ? -35.719 9.297 -12.359 1 66.06 262 ASP B O 1
ATOM 7935 N N . LEU B 1 263 ? -37.375 7.988 -11.93 1 76 263 LEU B N 1
ATOM 7936 C CA . LEU B 1 263 ? -37.031 7.012 -12.953 1 76 263 LEU B CA 1
ATOM 7937 C C . LEU B 1 263 ? -37.156 7.617 -14.352 1 76 263 LEU B C 1
ATOM 7939 O O . LEU B 1 263 ? -36.438 7.219 -15.266 1 76 263 LEU B O 1
ATOM 7943 N N . LEU B 1 264 ? -38.062 8.555 -14.484 1 80 264 LEU B N 1
ATOM 7944 C CA . LEU B 1 264 ? -38.312 9.148 -15.789 1 80 264 LEU B CA 1
ATOM 7945 C C . LEU B 1 264 ? -37.156 10.055 -16.203 1 80 264 LEU B C 1
ATOM 7947 O O . LEU B 1 264 ? -37.031 10.414 -17.375 1 80 264 LEU B O 1
ATOM 7951 N N . GLU B 1 265 ? -36.375 10.25 -15.273 1 88 265 GLU B N 1
ATOM 7952 C CA . GLU B 1 265 ? -35.25 11.148 -15.547 1 88 265 GLU B CA 1
ATOM 7953 C C . GLU B 1 265 ? -34.062 10.391 -16.109 1 88 265 GLU B C 1
ATOM 7955 O O . GLU B 1 265 ? -33.094 11 -16.578 1 88 265 GLU B O 1
ATOM 7960 N N . TYR B 1 266 ? -34.188 9.047 -16.188 1 93.06 266 TYR B N 1
ATOM 7961 C CA . TYR B 1 266 ? -33.062 8.242 -16.609 1 93.06 266 TYR B CA 1
ATOM 7962 C C . TYR B 1 266 ? -33.469 7.203 -17.641 1 93.06 266 TYR B C 1
ATOM 7964 O O . TYR B 1 266 ? -34.656 6.871 -17.75 1 93.06 266 TYR B O 1
ATOM 7972 N N . LYS B 1 267 ? -32.5 6.738 -18.422 1 94 267 LYS B N 1
ATOM 7973 C CA . LYS B 1 267 ? -32.688 5.73 -19.469 1 94 267 LYS B CA 1
ATOM 7974 C C . LYS B 1 267 ? -31.516 4.75 -19.5 1 94 267 LYS B C 1
ATOM 7976 O O . LYS B 1 267 ? -30.438 5.051 -19 1 94 267 LYS B O 1
ATOM 7981 N N . TYR B 1 268 ? -31.812 3.553 -20.109 1 95.5 268 TYR B N 1
ATOM 7982 C CA . TYR B 1 268 ? -30.734 2.619 -20.438 1 95.5 268 TYR B CA 1
ATOM 7983 C C . TYR B 1 268 ? -30 3.053 -21.688 1 95.5 268 TYR B C 1
ATOM 7985 O O . TYR B 1 268 ? -30.625 3.424 -22.688 1 95.5 268 TYR B O 1
ATOM 7993 N N . LEU B 1 269 ? -28.703 3.09 -21.656 1 96.62 269 LEU B N 1
ATOM 7994 C CA . LEU B 1 269 ? -27.875 3.254 -22.844 1 96.62 269 LEU B CA 1
ATOM 7995 C C . LEU B 1 269 ? -27.422 1.902 -23.375 1 96.62 269 LEU B C 1
ATOM 7997 O O . LEU B 1 269 ? -26.734 1.149 -22.672 1 96.62 269 LEU B O 1
ATOM 8001 N N . CYS B 1 270 ? -27.719 1.637 -24.562 1 95.38 270 CYS B N 1
ATOM 8002 C CA . CYS B 1 270 ? -27.406 0.342 -25.172 1 95.38 270 CYS B CA 1
ATOM 8003 C C . CYS B 1 270 ? -26.047 0.364 -25.859 1 95.38 270 CYS B C 1
ATOM 8005 O O . CYS B 1 270 ? -25.531 1.433 -26.188 1 95.38 270 CYS B O 1
ATOM 8007 N N . PRO B 1 271 ? -25.406 -0.813 -26.078 1 93.44 271 PRO B N 1
ATOM 8008 C CA . PRO B 1 271 ? -24.078 -0.893 -26.688 1 93.44 271 PRO B CA 1
ATOM 8009 C C . PRO B 1 271 ? -24.047 -0.277 -28.094 1 93.44 271 PRO B C 1
ATOM 8011 O O . PRO B 1 271 ? -23 0.201 -28.531 1 93.44 271 PRO B O 1
ATOM 8014 N N . ASP B 1 272 ? -25.203 -0.207 -28.781 1 91.31 272 ASP B N 1
ATOM 8015 C CA . ASP B 1 272 ? -25.234 0.346 -30.125 1 91.31 272 ASP B CA 1
ATOM 8016 C C . ASP B 1 272 ? -25.469 1.854 -30.094 1 91.31 272 ASP B C 1
ATOM 8018 O O . ASP B 1 272 ? -25.578 2.494 -31.141 1 91.31 272 ASP B O 1
ATOM 8022 N N . GLY B 1 273 ? -25.609 2.369 -28.922 1 91.56 273 GLY B N 1
ATOM 8023 C CA . GLY B 1 273 ? -25.766 3.809 -28.781 1 91.56 273 GLY B CA 1
ATOM 8024 C C . GLY B 1 273 ? -27.203 4.234 -28.594 1 91.56 273 GLY B C 1
ATOM 8025 O O . GLY B 1 273 ? -27.484 5.367 -28.188 1 91.56 273 GLY B O 1
ATOM 8026 N N . SER B 1 274 ? -28.125 3.338 -28.828 1 92.81 274 SER B N 1
ATOM 8027 C CA . SER B 1 274 ? -29.531 3.666 -28.609 1 92.81 274 SER B CA 1
ATOM 8028 C C . SER B 1 274 ? -29.875 3.709 -27.125 1 92.81 274 SER B C 1
ATOM 8030 O O . SER B 1 274 ? -29.078 3.277 -26.281 1 92.81 274 SER B O 1
ATOM 8032 N N . VAL B 1 275 ? -31.047 4.324 -26.781 1 94.25 275 VAL B N 1
ATOM 8033 C CA . VAL B 1 275 ? -31.469 4.418 -25.391 1 94.25 275 VAL B CA 1
ATOM 8034 C C . VAL B 1 275 ? -32.812 3.744 -25.203 1 94.25 275 VAL B C 1
ATOM 8036 O O . VAL B 1 275 ? -33.625 3.68 -26.156 1 94.25 275 VAL B O 1
ATOM 8039 N N . GLU B 1 276 ? -33.031 3.146 -24.062 1 94.06 276 GLU B N 1
ATOM 8040 C CA . GLU B 1 276 ? -34.312 2.512 -23.703 1 94.06 276 GLU B CA 1
ATOM 8041 C C . GLU B 1 276 ? -34.844 3.029 -22.375 1 94.06 276 GLU B C 1
ATOM 8043 O O . GLU B 1 276 ? -34.062 3.41 -21.5 1 94.06 276 GLU B O 1
ATOM 8048 N N . ASP B 1 277 ? -36.156 3.041 -22.219 1 90.94 277 ASP B N 1
ATOM 8049 C CA . ASP B 1 277 ? -36.75 3.486 -20.984 1 90.94 277 ASP B CA 1
ATOM 8050 C C . ASP B 1 277 ? -36.531 2.473 -19.859 1 90.94 277 ASP B C 1
ATOM 8052 O O . ASP B 1 277 ? -36.5 1.264 -20.109 1 90.94 277 ASP B O 1
ATOM 8056 N N . ILE B 1 278 ? -36.438 2.982 -18.672 1 90.38 278 ILE B N 1
ATOM 8057 C CA . ILE B 1 278 ? -36.219 2.105 -17.531 1 90.38 278 ILE B CA 1
ATOM 8058 C C . ILE B 1 278 ? -37.594 1.597 -17.031 1 90.38 278 ILE B C 1
ATOM 8060 O O . ILE B 1 278 ? -37.719 0.416 -16.703 1 90.38 278 ILE B O 1
ATOM 8064 N N . GLN B 1 279 ? -38.5 2.523 -17.094 1 81.88 279 GLN B N 1
ATOM 8065 C CA . GLN B 1 279 ? -39.812 2.191 -16.547 1 81.88 279 GLN B CA 1
ATOM 8066 C C . GLN B 1 279 ? -40.438 1.036 -17.312 1 81.88 279 GLN B C 1
ATOM 8068 O O . GLN B 1 279 ? -40.469 1.046 -18.531 1 81.88 279 GLN B O 1
ATOM 8073 N N . SER B 1 280 ? -40.906 0.072 -16.703 1 77.88 280 SER B N 1
ATOM 8074 C CA . SER B 1 280 ? -41.656 -1.077 -17.172 1 77.88 280 SER B CA 1
ATOM 8075 C C . SER B 1 280 ? -40.875 -1.911 -18.172 1 77.88 280 SER B C 1
ATOM 8077 O O . SER B 1 280 ? -41.406 -2.734 -18.891 1 77.88 280 SER B O 1
ATOM 8079 N N . ASN B 1 281 ? -39.625 -1.63 -18.312 1 87.19 281 ASN B N 1
ATOM 8080 C CA . ASN B 1 281 ? -38.781 -2.404 -19.203 1 87.19 281 ASN B CA 1
ATOM 8081 C C . ASN B 1 281 ? -38.188 -3.629 -18.484 1 87.19 281 ASN B C 1
ATOM 8083 O O . ASN B 1 281 ? -37.219 -3.521 -17.75 1 87.19 281 ASN B O 1
ATOM 8087 N N . GLU B 1 282 ? -38.719 -4.777 -18.766 1 84 282 GLU B N 1
ATOM 8088 C CA . GLU B 1 282 ? -38.312 -6 -18.078 1 84 282 GLU B CA 1
ATOM 8089 C C . GLU B 1 282 ? -37.125 -6.668 -18.766 1 84 282 GLU B C 1
ATOM 8091 O O . GLU B 1 282 ? -36.469 -7.535 -18.188 1 84 282 GLU B O 1
ATOM 8096 N N . ARG B 1 283 ? -36.906 -6.219 -20 1 89.69 283 ARG B N 1
ATOM 8097 C CA . ARG B 1 283 ? -35.812 -6.801 -20.75 1 89.69 283 ARG B CA 1
ATOM 8098 C C . ARG B 1 283 ? -35 -5.723 -21.469 1 89.69 283 ARG B C 1
ATOM 8100 O O . ARG B 1 283 ? -34.969 -5.699 -22.703 1 89.69 283 ARG B O 1
ATOM 8107 N N . PRO B 1 284 ? -34.344 -5.008 -20.719 1 93.69 284 PRO B N 1
ATOM 8108 C CA . PRO B 1 284 ? -33.531 -3.943 -21.359 1 93.69 284 PRO B CA 1
ATOM 8109 C C . PRO B 1 284 ? -32.312 -4.477 -22.094 1 93.69 284 PRO B C 1
ATOM 8111 O O . PRO B 1 284 ? -31.938 -5.641 -21.922 1 93.69 284 PRO B O 1
ATOM 8114 N N . CYS B 1 285 ? -31.828 -3.631 -22.953 1 94.31 285 CYS B N 1
ATOM 8115 C CA . CYS B 1 285 ? -30.531 -3.943 -23.547 1 94.31 285 CYS B CA 1
ATOM 8116 C C . CYS B 1 285 ? -29.453 -4.031 -22.469 1 94.31 285 CYS B C 1
ATOM 8118 O O . CYS B 1 285 ? -29.5 -3.303 -21.469 1 94.31 285 CYS B O 1
ATOM 8120 N N . THR B 1 286 ? -28.562 -5.008 -22.578 1 95.56 286 THR B N 1
ATOM 8121 C CA . THR B 1 286 ? -27.484 -5.23 -21.609 1 95.56 286 THR B CA 1
ATOM 8122 C C . THR B 1 286 ? -26.125 -5.18 -22.281 1 95.56 286 THR B C 1
ATOM 8124 O O . THR B 1 286 ? -26.016 -5.309 -23.5 1 95.56 286 THR B O 1
ATOM 8127 N N . TRP B 1 287 ? -25.172 -4.852 -21.594 1 95.62 287 TRP B N 1
ATOM 8128 C CA . TRP B 1 287 ? -23.812 -4.781 -22.094 1 95.62 287 TRP B CA 1
ATOM 8129 C C . TRP B 1 287 ? -23.109 -6.129 -21.938 1 95.62 287 TRP B C 1
ATOM 8131 O O . TRP B 1 287 ? -22.359 -6.543 -22.828 1 95.62 287 TRP B O 1
ATOM 8141 N N . LEU B 1 288 ? -23.281 -6.781 -20.766 1 94.69 288 LEU B N 1
ATOM 8142 C CA . LEU B 1 288 ? -22.75 -8.117 -20.516 1 94.69 288 LEU B CA 1
ATOM 8143 C C . LEU B 1 288 ? -23.766 -8.961 -19.75 1 94.69 288 LEU B C 1
ATOM 8145 O O . LEU B 1 288 ? -24.547 -8.43 -18.969 1 94.69 288 LEU B O 1
ATOM 8149 N N . LYS B 1 289 ? -23.766 -10.195 -20.047 1 95.56 289 LYS B N 1
ATOM 8150 C CA . LYS B 1 289 ? -24.547 -11.18 -19.312 1 95.56 289 LYS B CA 1
ATOM 8151 C C . LYS B 1 289 ? -23.672 -12.328 -18.812 1 95.56 289 LYS B C 1
ATOM 8153 O O . LYS B 1 289 ? -22.969 -12.961 -19.609 1 95.56 289 LYS B O 1
ATOM 8158 N N . GLN B 1 290 ? -23.703 -12.578 -17.578 1 94.56 290 GLN B N 1
ATOM 8159 C CA . GLN B 1 290 ? -22.844 -13.602 -16.984 1 94.56 290 GLN B CA 1
ATOM 8160 C C . GLN B 1 290 ? -23.625 -14.898 -16.75 1 94.56 290 GLN B C 1
ATOM 8162 O O . GLN B 1 290 ? -24.625 -14.898 -16.031 1 94.56 290 GLN B O 1
ATOM 8167 N N . PRO B 1 291 ? -23.156 -15.992 -17.375 1 94.31 291 PRO B N 1
ATOM 8168 C CA . PRO B 1 291 ? -23.797 -17.266 -17.078 1 94.31 291 PRO B CA 1
ATOM 8169 C C . PRO B 1 291 ? -23.609 -17.688 -15.617 1 94.31 291 PRO B C 1
ATOM 8171 O O . PRO B 1 291 ? -22.719 -17.188 -14.93 1 94.31 291 PRO B O 1
ATOM 8174 N N . TRP B 1 292 ? -24.422 -18.578 -15.117 1 94.62 292 TRP B N 1
ATOM 8175 C CA . TRP B 1 292 ? -24.328 -19.109 -13.766 1 94.62 292 TRP B CA 1
ATOM 8176 C C . TRP B 1 292 ? -23.172 -20.094 -13.641 1 94.62 292 TRP B C 1
ATOM 8178 O O . TRP B 1 292 ? -22.656 -20.578 -14.648 1 94.62 292 TRP B O 1
ATOM 8188 N N . ASP B 1 293 ? -22.75 -20.359 -12.398 1 93.44 293 ASP B N 1
ATOM 8189 C CA . ASP B 1 293 ? -21.844 -21.484 -12.148 1 93.44 293 ASP B CA 1
ATOM 8190 C C . ASP B 1 293 ? -22.438 -22.781 -12.672 1 93.44 293 ASP B C 1
ATOM 8192 O O . ASP B 1 293 ? -23.656 -22.938 -12.727 1 93.44 293 ASP B O 1
ATOM 8196 N N . SER B 1 294 ? -21.547 -23.688 -13.094 1 95.69 294 SER B N 1
ATOM 8197 C CA . SER B 1 294 ? -22.109 -24.812 -13.852 1 95.69 294 SER B CA 1
ATOM 8198 C C . SER B 1 294 ? -21.375 -26.109 -13.523 1 95.69 294 SER B C 1
ATOM 8200 O O . SER B 1 294 ? -20.266 -26.094 -12.984 1 95.69 294 SER B O 1
ATOM 8202 N N . VAL B 1 295 ? -22.062 -27.156 -13.812 1 96.25 295 VAL B N 1
ATOM 8203 C CA . VAL B 1 295 ? -21.516 -28.5 -13.75 1 96.25 295 VAL B CA 1
ATOM 8204 C C . VAL B 1 295 ? -21.062 -28.938 -15.141 1 96.25 295 VAL B C 1
ATOM 8206 O O . VAL B 1 295 ? -21.875 -29.078 -16.047 1 96.25 295 VAL B O 1
ATOM 8209 N N . ILE B 1 296 ? -19.797 -29.188 -15.281 1 97.75 296 ILE B N 1
ATOM 8210 C CA . ILE B 1 296 ? -19.203 -29.484 -16.578 1 97.75 296 ILE B CA 1
ATOM 8211 C C . ILE B 1 296 ? -18.75 -30.938 -16.609 1 97.75 296 ILE B C 1
ATOM 8213 O O . ILE B 1 296 ? -18.078 -31.406 -15.688 1 97.75 296 ILE B O 1
ATOM 8217 N N . VAL B 1 297 ? -19.109 -31.641 -17.641 1 98.06 297 VAL B N 1
ATOM 8218 C CA . VAL B 1 297 ? -18.75 -33.031 -17.828 1 98.06 297 VAL B CA 1
ATOM 8219 C C . VAL B 1 297 ? -17.703 -33.156 -18.938 1 98.06 297 VAL B C 1
ATOM 8221 O O . VAL B 1 297 ? -17.656 -32.344 -19.844 1 98.06 297 VAL B O 1
ATOM 8224 N N . LYS B 1 298 ? -16.922 -34.125 -18.875 1 97.19 298 LYS B N 1
ATOM 8225 C CA . LYS B 1 298 ? -15.758 -34.312 -19.734 1 97.19 298 LYS B CA 1
ATOM 8226 C C . LYS B 1 298 ? -16.172 -34.531 -21.188 1 97.19 298 LYS B C 1
ATOM 8228 O O . LYS B 1 298 ? -15.445 -34.156 -22.109 1 97.19 298 LYS B O 1
ATOM 8233 N N . ASP B 1 299 ? -17.297 -35.219 -21.422 1 95.25 299 ASP B N 1
ATOM 8234 C CA . ASP B 1 299 ? -17.75 -35.469 -22.797 1 95.25 299 ASP B CA 1
ATOM 8235 C C . ASP B 1 299 ? -19.25 -35.781 -22.828 1 95.25 299 ASP B C 1
ATOM 8237 O O . ASP B 1 299 ? -19.875 -36 -21.797 1 95.25 299 ASP B O 1
ATOM 8241 N N . LYS B 1 300 ? -19.766 -35.75 -24 1 92.25 300 LYS B N 1
ATOM 8242 C CA . LYS B 1 300 ? -21.203 -35.938 -24.203 1 92.25 300 LYS B CA 1
ATOM 8243 C C . LYS B 1 300 ? -21.625 -37.375 -23.828 1 92.25 300 LYS B C 1
ATOM 8245 O O . LYS B 1 300 ? -22.75 -37.562 -23.344 1 92.25 300 LYS B O 1
ATOM 8250 N N . GLU B 1 301 ? -20.844 -38.281 -24.047 1 92.5 301 GLU B N 1
ATOM 8251 C CA . GLU B 1 301 ? -21.156 -39.688 -23.766 1 92.5 301 GLU B CA 1
ATOM 8252 C C . GLU B 1 301 ? -21.359 -39.906 -22.281 1 92.5 301 GLU B C 1
ATOM 8254 O O . GLU B 1 301 ? -22.312 -40.594 -21.875 1 92.5 301 GLU B O 1
ATOM 8259 N N . THR B 1 302 ? -20.5 -39.375 -21.547 1 94.75 302 THR B N 1
ATOM 8260 C CA . THR B 1 302 ? -20.562 -39.5 -20.094 1 94.75 302 THR B CA 1
ATOM 8261 C C . THR B 1 302 ? -21.688 -38.656 -19.516 1 94.75 302 THR B C 1
ATOM 8263 O O . THR B 1 302 ? -22.25 -39 -18.469 1 94.75 302 THR B O 1
ATOM 8266 N N . ALA B 1 303 ? -22.062 -37.594 -20.188 1 95.62 303 ALA B N 1
ATOM 8267 C CA . ALA B 1 303 ? -23 -36.594 -19.688 1 95.62 303 ALA B CA 1
ATOM 8268 C C . ALA B 1 303 ? -24.391 -37.188 -19.484 1 95.62 303 ALA B C 1
ATOM 8270 O O . ALA B 1 303 ? -25.078 -36.844 -18.516 1 95.62 303 ALA B O 1
ATOM 8271 N N . ALA B 1 304 ? -24.828 -38.031 -20.281 1 91.12 304 ALA B N 1
ATOM 8272 C CA . ALA B 1 304 ? -26.156 -38.625 -20.188 1 91.12 304 ALA B CA 1
ATOM 8273 C C . ALA B 1 304 ? -26.344 -39.375 -18.891 1 91.12 304 ALA B C 1
ATOM 8275 O O . ALA B 1 304 ? -27.359 -39.25 -18.203 1 91.12 304 ALA B O 1
ATOM 8276 N N . GLY B 1 305 ? -25.375 -40.219 -18.594 1 90.56 305 GLY B N 1
ATOM 8277 C CA . GLY B 1 305 ? -25.438 -41 -17.359 1 90.56 305 GLY B CA 1
ATOM 8278 C C . GLY B 1 305 ? -25.438 -40.156 -16.109 1 90.56 305 GLY B C 1
ATOM 8279 O O . GLY B 1 305 ? -26.234 -40.375 -15.195 1 90.56 305 GLY B O 1
ATOM 8280 N N . ILE B 1 306 ? -24.609 -39.188 -16.125 1 92.81 306 ILE B N 1
ATOM 8281 C CA . ILE B 1 306 ? -24.469 -38.312 -14.961 1 92.81 306 ILE B CA 1
ATOM 8282 C C . ILE B 1 306 ? -25.734 -37.469 -14.773 1 92.81 306 ILE B C 1
ATOM 8284 O O . ILE B 1 306 ? -26.188 -37.281 -13.648 1 92.81 306 ILE B O 1
ATOM 8288 N N . LEU B 1 307 ? -26.203 -36.938 -15.891 1 92.19 307 LEU B N 1
ATOM 8289 C CA . LEU B 1 307 ? -27.406 -36.125 -15.836 1 92.19 307 LEU B CA 1
ATOM 8290 C C . LEU B 1 307 ? -28.562 -36.906 -15.242 1 92.19 307 LEU B C 1
ATOM 8292 O O . LEU B 1 307 ? -29.344 -36.375 -14.445 1 92.19 307 LEU B O 1
ATOM 8296 N N . GLN B 1 308 ? -28.719 -38.125 -15.586 1 87.12 308 GLN B N 1
ATOM 8297 C CA . GLN B 1 308 ? -29.781 -39 -15.055 1 87.12 308 GLN B CA 1
ATOM 8298 C C . GLN B 1 308 ? -29.625 -39.188 -13.555 1 87.12 308 GLN B C 1
ATOM 8300 O O . GLN B 1 308 ? -30.594 -39.125 -12.805 1 87.12 308 GLN B O 1
ATOM 8305 N N . ASP B 1 309 ? -28.438 -39.438 -13.211 1 84.44 309 ASP B N 1
ATOM 8306 C CA . ASP B 1 309 ? -28.172 -39.625 -11.797 1 84.44 309 ASP B CA 1
ATOM 8307 C C . ASP B 1 309 ? -28.406 -38.344 -10.992 1 84.44 309 ASP B C 1
ATOM 8309 O O . ASP B 1 309 ? -28.859 -38.406 -9.852 1 84.44 309 ASP B O 1
ATOM 8313 N N . LEU B 1 310 ? -28.031 -37.219 -11.602 1 84.94 310 LEU B N 1
ATOM 8314 C CA . LEU B 1 310 ? -28.188 -35.938 -10.961 1 84.94 310 LEU B CA 1
ATOM 8315 C C . LEU B 1 310 ? -29.672 -35.625 -10.758 1 84.94 310 LEU B C 1
ATOM 8317 O O . LEU B 1 310 ? -30.062 -35.062 -9.719 1 84.94 310 LEU B O 1
ATOM 8321 N N . LYS B 1 311 ? -30.438 -35.875 -11.664 1 82.94 311 LYS B N 1
ATOM 8322 C CA . LYS B 1 311 ? -31.875 -35.625 -11.578 1 82.94 311 LYS B CA 1
ATOM 8323 C C . LYS B 1 311 ? -32.531 -36.5 -10.492 1 82.94 311 LYS B C 1
ATOM 8325 O O . LYS B 1 311 ? -33.469 -36.062 -9.836 1 82.94 311 LYS B O 1
ATOM 8330 N N . THR B 1 312 ? -31.984 -37.625 -10.359 1 72.31 312 THR B N 1
ATOM 8331 C CA . THR B 1 312 ? -32.531 -38.5 -9.352 1 72.31 312 THR B CA 1
ATOM 8332 C C . THR B 1 312 ? -32.125 -38.062 -7.949 1 72.31 312 THR B C 1
ATOM 8334 O O . THR B 1 312 ? -32.812 -38.344 -6.969 1 72.31 312 THR B O 1
ATOM 8337 N N . SER B 1 313 ? -30.938 -37.469 -7.887 1 64.81 313 SER B N 1
ATOM 8338 C CA . SER B 1 313 ? -30.391 -37.031 -6.598 1 64.81 313 SER B CA 1
ATOM 8339 C C . SER B 1 313 ? -31.031 -35.719 -6.145 1 64.81 313 SER B C 1
ATOM 8341 O O . SER B 1 313 ? -31.094 -35.438 -4.949 1 64.81 313 SER B O 1
ATOM 8343 N N . VAL B 1 314 ? -31.375 -34.781 -6.977 1 60.03 314 VAL B N 1
ATOM 8344 C CA . VAL B 1 314 ? -31.922 -33.469 -6.645 1 60.03 314 VAL B CA 1
ATOM 8345 C C . VAL B 1 314 ? -33.344 -33.625 -6.102 1 60.03 314 VAL B C 1
ATOM 8347 O O . VAL B 1 314 ? -34.188 -34.219 -6.754 1 60.03 314 VAL B O 1
ATOM 8350 N N . PRO B 1 315 ? -33.469 -33.312 -4.738 1 55 315 PRO B N 1
ATOM 8351 C CA . PRO B 1 315 ? -34.844 -33.406 -4.188 1 55 315 PRO B CA 1
ATOM 8352 C C . PRO B 1 315 ? -35.844 -32.531 -4.93 1 55 315 PRO B C 1
ATOM 8354 O O . PRO B 1 315 ? -35.562 -31.375 -5.227 1 55 315 PRO B O 1
ATOM 8357 N N . THR B 1 316 ? -36.625 -33.031 -5.82 1 47.53 316 THR B N 1
ATOM 8358 C CA . THR B 1 316 ? -37.812 -32.281 -6.242 1 47.53 316 THR B CA 1
ATOM 8359 C C . THR B 1 316 ? -38.812 -32.156 -5.102 1 47.53 316 THR B C 1
ATOM 8361 O O . THR B 1 316 ? -38.781 -32.938 -4.148 1 47.53 316 THR B O 1
ATOM 8364 N N . ALA B 1 317 ? -39.562 -31.016 -4.961 1 41.34 317 ALA B N 1
ATOM 8365 C CA . ALA B 1 317 ? -40.594 -30.812 -3.936 1 41.34 317 ALA B CA 1
ATOM 8366 C C . ALA B 1 317 ? -41.219 -32.125 -3.514 1 41.34 317 ALA B C 1
ATOM 8368 O O . ALA B 1 317 ? -41.594 -32.312 -2.348 1 41.34 317 ALA B O 1
ATOM 8369 N N . GLN B 1 318 ? -41.469 -32.969 -4.406 1 38.25 318 GLN B N 1
ATOM 8370 C CA . GLN B 1 318 ? -42.25 -34.188 -4.191 1 38.25 318 GLN B CA 1
ATOM 8371 C C . GLN B 1 318 ? -41.406 -35.25 -3.449 1 38.25 318 GLN B C 1
ATOM 8373 O O . GLN B 1 318 ? -41.969 -36.062 -2.727 1 38.25 318 GLN B O 1
ATOM 8378 N N . ARG B 1 319 ? -40.219 -35.312 -3.578 1 43.75 319 ARG B N 1
ATOM 8379 C CA . ARG B 1 319 ? -39.469 -36.438 -3.016 1 43.75 319 ARG B CA 1
ATOM 8380 C C . ARG B 1 319 ? -39.031 -36.125 -1.582 1 43.75 319 ARG B C 1
ATOM 8382 O O . ARG B 1 319 ? -38.438 -36.969 -0.916 1 43.75 319 ARG B O 1
ATOM 8389 N N . THR B 1 320 ? -39.219 -34.906 -1.182 1 40.16 320 THR B N 1
ATOM 8390 C CA . THR B 1 320 ? -38.812 -34.625 0.192 1 40.16 320 THR B CA 1
ATOM 8391 C C . THR B 1 320 ? -39.625 -35.5 1.176 1 40.16 320 THR B C 1
ATOM 8393 O O . THR B 1 320 ? -39.375 -35.438 2.383 1 40.16 320 THR B O 1
ATOM 8396 N N . ARG B 1 321 ? -40.875 -35.719 0.822 1 37 321 ARG B N 1
ATOM 8397 C CA . ARG B 1 321 ? -41.719 -36.281 1.887 1 37 321 ARG B CA 1
ATOM 8398 C C . ARG B 1 321 ? -41.281 -37.688 2.215 1 37 321 ARG B C 1
ATOM 8400 O O . ARG B 1 321 ? -41.812 -38.312 3.143 1 37 321 ARG B O 1
ATOM 8407 N N . THR B 1 322 ? -41.062 -38.438 1.138 1 36.25 322 THR B N 1
ATOM 8408 C CA . THR B 1 322 ? -40.969 -39.844 1.471 1 36.25 322 THR B CA 1
ATOM 8409 C C . THR B 1 322 ? -39.719 -40.125 2.285 1 36.25 322 THR B C 1
ATOM 8411 O O . THR B 1 322 ? -38.719 -39.344 2.201 1 36.25 322 THR B O 1
ATOM 8414 N N . SER B 1 323 ? -39.625 -41.344 3.012 1 39.81 323 SER B N 1
ATOM 8415 C CA . SER B 1 323 ? -38.781 -41.875 4.086 1 39.81 323 SER B CA 1
ATOM 8416 C C . SER B 1 323 ? -37.312 -41.656 3.787 1 39.81 323 SER B C 1
ATOM 8418 O O . SER B 1 323 ? -36.562 -41.125 4.613 1 39.81 323 SER B O 1
ATOM 8420 N N . ASN B 1 324 ? -36.594 -42.875 3.129 1 38.78 324 ASN B N 1
ATOM 8421 C CA . ASN B 1 324 ? -35.156 -43.094 3.168 1 38.78 324 ASN B CA 1
ATOM 8422 C C . ASN B 1 324 ? -34.438 -42.188 2.184 1 38.78 324 ASN B C 1
ATOM 8424 O O . ASN B 1 324 ? -34.25 -42.531 1.014 1 38.78 324 ASN B O 1
ATOM 8428 N N . PRO B 1 325 ? -34.688 -40.969 2.014 1 46.97 325 PRO B N 1
ATOM 8429 C CA . PRO B 1 325 ? -33.875 -40.156 1.081 1 46.97 325 PRO B CA 1
ATOM 8430 C C . PRO B 1 325 ? -32.438 -40.625 0.935 1 46.97 325 PRO B C 1
ATOM 8432 O O . PRO B 1 325 ? -31.766 -40.844 1.936 1 46.97 325 PRO B O 1
ATOM 8435 N N . GLN B 1 326 ? -32.219 -41.531 0.01 1 52.59 326 GLN B N 1
ATOM 8436 C CA . GLN B 1 326 ? -30.875 -42.094 -0.107 1 52.59 326 GLN B CA 1
ATOM 8437 C C . GLN B 1 326 ? -29.797 -41.062 0.185 1 52.59 326 GLN B C 1
ATOM 8439 O O . GLN B 1 326 ? -29.797 -39.969 -0.409 1 52.59 326 GLN B O 1
ATOM 8444 N N . ASN B 1 327 ? -29.109 -41.156 1.38 1 65.19 327 ASN B N 1
ATOM 8445 C CA . ASN B 1 327 ? -28.094 -40.406 2.115 1 65.19 327 ASN B CA 1
ATOM 8446 C C . ASN B 1 327 ? -27.016 -39.875 1.188 1 65.19 327 ASN B C 1
ATOM 8448 O O . ASN B 1 327 ? -26.594 -38.719 1.317 1 65.19 327 ASN B O 1
ATOM 8452 N N . TRP B 1 328 ? -26.906 -40.531 0.03 1 77.75 328 TRP B N 1
ATOM 8453 C CA . TRP B 1 328 ? -25.781 -40.062 -0.782 1 77.75 328 TRP B CA 1
ATOM 8454 C C . TRP B 1 328 ? -26.188 -38.875 -1.648 1 77.75 328 TRP B C 1
ATOM 8456 O O . TRP B 1 328 ? -25.359 -38 -1.923 1 77.75 328 TRP B O 1
ATOM 8466 N N . ALA B 1 329 ? -27.562 -38.844 -2.115 1 77.44 329 ALA B N 1
ATOM 8467 C CA . ALA B 1 329 ? -28.062 -37.781 -2.969 1 77.44 329 ALA B CA 1
ATOM 8468 C C . ALA B 1 329 ? -28.016 -36.438 -2.25 1 77.44 329 ALA B C 1
ATOM 8470 O O . ALA B 1 329 ? -27.719 -35.406 -2.867 1 77.44 329 ALA B O 1
ATOM 8471 N N . GLN B 1 330 ? -28.25 -36.5 -1.072 1 77.81 330 GLN B N 1
ATOM 8472 C CA . GLN B 1 330 ? -28.203 -35.281 -0.275 1 77.81 330 GLN B CA 1
ATOM 8473 C C . GLN B 1 330 ? -26.766 -34.75 -0.172 1 77.81 330 GLN B C 1
ATOM 8475 O O . GLN B 1 330 ? -26.547 -33.562 -0.258 1 77.81 330 GLN B O 1
ATOM 8480 N N . TYR B 1 331 ? -25.875 -35.688 -0.04 1 80.25 331 TYR B N 1
ATOM 8481 C CA . TYR B 1 331 ? -24.484 -35.281 0.032 1 80.25 331 TYR B CA 1
ATOM 8482 C C . TYR B 1 331 ? -23.984 -34.781 -1.314 1 80.25 331 TYR B C 1
ATOM 8484 O O . TYR B 1 331 ? -23.25 -33.781 -1.375 1 80.25 331 TYR B O 1
ATOM 8492 N N . ALA B 1 332 ? -24.422 -35.438 -2.342 1 83.56 332 ALA B N 1
ATOM 8493 C CA . ALA B 1 332 ? -24.031 -35 -3.684 1 83.56 332 ALA B CA 1
ATOM 8494 C C . ALA B 1 332 ? -24.531 -33.594 -3.986 1 83.56 332 ALA B C 1
ATOM 8496 O O . ALA B 1 332 ? -23.797 -32.781 -4.523 1 83.56 332 ALA B O 1
ATOM 8497 N N . THR B 1 333 ? -25.734 -33.344 -3.623 1 81.75 333 THR B N 1
ATOM 8498 C CA . THR B 1 333 ? -26.328 -32.031 -3.861 1 81.75 333 THR B CA 1
ATOM 8499 C C . THR B 1 333 ? -25.625 -30.969 -3.031 1 81.75 333 THR B C 1
ATOM 8501 O O . THR B 1 333 ? -25.406 -29.859 -3.506 1 81.75 333 THR B O 1
ATOM 8504 N N . SER B 1 334 ? -25.328 -31.359 -1.913 1 79.88 334 SER B N 1
ATOM 8505 C CA . SER B 1 334 ? -24.641 -30.422 -1.037 1 79.88 334 SER B CA 1
ATOM 8506 C C . SER B 1 334 ? -23.25 -30.094 -1.575 1 79.88 334 SER B C 1
ATOM 8508 O O . SER B 1 334 ? -22.797 -28.953 -1.461 1 79.88 334 SER B O 1
ATOM 8510 N N . ILE B 1 335 ? -22.609 -31.047 -2.121 1 83.38 335 ILE B N 1
ATOM 8511 C CA . ILE B 1 335 ? -21.266 -30.859 -2.67 1 83.38 335 ILE B CA 1
ATOM 8512 C C . ILE B 1 335 ? -21.344 -30.016 -3.941 1 83.38 335 ILE B C 1
ATOM 8514 O O . ILE B 1 335 ? -20.562 -29.094 -4.129 1 83.38 335 ILE B O 1
ATOM 8518 N N . ILE B 1 336 ? -22.297 -30.281 -4.723 1 88.25 336 ILE B N 1
ATOM 8519 C CA . ILE B 1 336 ? -22.375 -29.656 -6.039 1 88.25 336 ILE B CA 1
ATOM 8520 C C . ILE B 1 336 ? -22.953 -28.25 -5.914 1 88.25 336 ILE B C 1
ATOM 8522 O O . ILE B 1 336 ? -22.375 -27.281 -6.414 1 88.25 336 ILE B O 1
ATOM 8526 N N . ALA B 1 337 ? -24.047 -28.094 -5.285 1 84.81 337 ALA B N 1
ATOM 8527 C CA . ALA B 1 337 ? -24.75 -26.812 -5.223 1 84.81 337 ALA B CA 1
ATOM 8528 C C . ALA B 1 337 ? -24.234 -25.953 -4.082 1 84.81 337 ALA B C 1
ATOM 8530 O O . ALA B 1 337 ? -24.234 -24.719 -4.176 1 84.81 337 ALA B O 1
ATOM 8531 N N . GLY B 1 338 ? -23.781 -26.562 -3.139 1 77.31 338 GLY B N 1
ATOM 8532 C CA . GLY B 1 338 ? -23.438 -25.797 -1.95 1 77.31 338 GLY B CA 1
ATOM 8533 C C . GLY B 1 338 ? -24.641 -25.312 -1.183 1 77.31 338 GLY B C 1
ATOM 8534 O O . GLY B 1 338 ? -25.781 -25.484 -1.626 1 77.31 338 GLY B O 1
ATOM 8535 N N . ASN B 1 339 ? -24.422 -24.594 -0.154 1 66.62 339 ASN B N 1
ATOM 8536 C CA . ASN B 1 339 ? -25.5 -24.141 0.717 1 66.62 339 ASN B CA 1
ATOM 8537 C C . ASN B 1 339 ? -26.281 -23 0.081 1 66.62 339 ASN B C 1
ATOM 8539 O O . ASN B 1 339 ? -25.703 -22.094 -0.496 1 66.62 339 ASN B O 1
ATOM 8543 N N . GLY B 1 340 ? -27.547 -23.109 0.193 1 70.38 340 GLY B N 1
ATOM 8544 C CA . GLY B 1 340 ? -28.422 -22.031 -0.256 1 70.38 340 GLY B CA 1
ATOM 8545 C C . GLY B 1 340 ? -28.609 -22.016 -1.762 1 70.38 340 GLY B C 1
ATOM 8546 O O . GLY B 1 340 ? -29.25 -21.109 -2.297 1 70.38 340 GLY B O 1
ATOM 8547 N N . ASN B 1 341 ? -28.031 -22.984 -2.42 1 84.25 341 ASN B N 1
ATOM 8548 C CA . ASN B 1 341 ? -28.141 -23.062 -3.873 1 84.25 341 ASN B CA 1
ATOM 8549 C C . ASN B 1 341 ? -28.875 -24.328 -4.312 1 84.25 341 ASN B C 1
ATOM 8551 O O . ASN B 1 341 ? -29.094 -25.234 -3.508 1 84.25 341 ASN B O 1
ATOM 8555 N N . ARG B 1 342 ? -29.297 -24.281 -5.516 1 86.38 342 ARG B N 1
ATOM 8556 C CA . ARG B 1 342 ? -29.906 -25.453 -6.141 1 86.38 342 ARG B CA 1
ATOM 8557 C C . ARG B 1 342 ? -29.281 -25.75 -7.496 1 86.38 342 ARG B C 1
ATOM 8559 O O . ARG B 1 342 ? -28.672 -24.859 -8.109 1 86.38 342 ARG B O 1
ATOM 8566 N N . ILE B 1 343 ? -29.391 -26.984 -7.859 1 91.06 343 ILE B N 1
ATOM 8567 C CA . ILE B 1 343 ? -28.938 -27.391 -9.18 1 91.06 343 ILE B CA 1
ATOM 8568 C C . ILE B 1 343 ? -30.094 -27.344 -10.172 1 91.06 343 ILE B C 1
ATOM 8570 O O . ILE B 1 343 ? -31.125 -27.984 -9.953 1 91.06 343 ILE B O 1
ATOM 8574 N N . VAL B 1 344 ? -29.906 -26.578 -11.18 1 91.81 344 VAL B N 1
ATOM 8575 C CA . VAL B 1 344 ? -30.875 -26.547 -12.273 1 91.81 344 VAL B CA 1
ATOM 8576 C C . VAL B 1 344 ? -30.344 -27.344 -13.453 1 91.81 344 VAL B C 1
ATOM 8578 O O . VAL B 1 344 ? -29.438 -26.906 -14.164 1 91.81 344 VAL B O 1
ATOM 8581 N N . PRO B 1 345 ? -30.906 -28.469 -13.633 1 91.62 345 PRO B N 1
ATOM 8582 C CA . PRO B 1 345 ? -30.406 -29.312 -14.727 1 91.62 345 PRO B CA 1
ATOM 8583 C C . PRO B 1 345 ? -30.625 -28.688 -16.094 1 91.62 345 PRO B C 1
ATOM 8585 O O . PRO B 1 345 ? -31.609 -27.984 -16.312 1 91.62 345 PRO B O 1
ATOM 8588 N N . ASN B 1 346 ? -29.734 -28.891 -16.938 1 91.69 346 ASN B N 1
ATOM 8589 C CA . ASN B 1 346 ? -29.828 -28.5 -18.328 1 91.69 346 ASN B CA 1
ATOM 8590 C C . ASN B 1 346 ? -29.984 -29.703 -19.25 1 91.69 346 ASN B C 1
ATOM 8592 O O . ASN B 1 346 ? -28.984 -30.266 -19.703 1 91.69 346 ASN B O 1
ATOM 8596 N N . ASP B 1 347 ? -31.109 -29.922 -19.734 1 89.81 347 ASP B N 1
ATOM 8597 C CA . ASP B 1 347 ? -31.438 -31.125 -20.484 1 89.81 347 ASP B CA 1
ATOM 8598 C C . ASP B 1 347 ? -30.828 -31.078 -21.875 1 89.81 347 ASP B C 1
ATOM 8600 O O . ASP B 1 347 ? -30.609 -32.125 -22.5 1 89.81 347 ASP B O 1
ATOM 8604 N N . SER B 1 348 ? -30.594 -29.953 -22.375 1 91.06 348 SER B N 1
ATOM 8605 C CA . SER B 1 348 ? -30.047 -29.812 -23.719 1 91.06 348 SER B CA 1
ATOM 8606 C C . SER B 1 348 ? -28.562 -30.188 -23.75 1 91.06 348 SER B C 1
ATOM 8608 O O . SER B 1 348 ? -28 -30.438 -24.812 1 91.06 348 SER B O 1
ATOM 8610 N N . THR B 1 349 ? -27.906 -30.203 -22.656 1 93.94 349 THR B N 1
ATOM 8611 C CA . THR B 1 349 ? -26.484 -30.516 -22.516 1 93.94 349 THR B CA 1
ATOM 8612 C C . THR B 1 349 ? -25.656 -29.797 -23.562 1 93.94 349 THR B C 1
ATOM 8614 O O . THR B 1 349 ? -24.891 -30.422 -24.297 1 93.94 349 THR B O 1
ATOM 8617 N N . PRO B 1 350 ? -25.781 -28.516 -23.641 1 95.56 350 PRO B N 1
ATOM 8618 C CA . PRO B 1 350 ? -25 -27.766 -24.625 1 95.56 350 PRO B CA 1
ATOM 8619 C C . PRO B 1 350 ? -23.5 -27.906 -24.422 1 95.56 350 PRO B C 1
ATOM 8621 O O . PRO B 1 350 ? -23.047 -28.234 -23.312 1 95.56 350 PRO B O 1
ATOM 8624 N N . SER B 1 351 ? -22.797 -27.672 -25.531 1 96.38 351 SER B N 1
ATOM 8625 C CA . SER B 1 351 ? -21.359 -27.562 -25.359 1 96.38 351 SER B CA 1
ATOM 8626 C C . SER B 1 351 ? -20.984 -26.406 -24.438 1 96.38 351 SER B C 1
ATOM 8628 O O . SER B 1 351 ? -21.75 -25.453 -24.297 1 96.38 351 SER B O 1
ATOM 8630 N N . LEU B 1 352 ? -19.844 -26.562 -23.812 1 96.81 352 LEU B N 1
ATOM 8631 C CA . LEU B 1 352 ? -19.375 -25.531 -22.891 1 96.81 352 LEU B CA 1
ATOM 8632 C C . LEU B 1 352 ? -19.297 -24.172 -23.594 1 96.81 352 LEU B C 1
ATOM 8634 O O . LEU B 1 352 ? -19.734 -23.156 -23.047 1 96.81 352 LEU B O 1
ATOM 8638 N N . LYS B 1 353 ? -18.75 -24.047 -24.781 1 96.12 353 LYS B N 1
ATOM 8639 C CA . LYS B 1 353 ? -18.609 -22.797 -25.531 1 96.12 353 LYS B CA 1
ATOM 8640 C C . LYS B 1 353 ? -19.984 -22.188 -25.844 1 96.12 353 LYS B C 1
ATOM 8642 O O . LYS B 1 353 ? -20.172 -20.984 -25.703 1 96.12 353 LYS B O 1
ATOM 8647 N N . SER B 1 354 ? -20.875 -23.062 -26.234 1 95.19 354 SER B N 1
ATOM 8648 C CA . SER B 1 354 ? -22.219 -22.578 -26.547 1 95.19 354 SER B CA 1
ATOM 8649 C C . SER B 1 354 ? -22.922 -22.031 -25.312 1 95.19 354 SER B C 1
ATOM 8651 O O . SER B 1 354 ? -23.625 -21.031 -25.391 1 95.19 354 SER B O 1
ATOM 8653 N N . PHE B 1 355 ? -22.75 -22.75 -24.297 1 95.44 355 PHE B N 1
ATOM 8654 C CA . PHE B 1 355 ? -23.328 -22.312 -23.031 1 95.44 355 PHE B CA 1
ATOM 8655 C C . PHE B 1 355 ? -22.828 -20.922 -22.656 1 95.44 355 PHE B C 1
ATOM 8657 O O . PHE B 1 355 ? -23.625 -20.047 -22.297 1 95.44 355 PHE B O 1
ATOM 8664 N N . ILE B 1 356 ? -21.516 -20.703 -22.75 1 95.56 356 ILE B N 1
ATOM 8665 C CA . ILE B 1 356 ? -20.891 -19.422 -22.375 1 95.56 356 ILE B CA 1
ATOM 8666 C C . ILE B 1 356 ? -21.344 -18.328 -23.344 1 95.56 356 ILE B C 1
ATOM 8668 O O . ILE B 1 356 ? -21.688 -17.234 -22.922 1 95.56 356 ILE B O 1
ATOM 8672 N N . GLN B 1 357 ? -21.391 -18.609 -24.594 1 94.12 357 GLN B N 1
ATOM 8673 C CA . GLN B 1 357 ? -21.609 -17.625 -25.656 1 94.12 357 GLN B CA 1
ATOM 8674 C C . GLN B 1 357 ? -23.078 -17.172 -25.672 1 94.12 357 GLN B C 1
ATOM 8676 O O . GLN B 1 357 ? -23.422 -16.219 -26.375 1 94.12 357 GLN B O 1
ATOM 8681 N N . ASN B 1 358 ? -23.844 -17.797 -24.828 1 89.19 358 ASN B N 1
ATOM 8682 C CA . ASN B 1 358 ? -25.219 -17.312 -24.656 1 89.19 358 ASN B CA 1
ATOM 8683 C C . ASN B 1 358 ? -25.234 -15.953 -23.969 1 89.19 358 ASN B C 1
ATOM 8685 O O . ASN B 1 358 ? -26.219 -15.211 -24.062 1 89.19 358 ASN B O 1
ATOM 8689 N N . GLY B 1 359 ? -24.219 -15.625 -23.297 1 88.06 359 GLY B N 1
ATOM 8690 C CA . GLY B 1 359 ? -24.188 -14.367 -22.578 1 88.06 359 GLY B CA 1
ATOM 8691 C C . GLY B 1 359 ? -22.859 -13.633 -22.703 1 88.06 359 GLY B C 1
ATOM 8692 O O . GLY B 1 359 ? -22.828 -12.398 -22.656 1 88.06 359 GLY B O 1
ATOM 8693 N N . ARG B 1 360 ? -21.781 -14.32 -22.766 1 91.38 360 ARG B N 1
ATOM 8694 C CA . ARG B 1 360 ? -20.453 -13.742 -22.75 1 91.38 360 ARG B CA 1
ATOM 8695 C C . ARG B 1 360 ? -19.688 -14.078 -24.016 1 91.38 360 ARG B C 1
ATOM 8697 O O . ARG B 1 360 ? -19.875 -15.148 -24.594 1 91.38 360 ARG B O 1
ATOM 8704 N N . GLU B 1 361 ? -18.906 -13.133 -24.391 1 89.62 361 GLU B N 1
ATOM 8705 C CA . GLU B 1 361 ? -17.922 -13.461 -25.422 1 89.62 361 GLU B CA 1
ATOM 8706 C C . GLU B 1 361 ? -16.703 -14.148 -24.812 1 89.62 361 GLU B C 1
ATOM 8708 O O . GLU B 1 361 ? -16.344 -13.875 -23.672 1 89.62 361 GLU B O 1
ATOM 8713 N N . ILE B 1 362 ? -16.188 -15.086 -25.5 1 93.56 362 ILE B N 1
ATOM 8714 C CA . ILE B 1 362 ? -14.906 -15.68 -25.141 1 93.56 362 ILE B CA 1
ATOM 8715 C C . ILE B 1 362 ? -13.766 -14.859 -25.734 1 93.56 362 ILE B C 1
ATOM 8717 O O . ILE B 1 362 ? -13.523 -14.906 -26.938 1 93.56 362 ILE B O 1
ATOM 8721 N N . PRO B 1 363 ? -13.062 -14.18 -24.922 1 91.62 363 PRO B N 1
ATOM 8722 C CA . PRO B 1 363 ? -12.102 -13.211 -25.453 1 91.62 363 PRO B CA 1
ATOM 8723 C C . PRO B 1 363 ? -10.836 -13.867 -26 1 91.62 363 PRO B C 1
ATOM 8725 O O . PRO B 1 363 ? -10.305 -14.797 -25.391 1 91.62 363 PRO B O 1
ATOM 8728 N N . GLU B 1 364 ? -10.406 -13.391 -27.141 1 88.81 364 GLU B N 1
ATOM 8729 C CA . GLU B 1 364 ? -9.102 -13.797 -27.656 1 88.81 364 GLU B CA 1
ATOM 8730 C C . GLU B 1 364 ? -7.988 -12.906 -27.125 1 88.81 364 GLU B C 1
ATOM 8732 O O . GLU B 1 364 ? -6.879 -13.375 -26.875 1 88.81 364 GLU B O 1
ATOM 8737 N N . THR B 1 365 ? -8.25 -11.703 -27.062 1 87.44 365 THR B N 1
ATOM 8738 C CA . THR B 1 365 ? -7.391 -10.664 -26.5 1 87.44 365 THR B CA 1
ATOM 8739 C C . THR B 1 365 ? -8.195 -9.719 -25.609 1 87.44 365 THR B C 1
ATOM 8741 O O . THR B 1 365 ? -9.422 -9.797 -25.562 1 87.44 365 THR B O 1
ATOM 8744 N N . VAL B 1 366 ? -7.41 -8.977 -24.859 1 82.56 366 VAL B N 1
ATOM 8745 C CA . VAL B 1 366 ? -8.094 -7.945 -24.094 1 82.56 366 VAL B CA 1
ATOM 8746 C C . VAL B 1 366 ? -8.617 -6.863 -25.047 1 82.56 366 VAL B C 1
ATOM 8748 O O . VAL B 1 366 ? -7.879 -6.363 -25.891 1 82.56 366 VAL B O 1
ATOM 8751 N N . ASP B 1 367 ? -9.883 -6.645 -24.938 1 76.81 367 ASP B N 1
ATOM 8752 C CA . ASP B 1 367 ? -10.5 -5.586 -25.719 1 76.81 367 ASP B CA 1
ATOM 8753 C C . ASP B 1 367 ? -10.094 -4.207 -25.219 1 76.81 367 ASP B C 1
ATOM 8755 O O . ASP B 1 367 ? -10.492 -3.805 -24.109 1 76.81 367 ASP B O 1
ATOM 8759 N N . THR B 1 368 ? -9.211 -3.547 -25.922 1 81.19 368 THR B N 1
ATOM 8760 C CA . THR B 1 368 ? -8.719 -2.252 -25.469 1 81.19 368 THR B CA 1
ATOM 8761 C C . THR B 1 368 ? -8.414 -1.341 -26.656 1 81.19 368 THR B C 1
ATOM 8763 O O . THR B 1 368 ? -8.172 -1.818 -27.766 1 81.19 368 THR B O 1
ATOM 8766 N N . ALA B 1 369 ? -8.562 -0.094 -26.406 1 81.56 369 ALA B N 1
ATOM 8767 C CA . ALA B 1 369 ? -8.219 0.916 -27.406 1 81.56 369 ALA B CA 1
ATOM 8768 C C . ALA B 1 369 ? -6.75 1.319 -27.297 1 81.56 369 ALA B C 1
ATOM 8770 O O . ALA B 1 369 ? -6.258 2.115 -28.094 1 81.56 369 ALA B O 1
ATOM 8771 N N . LEU B 1 370 ? -6.078 0.751 -26.391 1 83.81 370 LEU B N 1
ATOM 8772 C CA . LEU B 1 370 ? -4.711 1.161 -26.094 1 83.81 370 LEU B CA 1
ATOM 8773 C C . LEU B 1 370 ? -3.713 0.415 -26.969 1 83.81 370 LEU B C 1
ATOM 8775 O O . LEU B 1 370 ? -3.893 -0.771 -27.25 1 83.81 370 LEU B O 1
ATOM 8779 N N . CYS B 1 371 ? -2.76 1.272 -27.391 1 81.38 371 CYS B N 1
ATOM 8780 C CA . CYS B 1 371 ? -1.598 0.614 -27.984 1 81.38 371 CYS B CA 1
ATOM 8781 C C . CYS B 1 371 ? -0.738 -0.034 -26.906 1 81.38 371 CYS B C 1
ATOM 8783 O O . CYS B 1 371 ? -0.32 0.632 -25.953 1 81.38 371 CYS B O 1
ATOM 8785 N N . HIS B 1 372 ? -0.817 -1.31 -26.812 1 75.81 372 HIS B N 1
ATOM 8786 C CA . HIS B 1 372 ? 0.012 -1.889 -25.75 1 75.81 372 HIS B CA 1
ATOM 8787 C C . HIS B 1 372 ? 0.913 -2.988 -26.312 1 75.81 372 HIS B C 1
ATOM 8789 O O . HIS B 1 372 ? 0.553 -3.666 -27.281 1 75.81 372 HIS B O 1
ATOM 8795 N N . LYS B 1 373 ? 2.078 -2.949 -25.75 1 84.81 373 LYS B N 1
ATOM 8796 C CA . LYS B 1 373 ? 3.004 -4.043 -26.031 1 84.81 373 LYS B CA 1
ATOM 8797 C C . LYS B 1 373 ? 2.807 -5.199 -25.062 1 84.81 373 LYS B C 1
ATOM 8799 O O . LYS B 1 373 ? 2.471 -4.988 -23.891 1 84.81 373 LYS B O 1
ATOM 8804 N N . THR B 1 374 ? 2.965 -6.383 -25.578 1 93.38 374 THR B N 1
ATOM 8805 C CA . THR B 1 374 ? 2.838 -7.566 -24.734 1 93.38 374 THR B CA 1
ATOM 8806 C C . THR B 1 374 ? 4.125 -7.812 -23.953 1 93.38 374 THR B C 1
ATOM 8808 O O . THR B 1 374 ? 5.188 -7.316 -24.328 1 93.38 374 THR B O 1
ATOM 8811 N N . ILE B 1 375 ? 4.055 -8.383 -22.812 1 96.75 375 ILE B N 1
ATOM 8812 C CA . ILE B 1 375 ? 5.211 -8.891 -22.078 1 96.75 375 ILE B CA 1
ATOM 8813 C C . ILE B 1 375 ? 5.496 -10.328 -22.5 1 96.75 375 ILE B C 1
ATOM 8815 O O . ILE B 1 375 ? 4.691 -11.227 -22.25 1 96.75 375 ILE B O 1
ATOM 8819 N N . LYS B 1 376 ? 6.598 -10.5 -23.172 1 98.12 376 LYS B N 1
ATOM 8820 C CA . LYS B 1 376 ? 6.988 -11.836 -23.625 1 98.12 376 LYS B CA 1
ATOM 8821 C C . LYS B 1 376 ? 7.66 -12.625 -22.5 1 98.12 376 LYS B C 1
ATOM 8823 O O . LYS B 1 376 ? 8.781 -12.312 -22.109 1 98.12 376 LYS B O 1
ATOM 8828 N N . TRP B 1 377 ? 6.992 -13.664 -22.078 1 98.69 377 TRP B N 1
ATOM 8829 C CA . TRP B 1 377 ? 7.484 -14.508 -20.984 1 98.69 377 TRP B CA 1
ATOM 8830 C C . TRP B 1 377 ? 8.188 -15.742 -21.531 1 98.69 377 TRP B C 1
ATOM 8832 O O . TRP B 1 377 ? 7.551 -16.594 -22.156 1 98.69 377 TRP B O 1
ATOM 8842 N N . CYS B 1 378 ? 9.492 -15.875 -21.266 1 98.81 378 CYS B N 1
ATOM 8843 C CA . CYS B 1 378 ? 10.242 -17.047 -21.703 1 98.81 378 CYS B CA 1
ATOM 8844 C C . CYS B 1 378 ? 10.016 -18.219 -20.766 1 98.81 378 CYS B C 1
ATOM 8846 O O . CYS B 1 378 ? 9.992 -18.047 -19.547 1 98.81 378 CYS B O 1
ATOM 8848 N N . THR B 1 379 ? 9.711 -19.406 -21.297 1 98.62 379 THR B N 1
ATOM 8849 C CA . THR B 1 379 ? 9.531 -20.625 -20.531 1 98.62 379 THR B CA 1
ATOM 8850 C C . THR B 1 379 ? 10.625 -21.641 -20.859 1 98.62 379 THR B C 1
ATOM 8852 O O . THR B 1 379 ? 11.25 -21.562 -21.922 1 98.62 379 THR B O 1
ATOM 8855 N N . THR B 1 380 ? 10.914 -22.578 -19.969 1 96.94 380 THR B N 1
ATOM 8856 C CA . THR B 1 380 ? 12.117 -23.391 -20.078 1 96.94 380 THR B CA 1
ATOM 8857 C C . THR B 1 380 ? 11.766 -24.812 -20.531 1 96.94 380 THR B C 1
ATOM 8859 O O . THR B 1 380 ? 12.648 -25.641 -20.719 1 96.94 380 THR B O 1
ATOM 8862 N N . SER B 1 381 ? 10.508 -25.172 -20.594 1 96.62 381 SER B N 1
ATOM 8863 C CA . SER B 1 381 ? 10.039 -26.5 -20.984 1 96.62 381 SER B CA 1
ATOM 8864 C C . SER B 1 381 ? 8.633 -26.438 -21.578 1 96.62 381 SER B C 1
ATOM 8866 O O . SER B 1 381 ? 7.969 -25.406 -21.5 1 96.62 381 SER B O 1
ATOM 8868 N N . GLU B 1 382 ? 8.266 -27.531 -22.141 1 97 382 GLU B N 1
ATOM 8869 C CA . GLU B 1 382 ? 6.93 -27.609 -22.719 1 97 382 GLU B CA 1
ATOM 8870 C C . GLU B 1 382 ? 5.859 -27.5 -21.641 1 97 382 GLU B C 1
ATOM 8872 O O . GLU B 1 382 ? 4.848 -26.828 -21.812 1 97 382 GLU B O 1
ATOM 8877 N N . VAL B 1 383 ? 6.062 -28.172 -20.531 1 97.25 383 VAL B N 1
ATOM 8878 C CA . VAL B 1 383 ? 5.094 -28.156 -19.438 1 97.25 383 VAL B CA 1
ATOM 8879 C C . VAL B 1 383 ? 4.992 -26.75 -18.859 1 97.25 383 VAL B C 1
ATOM 8881 O O . VAL B 1 383 ? 3.896 -26.281 -18.547 1 97.25 383 VAL B O 1
ATOM 8884 N N . GLU B 1 384 ? 6.109 -26.078 -18.75 1 98.19 384 GLU B N 1
ATOM 8885 C CA . GLU B 1 384 ? 6.098 -24.703 -18.25 1 98.19 384 GLU B CA 1
ATOM 8886 C C . GLU B 1 384 ? 5.402 -23.766 -19.234 1 98.19 384 GLU B C 1
ATOM 8888 O O . GLU B 1 384 ? 4.707 -22.844 -18.812 1 98.19 384 GLU B O 1
ATOM 8893 N N . ASN B 1 385 ? 5.676 -24.016 -20.484 1 98.44 385 ASN B N 1
ATOM 8894 C CA . ASN B 1 385 ? 5.012 -23.203 -21.5 1 98.44 385 ASN B CA 1
ATOM 8895 C C . ASN B 1 385 ? 3.494 -23.375 -21.453 1 98.44 385 ASN B C 1
ATOM 8897 O O . ASN B 1 385 ? 2.752 -22.406 -21.656 1 98.44 385 ASN B O 1
ATOM 8901 N N . ASN B 1 386 ? 3.076 -24.578 -21.266 1 97.88 386 ASN B N 1
ATOM 8902 C CA . ASN B 1 386 ? 1.646 -24.828 -21.109 1 97.88 386 ASN B CA 1
ATOM 8903 C C . ASN B 1 386 ? 1.063 -24.062 -19.922 1 97.88 386 ASN B C 1
ATOM 8905 O O . ASN B 1 386 ? -0.021 -23.484 -20.031 1 97.88 386 ASN B O 1
ATOM 8909 N N . LYS B 1 387 ? 1.701 -24.125 -18.781 1 98.12 387 LYS B N 1
ATOM 8910 C CA . LYS B 1 387 ? 1.236 -23.359 -17.625 1 98.12 387 LYS B CA 1
ATOM 8911 C C . LYS B 1 387 ? 1.169 -21.859 -17.953 1 98.12 387 LYS B C 1
ATOM 8913 O O . LYS B 1 387 ? 0.233 -21.172 -17.547 1 98.12 387 LYS B O 1
ATOM 8918 N N . CYS B 1 388 ? 2.229 -21.422 -18.656 1 98.56 388 CYS B N 1
ATOM 8919 C CA . CYS B 1 388 ? 2.277 -20.031 -19.078 1 98.56 388 CYS B CA 1
ATOM 8920 C C . CYS B 1 388 ? 1.072 -19.672 -19.938 1 98.56 388 CYS B C 1
ATOM 8922 O O . CYS B 1 388 ? 0.49 -18.594 -19.781 1 98.56 388 CYS B O 1
ATOM 8924 N N . GLU B 1 389 ? 0.692 -20.531 -20.828 1 98.25 389 GLU B N 1
ATOM 8925 C CA . GLU B 1 389 ? -0.461 -20.297 -21.688 1 98.25 389 GLU B CA 1
ATOM 8926 C C . GLU B 1 389 ? -1.752 -20.234 -20.875 1 98.25 389 GLU B C 1
ATOM 8928 O O . GLU B 1 389 ? -2.639 -19.422 -21.188 1 98.25 389 GLU B O 1
ATOM 8933 N N . TRP B 1 390 ? -1.886 -21.109 -19.906 1 98 390 TRP B N 1
ATOM 8934 C CA . TRP B 1 390 ? -3.043 -21.031 -19.016 1 98 390 TRP B CA 1
ATOM 8935 C C . TRP B 1 390 ? -3.08 -19.703 -18.266 1 98 390 TRP B C 1
ATOM 8937 O O . TRP B 1 390 ? -4.145 -19.094 -18.125 1 98 390 TRP B O 1
ATOM 8947 N N . LEU B 1 391 ? -1.914 -19.297 -17.781 1 98.19 391 LEU B N 1
ATOM 8948 C CA . LEU B 1 391 ? -1.817 -18.016 -17.094 1 98.19 391 LEU B CA 1
ATOM 8949 C C . LEU B 1 391 ? -2.201 -16.875 -18.016 1 98.19 391 LEU B C 1
ATOM 8951 O O . LEU B 1 391 ? -2.93 -15.961 -17.625 1 98.19 391 LEU B O 1
ATOM 8955 N N . ARG B 1 392 ? -1.646 -16.922 -19.234 1 98 392 ARG B N 1
ATOM 8956 C CA . ARG B 1 392 ? -1.949 -15.906 -20.234 1 98 392 ARG B CA 1
ATOM 8957 C C . ARG B 1 392 ? -3.453 -15.773 -20.438 1 98 392 ARG B C 1
ATOM 8959 O O . ARG B 1 392 ? -3.996 -14.672 -20.406 1 98 392 ARG B O 1
ATOM 8966 N N . GLN B 1 393 ? -4.141 -16.859 -20.609 1 97.44 393 GLN B N 1
ATOM 8967 C CA . GLN B 1 393 ? -5.578 -16.844 -20.859 1 97.44 393 GLN B CA 1
ATOM 8968 C C . GLN B 1 393 ? -6.344 -16.375 -19.625 1 97.44 393 GLN B C 1
ATOM 8970 O O . GLN B 1 393 ? -7.316 -15.617 -19.734 1 97.44 393 GLN B O 1
ATOM 8975 N N . ALA B 1 394 ? -5.957 -16.875 -18.469 1 96.88 394 ALA B N 1
ATOM 8976 C CA . ALA B 1 394 ? -6.574 -16.406 -17.234 1 96.88 394 ALA B CA 1
ATOM 8977 C C . ALA B 1 394 ? -6.449 -14.898 -17.094 1 96.88 394 ALA B C 1
ATOM 8979 O O . ALA B 1 394 ? -7.395 -14.219 -16.672 1 96.88 394 ALA B O 1
ATOM 8980 N N . ALA B 1 395 ? -5.242 -14.367 -17.422 1 96.56 395 ALA B N 1
ATOM 8981 C CA . ALA B 1 395 ? -4.984 -12.938 -17.328 1 96.56 395 ALA B CA 1
ATOM 8982 C C . ALA B 1 395 ? -5.859 -12.156 -18.297 1 96.56 395 ALA B C 1
ATOM 8984 O O . ALA B 1 395 ? -6.363 -11.086 -17.969 1 96.56 395 ALA B O 1
ATOM 8985 N N . ILE B 1 396 ? -6.051 -12.68 -19.5 1 95.19 396 ILE B N 1
ATOM 8986 C CA . ILE B 1 396 ? -6.898 -12.055 -20.5 1 95.19 396 ILE B CA 1
ATOM 8987 C C . ILE B 1 396 ? -8.336 -11.977 -19.984 1 95.19 396 ILE B C 1
ATOM 8989 O O . ILE B 1 396 ? -8.992 -10.938 -20.109 1 95.19 396 ILE B O 1
ATOM 8993 N N . ILE B 1 397 ? -8.781 -13.039 -19.391 1 94.12 397 ILE B N 1
ATOM 8994 C CA . ILE B 1 397 ? -10.148 -13.133 -18.891 1 94.12 397 ILE B CA 1
ATOM 8995 C C . ILE B 1 397 ? -10.352 -12.133 -17.75 1 94.12 397 ILE B C 1
ATOM 8997 O O . ILE B 1 397 ? -11.43 -11.555 -17.609 1 94.12 397 ILE B O 1
ATOM 9001 N N . GLN B 1 398 ? -9.328 -11.852 -17 1 92.5 398 GLN B N 1
ATOM 9002 C CA . GLN B 1 398 ? -9.406 -10.891 -15.898 1 92.5 398 GLN B CA 1
ATOM 9003 C C . GLN B 1 398 ? -9.172 -9.469 -16.391 1 92.5 398 GLN B C 1
ATOM 9005 O O . GLN B 1 398 ? -9.297 -8.516 -15.617 1 92.5 398 GLN B O 1
ATOM 9010 N N . GLY B 1 399 ? -8.797 -9.336 -17.656 1 92.62 399 GLY B N 1
ATOM 9011 C CA . GLY B 1 399 ? -8.633 -8.023 -18.266 1 92.62 399 GLY B CA 1
ATOM 9012 C C . GLY B 1 399 ? -7.297 -7.379 -17.938 1 92.62 399 GLY B C 1
ATOM 9013 O O . GLY B 1 399 ? -7.176 -6.152 -17.938 1 92.62 399 GLY B O 1
ATOM 9014 N N . ILE B 1 400 ? -6.27 -8.125 -17.688 1 94.19 400 ILE B N 1
ATOM 9015 C CA . ILE B 1 400 ? -4.969 -7.602 -17.281 1 94.19 400 ILE B CA 1
ATOM 9016 C C . ILE B 1 400 ? -4.215 -7.09 -18.5 1 94.19 400 ILE B C 1
ATOM 9018 O O . ILE B 1 400 ? -4.133 -7.777 -19.516 1 94.19 400 ILE B O 1
ATOM 9022 N N . LEU B 1 401 ? -3.777 -5.805 -18.5 1 93.06 401 LEU B N 1
ATOM 9023 C CA . LEU B 1 401 ? -2.869 -5.211 -19.469 1 93.06 401 LEU B CA 1
ATOM 9024 C C . LEU B 1 401 ? -1.568 -4.773 -18.812 1 93.06 401 LEU B C 1
ATOM 9026 O O . LEU B 1 401 ? -1.581 -4.273 -17.672 1 93.06 401 LEU B O 1
ATOM 9030 N N . PRO B 1 402 ? -0.35 -4.938 -19.5 1 94.12 402 PRO B N 1
ATOM 9031 C CA . PRO B 1 402 ? -0.228 -5.523 -20.828 1 94.12 402 PRO B CA 1
ATOM 9032 C C . PRO B 1 402 ? -0.491 -7.027 -20.844 1 94.12 402 PRO B C 1
ATOM 9034 O O . PRO B 1 402 ? -0.389 -7.684 -19.812 1 94.12 402 PRO B O 1
ATOM 9037 N N . GLU B 1 403 ? -0.785 -7.496 -22 1 95.62 403 GLU B N 1
ATOM 9038 C CA . GLU B 1 403 ? -1.006 -8.93 -22.156 1 95.62 403 GLU B CA 1
ATOM 9039 C C . GLU B 1 403 ? 0.309 -9.703 -22.062 1 95.62 403 GLU B C 1
ATOM 9041 O O . GLU B 1 403 ? 1.377 -9.148 -22.328 1 95.62 403 GLU B O 1
ATOM 9046 N N . LEU B 1 404 ? 0.206 -10.945 -21.688 1 97.31 404 LEU B N 1
ATOM 9047 C CA . LEU B 1 404 ? 1.356 -11.844 -21.672 1 97.31 404 LEU B CA 1
ATOM 9048 C C . LEU B 1 404 ? 1.443 -12.641 -22.969 1 97.31 404 LEU B C 1
ATOM 9050 O O . LEU B 1 404 ? 0.42 -12.938 -23.578 1 97.31 404 LEU B O 1
ATOM 9054 N N . GLN B 1 405 ? 2.59 -12.867 -23.406 1 97.81 405 GLN B N 1
ATOM 9055 C CA . GLN B 1 405 ? 2.902 -13.797 -24.484 1 97.81 405 GLN B CA 1
ATOM 9056 C C . GLN B 1 405 ? 3.951 -14.82 -24.047 1 97.81 405 GLN B C 1
ATOM 9058 O O . GLN B 1 405 ? 4.957 -14.453 -23.422 1 97.81 405 GLN B O 1
ATOM 9063 N N . CYS B 1 406 ? 3.689 -16.109 -24.297 1 98.44 406 CYS B N 1
ATOM 9064 C CA . CYS B 1 406 ? 4.613 -17.156 -23.859 1 98.44 406 CYS B CA 1
ATOM 9065 C C . CYS B 1 406 ? 5.59 -17.516 -24.969 1 98.44 406 CYS B C 1
ATOM 9067 O O . CYS B 1 406 ? 5.176 -17.766 -26.109 1 98.44 406 CYS B O 1
ATOM 9069 N N . VAL B 1 407 ? 6.867 -17.453 -24.703 1 98.69 407 VAL B N 1
ATOM 9070 C CA . VAL B 1 407 ? 7.934 -17.828 -25.625 1 98.69 407 VAL B CA 1
ATOM 9071 C C . VAL B 1 407 ? 8.664 -19.062 -25.094 1 98.69 407 VAL B C 1
ATOM 9073 O O . VAL B 1 407 ? 9.367 -18.984 -24.078 1 98.69 407 VAL B O 1
ATOM 9076 N N . GLN B 1 408 ? 8.547 -20.141 -25.812 1 98.12 408 GLN B N 1
ATOM 9077 C CA . GLN B 1 408 ? 9.102 -21.391 -25.312 1 98.12 408 GLN B CA 1
ATOM 9078 C C . GLN B 1 408 ? 10.609 -21.469 -25.578 1 98.12 408 GLN B C 1
ATOM 9080 O O . GLN B 1 408 ? 11.055 -21.328 -26.719 1 98.12 408 GLN B O 1
ATOM 9085 N N . GLY B 1 409 ? 11.367 -21.562 -24.562 1 97.31 409 GLY B N 1
ATOM 9086 C CA . GLY B 1 409 ? 12.781 -21.906 -24.625 1 97.31 409 GLY B CA 1
ATOM 9087 C C . GLY B 1 409 ? 13.055 -23.344 -24.219 1 97.31 409 GLY B C 1
ATOM 9088 O O . GLY B 1 409 ? 12.156 -24.203 -24.281 1 97.31 409 GLY B O 1
ATOM 9089 N N . THR B 1 410 ? 14.375 -23.625 -23.938 1 94.56 410 THR B N 1
ATOM 9090 C CA . THR B 1 410 ? 14.75 -25 -23.625 1 94.56 410 THR B CA 1
ATOM 9091 C C . THR B 1 410 ? 15.383 -25.094 -22.25 1 94.56 410 THR B C 1
ATOM 9093 O O . THR B 1 410 ? 15.492 -26.188 -21.672 1 94.56 410 THR B O 1
ATOM 9096 N N . SER B 1 411 ? 15.883 -24.031 -21.766 1 92.62 411 SER B N 1
ATOM 9097 C CA . SER B 1 411 ? 16.531 -23.938 -20.453 1 92.62 411 SER B CA 1
ATOM 9098 C C . SER B 1 411 ? 16.562 -22.5 -19.953 1 92.62 411 SER B C 1
ATOM 9100 O O . SER B 1 411 ? 16.25 -21.578 -20.703 1 92.62 411 SER B O 1
ATOM 9102 N N . HIS B 1 412 ? 16.938 -22.344 -18.75 1 95.56 412 HIS B N 1
ATOM 9103 C CA . HIS B 1 412 ? 17.078 -20.984 -18.219 1 95.56 412 HIS B CA 1
ATOM 9104 C C . HIS B 1 412 ? 18.172 -20.219 -18.969 1 95.56 412 HIS B C 1
ATOM 9106 O O . HIS B 1 412 ? 18.016 -19.031 -19.25 1 95.56 412 HIS B O 1
ATOM 9112 N N . LEU B 1 413 ? 19.281 -20.859 -19.281 1 93.75 413 LEU B N 1
ATOM 9113 C CA . LEU B 1 413 ? 20.344 -20.203 -20.016 1 93.75 413 LEU B CA 1
ATOM 9114 C C . LEU B 1 413 ? 19.859 -19.766 -21.391 1 93.75 413 LEU B C 1
ATOM 9116 O O . LEU B 1 413 ? 20.219 -18.688 -21.875 1 93.75 413 LEU B O 1
ATOM 9120 N N . ASP B 1 414 ? 19.094 -20.672 -22 1 95.38 414 ASP B N 1
ATOM 9121 C CA . ASP B 1 414 ? 18.5 -20.297 -23.297 1 95.38 414 ASP B CA 1
ATOM 9122 C C . ASP B 1 414 ? 17.594 -19.078 -23.156 1 95.38 414 ASP B C 1
ATOM 9124 O O . ASP B 1 414 ? 17.609 -18.188 -24 1 95.38 414 ASP B O 1
ATOM 9128 N N . CYS B 1 415 ? 16.812 -19.047 -22.094 1 98 415 CYS B N 1
ATOM 9129 C CA . CYS B 1 415 ? 15.922 -17.906 -21.844 1 98 415 CYS B CA 1
ATOM 9130 C C . CYS B 1 415 ? 16.719 -16.641 -21.594 1 98 415 CYS B C 1
ATOM 9132 O O . CYS B 1 415 ? 16.328 -15.555 -22.047 1 98 415 CYS B O 1
ATOM 9134 N N . PHE B 1 416 ? 17.859 -16.766 -20.828 1 97.94 416 PHE B N 1
ATOM 9135 C CA . PHE B 1 416 ? 18.703 -15.602 -20.625 1 97.94 416 PHE B CA 1
ATOM 9136 C C . PHE B 1 416 ? 19.188 -15.031 -21.953 1 97.94 416 PHE B C 1
ATOM 9138 O O . PHE B 1 416 ? 19.141 -13.82 -22.172 1 97.94 416 PHE B O 1
ATOM 9145 N N . LYS B 1 417 ? 19.578 -15.898 -22.859 1 96.69 417 LYS B N 1
ATOM 9146 C CA . LYS B 1 417 ? 20.047 -15.492 -24.188 1 96.69 417 LYS B CA 1
ATOM 9147 C C . LYS B 1 417 ? 18.922 -14.844 -24.984 1 96.69 417 LYS B C 1
ATOM 9149 O O . LYS B 1 417 ? 19.109 -13.805 -25.625 1 96.69 417 LYS B O 1
ATOM 9154 N N . LYS B 1 418 ? 17.75 -15.43 -24.922 1 98.19 418 LYS B N 1
ATOM 9155 C CA . LYS B 1 418 ? 16.609 -14.922 -25.672 1 98.19 418 LYS B CA 1
ATOM 9156 C C . LYS B 1 418 ? 16.219 -13.523 -25.188 1 98.19 418 LYS B C 1
ATOM 9158 O O . LYS B 1 418 ? 15.812 -12.672 -26 1 98.19 418 LYS B O 1
ATOM 9163 N N . ILE B 1 419 ? 16.266 -13.297 -23.906 1 98.38 419 ILE B N 1
ATOM 9164 C CA . ILE B 1 419 ? 15.922 -11.984 -23.359 1 98.38 419 ILE B CA 1
ATOM 9165 C C . ILE B 1 419 ? 16.984 -10.969 -23.75 1 98.38 419 ILE B C 1
ATOM 9167 O O . ILE B 1 419 ? 16.672 -9.859 -24.172 1 98.38 419 ILE B O 1
ATOM 9171 N N . ASN B 1 420 ? 18.234 -11.422 -23.625 1 97 420 ASN B N 1
ATOM 9172 C CA . ASN B 1 420 ? 19.328 -10.547 -24.031 1 97 420 ASN B CA 1
ATOM 9173 C C . ASN B 1 420 ? 19.203 -10.141 -25.484 1 97 420 ASN B C 1
ATOM 9175 O O . ASN B 1 420 ? 19.547 -9.016 -25.859 1 97 420 ASN B O 1
ATOM 9179 N N . MET B 1 421 ? 18.703 -11.031 -26.359 1 96.25 421 MET B N 1
ATOM 9180 C CA . MET B 1 421 ? 18.594 -10.812 -27.797 1 96.25 421 MET B CA 1
ATOM 9181 C C . MET B 1 421 ? 17.25 -10.18 -28.156 1 96.25 421 MET B C 1
ATOM 9183 O O . MET B 1 421 ? 16.906 -10.039 -29.328 1 96.25 421 MET B O 1
ATOM 9187 N N . MET B 1 422 ? 16.359 -9.906 -27.203 1 95.31 422 MET B N 1
ATOM 9188 C CA . MET B 1 422 ? 15.094 -9.195 -27.344 1 95.31 422 MET B CA 1
ATOM 9189 C C . MET B 1 422 ? 14.023 -10.086 -27.953 1 95.31 422 MET B C 1
ATOM 9191 O O . MET B 1 422 ? 13.008 -9.602 -28.453 1 95.31 422 MET B O 1
ATOM 9195 N N . ASP B 1 423 ? 14.297 -11.391 -27.891 1 97.06 423 ASP B N 1
ATOM 9196 C CA . ASP B 1 423 ? 13.289 -12.336 -28.344 1 97.06 423 ASP B CA 1
ATOM 9197 C C . ASP B 1 423 ? 12.234 -12.578 -27.266 1 97.06 423 ASP B C 1
ATOM 9199 O O . ASP B 1 423 ? 11.133 -13.055 -27.562 1 97.06 423 ASP B O 1
ATOM 9203 N N . ALA B 1 424 ? 12.57 -12.375 -26.047 1 98.06 424 ALA B N 1
ATOM 9204 C CA . ALA B 1 424 ? 11.695 -12.445 -24.891 1 98.06 424 ALA B CA 1
ATOM 9205 C C . ALA B 1 424 ? 11.961 -11.281 -23.938 1 98.06 424 ALA B C 1
ATOM 9207 O O . ALA B 1 424 ? 12.898 -10.5 -24.141 1 98.06 424 ALA B O 1
ATOM 9208 N N . ASP B 1 425 ? 11.117 -11.102 -22.969 1 97.5 425 ASP B N 1
ATOM 9209 C CA . ASP B 1 425 ? 11.258 -9.938 -22.094 1 97.5 425 ASP B CA 1
ATOM 9210 C C . ASP B 1 425 ? 11.617 -10.359 -20.672 1 97.5 425 ASP B C 1
ATOM 9212 O O . ASP B 1 425 ? 12.367 -9.656 -19.984 1 97.5 425 ASP B O 1
ATOM 9216 N N . VAL B 1 426 ? 11.016 -11.43 -20.203 1 98.44 426 VAL B N 1
ATOM 9217 C CA . VAL B 1 426 ? 11.188 -11.789 -18.797 1 98.44 426 VAL B CA 1
ATOM 9218 C C . VAL B 1 426 ? 11.25 -13.312 -18.656 1 98.44 426 VAL B C 1
ATOM 9220 O O . VAL B 1 426 ? 10.797 -14.039 -19.531 1 98.44 426 VAL B O 1
ATOM 9223 N N . VAL B 1 427 ? 11.812 -13.789 -17.531 1 98.69 427 VAL B N 1
ATOM 9224 C CA . VAL B 1 427 ? 11.797 -15.195 -17.141 1 98.69 427 VAL B CA 1
ATOM 9225 C C . VAL B 1 427 ? 11.875 -15.305 -15.617 1 98.69 427 VAL B C 1
ATOM 9227 O O . VAL B 1 427 ? 12.539 -14.5 -14.961 1 98.69 427 VAL B O 1
ATOM 9230 N N . GLY B 1 428 ? 11.039 -16.188 -15.07 1 98.25 428 GLY B N 1
ATOM 9231 C CA . GLY B 1 428 ? 11.25 -16.562 -13.688 1 98.25 428 GLY B CA 1
ATOM 9232 C C . GLY B 1 428 ? 12.391 -17.547 -13.508 1 98.25 428 GLY B C 1
ATOM 9233 O O . GLY B 1 428 ? 12.562 -18.469 -14.312 1 98.25 428 GLY B O 1
ATOM 9234 N N . THR B 1 429 ? 13.281 -17.297 -12.477 1 97.5 429 THR B N 1
ATOM 9235 C CA . THR B 1 429 ? 14.406 -18.188 -12.242 1 97.5 429 THR B CA 1
ATOM 9236 C C . THR B 1 429 ? 14.672 -18.344 -10.742 1 97.5 429 THR B C 1
ATOM 9238 O O . THR B 1 429 ? 14.18 -17.547 -9.938 1 97.5 429 THR B O 1
ATOM 9241 N N . ASN B 1 430 ? 15.258 -19.422 -10.383 1 96.44 430 ASN B N 1
ATOM 9242 C CA . ASN B 1 430 ? 15.68 -19.547 -8.992 1 96.44 430 ASN B CA 1
ATOM 9243 C C . ASN B 1 430 ? 16.938 -18.734 -8.703 1 96.44 430 ASN B C 1
ATOM 9245 O O . ASN B 1 430 ? 17.609 -18.281 -9.625 1 96.44 430 ASN B O 1
ATOM 9249 N N . SER B 1 431 ? 17.266 -18.547 -7.5 1 97.69 431 SER B N 1
ATOM 9250 C CA . SER B 1 431 ? 18.328 -17.656 -7.074 1 97.69 431 SER B CA 1
ATOM 9251 C C . SER B 1 431 ? 19.703 -18.266 -7.359 1 97.69 431 SER B C 1
ATOM 9253 O O . SER B 1 431 ? 20.719 -17.547 -7.34 1 97.69 431 SER B O 1
ATOM 9255 N N . ASP B 1 432 ? 19.844 -19.562 -7.648 1 97.19 432 ASP B N 1
ATOM 9256 C CA . ASP B 1 432 ? 21.109 -20.188 -8.008 1 97.19 432 ASP B CA 1
ATOM 9257 C C . ASP B 1 432 ? 21.656 -19.609 -9.312 1 97.19 432 ASP B C 1
ATOM 9259 O O . ASP B 1 432 ? 22.859 -19.438 -9.469 1 97.19 432 ASP B O 1
ATOM 9263 N N . LEU B 1 433 ? 20.75 -19.312 -10.211 1 97.19 433 LEU B N 1
ATOM 9264 C CA . LEU B 1 433 ? 21.156 -18.953 -11.562 1 97.19 433 LEU B CA 1
ATOM 9265 C C . LEU B 1 433 ? 21.094 -17.438 -11.766 1 97.19 433 LEU B C 1
ATOM 9267 O O . LEU B 1 433 ? 21.641 -16.906 -12.727 1 97.19 433 LEU B O 1
ATOM 9271 N N . GLY B 1 434 ? 20.453 -16.719 -10.867 1 97.5 434 GLY B N 1
ATOM 9272 C CA . GLY B 1 434 ? 20.25 -15.281 -10.977 1 97.5 434 GLY B CA 1
ATOM 9273 C C . GLY B 1 434 ? 21.531 -14.516 -11.25 1 97.5 434 GLY B C 1
ATOM 9274 O O . GLY B 1 434 ? 21.562 -13.664 -12.141 1 97.5 434 GLY B O 1
ATOM 9275 N N . PRO B 1 435 ? 22.578 -14.805 -10.5 1 97.44 435 PRO B N 1
ATOM 9276 C CA . PRO B 1 435 ? 23.844 -14.094 -10.719 1 97.44 435 PRO B CA 1
ATOM 9277 C C . PRO B 1 435 ? 24.375 -14.25 -12.141 1 97.44 435 PRO B C 1
ATOM 9279 O O . PRO B 1 435 ? 24.953 -13.312 -12.703 1 97.44 435 PRO B O 1
ATOM 9282 N N . ILE B 1 436 ? 24.203 -15.445 -12.711 1 96.62 436 ILE B N 1
ATOM 9283 C CA . ILE B 1 436 ? 24.656 -15.719 -14.078 1 96.62 436 ILE B CA 1
ATOM 9284 C C . ILE B 1 436 ? 23.891 -14.812 -15.047 1 96.62 436 ILE B C 1
ATOM 9286 O O . ILE B 1 436 ? 24.5 -14.227 -15.953 1 96.62 436 ILE B O 1
ATOM 9290 N N . ALA B 1 437 ? 22.578 -14.68 -14.836 1 97.69 437 ALA B N 1
ATOM 9291 C CA . ALA B 1 437 ? 21.734 -13.828 -15.672 1 97.69 437 ALA B CA 1
ATOM 9292 C C . ALA B 1 437 ? 22.25 -12.391 -15.68 1 97.69 437 ALA B C 1
ATOM 9294 O O . ALA B 1 437 ? 22.344 -11.758 -16.734 1 97.69 437 ALA B O 1
ATOM 9295 N N . THR B 1 438 ? 22.578 -11.906 -14.539 1 96.5 438 THR B N 1
ATOM 9296 C CA . THR B 1 438 ? 23 -10.523 -14.375 1 96.5 438 THR B CA 1
ATOM 9297 C C . THR B 1 438 ? 24.391 -10.312 -14.953 1 96.5 438 THR B C 1
ATOM 9299 O O . THR B 1 438 ? 24.625 -9.375 -15.727 1 96.5 438 THR B O 1
ATOM 9302 N N . HIS B 1 439 ? 25.312 -11.172 -14.664 1 94.69 439 HIS B N 1
ATOM 9303 C CA . HIS B 1 439 ? 26.719 -10.977 -14.961 1 94.69 439 HIS B CA 1
ATOM 9304 C C . HIS B 1 439 ? 27 -11.203 -16.453 1 94.69 439 HIS B C 1
ATOM 9306 O O . HIS B 1 439 ? 27.766 -10.453 -17.062 1 94.69 439 HIS B O 1
ATOM 9312 N N . PHE B 1 440 ? 26.438 -12.242 -17.094 1 94.31 440 PHE B N 1
ATOM 9313 C CA . PHE B 1 440 ? 26.859 -12.641 -18.422 1 94.31 440 PHE B CA 1
ATOM 9314 C C . PHE B 1 440 ? 25.844 -12.227 -19.469 1 94.31 440 PHE B C 1
ATOM 9316 O O . PHE B 1 440 ? 26.156 -12.148 -20.656 1 94.31 440 PHE B O 1
ATOM 9323 N N . PHE B 1 441 ? 24.641 -11.938 -19.062 1 96.56 441 PHE B N 1
ATOM 9324 C CA . PHE B 1 441 ? 23.594 -11.742 -20.062 1 96.56 441 PHE B CA 1
ATOM 9325 C C . PHE B 1 441 ? 22.953 -10.367 -19.906 1 96.56 441 PHE B C 1
ATOM 9327 O O . PHE B 1 441 ? 21.969 -10.055 -20.578 1 96.56 441 PHE B O 1
ATOM 9334 N N . ASN B 1 442 ? 23.422 -9.531 -18.953 1 95.75 442 ASN B N 1
ATOM 9335 C CA . ASN B 1 442 ? 22.953 -8.172 -18.719 1 95.75 442 ASN B CA 1
ATOM 9336 C C . ASN B 1 442 ? 21.453 -8.148 -18.375 1 95.75 442 ASN B C 1
ATOM 9338 O O . ASN B 1 442 ? 20.703 -7.355 -18.938 1 95.75 442 ASN B O 1
ATOM 9342 N N . LEU B 1 443 ? 21.031 -9.102 -17.594 1 97.94 443 LEU B N 1
ATOM 9343 C CA . LEU B 1 443 ? 19.656 -9.102 -17.078 1 97.94 443 LEU B CA 1
ATOM 9344 C C . LEU B 1 443 ? 19.609 -8.539 -15.664 1 97.94 443 LEU B C 1
ATOM 9346 O O . LEU B 1 443 ? 20.594 -8.648 -14.914 1 97.94 443 LEU B O 1
ATOM 9350 N N . THR B 1 444 ? 18.562 -7.84 -15.344 1 96.75 444 THR B N 1
ATOM 9351 C CA . THR B 1 444 ? 18.375 -7.297 -14.008 1 96.75 444 THR B CA 1
ATOM 9352 C C . THR B 1 444 ? 17.062 -7.777 -13.406 1 96.75 444 THR B C 1
ATOM 9354 O O . THR B 1 444 ? 16.125 -8.102 -14.133 1 96.75 444 THR B O 1
ATOM 9357 N N . THR B 1 445 ? 17.031 -7.797 -12.078 1 97.44 445 THR B N 1
ATOM 9358 C CA . THR B 1 445 ? 15.867 -8.297 -11.359 1 97.44 445 THR B CA 1
ATOM 9359 C C . THR B 1 445 ? 14.727 -7.277 -11.406 1 97.44 445 THR B C 1
ATOM 9361 O O . THR B 1 445 ? 14.938 -6.098 -11.125 1 97.44 445 THR B O 1
ATOM 9364 N N . VAL B 1 446 ? 13.539 -7.707 -11.781 1 96.75 446 VAL B N 1
ATOM 9365 C CA . VAL B 1 446 ? 12.375 -6.828 -11.766 1 96.75 446 VAL B CA 1
ATOM 9366 C C . VAL B 1 446 ? 11.523 -7.105 -10.523 1 96.75 446 VAL B C 1
ATOM 9368 O O . VAL B 1 446 ? 10.797 -6.23 -10.062 1 96.75 446 VAL B O 1
ATOM 9371 N N . ALA B 1 447 ? 11.594 -8.289 -10.031 1 97.19 447 ALA B N 1
ATOM 9372 C CA . ALA B 1 447 ? 10.922 -8.68 -8.789 1 97.19 447 ALA B CA 1
ATOM 9373 C C . ALA B 1 447 ? 11.586 -9.906 -8.164 1 97.19 447 ALA B C 1
ATOM 9375 O O . ALA B 1 447 ? 11.977 -10.836 -8.875 1 97.19 447 ALA B O 1
ATOM 9376 N N . TYR B 1 448 ? 11.719 -9.836 -6.863 1 97.75 448 TYR B N 1
ATOM 9377 C CA . TYR B 1 448 ? 12.141 -11.016 -6.113 1 97.75 448 TYR B CA 1
ATOM 9378 C C . TYR B 1 448 ? 10.938 -11.828 -5.656 1 97.75 448 TYR B C 1
ATOM 9380 O O . TYR B 1 448 ? 9.875 -11.273 -5.383 1 97.75 448 TYR B O 1
ATOM 9388 N N . GLN B 1 449 ? 11.086 -13.086 -5.668 1 96.88 449 GLN B N 1
ATOM 9389 C CA . GLN B 1 449 ? 10.031 -13.938 -5.121 1 96.88 449 GLN B CA 1
ATOM 9390 C C . GLN B 1 449 ? 10.172 -14.086 -3.609 1 96.88 449 GLN B C 1
ATOM 9392 O O . GLN B 1 449 ? 11.219 -14.5 -3.117 1 96.88 449 GLN B O 1
ATOM 9397 N N . GLU B 1 450 ? 9.219 -13.703 -2.943 1 92.44 450 GLU B N 1
ATOM 9398 C CA . GLU B 1 450 ? 9.195 -13.969 -1.507 1 92.44 450 GLU B CA 1
ATOM 9399 C C . GLU B 1 450 ? 8.844 -15.43 -1.222 1 92.44 450 GLU B C 1
ATOM 9401 O O . GLU B 1 450 ? 7.809 -15.922 -1.674 1 92.44 450 GLU B O 1
ATOM 9406 N N . THR B 1 451 ? 9.695 -16.109 -0.493 1 93.31 451 THR B N 1
ATOM 9407 C CA . THR B 1 451 ? 9.5 -17.531 -0.277 1 93.31 451 THR B CA 1
ATOM 9408 C C . THR B 1 451 ? 9.305 -17.844 1.206 1 93.31 451 THR B C 1
ATOM 9410 O O . THR B 1 451 ? 9.75 -17.078 2.064 1 93.31 451 THR B O 1
ATOM 9413 N N . GLU B 1 452 ? 8.625 -18.969 1.464 1 88.62 452 GLU B N 1
ATOM 9414 C CA . GLU B 1 452 ? 8.539 -19.5 2.82 1 88.62 452 GLU B CA 1
ATOM 9415 C C . GLU B 1 452 ? 9.914 -19.859 3.363 1 88.62 452 GLU B C 1
ATOM 9417 O O . GLU B 1 452 ? 10.891 -19.922 2.607 1 88.62 452 GLU B O 1
ATOM 9422 N N . GLU B 1 453 ? 9.977 -20.078 4.648 1 86.25 453 GLU B N 1
ATOM 9423 C CA . GLU B 1 453 ? 11.25 -20.391 5.281 1 86.25 453 GLU B CA 1
ATOM 9424 C C . GLU B 1 453 ? 11.898 -21.609 4.637 1 86.25 453 GLU B C 1
ATOM 9426 O O . GLU B 1 453 ? 13.109 -21.625 4.391 1 86.25 453 GLU B O 1
ATOM 9431 N N . ASN B 1 454 ? 11.062 -22.578 4.375 1 88.5 454 ASN B N 1
ATOM 9432 C CA . ASN B 1 454 ? 11.594 -23.812 3.801 1 88.5 454 ASN B CA 1
ATOM 9433 C C . ASN B 1 454 ? 11.945 -23.641 2.324 1 88.5 454 ASN B C 1
ATOM 9435 O O . ASN B 1 454 ? 12.531 -24.516 1.712 1 88.5 454 ASN B O 1
ATOM 9439 N N . GLY B 1 455 ? 11.562 -22.531 1.787 1 92.94 455 GLY B N 1
ATOM 9440 C CA . GLY B 1 455 ? 11.867 -22.234 0.396 1 92.94 455 GLY B CA 1
ATOM 9441 C C . GLY B 1 455 ? 13.086 -21.344 0.229 1 92.94 455 GLY B C 1
ATOM 9442 O O . GLY B 1 455 ? 13.5 -21.062 -0.896 1 92.94 455 GLY B O 1
ATOM 9443 N N . SER B 1 456 ? 13.711 -20.953 1.32 1 94.19 456 SER B N 1
ATOM 9444 C CA . SER B 1 456 ? 14.914 -20.141 1.271 1 94.19 456 SER B CA 1
ATOM 9445 C C . SER B 1 456 ? 16.125 -20.969 0.831 1 94.19 456 SER B C 1
ATOM 9447 O O . SER B 1 456 ? 16.172 -22.172 1.07 1 94.19 456 SER B O 1
ATOM 9449 N N . PHE B 1 457 ? 17.016 -20.328 0.165 1 97 457 PHE B N 1
ATOM 9450 C CA . PHE B 1 457 ? 18.25 -20.969 -0.262 1 97 457 PHE B CA 1
ATOM 9451 C C . PHE B 1 457 ? 19.375 -20.703 0.729 1 97 457 PHE B C 1
ATOM 9453 O O . PHE B 1 457 ? 19.594 -19.547 1.128 1 97 457 PHE B O 1
ATOM 9460 N N . LYS B 1 458 ? 20 -21.766 1.156 1 97 458 LYS B N 1
ATOM 9461 C CA . LYS B 1 458 ? 21.141 -21.703 2.059 1 97 458 LYS B CA 1
ATOM 9462 C C . LYS B 1 458 ? 22.391 -22.328 1.432 1 97 458 LYS B C 1
ATOM 9464 O O . LYS B 1 458 ? 22.375 -23.516 1.095 1 97 458 LYS B O 1
ATOM 9469 N N . VAL B 1 459 ? 23.453 -21.5 1.294 1 97.94 459 VAL B N 1
ATOM 9470 C CA . VAL B 1 459 ? 24.688 -22.031 0.735 1 97.94 459 VAL B CA 1
ATOM 9471 C C . VAL B 1 459 ? 25.641 -22.438 1.863 1 97.94 459 VAL B C 1
ATOM 9473 O O . VAL B 1 459 ? 25.875 -21.656 2.789 1 97.94 459 VAL B O 1
ATOM 9476 N N . VAL B 1 460 ? 26.141 -23.656 1.767 1 97.56 460 VAL B N 1
ATOM 9477 C CA . VAL B 1 460 ? 27.047 -24.172 2.787 1 97.56 460 VAL B CA 1
ATOM 9478 C C . VAL B 1 460 ? 28.281 -24.797 2.123 1 97.56 460 VAL B C 1
ATOM 9480 O O . VAL B 1 460 ? 28.281 -25.047 0.916 1 97.56 460 VAL B O 1
ATOM 9483 N N . ALA B 1 461 ? 29.328 -24.984 2.939 1 97.69 461 ALA B N 1
ATOM 9484 C CA . ALA B 1 461 ? 30.5 -25.75 2.529 1 97.69 461 ALA B CA 1
ATOM 9485 C C . ALA B 1 461 ? 30.438 -27.172 3.07 1 97.69 461 ALA B C 1
ATOM 9487 O O . ALA B 1 461 ? 30.188 -27.391 4.262 1 97.69 461 ALA B O 1
ATOM 9488 N N . VAL B 1 462 ? 30.562 -28.125 2.182 1 97.94 462 VAL B N 1
ATOM 9489 C CA . VAL B 1 462 ? 30.625 -29.531 2.58 1 97.94 462 VAL B CA 1
ATOM 9490 C C . VAL B 1 462 ? 32.062 -30.047 2.455 1 97.94 462 VAL B C 1
ATOM 9492 O O . VAL B 1 462 ? 32.656 -29.938 1.389 1 97.94 462 VAL B O 1
ATOM 9495 N N . VAL B 1 463 ? 32.562 -30.625 3.518 1 97.81 463 VAL B N 1
ATOM 9496 C CA . VAL B 1 463 ? 33.969 -31.031 3.568 1 97.81 463 VAL B CA 1
ATOM 9497 C C . VAL B 1 463 ? 34.062 -32.438 4.141 1 97.81 463 VAL B C 1
ATOM 9499 O O . VAL B 1 463 ? 33.125 -32.969 4.707 1 97.81 463 VAL B O 1
ATOM 9502 N N . LYS B 1 464 ? 35.25 -32.969 3.926 1 94.88 464 LYS B N 1
ATOM 9503 C CA . LYS B 1 464 ? 35.5 -34.25 4.594 1 94.88 464 LYS B CA 1
ATOM 9504 C C . LYS B 1 464 ? 35.469 -34.094 6.113 1 94.88 464 LYS B C 1
ATOM 9506 O O . LYS B 1 464 ? 35.938 -33.062 6.641 1 94.88 464 LYS B O 1
ATOM 9511 N N . HIS B 1 465 ? 35.031 -35.094 6.785 1 92.38 465 HIS B N 1
ATOM 9512 C CA . HIS B 1 465 ? 34.844 -35 8.227 1 92.38 465 HIS B CA 1
ATOM 9513 C C . HIS B 1 465 ? 36.156 -34.781 8.938 1 92.38 465 HIS B C 1
ATOM 9515 O O . HIS B 1 465 ? 36.219 -34.125 9.984 1 92.38 465 HIS B O 1
ATOM 9521 N N . ASN B 1 466 ? 37.281 -35.188 8.344 1 91.19 466 ASN B N 1
ATOM 9522 C CA . ASN B 1 466 ? 38.594 -35.094 9.016 1 91.19 466 ASN B CA 1
ATOM 9523 C C . ASN B 1 466 ? 39.375 -33.906 8.523 1 91.19 466 ASN B C 1
ATOM 9525 O O . ASN B 1 466 ? 40.562 -33.75 8.859 1 91.19 466 ASN B O 1
ATOM 9529 N N . LEU B 1 467 ? 38.781 -33.125 7.641 1 92.25 467 LEU B N 1
ATOM 9530 C CA . LEU B 1 467 ? 39.469 -31.938 7.203 1 92.25 467 LEU B CA 1
ATOM 9531 C C . LEU B 1 467 ? 39.781 -31.016 8.383 1 92.25 467 LEU B C 1
ATOM 9533 O O . LEU B 1 467 ? 38.906 -30.781 9.227 1 92.25 467 LEU B O 1
ATOM 9537 N N . THR B 1 468 ? 40.938 -30.391 8.508 1 91.75 468 THR B N 1
ATOM 9538 C CA . THR B 1 468 ? 41.375 -29.641 9.672 1 91.75 468 THR B CA 1
ATOM 9539 C C . THR B 1 468 ? 41.031 -28.156 9.508 1 91.75 468 THR B C 1
ATOM 9541 O O . THR B 1 468 ? 41.062 -27.391 10.477 1 91.75 468 THR B O 1
ATOM 9544 N N . ALA B 1 469 ? 40.625 -27.812 8.375 1 91.31 469 ALA B N 1
ATOM 9545 C CA . ALA B 1 469 ? 40.281 -26.406 8.141 1 91.31 469 ALA B CA 1
ATOM 9546 C C . ALA B 1 469 ? 39.156 -25.938 9.055 1 91.31 469 ALA B C 1
ATOM 9548 O O . ALA B 1 469 ? 38.188 -26.672 9.289 1 91.31 469 ALA B O 1
ATOM 9549 N N . THR B 1 470 ? 39.344 -24.672 9.625 1 90.31 470 THR B N 1
ATOM 9550 C CA . THR B 1 470 ? 38.312 -24.109 10.516 1 90.31 470 THR B CA 1
ATOM 9551 C C . THR B 1 470 ? 37.812 -22.781 9.984 1 90.31 470 THR B C 1
ATOM 9553 O O . THR B 1 470 ? 36.875 -22.203 10.539 1 90.31 470 THR B O 1
ATOM 9556 N N . LYS B 1 471 ? 38.469 -22.297 8.961 1 90.88 471 LYS B N 1
ATOM 9557 C CA . LYS B 1 471 ? 38.062 -21.062 8.32 1 90.88 471 LYS B CA 1
ATOM 9558 C C . LYS B 1 471 ? 38.031 -21.203 6.801 1 90.88 471 LYS B C 1
ATOM 9560 O O . LYS B 1 471 ? 38.75 -22.031 6.234 1 90.88 471 LYS B O 1
ATOM 9565 N N . MET B 1 472 ? 37.25 -20.406 6.164 1 90.06 472 MET B N 1
ATOM 9566 C CA . MET B 1 472 ? 37.062 -20.469 4.715 1 90.06 472 MET B CA 1
ATOM 9567 C C . MET B 1 472 ? 38.375 -20.156 3.99 1 90.06 472 MET B C 1
ATOM 9569 O O . MET B 1 472 ? 38.625 -20.688 2.918 1 90.06 472 MET B O 1
ATOM 9573 N N . THR B 1 473 ? 39.156 -19.297 4.586 1 90.12 473 THR B N 1
ATOM 9574 C CA . THR B 1 473 ? 40.406 -18.859 3.957 1 90.12 473 THR B CA 1
ATOM 9575 C C . THR B 1 473 ? 41.406 -20.016 3.906 1 90.12 473 THR B C 1
ATOM 9577 O O . THR B 1 473 ? 42.344 -20 3.105 1 90.12 473 THR B O 1
ATOM 9580 N N . GLU B 1 474 ? 41.188 -21.016 4.75 1 91.38 474 GLU B N 1
ATOM 9581 C CA . GLU B 1 474 ? 42.125 -22.141 4.816 1 91.38 474 GLU B CA 1
ATOM 9582 C C . GLU B 1 474 ? 41.906 -23.094 3.646 1 91.38 474 GLU B C 1
ATOM 9584 O O . GLU B 1 474 ? 42.688 -24.031 3.447 1 91.38 474 GLU B O 1
ATOM 9589 N N . PHE B 1 475 ? 40.875 -22.828 2.83 1 93.31 475 PHE B N 1
ATOM 9590 C CA . PHE B 1 475 ? 40.625 -23.656 1.652 1 93.31 475 PHE B CA 1
ATOM 9591 C C . PHE B 1 475 ? 41.562 -23.266 0.512 1 93.31 475 PHE B C 1
ATOM 9593 O O . PHE B 1 475 ? 41.531 -23.891 -0.552 1 93.31 475 PHE B O 1
ATOM 9600 N N . LYS B 1 476 ? 42.312 -22.266 0.721 1 91.62 476 LYS B N 1
ATOM 9601 C CA . LYS B 1 476 ? 43.219 -21.812 -0.317 1 91.62 476 LYS B CA 1
ATOM 9602 C C . LYS B 1 476 ? 44.062 -22.969 -0.852 1 91.62 476 LYS B C 1
ATOM 9604 O O . LYS B 1 476 ? 44.594 -23.781 -0.078 1 91.62 476 LYS B O 1
ATOM 9609 N N . ASP B 1 477 ? 44.125 -23.078 -2.176 1 92.31 477 ASP B N 1
ATOM 9610 C CA . ASP B 1 477 ? 44.938 -24.031 -2.916 1 92.31 477 ASP B CA 1
ATOM 9611 C C . ASP B 1 477 ? 44.406 -25.453 -2.775 1 92.31 477 ASP B C 1
ATOM 9613 O O . ASP B 1 477 ? 45.156 -26.422 -3.035 1 92.31 477 ASP B O 1
ATOM 9617 N N . MET B 1 478 ? 43.281 -25.578 -2.27 1 95.12 478 MET B N 1
ATOM 9618 C CA . MET B 1 478 ? 42.594 -26.875 -2.283 1 95.12 478 MET B CA 1
ATOM 9619 C C . MET B 1 478 ? 41.781 -27.031 -3.555 1 95.12 478 MET B C 1
ATOM 9621 O O . MET B 1 478 ? 41.812 -26.172 -4.441 1 95.12 478 MET B O 1
ATOM 9625 N N . LYS B 1 479 ? 41.125 -28.172 -3.67 1 96.56 479 LYS B N 1
ATOM 9626 C CA . LYS B 1 479 ? 40.25 -28.422 -4.816 1 96.56 479 LYS B CA 1
ATOM 9627 C C . LYS B 1 479 ? 38.781 -28.297 -4.426 1 96.56 479 LYS B C 1
ATOM 9629 O O . LYS B 1 479 ? 38.344 -28.812 -3.383 1 96.56 479 LYS B O 1
ATOM 9634 N N . ALA B 1 480 ? 38.094 -27.594 -5.254 1 97.5 480 ALA B N 1
ATOM 9635 C CA . ALA B 1 480 ? 36.719 -27.297 -4.875 1 97.5 480 ALA B CA 1
ATOM 9636 C C . ALA B 1 480 ? 35.75 -27.672 -5.984 1 97.5 480 ALA B C 1
ATOM 9638 O O . ALA B 1 480 ? 36.094 -27.672 -7.164 1 97.5 480 ALA B O 1
ATOM 9639 N N . CYS B 1 481 ? 34.5 -28.047 -5.605 1 97.94 481 CYS B N 1
ATOM 9640 C CA . CYS B 1 481 ? 33.406 -28.344 -6.516 1 97.94 481 CYS B CA 1
ATOM 9641 C C . CYS B 1 481 ? 32.25 -27.344 -6.344 1 97.94 481 CYS B C 1
ATOM 9643 O O . CYS B 1 481 ? 31.859 -27.031 -5.219 1 97.94 481 CYS B O 1
ATOM 9645 N N . PHE B 1 482 ? 31.766 -26.781 -7.434 1 98 482 PHE B N 1
ATOM 9646 C CA . PHE B 1 482 ? 30.625 -25.875 -7.461 1 98 482 PHE B CA 1
ATOM 9647 C C . PHE B 1 482 ? 29.5 -26.453 -8.305 1 98 482 PHE B C 1
ATOM 9649 O O . PHE B 1 482 ? 29.75 -27.203 -9.258 1 98 482 PHE B O 1
ATOM 9656 N N . PRO B 1 483 ? 28.219 -26.078 -7.926 1 97.31 483 PRO B N 1
ATOM 9657 C CA . PRO B 1 483 ? 27.094 -26.547 -8.742 1 97.31 483 PRO B CA 1
ATOM 9658 C C . PRO B 1 483 ? 27.141 -26.016 -10.172 1 97.31 483 PRO B C 1
ATOM 9660 O O . PRO B 1 483 ? 26.828 -26.75 -11.117 1 97.31 483 PRO B O 1
ATOM 9663 N N . GLU B 1 484 ? 27.438 -24.812 -10.344 1 96.31 484 GLU B N 1
ATOM 9664 C CA . GLU B 1 484 ? 27.609 -24.156 -11.625 1 96.31 484 GLU B CA 1
ATOM 9665 C C . GLU B 1 484 ? 28.578 -22.984 -11.523 1 96.31 484 GLU B C 1
ATOM 9667 O O . GLU B 1 484 ? 28.844 -22.469 -10.43 1 96.31 484 GLU B O 1
ATOM 9672 N N . PHE B 1 485 ? 29.156 -22.656 -12.664 1 95.06 485 PHE B N 1
ATOM 9673 C CA . PHE B 1 485 ? 30.031 -21.5 -12.719 1 95.06 485 PHE B CA 1
ATOM 9674 C C . PHE B 1 485 ? 29.25 -20.203 -12.57 1 95.06 485 PHE B C 1
ATOM 9676 O O . PHE B 1 485 ? 28.203 -20.031 -13.211 1 95.06 485 PHE B O 1
ATOM 9683 N N . ALA B 1 486 ? 29.656 -19.344 -11.609 1 95.56 486 ALA B N 1
ATOM 9684 C CA . ALA B 1 486 ? 29.188 -17.953 -11.484 1 95.56 486 ALA B CA 1
ATOM 9685 C C . ALA B 1 486 ? 27.781 -17.891 -10.891 1 95.56 486 ALA B C 1
ATOM 9687 O O . ALA B 1 486 ? 27.125 -16.859 -10.977 1 95.56 486 ALA B O 1
ATOM 9688 N N . GLY B 1 487 ? 27.328 -18.984 -10.281 1 96.94 487 GLY B N 1
ATOM 9689 C CA . GLY B 1 487 ? 26.031 -19.031 -9.656 1 96.94 487 GLY B CA 1
ATOM 9690 C C . GLY B 1 487 ? 26.031 -18.531 -8.219 1 96.94 487 GLY B C 1
ATOM 9691 O O . GLY B 1 487 ? 26.938 -17.812 -7.816 1 96.94 487 GLY B O 1
ATOM 9692 N N . LEU B 1 488 ? 24.953 -18.875 -7.504 1 98.06 488 LEU B N 1
ATOM 9693 C CA . LEU B 1 488 ? 24.766 -18.406 -6.133 1 98.06 488 LEU B CA 1
ATOM 9694 C C . LEU B 1 488 ? 25.906 -18.891 -5.234 1 98.06 488 LEU B C 1
ATOM 9696 O O . LEU B 1 488 ? 26.438 -18.125 -4.438 1 98.06 488 LEU B O 1
ATOM 9700 N N . ALA B 1 489 ? 26.234 -20.203 -5.328 1 97.94 489 ALA B N 1
ATOM 9701 C CA . ALA B 1 489 ? 27.297 -20.75 -4.5 1 97.94 489 ALA B CA 1
ATOM 9702 C C . ALA B 1 489 ? 28.625 -20.047 -4.77 1 97.94 489 ALA B C 1
ATOM 9704 O O . ALA B 1 489 ? 29.422 -19.812 -3.848 1 97.94 489 ALA B O 1
ATOM 9705 N N . TRP B 1 490 ? 28.891 -19.734 -6.023 1 96.5 490 TRP B N 1
ATOM 9706 C CA . TRP B 1 490 ? 30.109 -19.047 -6.441 1 96.5 490 TRP B CA 1
ATOM 9707 C C . TRP B 1 490 ? 30.234 -17.688 -5.77 1 96.5 490 TRP B C 1
ATOM 9709 O O . TRP B 1 490 ? 31.266 -17.359 -5.168 1 96.5 490 TRP B O 1
ATOM 9719 N N . ILE B 1 491 ? 29.141 -16.891 -5.805 1 96.5 491 ILE B N 1
ATOM 9720 C CA . ILE B 1 491 ? 29.219 -15.523 -5.277 1 96.5 491 ILE B CA 1
ATOM 9721 C C . ILE B 1 491 ? 29.141 -15.562 -3.752 1 96.5 491 ILE B C 1
ATOM 9723 O O . ILE B 1 491 ? 29.672 -14.672 -3.078 1 96.5 491 ILE B O 1
ATOM 9727 N N . A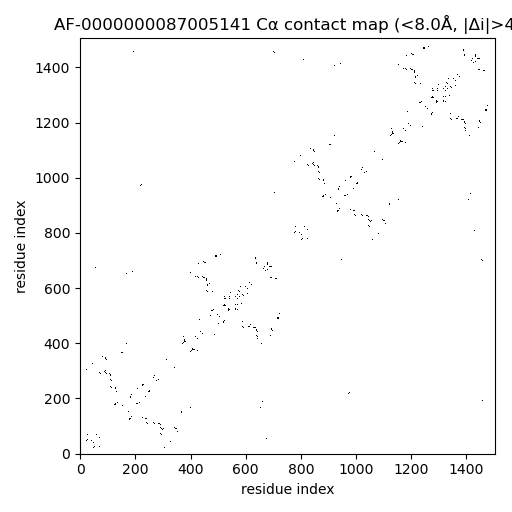LA B 1 492 ? 28.484 -16.531 -3.184 1 96.75 492 ALA B N 1
ATOM 9728 C CA . ALA B 1 492 ? 28.469 -16.688 -1.732 1 96.75 492 ALA B CA 1
ATOM 9729 C C . ALA B 1 492 ? 29.891 -16.953 -1.206 1 96.75 492 ALA B C 1
ATOM 9731 O O . ALA B 1 492 ? 30.281 -16.375 -0.194 1 96.75 492 ALA B O 1
ATOM 9732 N N . PHE B 1 493 ? 30.672 -17.812 -1.963 1 94.88 493 PHE B N 1
ATOM 9733 C CA . PHE B 1 493 ? 32.062 -18.094 -1.633 1 94.88 493 PHE B CA 1
ATOM 9734 C C . PHE B 1 493 ? 32.906 -16.828 -1.711 1 94.88 493 PHE B C 1
ATOM 9736 O O . PHE B 1 493 ? 33.656 -16.5 -0.781 1 94.88 493 PHE B O 1
ATOM 9743 N N . MET B 1 494 ? 32.719 -16.109 -2.768 1 92.62 494 MET B N 1
ATOM 9744 C CA . MET B 1 494 ? 33.469 -14.875 -2.955 1 92.62 494 MET B CA 1
ATOM 9745 C C . MET B 1 494 ? 33.25 -13.914 -1.791 1 92.62 494 MET B C 1
ATOM 9747 O O . MET B 1 494 ? 34.188 -13.352 -1.249 1 92.62 494 MET B O 1
ATOM 9751 N N . GLU B 1 495 ? 31.969 -13.766 -1.461 1 93.06 495 GLU B N 1
ATOM 9752 C CA . GLU B 1 495 ? 31.594 -12.836 -0.4 1 93.06 495 GLU B CA 1
ATOM 9753 C C . GLU B 1 495 ? 32.188 -13.273 0.943 1 93.06 495 GLU B C 1
ATOM 9755 O O . GLU B 1 495 ? 32.594 -12.438 1.74 1 93.06 495 GLU B O 1
ATOM 9760 N N . ALA B 1 496 ? 32.188 -14.594 1.197 1 91.5 496 ALA B N 1
ATOM 9761 C CA . ALA B 1 496 ? 32.719 -15.133 2.449 1 91.5 496 ALA B CA 1
ATOM 9762 C C . ALA B 1 496 ? 34.188 -14.828 2.6 1 91.5 496 ALA B C 1
ATOM 9764 O O . ALA B 1 496 ? 34.656 -14.5 3.693 1 91.5 496 ALA B O 1
ATOM 9765 N N . ILE B 1 497 ? 34.938 -14.961 1.514 1 90.94 497 ILE B N 1
ATOM 9766 C CA . ILE B 1 497 ? 36.375 -14.711 1.547 1 90.94 497 ILE B CA 1
ATOM 9767 C C . ILE B 1 497 ? 36.625 -13.211 1.671 1 90.94 497 ILE B C 1
ATOM 9769 O O . ILE B 1 497 ? 37.5 -12.789 2.445 1 90.94 497 ILE B O 1
ATOM 9773 N N . ARG B 1 498 ? 35.875 -12.453 0.951 1 86.88 498 ARG B N 1
ATOM 9774 C CA . ARG B 1 498 ? 36.031 -11 0.968 1 86.88 498 ARG B CA 1
ATOM 9775 C C . ARG B 1 498 ? 35.812 -10.445 2.365 1 86.88 498 ARG B C 1
ATOM 9777 O O . ARG B 1 498 ? 36.438 -9.461 2.764 1 86.88 498 ARG B O 1
ATOM 9784 N N . ASN B 1 499 ? 34.875 -10.922 3.082 1 84.06 499 ASN B N 1
ATOM 9785 C CA . ASN B 1 499 ? 34.5 -10.414 4.395 1 84.06 499 ASN B CA 1
ATOM 9786 C C . ASN B 1 499 ? 35.406 -10.953 5.492 1 84.06 499 ASN B C 1
ATOM 9788 O O . ASN B 1 499 ? 35.281 -10.578 6.656 1 84.06 499 ASN B O 1
ATOM 9792 N N . SER B 1 500 ? 36.344 -11.789 5.102 1 81.31 500 SER B N 1
ATOM 9793 C CA . SER B 1 500 ? 37.281 -12.32 6.094 1 81.31 500 SER B CA 1
ATOM 9794 C C . SER B 1 500 ? 38.375 -11.297 6.43 1 81.31 500 SER B C 1
ATOM 9796 O O . SER B 1 500 ? 38.844 -10.562 5.551 1 81.31 500 SER B O 1
ATOM 9798 N N . PRO B 1 501 ? 38.625 -11.023 7.762 1 70.44 501 PRO B N 1
ATOM 9799 C CA . PRO B 1 501 ? 39.594 -10.023 8.195 1 70.44 501 PRO B CA 1
ATOM 9800 C C . PRO B 1 501 ? 41 -10.297 7.656 1 70.44 501 PRO B C 1
ATOM 9802 O O . PRO B 1 501 ? 41.781 -9.367 7.469 1 70.44 501 PRO B O 1
ATOM 9805 N N . GLU B 1 502 ? 41.469 -11.602 7.766 1 59.62 502 GLU B N 1
ATOM 9806 C CA . GLU B 1 502 ? 42.844 -11.977 7.457 1 59.62 502 GLU B CA 1
ATOM 9807 C C . GLU B 1 502 ? 43.125 -11.805 5.969 1 59.62 502 GLU B C 1
ATOM 9809 O O . GLU B 1 502 ? 44.25 -12.008 5.527 1 59.62 502 GLU B O 1
ATOM 9814 N N . SER B 1 503 ? 42.219 -11.688 5.172 1 55.09 503 SER B N 1
ATOM 9815 C CA . SER B 1 503 ? 42.375 -12.094 3.781 1 55.09 503 SER B CA 1
ATOM 9816 C C . SER B 1 503 ? 43 -10.977 2.953 1 55.09 503 SER B C 1
ATOM 9818 O O . SER B 1 503 ? 42.438 -9.883 2.863 1 55.09 503 SER B O 1
ATOM 9820 N N . GLU B 1 504 ? 44.281 -10.93 2.84 1 48.25 504 GLU B N 1
ATOM 9821 C CA . GLU B 1 504 ? 45.062 -10.359 1.752 1 48.25 504 GLU B CA 1
ATOM 9822 C C . GLU B 1 504 ? 44.344 -10.547 0.407 1 48.25 504 GLU B C 1
ATOM 9824 O O . GLU B 1 504 ? 44.594 -9.789 -0.536 1 48.25 504 GLU B O 1
ATOM 9829 N N . SER B 1 505 ? 44.062 -11.883 -0.075 1 54.5 505 SER B N 1
ATOM 9830 C CA . SER B 1 505 ? 43.812 -12.398 -1.416 1 54.5 505 SER B CA 1
ATOM 9831 C C . SER B 1 505 ? 42.531 -11.812 -2.004 1 54.5 505 SER B C 1
ATOM 9833 O O . SER B 1 505 ? 41.469 -11.875 -1.384 1 54.5 505 SER B O 1
ATOM 9835 N N . LYS B 1 506 ? 42.688 -10.93 -2.76 1 62.25 506 LYS B N 1
ATOM 9836 C CA . LYS B 1 506 ? 41.656 -10.242 -3.516 1 62.25 506 LYS B CA 1
ATOM 9837 C C . LYS B 1 506 ? 40.875 -11.219 -4.398 1 62.25 506 LYS B C 1
ATOM 9839 O O . LYS B 1 506 ? 41.469 -11.922 -5.223 1 62.25 506 LYS B O 1
ATOM 9844 N N . VAL B 1 507 ? 39.75 -12 -3.928 1 77.31 507 VAL B N 1
ATOM 9845 C CA . VAL B 1 507 ? 38.906 -12.891 -4.738 1 77.31 507 VAL B CA 1
ATOM 9846 C C . VAL B 1 507 ? 38.281 -12.109 -5.887 1 77.31 507 VAL B C 1
ATOM 9848 O O . VAL B 1 507 ? 37.25 -12.516 -6.434 1 77.31 507 VAL B O 1
ATOM 9851 N N . CYS B 1 508 ? 38.844 -11.078 -6.238 1 81.25 508 CYS B N 1
ATOM 9852 C CA . CYS B 1 508 ? 38.469 -10.375 -7.461 1 81.25 508 CYS B CA 1
ATOM 9853 C C . CYS B 1 508 ? 39.531 -10.555 -8.539 1 81.25 508 CYS B C 1
ATOM 9855 O O . CYS B 1 508 ? 40.719 -10.711 -8.227 1 81.25 508 CYS B O 1
ATOM 9857 N N . PRO B 1 509 ? 39 -10.766 -9.875 1 83.38 509 PRO B N 1
ATOM 9858 C CA . PRO B 1 509 ? 37.688 -10.406 -10.414 1 83.38 509 PRO B CA 1
ATOM 9859 C C . PRO B 1 509 ? 36.656 -11.539 -10.312 1 83.38 509 PRO B C 1
ATOM 9861 O O . PRO B 1 509 ? 37.031 -12.688 -10.055 1 83.38 509 PRO B O 1
ATOM 9864 N N . TYR B 1 510 ? 35.469 -11.305 -10.547 1 82.75 510 TYR B N 1
ATOM 9865 C CA . TYR B 1 510 ? 34.312 -12.172 -10.477 1 82.75 510 TYR B CA 1
ATOM 9866 C C . TYR B 1 510 ? 34.531 -13.469 -11.242 1 82.75 510 TYR B C 1
ATOM 9868 O O . TYR B 1 510 ? 34.344 -14.562 -10.695 1 82.75 510 TYR B O 1
ATOM 9876 N N . ASP B 1 511 ? 35.156 -13.484 -12.422 1 82.88 511 ASP B N 1
ATOM 9877 C CA . ASP B 1 511 ? 35.188 -14.586 -13.375 1 82.88 511 ASP B CA 1
ATOM 9878 C C . ASP B 1 511 ? 36.281 -15.594 -12.992 1 82.88 511 ASP B C 1
ATOM 9880 O O . ASP B 1 511 ? 36.156 -16.781 -13.266 1 82.88 511 ASP B O 1
ATOM 9884 N N . SER B 1 512 ? 37.312 -15.117 -12.352 1 83.12 512 SER B N 1
ATOM 9885 C CA . SER B 1 512 ? 38.438 -16 -12.055 1 83.12 512 SER B CA 1
ATOM 9886 C C . SER B 1 512 ? 38.625 -16.172 -10.555 1 83.12 512 SER B C 1
ATOM 9888 O O . SER B 1 512 ? 39.625 -16.766 -10.109 1 83.12 512 SER B O 1
ATOM 9890 N N . SER B 1 513 ? 37.688 -15.727 -9.797 1 85 513 SER B N 1
ATOM 9891 C CA . SER B 1 513 ? 37.844 -15.633 -8.352 1 85 513 SER B CA 1
ATOM 9892 C C . SER B 1 513 ? 38.188 -16.984 -7.742 1 85 513 SER B C 1
ATOM 9894 O O . SER B 1 513 ? 39.25 -17.125 -7.133 1 85 513 SER B O 1
ATOM 9896 N N . ALA B 1 514 ? 37.438 -18.016 -8.016 1 87.31 514 ALA B N 1
ATOM 9897 C CA . ALA B 1 514 ? 37.688 -19.328 -7.426 1 87.31 514 ALA B CA 1
ATOM 9898 C C . ALA B 1 514 ? 38.906 -19.984 -8.062 1 87.31 514 ALA B C 1
ATOM 9900 O O . ALA B 1 514 ? 39.625 -20.734 -7.406 1 87.31 514 ALA B O 1
ATOM 9901 N N . GLY B 1 515 ? 39.125 -19.656 -9.352 1 85.88 515 GLY B N 1
ATOM 9902 C CA . GLY B 1 515 ? 40.281 -20.219 -10.047 1 85.88 515 GLY B CA 1
ATOM 9903 C C . GLY B 1 515 ? 41.594 -19.719 -9.523 1 85.88 515 GLY B C 1
ATOM 9904 O O . GLY B 1 515 ? 42.625 -20.422 -9.586 1 85.88 515 GLY B O 1
ATOM 9905 N N . THR B 1 516 ? 41.562 -18.578 -9.016 1 86.19 516 THR B N 1
ATOM 9906 C CA . THR B 1 516 ? 42.781 -18 -8.461 1 86.19 516 THR B CA 1
ATOM 9907 C C . THR B 1 516 ? 42.938 -18.391 -6.996 1 86.19 516 THR B C 1
ATOM 9909 O O . THR B 1 516 ? 44.062 -18.516 -6.504 1 86.19 516 THR B O 1
ATOM 9912 N N . PHE B 1 517 ? 41.906 -18.656 -6.355 1 90.81 517 PHE B N 1
ATOM 9913 C CA . PHE B 1 517 ? 41.938 -18.953 -4.93 1 90.81 517 PHE B CA 1
ATOM 9914 C C . PHE B 1 517 ? 42.219 -20.422 -4.695 1 90.81 517 PHE B C 1
ATOM 9916 O O . PHE B 1 517 ? 43.062 -20.766 -3.85 1 90.81 517 PHE B O 1
ATOM 9923 N N . PHE B 1 518 ? 41.625 -21.266 -5.445 1 93.62 518 PHE B N 1
ATOM 9924 C CA . PHE B 1 518 ? 41.812 -22.703 -5.312 1 93.62 518 PHE B CA 1
ATOM 9925 C C . PHE B 1 518 ? 42.906 -23.203 -6.258 1 93.62 518 PHE B C 1
ATOM 9927 O O . PHE B 1 518 ? 43.25 -22.516 -7.227 1 93.62 518 PHE B O 1
ATOM 9934 N N . ALA B 1 519 ? 43.406 -24.328 -5.914 1 93.38 519 ALA B N 1
ATOM 9935 C CA . ALA B 1 519 ? 44.344 -24.969 -6.832 1 93.38 519 ALA B CA 1
ATOM 9936 C C . ALA B 1 519 ? 43.656 -25.359 -8.141 1 93.38 519 ALA B C 1
ATOM 9938 O O . ALA B 1 519 ? 44.219 -25.188 -9.219 1 93.38 519 ALA B O 1
ATOM 9939 N N . SER B 1 520 ? 42.562 -25.953 -8.047 1 94.62 520 SER B N 1
ATOM 9940 C CA . SER B 1 520 ? 41.688 -26.297 -9.172 1 94.62 520 SER B CA 1
ATOM 9941 C C . SER B 1 520 ? 40.219 -26.391 -8.75 1 94.62 520 SER B C 1
ATOM 9943 O O . SER B 1 520 ? 39.938 -26.547 -7.566 1 94.62 520 SER B O 1
ATOM 9945 N N . VAL B 1 521 ? 39.406 -26.234 -9.766 1 95.88 521 VAL B N 1
ATOM 9946 C CA . VAL B 1 521 ? 37.969 -26.219 -9.414 1 95.88 521 VAL B CA 1
ATOM 9947 C C . VAL B 1 521 ? 37.188 -26.969 -10.469 1 95.88 521 VAL B C 1
ATOM 9949 O O . VAL B 1 521 ? 37.688 -27.25 -11.562 1 95.88 521 VAL B O 1
ATOM 9952 N N . CYS B 1 522 ? 36.062 -27.484 -10.094 1 96.12 522 CYS B N 1
ATOM 9953 C CA . CYS B 1 522 ? 35 -27.906 -11.008 1 96.12 522 CYS B CA 1
ATOM 9954 C C . CYS B 1 522 ? 33.844 -26.938 -10.977 1 96.12 522 CYS B C 1
ATOM 9956 O O . CYS B 1 522 ? 33.125 -26.859 -9.977 1 96.12 522 CYS B O 1
ATOM 9958 N N . ALA B 1 523 ? 33.688 -26.188 -12.008 1 96.06 523 ALA B N 1
ATOM 9959 C CA . ALA B 1 523 ? 32.594 -25.219 -12.164 1 96.06 523 ALA B CA 1
ATOM 9960 C C . ALA B 1 523 ? 31.891 -25.391 -13.508 1 96.06 523 ALA B C 1
ATOM 9962 O O . ALA B 1 523 ? 32.156 -24.625 -14.453 1 96.06 523 ALA B O 1
ATOM 9963 N N . PRO B 1 524 ? 30.906 -26.281 -13.523 1 94.56 524 PRO B N 1
ATOM 9964 C CA . PRO B 1 524 ? 30.234 -26.578 -14.789 1 94.56 524 PRO B CA 1
ATOM 9965 C C . PRO B 1 524 ? 29.656 -25.328 -15.461 1 94.56 524 PRO B C 1
ATOM 9967 O O . PRO B 1 524 ? 29.094 -24.469 -14.789 1 94.56 524 PRO B O 1
ATOM 9970 N N . GLY B 1 525 ? 29.734 -25.219 -16.812 1 92.62 525 GLY B N 1
ATOM 9971 C CA . GLY B 1 525 ? 29.188 -24.109 -17.578 1 92.62 525 GLY B CA 1
ATOM 9972 C C . GLY B 1 525 ? 30.203 -23.016 -17.859 1 92.62 525 GLY B C 1
ATOM 9973 O O . GLY B 1 525 ? 29.953 -22.109 -18.656 1 92.62 525 GLY B O 1
ATOM 9974 N N . SER B 1 526 ? 31.391 -23.094 -17.234 1 92.19 526 SER B N 1
ATOM 9975 C CA . SER B 1 526 ? 32.406 -22.031 -17.359 1 92.19 526 SER B CA 1
ATOM 9976 C C . SER B 1 526 ? 32.906 -21.922 -18.781 1 92.19 526 SER B C 1
ATOM 9978 O O . SER B 1 526 ? 33.156 -20.812 -19.281 1 92.19 526 SER B O 1
ATOM 9980 N N . LYS B 1 527 ? 33.062 -23.047 -19.438 1 86.62 527 LYS B N 1
ATOM 9981 C CA . LYS B 1 527 ? 33.594 -23.047 -20.812 1 86.62 527 LYS B CA 1
ATOM 9982 C C . LYS B 1 527 ? 32.688 -22.25 -21.734 1 86.62 527 LYS B C 1
ATOM 9984 O O . LYS B 1 527 ? 33.156 -21.453 -22.547 1 86.62 527 LYS B O 1
ATOM 9989 N N . ASP B 1 528 ? 31.469 -22.469 -21.609 1 85.19 528 ASP B N 1
ATOM 9990 C CA . ASP B 1 528 ? 30.484 -21.828 -22.484 1 85.19 528 ASP B CA 1
ATOM 9991 C C . ASP B 1 528 ? 30.375 -20.344 -22.172 1 85.19 528 ASP B C 1
ATOM 9993 O O . ASP B 1 528 ? 30.188 -19.516 -23.078 1 85.19 528 ASP B O 1
ATOM 9997 N N . LEU B 1 529 ? 30.453 -19.953 -20.938 1 89.25 529 LEU B N 1
ATOM 9998 C CA . LEU B 1 529 ? 30.203 -18.594 -20.516 1 89.25 529 LEU B CA 1
ATOM 9999 C C . LEU B 1 529 ? 31.453 -17.719 -20.688 1 89.25 529 LEU B C 1
ATOM 10001 O O . LEU B 1 529 ? 31.344 -16.531 -20.969 1 89.25 529 LEU B O 1
ATOM 10005 N N . LEU B 1 530 ? 32.656 -18.281 -20.5 1 85.06 530 LEU B N 1
ATOM 10006 C CA . LEU B 1 530 ? 33.875 -17.516 -20.609 1 85.06 530 LEU B CA 1
ATOM 10007 C C . LEU B 1 530 ? 34.438 -17.562 -22.031 1 85.06 530 LEU B C 1
ATOM 10009 O O . LEU B 1 530 ? 35.312 -16.781 -22.375 1 85.06 530 LEU B O 1
ATOM 10013 N N . HIS B 1 531 ? 33.812 -18.016 -23 1 69.81 531 HIS B N 1
ATOM 10014 C CA . HIS B 1 531 ? 34.219 -18.188 -24.391 1 69.81 531 HIS B CA 1
ATOM 10015 C C . HIS B 1 531 ? 35.719 -18.438 -24.5 1 69.81 531 HIS B C 1
ATOM 10017 O O . HIS B 1 531 ? 36.375 -17.906 -25.391 1 69.81 531 HIS B O 1
ATOM 10023 N N . GLY B 1 532 ? 36.375 -19.125 -23.578 1 59.88 532 GLY B N 1
ATOM 10024 C CA . GLY B 1 532 ? 37.781 -19.484 -23.656 1 59.88 532 GLY B CA 1
ATOM 10025 C C . GLY B 1 532 ? 38.719 -18.375 -23.203 1 59.88 532 GLY B C 1
ATOM 10026 O O . GLY B 1 532 ? 39.938 -18.5 -23.266 1 59.88 532 GLY B O 1
ATOM 10027 N N . SER B 1 533 ? 38.25 -17.172 -22.859 1 55.94 533 SER B N 1
ATOM 10028 C CA . SER B 1 533 ? 39.031 -15.945 -22.766 1 55.94 533 SER B CA 1
ATOM 10029 C C . SER B 1 533 ? 39.938 -15.961 -21.547 1 55.94 533 SER B C 1
ATOM 10031 O O . SER B 1 533 ? 40.938 -15.258 -21.5 1 55.94 533 SER B O 1
ATOM 10033 N N . GLU B 1 534 ? 39.594 -16.453 -20.422 1 56.97 534 GLU B N 1
ATOM 10034 C CA . GLU B 1 534 ? 40.375 -15.984 -19.266 1 56.97 534 GLU B CA 1
ATOM 10035 C C . GLU B 1 534 ? 41.469 -16.969 -18.906 1 56.97 534 GLU B C 1
ATOM 10037 O O . GLU B 1 534 ? 42.312 -16.688 -18.047 1 56.97 534 GLU B O 1
ATOM 10042 N N . GLY B 1 535 ? 41.938 -17.891 -19.844 1 64.69 535 GLY B N 1
ATOM 10043 C CA . GLY B 1 535 ? 43.094 -18.734 -19.609 1 64.69 535 GLY B CA 1
ATOM 10044 C C . GLY B 1 535 ? 42.969 -19.578 -18.359 1 64.69 535 GLY B C 1
ATOM 10045 O O . GLY B 1 535 ? 43.906 -20.281 -17.969 1 64.69 535 GLY B O 1
ATOM 10046 N N . ILE B 1 536 ? 42.031 -19.391 -17.469 1 74.69 536 ILE B N 1
ATOM 10047 C CA . ILE B 1 536 ? 41.906 -20.219 -16.281 1 74.69 536 ILE B CA 1
ATOM 10048 C C . ILE B 1 536 ? 41 -21.406 -16.562 1 74.69 536 ILE B C 1
ATOM 10050 O O . ILE B 1 536 ? 39.906 -21.234 -17.094 1 74.69 536 ILE B O 1
ATOM 10054 N N . ASP B 1 537 ? 41.531 -22.609 -16.281 1 86.25 537 ASP B N 1
ATOM 10055 C CA . ASP B 1 537 ? 40.75 -23.844 -16.422 1 86.25 537 ASP B CA 1
ATOM 10056 C C . ASP B 1 537 ? 39.906 -24.094 -15.195 1 86.25 537 ASP B C 1
ATOM 10058 O O . ASP B 1 537 ? 40.406 -24.531 -14.156 1 86.25 537 ASP B O 1
ATOM 10062 N N . LEU B 1 538 ? 38.688 -23.844 -15.32 1 93.19 538 LEU B N 1
ATOM 10063 C CA . LEU B 1 538 ? 37.75 -24.016 -14.211 1 93.19 538 LEU B CA 1
ATOM 10064 C C . LEU B 1 538 ? 37.031 -25.359 -14.32 1 93.19 538 LEU B C 1
ATOM 10066 O O . LEU B 1 538 ? 35.969 -25.547 -13.695 1 93.19 538 LEU B O 1
ATOM 10070 N N . CYS B 1 539 ? 37.594 -26.297 -15.172 1 92.62 539 CYS B N 1
ATOM 10071 C CA . CYS B 1 539 ? 36.938 -27.578 -15.406 1 92.62 539 CYS B CA 1
ATOM 10072 C C . CYS B 1 539 ? 37.844 -28.734 -15.031 1 92.62 539 CYS B C 1
ATOM 10074 O O . CYS B 1 539 ? 37.469 -29.906 -15.164 1 92.62 539 CYS B O 1
ATOM 10076 N N . ALA B 1 540 ? 39 -28.406 -14.5 1 92.5 540 ALA B N 1
ATOM 10077 C CA . ALA B 1 540 ? 40 -29.422 -14.258 1 92.5 540 ALA B CA 1
ATOM 10078 C C . ALA B 1 540 ? 39.5 -30.5 -13.305 1 92.5 540 ALA B C 1
ATOM 10080 O O . ALA B 1 540 ? 39.656 -31.688 -13.562 1 92.5 540 ALA B O 1
ATOM 10081 N N . VAL B 1 541 ? 38.906 -30.062 -12.227 1 95.25 541 VAL B N 1
ATOM 10082 C CA . VAL B 1 541 ? 38.438 -31.016 -11.219 1 95.25 541 VAL B CA 1
ATOM 10083 C C . VAL B 1 541 ? 37.281 -31.844 -11.781 1 95.25 541 VAL B C 1
ATOM 10085 O O . VAL B 1 541 ? 37.125 -33 -11.438 1 95.25 541 VAL B O 1
ATOM 10088 N N . CYS B 1 542 ? 36.469 -31.266 -12.664 1 94.25 542 CYS B N 1
ATOM 10089 C CA . CYS B 1 542 ? 35.375 -32 -13.289 1 94.25 542 CYS B CA 1
ATOM 10090 C C . CYS B 1 542 ? 35.906 -33.188 -14.07 1 94.25 542 CYS B C 1
ATOM 10092 O O . CYS B 1 542 ? 35.375 -34.312 -13.961 1 94.25 542 CYS B O 1
ATOM 10094 N N . HIS B 1 543 ? 36.969 -32.938 -14.773 1 91.75 543 HIS B N 1
ATOM 10095 C CA . HIS B 1 543 ? 37.562 -33.969 -15.586 1 91.75 543 HIS B CA 1
ATOM 10096 C C . HIS B 1 543 ? 38.219 -35.062 -14.719 1 91.75 543 HIS B C 1
ATOM 10098 O O . HIS B 1 543 ? 38.125 -36.25 -15.023 1 91.75 543 HIS B O 1
ATOM 10104 N N . GLU B 1 544 ? 38.812 -34.562 -13.68 1 92.56 544 GLU B N 1
ATOM 10105 C CA . GLU B 1 544 ? 39.438 -35.531 -12.758 1 92.56 544 GLU B CA 1
ATOM 10106 C C . GLU B 1 544 ? 38.375 -36.375 -12.07 1 92.56 544 GLU B C 1
ATOM 10108 O O . GLU B 1 544 ? 38.594 -37.594 -11.875 1 92.56 544 GLU B O 1
ATOM 10113 N N . ALA B 1 545 ? 37.312 -35.75 -11.688 1 92.19 545 ALA B N 1
ATOM 10114 C CA . ALA B 1 545 ? 36.219 -36.469 -11.047 1 92.19 545 ALA B CA 1
ATOM 10115 C C . ALA B 1 545 ? 35.625 -37.5 -11.992 1 92.19 545 ALA B C 1
ATOM 10117 O O . ALA B 1 545 ? 35.312 -38.625 -11.578 1 92.19 545 ALA B O 1
ATOM 10118 N N . TYR B 1 546 ? 35.438 -37.094 -13.234 1 90.44 546 TYR B N 1
ATOM 10119 C CA . TYR B 1 546 ? 34.906 -38 -14.242 1 90.44 546 TYR B CA 1
ATOM 10120 C C . TYR B 1 546 ? 35.812 -39.219 -14.383 1 90.44 546 TYR B C 1
ATOM 10122 O O . TYR B 1 546 ? 35.312 -40.344 -14.453 1 90.44 546 TYR B O 1
ATOM 10130 N N . ALA B 1 547 ? 37.094 -39 -14.383 1 86.62 547 ALA B N 1
ATOM 10131 C CA . ALA B 1 547 ? 38.062 -40.062 -14.547 1 86.62 547 ALA B CA 1
ATOM 10132 C C . ALA B 1 547 ? 38.062 -41 -13.344 1 86.62 547 ALA B C 1
ATOM 10134 O O . ALA B 1 547 ? 38.281 -42.219 -13.492 1 86.62 547 ALA B O 1
ATOM 10135 N N . ASN B 1 548 ? 37.75 -40.5 -12.25 1 84.06 548 ASN B N 1
ATOM 10136 C CA . ASN B 1 548 ? 37.812 -41.281 -11.016 1 84.06 548 ASN B CA 1
ATOM 10137 C C . ASN B 1 548 ? 36.438 -41.906 -10.688 1 84.06 548 ASN B C 1
ATOM 10139 O O . ASN B 1 548 ? 36.281 -42.531 -9.625 1 84.06 548 ASN B O 1
ATOM 10143 N N . SER B 1 549 ? 35.469 -41.656 -11.453 1 80.31 549 SER B N 1
ATOM 10144 C CA . SER B 1 549 ? 34.156 -42.156 -11.141 1 80.31 549 SER B CA 1
ATOM 10145 C C . SER B 1 549 ? 33.781 -43.375 -12.016 1 80.31 549 SER B C 1
ATOM 10147 O O . SER B 1 549 ? 34.375 -43.562 -13.078 1 80.31 549 SER B O 1
ATOM 10149 N N . ASP B 1 550 ? 32.938 -44.312 -11.32 1 66.06 550 ASP B N 1
ATOM 10150 C CA . ASP B 1 550 ? 32.344 -45.375 -12.117 1 66.06 550 ASP B CA 1
ATOM 10151 C C . ASP B 1 550 ? 31.234 -44.844 -13.023 1 66.06 550 ASP B C 1
ATOM 10153 O O . ASP B 1 550 ? 30.188 -44.406 -12.547 1 66.06 550 ASP B O 1
ATOM 10157 N N . ASN B 1 551 ? 31.578 -44.406 -14.211 1 58.34 551 ASN B N 1
ATOM 10158 C CA . ASN B 1 551 ? 30.719 -43.688 -15.125 1 58.34 551 ASN B CA 1
ATOM 10159 C C . ASN B 1 551 ? 29.672 -44.625 -15.766 1 58.34 551 ASN B C 1
ATOM 10161 O O . ASN B 1 551 ? 29.016 -44.219 -16.734 1 58.34 551 ASN B O 1
ATOM 10165 N N . ASN B 1 552 ? 29.547 -45.781 -15.289 1 54.41 552 ASN B N 1
ATOM 10166 C CA . ASN B 1 552 ? 28.656 -46.75 -15.945 1 54.41 552 ASN B CA 1
ATOM 10167 C C . ASN B 1 552 ? 27.188 -46.312 -15.859 1 54.41 552 ASN B C 1
ATOM 10169 O O . ASN B 1 552 ? 26.406 -46.562 -16.781 1 54.41 552 ASN B O 1
ATOM 10173 N N . ASN B 1 553 ? 26.75 -45.781 -14.695 1 52.31 553 ASN B N 1
ATOM 10174 C CA . ASN B 1 553 ? 25.312 -45.594 -14.508 1 52.31 553 ASN B CA 1
ATOM 10175 C C . ASN B 1 553 ? 24.891 -44.219 -14.992 1 52.31 553 ASN B C 1
ATOM 10177 O O . ASN B 1 553 ? 23.734 -43.812 -14.828 1 52.31 553 ASN B O 1
ATOM 10181 N N . TYR B 1 554 ? 25.672 -43.344 -15.414 1 54.72 554 TYR B N 1
ATOM 10182 C CA . TYR B 1 554 ? 25.234 -42.031 -15.922 1 54.72 554 TYR B CA 1
ATOM 10183 C C . TYR B 1 554 ? 25.406 -41.969 -17.438 1 54.72 554 TYR B C 1
ATOM 10185 O O . TYR B 1 554 ? 26.25 -42.625 -18.016 1 54.72 554 TYR B O 1
ATOM 10193 N N . VAL B 1 555 ? 24.469 -41.594 -18.172 1 53.41 555 VAL B N 1
ATOM 10194 C CA . VAL B 1 555 ? 24.5 -41.469 -19.625 1 53.41 555 VAL B CA 1
ATOM 10195 C C . VAL B 1 555 ? 25.938 -41.219 -20.094 1 53.41 555 VAL B C 1
ATOM 10197 O O . VAL B 1 555 ? 26.688 -40.5 -19.422 1 53.41 555 VAL B O 1
ATOM 10200 N N . PRO B 1 556 ? 26.297 -41.969 -21.062 1 52.19 556 PRO B N 1
ATOM 10201 C CA . PRO B 1 556 ? 27.656 -41.844 -21.594 1 52.19 556 PRO B CA 1
ATOM 10202 C C . PRO B 1 556 ? 28.078 -40.375 -21.734 1 52.19 556 PRO B C 1
ATOM 10204 O O . PRO B 1 556 ? 27.531 -39.625 -22.562 1 52.19 556 PRO B O 1
ATOM 10207 N N . LEU B 1 557 ? 28.453 -39.75 -20.734 1 63.75 557 LEU B N 1
ATOM 10208 C CA . LEU B 1 557 ? 29.062 -38.438 -20.844 1 63.75 557 LEU B CA 1
ATOM 10209 C C . LEU B 1 557 ? 30.484 -38.531 -21.375 1 63.75 557 LEU B C 1
ATOM 10211 O O . LEU B 1 557 ? 31.266 -39.406 -20.953 1 63.75 557 LEU B O 1
ATOM 10215 N N . HIS B 1 558 ? 30.719 -37.969 -22.531 1 71.06 558 HIS B N 1
ATOM 10216 C CA . HIS B 1 558 ? 32.094 -37.812 -22.969 1 71.06 558 HIS B CA 1
ATOM 10217 C C . HIS B 1 558 ? 32.875 -36.906 -22.016 1 71.06 558 HIS B C 1
ATOM 10219 O O . HIS B 1 558 ? 32.281 -36.031 -21.375 1 71.06 558 HIS B O 1
ATOM 10225 N N . PRO B 1 559 ? 34.062 -37.312 -21.703 1 74.19 559 PRO B N 1
ATOM 10226 C CA . PRO B 1 559 ? 34.875 -36.5 -20.812 1 74.19 559 PRO B CA 1
ATOM 10227 C C . PRO B 1 559 ? 34.781 -35 -21.094 1 74.19 559 PRO B C 1
ATOM 10229 O O . PRO B 1 559 ? 34.844 -34.188 -20.172 1 74.19 559 PRO B O 1
ATOM 10232 N N . GLU B 1 560 ? 34.5 -34.812 -22.359 1 75.31 560 GLU B N 1
ATOM 10233 C CA . GLU B 1 560 ? 34.469 -33.406 -22.766 1 75.31 560 GLU B CA 1
ATOM 10234 C C . GLU B 1 560 ? 33.188 -32.719 -22.266 1 75.31 560 GLU B C 1
ATOM 10236 O O . GLU B 1 560 ? 33.125 -31.5 -22.156 1 75.31 560 GLU B O 1
ATOM 10241 N N . GLU B 1 561 ? 32.25 -33.469 -21.891 1 82.88 561 GLU B N 1
ATOM 10242 C CA . GLU B 1 561 ? 30.953 -32.938 -21.484 1 82.88 561 GLU B CA 1
ATOM 10243 C C . GLU B 1 561 ? 30.844 -32.875 -19.953 1 82.88 561 GLU B C 1
ATOM 10245 O O . GLU B 1 561 ? 29.828 -32.406 -19.422 1 82.88 561 GLU B O 1
ATOM 10250 N N . SER B 1 562 ? 31.922 -33.156 -19.312 1 84.69 562 SER B N 1
ATOM 10251 C CA . SER B 1 562 ? 31.906 -33.281 -17.859 1 84.69 562 SER B CA 1
ATOM 10252 C C . SER B 1 562 ? 31.875 -31.906 -17.203 1 84.69 562 SER B C 1
ATOM 10254 O O . SER B 1 562 ? 31.688 -31.812 -15.984 1 84.69 562 SER B O 1
ATOM 10256 N N . CYS B 1 563 ? 31.984 -30.922 -17.984 1 90.94 563 CYS B N 1
ATOM 10257 C CA . CYS B 1 563 ? 31.969 -29.562 -17.438 1 90.94 563 CYS B CA 1
ATOM 10258 C C . CYS B 1 563 ? 30.828 -28.75 -18.016 1 90.94 563 CYS B C 1
ATOM 10260 O O . CYS B 1 563 ? 30.797 -27.531 -17.875 1 90.94 563 CYS B O 1
ATOM 10262 N N . ASP B 1 564 ? 29.906 -29.422 -18.656 1 88.75 564 ASP B N 1
ATOM 10263 C CA . ASP B 1 564 ? 28.766 -28.75 -19.25 1 88.75 564 ASP B CA 1
ATOM 10264 C C . ASP B 1 564 ? 27.703 -28.422 -18.203 1 88.75 564 ASP B C 1
ATOM 10266 O O . ASP B 1 564 ? 27.562 -29.141 -17.219 1 88.75 564 ASP B O 1
ATOM 10270 N N . ALA B 1 565 ? 27.016 -27.328 -18.438 1 89.62 565 ALA B N 1
ATOM 10271 C CA . ALA B 1 565 ? 25.906 -26.969 -17.547 1 89.62 565 ALA B CA 1
ATOM 10272 C C . ALA B 1 565 ? 24.578 -27.516 -18.062 1 89.62 565 ALA B C 1
ATOM 10274 O O . ALA B 1 565 ? 23.656 -26.75 -18.359 1 89.62 565 ALA B O 1
ATOM 10275 N N . THR B 1 566 ? 24.438 -28.766 -18.141 1 85.88 566 THR B N 1
ATOM 10276 C CA . THR B 1 566 ? 23.234 -29.453 -18.609 1 85.88 566 THR B CA 1
ATOM 10277 C C . THR B 1 566 ? 22.797 -30.516 -17.609 1 85.88 566 THR B C 1
ATOM 10279 O O . THR B 1 566 ? 23.609 -31.016 -16.828 1 85.88 566 THR B O 1
ATOM 10282 N N . ALA B 1 567 ? 21.609 -30.906 -17.734 1 81.06 567 ALA B N 1
ATOM 10283 C CA . ALA B 1 567 ? 21.047 -31.891 -16.812 1 81.06 567 ALA B CA 1
ATOM 10284 C C . ALA B 1 567 ? 21.688 -33.25 -17.047 1 81.06 567 ALA B C 1
ATOM 10286 O O . ALA B 1 567 ? 21.734 -34.094 -16.141 1 81.06 567 ALA B O 1
ATOM 10287 N N . GLU B 1 568 ? 22.281 -33.469 -18.141 1 82.44 568 GLU B N 1
ATOM 10288 C CA . GLU B 1 568 ? 22.906 -34.719 -18.484 1 82.44 568 GLU B CA 1
ATOM 10289 C C . GLU B 1 568 ? 24.266 -34.875 -17.797 1 82.44 568 GLU B C 1
ATOM 10291 O O . GLU B 1 568 ? 24.75 -36 -17.609 1 82.44 568 GLU B O 1
ATOM 10296 N N . ASN B 1 569 ? 24.891 -33.75 -17.453 1 88.31 569 ASN B N 1
ATOM 10297 C CA . ASN B 1 569 ? 26.172 -33.781 -16.766 1 88.31 569 ASN B CA 1
ATOM 10298 C C . ASN B 1 569 ? 26 -34.125 -15.281 1 88.31 569 ASN B C 1
ATOM 10300 O O . ASN B 1 569 ? 25.438 -33.312 -14.523 1 88.31 569 ASN B O 1
ATOM 10304 N N . LYS B 1 570 ? 26.484 -35.219 -14.852 1 89.56 570 LYS B N 1
ATOM 10305 C CA . LYS B 1 570 ? 26.281 -35.688 -13.492 1 89.56 570 LYS B CA 1
ATOM 10306 C C . LYS B 1 570 ? 26.969 -34.781 -12.477 1 89.56 570 LYS B C 1
ATOM 10308 O O . LYS B 1 570 ? 26.719 -34.875 -11.273 1 89.56 570 LYS B O 1
ATOM 10313 N N . PHE B 1 571 ? 27.891 -33.875 -12.938 1 92.94 571 PHE B N 1
ATOM 10314 C CA . PHE B 1 571 ? 28.609 -33 -12.016 1 92.94 571 PHE B CA 1
ATOM 10315 C C . PHE B 1 571 ? 28 -31.609 -11.992 1 92.94 571 PHE B C 1
ATOM 10317 O O . PHE B 1 571 ? 28.531 -30.703 -11.352 1 92.94 571 PHE B O 1
ATOM 10324 N N . TYR B 1 572 ? 26.875 -31.484 -12.695 1 93 572 TYR B N 1
ATOM 10325 C CA . TYR B 1 572 ? 26.172 -30.203 -12.727 1 93 572 TYR B CA 1
ATOM 10326 C C . TYR B 1 572 ? 25.109 -30.141 -11.641 1 93 572 TYR B C 1
ATOM 10328 O O . TYR B 1 572 ? 24.469 -31.156 -11.336 1 93 572 TYR B O 1
ATOM 10336 N N . GLY B 1 573 ? 24.953 -28.922 -11.047 1 94.62 573 GLY B N 1
ATOM 10337 C CA . GLY B 1 573 ? 23.953 -28.719 -10.008 1 94.62 573 GLY B CA 1
ATOM 10338 C C . GLY B 1 573 ? 24.438 -29.094 -8.625 1 94.62 573 GLY B C 1
ATOM 10339 O O . GLY B 1 573 ? 25.562 -29.594 -8.477 1 94.62 573 GLY B O 1
ATOM 10340 N N . ASN B 1 574 ? 23.578 -28.906 -7.668 1 96.19 574 ASN B N 1
ATOM 10341 C CA . ASN B 1 574 ? 23.953 -29.203 -6.293 1 96.19 574 ASN B CA 1
ATOM 10342 C C . ASN B 1 574 ? 24.281 -30.688 -6.105 1 96.19 574 ASN B C 1
ATOM 10344 O O . ASN B 1 574 ? 25.266 -31.031 -5.441 1 96.19 574 ASN B O 1
ATOM 10348 N N . ALA B 1 575 ? 23.453 -31.531 -6.688 1 94.62 575 ALA B N 1
ATOM 10349 C CA . ALA B 1 575 ? 23.766 -32.969 -6.645 1 94.62 575 ALA B CA 1
ATOM 10350 C C . ALA B 1 575 ? 25.094 -33.25 -7.328 1 94.62 575 ALA B C 1
ATOM 10352 O O . ALA B 1 575 ? 25.859 -34.094 -6.855 1 94.62 575 ALA B O 1
ATOM 10353 N N . GLY B 1 576 ? 25.344 -32.562 -8.414 1 94.06 576 GLY B N 1
ATOM 10354 C CA . GLY B 1 576 ? 26.578 -32.75 -9.164 1 94.06 576 GLY B CA 1
ATOM 10355 C C . GLY B 1 576 ? 27.812 -32.344 -8.391 1 94.06 576 GLY B C 1
ATOM 10356 O O . GLY B 1 576 ? 28.844 -33 -8.461 1 94.06 576 GLY B O 1
ATOM 10357 N N . ALA B 1 577 ? 27.719 -31.234 -7.691 1 96.88 577 ALA B N 1
ATOM 10358 C CA . ALA B 1 577 ? 28.828 -30.797 -6.867 1 96.88 577 ALA B CA 1
ATOM 10359 C C . ALA B 1 577 ? 29.156 -31.828 -5.785 1 96.88 577 ALA B C 1
ATOM 10361 O O . ALA B 1 577 ? 30.328 -32.062 -5.473 1 96.88 577 ALA B O 1
ATOM 10362 N N . LEU B 1 578 ? 28.156 -32.406 -5.219 1 96.5 578 LEU B N 1
ATOM 10363 C CA . LEU B 1 578 ? 28.375 -33.406 -4.191 1 96.5 578 LEU B CA 1
ATOM 10364 C C . LEU B 1 578 ? 28.938 -34.688 -4.805 1 96.5 578 LEU B C 1
ATOM 10366 O O . LEU B 1 578 ? 29.734 -35.406 -4.18 1 96.5 578 LEU B O 1
ATOM 10370 N N . ARG B 1 579 ? 28.516 -35.031 -6.051 1 93.75 579 ARG B N 1
ATOM 10371 C CA . ARG B 1 579 ? 29.078 -36.156 -6.742 1 93.75 579 ARG B CA 1
ATOM 10372 C C . ARG B 1 579 ? 30.562 -35.938 -7.055 1 93.75 579 ARG B C 1
ATOM 10374 O O . ARG B 1 579 ? 31.359 -36.875 -6.984 1 93.75 579 ARG B O 1
ATOM 10381 N N . CYS B 1 580 ? 30.828 -34.719 -7.434 1 95.25 580 CYS B N 1
ATOM 10382 C CA . CYS B 1 580 ? 32.219 -34.344 -7.629 1 95.25 580 CYS B CA 1
ATOM 10383 C C . CYS B 1 580 ? 33.031 -34.562 -6.352 1 95.25 580 CYS B C 1
ATOM 10385 O O . CYS B 1 580 ? 34.125 -35.156 -6.387 1 95.25 580 CYS B O 1
ATOM 10387 N N . LEU B 1 581 ? 32.531 -34.156 -5.25 1 96.06 581 LEU B N 1
ATOM 10388 C CA . LEU B 1 581 ? 33.188 -34.344 -3.959 1 96.06 581 LEU B CA 1
ATOM 10389 C C . LEU B 1 581 ? 33.281 -35.844 -3.617 1 96.06 581 LEU B C 1
ATOM 10391 O O . LEU B 1 581 ? 34.312 -36.281 -3.105 1 96.06 581 LEU B O 1
ATOM 10395 N N . ALA B 1 582 ? 32.281 -36.562 -3.893 1 93.62 582 ALA B N 1
ATOM 10396 C CA . ALA B 1 582 ? 32.219 -38 -3.574 1 93.62 582 ALA B CA 1
ATOM 10397 C C . ALA B 1 582 ? 33.25 -38.781 -4.352 1 93.62 582 ALA B C 1
ATOM 10399 O O . ALA B 1 582 ? 33.625 -39.875 -3.949 1 93.62 582 ALA B O 1
ATOM 10400 N N . SER B 1 583 ? 33.625 -38.25 -5.512 1 91.5 583 SER B N 1
ATOM 10401 C CA . SER B 1 583 ? 34.656 -38.906 -6.309 1 91.5 583 SER B CA 1
ATOM 10402 C C . SER B 1 583 ? 35.969 -39 -5.555 1 91.5 583 SER B C 1
ATOM 10404 O O . SER B 1 583 ? 36.844 -39.812 -5.918 1 91.5 583 SER B O 1
ATOM 10406 N N . GLY B 1 584 ? 36.125 -38.125 -4.633 1 91.75 584 GLY B N 1
ATOM 10407 C CA . GLY B 1 584 ? 37.312 -38.156 -3.797 1 91.75 584 GLY B CA 1
ATOM 10408 C C . GLY B 1 584 ? 38.406 -37.219 -4.266 1 91.75 584 GLY B C 1
ATOM 10409 O O . GLY B 1 584 ? 39.438 -37.031 -3.578 1 91.75 584 GLY B O 1
ATOM 10410 N N . VAL B 1 585 ? 38.219 -36.562 -5.32 1 94.06 585 VAL B N 1
ATOM 10411 C CA . VAL B 1 585 ? 39.281 -35.75 -5.898 1 94.06 585 VAL B CA 1
ATOM 10412 C C . VAL B 1 585 ? 39.281 -34.375 -5.266 1 94.06 585 VAL B C 1
ATOM 10414 O O . VAL B 1 585 ? 40.312 -33.688 -5.23 1 94.06 585 VAL B O 1
ATOM 10417 N N . ALA B 1 586 ? 38.125 -33.906 -4.832 1 96.38 586 ALA B N 1
ATOM 10418 C CA . ALA B 1 586 ? 38 -32.531 -4.301 1 96.38 586 ALA B CA 1
ATOM 10419 C C . ALA B 1 586 ? 37.969 -32.562 -2.775 1 96.38 586 ALA B C 1
ATOM 10421 O O . ALA B 1 586 ? 37.75 -33.594 -2.158 1 96.38 586 ALA B O 1
ATOM 10422 N N . ASP B 1 587 ? 38.219 -31.391 -2.236 1 96.25 587 ASP B N 1
ATOM 10423 C CA . ASP B 1 587 ? 38.281 -31.234 -0.786 1 96.25 587 ASP B CA 1
ATOM 10424 C C . ASP B 1 587 ? 37.031 -30.594 -0.224 1 96.25 587 ASP B C 1
ATOM 10426 O O . ASP B 1 587 ? 36.656 -30.812 0.937 1 96.25 587 ASP B O 1
ATOM 10430 N N . VAL B 1 588 ? 36.406 -29.812 -0.978 1 97.5 588 VAL B N 1
ATOM 10431 C CA . VAL B 1 588 ? 35.281 -29.062 -0.505 1 97.5 588 VAL B CA 1
ATOM 10432 C C . VAL B 1 588 ? 34.25 -28.891 -1.642 1 97.5 588 VAL B C 1
ATOM 10434 O O . VAL B 1 588 ? 34.656 -28.812 -2.812 1 97.5 588 VAL B O 1
ATOM 10437 N N . ALA B 1 589 ? 33 -28.922 -1.333 1 98.31 589 ALA B N 1
ATOM 10438 C CA . ALA B 1 589 ? 31.938 -28.562 -2.25 1 98.31 589 ALA B CA 1
ATOM 10439 C C . ALA B 1 589 ? 31.031 -27.484 -1.656 1 98.31 589 ALA B C 1
ATOM 10441 O O . ALA B 1 589 ? 30.688 -27.531 -0.476 1 98.31 589 ALA B O 1
ATOM 10442 N N . PHE B 1 590 ? 30.766 -26.422 -2.367 1 98.19 590 PHE B N 1
ATOM 10443 C CA . PHE B 1 590 ? 29.812 -25.391 -1.975 1 98.19 590 PHE B CA 1
ATOM 10444 C C . PHE B 1 590 ? 28.438 -25.672 -2.594 1 98.19 590 PHE B C 1
ATOM 10446 O O . PHE B 1 590 ? 28.312 -25.688 -3.818 1 98.19 590 PHE B O 1
ATOM 10453 N N . VAL B 1 591 ? 27.391 -25.859 -1.755 1 97.81 591 VAL B N 1
ATOM 10454 C CA . VAL B 1 591 ? 26.109 -26.281 -2.305 1 97.81 591 VAL B CA 1
ATOM 10455 C C . VAL B 1 591 ? 24.984 -25.531 -1.593 1 97.81 591 VAL B C 1
ATOM 10457 O O . VAL B 1 591 ? 25.156 -25.047 -0.479 1 97.81 591 VAL B O 1
ATOM 10460 N N . ASN B 1 592 ? 23.859 -25.375 -2.295 1 96.81 592 ASN B N 1
ATOM 10461 C CA . ASN B 1 592 ? 22.562 -24.953 -1.742 1 96.81 592 ASN B CA 1
ATOM 10462 C C . ASN B 1 592 ? 21.828 -26.125 -1.085 1 96.81 592 ASN B C 1
ATOM 10464 O O . ASN B 1 592 ? 21.688 -27.188 -1.688 1 96.81 592 ASN B O 1
ATOM 10468 N N . THR B 1 593 ? 21.297 -25.953 0.136 1 94.56 593 THR B N 1
ATOM 10469 C CA . THR B 1 593 ? 20.781 -27.078 0.92 1 94.56 593 THR B CA 1
ATOM 10470 C C . THR B 1 593 ? 19.297 -27.281 0.648 1 94.56 593 THR B C 1
ATOM 10472 O O . THR B 1 593 ? 18.656 -28.141 1.262 1 94.56 593 THR B O 1
ATOM 10475 N N . TYR B 1 594 ? 18.547 -26.516 -0.092 1 91.62 594 TYR B N 1
ATOM 10476 C CA . TYR B 1 594 ? 17.109 -26.547 -0.349 1 91.62 594 TYR B CA 1
ATOM 10477 C C . TYR B 1 594 ? 16.625 -27.969 -0.592 1 91.62 594 TYR B C 1
ATOM 10479 O O . TYR B 1 594 ? 15.594 -28.375 -0.067 1 91.62 594 TYR B O 1
ATOM 10487 N N . ASN B 1 595 ? 17.297 -28.891 -1.31 1 89.25 595 ASN B N 1
ATOM 10488 C CA . ASN B 1 595 ? 16.922 -30.266 -1.574 1 89.25 595 ASN B CA 1
ATOM 10489 C C . ASN B 1 595 ? 18 -31.25 -1.122 1 89.25 595 ASN B C 1
ATOM 10491 O O . ASN B 1 595 ? 18.188 -32.312 -1.736 1 89.25 595 ASN B O 1
ATOM 10495 N N . LEU B 1 596 ? 18.609 -30.922 -0.08 1 93.25 596 LEU B N 1
ATOM 10496 C CA . LEU B 1 596 ? 19.766 -31.703 0.324 1 93.25 596 LEU B CA 1
ATOM 10497 C C . LEU B 1 596 ? 19.359 -33.094 0.767 1 93.25 596 LEU B C 1
ATOM 10499 O O . LEU B 1 596 ? 20.031 -34.094 0.428 1 93.25 596 LEU B O 1
ATOM 10503 N N . SER B 1 597 ? 18.281 -33.219 1.499 1 91.31 597 SER B N 1
ATOM 10504 C CA . SER B 1 597 ? 17.844 -34.5 1.994 1 91.31 597 SER B CA 1
ATOM 10505 C C . SER B 1 597 ? 17.547 -35.469 0.845 1 91.31 597 SER B C 1
ATOM 10507 O O . SER B 1 597 ? 17.859 -36.656 0.926 1 91.31 597 SER B O 1
ATOM 10509 N N . VAL B 1 598 ? 16.984 -34.969 -0.165 1 91.44 598 VAL B N 1
ATOM 10510 C CA . VAL B 1 598 ? 16.656 -35.781 -1.333 1 91.44 598 VAL B CA 1
ATOM 10511 C C . VAL B 1 598 ? 17.922 -36.156 -2.074 1 91.44 598 VAL B C 1
ATOM 10513 O O . VAL B 1 598 ? 18.078 -37.312 -2.508 1 91.44 598 VAL B O 1
ATOM 10516 N N . ILE B 1 599 ? 18.875 -35.219 -2.193 1 92.88 599 ILE B N 1
ATOM 10517 C CA . ILE B 1 599 ? 20.141 -35.438 -2.891 1 92.88 599 ILE B CA 1
ATOM 10518 C C . ILE B 1 599 ? 20.953 -36.5 -2.162 1 92.88 599 ILE B C 1
ATOM 10520 O O . ILE B 1 599 ? 21.547 -37.375 -2.795 1 92.88 599 ILE B O 1
ATOM 10524 N N . LEU B 1 600 ? 20.906 -36.5 -0.897 1 93.94 600 LEU B N 1
ATOM 10525 C CA . LEU B 1 600 ? 21.719 -37.406 -0.078 1 93.94 600 LEU B CA 1
ATOM 10526 C C . LEU B 1 600 ? 21.234 -38.844 -0.218 1 93.94 600 LEU B C 1
ATOM 10528 O O . LEU B 1 600 ? 22.016 -39.781 -0.015 1 93.94 600 LEU B O 1
ATOM 10532 N N . GLN B 1 601 ? 20.031 -39.031 -0.606 1 91.75 601 GLN B N 1
ATOM 10533 C CA . GLN B 1 601 ? 19.5 -40.375 -0.805 1 91.75 601 GLN B CA 1
ATOM 10534 C C . GLN B 1 601 ? 20.141 -41.062 -2.008 1 91.75 601 GLN B C 1
ATOM 10536 O O . GLN B 1 601 ? 20.266 -42.281 -2.047 1 91.75 601 GLN B O 1
ATOM 10541 N N . ASP B 1 602 ? 20.547 -40.25 -2.92 1 88.44 602 ASP B N 1
ATOM 10542 C CA . ASP B 1 602 ? 21.125 -40.781 -4.148 1 88.44 602 ASP B CA 1
ATOM 10543 C C . ASP B 1 602 ? 22.656 -40.875 -4.055 1 88.44 602 ASP B C 1
ATOM 10545 O O . ASP B 1 602 ? 23.312 -41.25 -5.016 1 88.44 602 ASP B O 1
ATOM 10549 N N . MET B 1 603 ? 23.203 -40.469 -2.949 1 91.31 603 MET B N 1
ATOM 10550 C CA . MET B 1 603 ? 24.656 -40.5 -2.75 1 91.31 603 MET B CA 1
ATOM 10551 C C . MET B 1 603 ? 25.078 -41.875 -2.234 1 91.31 603 MET B C 1
ATOM 10553 O O . MET B 1 603 ? 24.266 -42.625 -1.704 1 91.31 603 MET B O 1
ATOM 10557 N N . PRO B 1 604 ? 26.375 -42.156 -2.43 1 86.19 604 PRO B N 1
ATOM 10558 C CA . PRO B 1 604 ? 26.859 -43.406 -1.877 1 86.19 604 PRO B CA 1
ATOM 10559 C C . PRO B 1 604 ? 26.547 -43.562 -0.389 1 86.19 604 PRO B C 1
ATOM 10561 O O . PRO B 1 604 ? 26.469 -42.562 0.331 1 86.19 604 PRO B O 1
ATOM 10564 N N . GLY B 1 605 ? 26.328 -44.781 0.083 1 83.12 605 GLY B N 1
ATOM 10565 C CA . GLY B 1 605 ? 25.859 -45.094 1.424 1 83.12 605 GLY B CA 1
ATOM 10566 C C . GLY B 1 605 ? 26.719 -44.469 2.514 1 83.12 605 GLY B C 1
ATOM 10567 O O . GLY B 1 605 ? 26.203 -44.062 3.555 1 83.12 605 GLY B O 1
ATOM 10568 N N . ASP B 1 606 ? 28.047 -44.406 2.279 1 90.75 606 ASP B N 1
ATOM 10569 C CA . ASP B 1 606 ? 28.922 -43.906 3.344 1 90.75 606 ASP B CA 1
ATOM 10570 C C . ASP B 1 606 ? 29.203 -42.438 3.203 1 90.75 606 ASP B C 1
ATOM 10572 O O . ASP B 1 606 ? 30.031 -41.875 3.928 1 90.75 606 ASP B O 1
ATOM 10576 N N . PHE B 1 607 ? 28.516 -41.812 2.268 1 94 607 PHE B N 1
ATOM 10577 C CA . PHE B 1 607 ? 28.781 -40.406 1.985 1 94 607 PHE B CA 1
ATOM 10578 C C . PHE B 1 607 ? 28.453 -39.562 3.199 1 94 607 PHE B C 1
ATOM 10580 O O . PHE B 1 607 ? 29.234 -38.688 3.568 1 94 607 PHE B O 1
ATOM 10587 N N . LYS B 1 608 ? 27.328 -39.781 3.918 1 94.12 608 LYS B N 1
ATOM 10588 C CA . LYS B 1 608 ? 26.859 -38.969 5.043 1 94.12 608 LYS B CA 1
ATOM 10589 C C . LYS B 1 608 ? 27.812 -39.062 6.23 1 94.12 608 LYS B C 1
ATOM 10591 O O . LYS B 1 608 ? 27.875 -38.156 7.062 1 94.12 608 LYS B O 1
ATOM 10596 N N . GLU B 1 609 ? 28.516 -40.188 6.223 1 93.19 609 GLU B N 1
ATOM 10597 C CA . GLU B 1 609 ? 29.453 -40.375 7.32 1 93.19 609 GLU B CA 1
ATOM 10598 C C . GLU B 1 609 ? 30.812 -39.75 7.012 1 93.19 609 GLU B C 1
ATOM 10600 O O . GLU B 1 609 ? 31.5 -39.281 7.918 1 93.19 609 GLU B O 1
ATOM 10605 N N . LYS B 1 610 ? 31.156 -39.656 5.777 1 95.19 610 LYS B N 1
ATOM 10606 C CA . LYS B 1 610 ? 32.5 -39.219 5.355 1 95.19 610 LYS B CA 1
ATOM 10607 C C . LYS B 1 610 ? 32.562 -37.719 5.273 1 95.19 610 LYS B C 1
ATOM 10609 O O . LYS B 1 610 ? 33.656 -37.125 5.316 1 95.19 610 LYS B O 1
ATOM 10614 N N . TYR B 1 611 ? 31.422 -37.125 5.129 1 97.06 611 TYR B N 1
ATOM 10615 C CA . TYR B 1 611 ? 31.438 -35.688 4.891 1 97.06 611 TYR B CA 1
ATOM 10616 C C . TYR B 1 611 ? 30.578 -34.969 5.902 1 97.06 611 TYR B C 1
ATO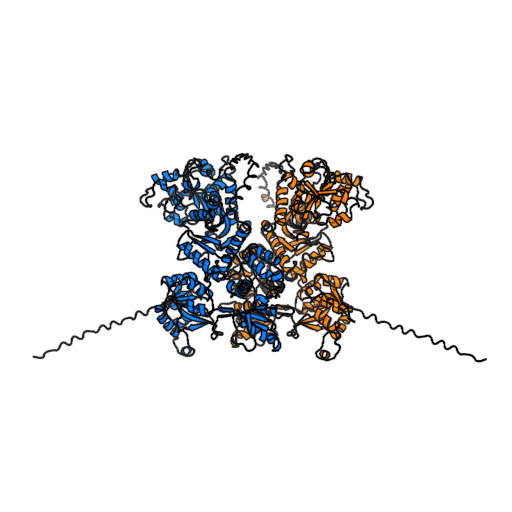M 10618 O O . TYR B 1 611 ? 29.703 -35.562 6.539 1 97.06 611 TYR B O 1
ATOM 10626 N N . ARG B 1 612 ? 30.844 -33.625 6.109 1 96.94 612 ARG B N 1
ATOM 10627 C CA . ARG B 1 612 ? 30.156 -32.719 7.043 1 96.94 612 ARG B CA 1
ATOM 10628 C C . ARG B 1 612 ? 29.953 -31.344 6.422 1 96.94 612 ARG B C 1
ATOM 10630 O O . ARG B 1 612 ? 30.625 -30.969 5.465 1 96.94 612 ARG B O 1
ATOM 10637 N N . ILE B 1 613 ? 28.969 -30.625 7 1 97.31 613 ILE B N 1
ATOM 10638 C CA . ILE B 1 613 ? 28.812 -29.219 6.691 1 97.31 613 ILE B CA 1
ATOM 10639 C C . ILE B 1 613 ? 29.75 -28.391 7.578 1 97.31 613 ILE B C 1
ATOM 10641 O O . ILE B 1 613 ? 29.719 -28.531 8.805 1 97.31 613 ILE B O 1
ATOM 10645 N N . MET B 1 614 ? 30.609 -27.641 6.98 1 96.75 614 MET B N 1
ATOM 10646 C CA . MET B 1 614 ? 31.406 -26.688 7.75 1 96.75 614 MET B CA 1
ATOM 10647 C C . MET B 1 614 ? 30.719 -25.328 7.809 1 96.75 614 MET B C 1
ATOM 10649 O O . MET B 1 614 ? 30.594 -24.656 6.789 1 96.75 614 MET B O 1
ATOM 10653 N N . CYS B 1 615 ? 30.391 -24.969 8.992 1 95 615 CYS B N 1
ATOM 10654 C CA . CYS B 1 615 ? 29.688 -23.719 9.203 1 95 615 CYS B CA 1
ATOM 10655 C C . CYS B 1 615 ? 30.625 -22.531 9.062 1 95 615 CYS B C 1
ATOM 10657 O O . CYS B 1 615 ? 31.844 -22.703 9.039 1 95 615 CYS B O 1
ATOM 10659 N N . ARG B 1 616 ? 30.031 -21.344 8.922 1 91.19 616 ARG B N 1
ATOM 10660 C CA . ARG B 1 616 ? 30.781 -20.109 8.758 1 91.19 616 ARG B CA 1
ATOM 10661 C C . ARG B 1 616 ? 31.781 -19.922 9.906 1 91.19 616 ARG B C 1
ATOM 10663 O O . ARG B 1 616 ? 32.844 -19.359 9.703 1 91.19 616 ARG B O 1
ATOM 10670 N N . ASN B 1 617 ? 31.422 -20.406 11.07 1 89.12 617 ASN B N 1
ATOM 10671 C CA . ASN B 1 617 ? 32.281 -20.219 12.242 1 89.12 617 ASN B CA 1
ATOM 10672 C C . ASN B 1 617 ? 33.281 -21.359 12.367 1 89.12 617 ASN B C 1
ATOM 10674 O O . ASN B 1 617 ? 34.031 -21.406 13.352 1 89.12 617 ASN B O 1
ATOM 10678 N N . GLY B 1 618 ? 33.25 -22.312 11.492 1 91.38 618 GLY B N 1
ATOM 10679 C CA . GLY B 1 618 ? 34.25 -23.375 11.469 1 91.38 618 GLY B CA 1
ATOM 10680 C C . GLY B 1 618 ? 33.75 -24.672 12.07 1 91.38 618 GLY B C 1
ATOM 10681 O O . GLY B 1 618 ? 34.344 -25.719 11.875 1 91.38 618 GLY B O 1
ATOM 10682 N N . THR B 1 619 ? 32.625 -24.531 12.781 1 93.75 619 THR B N 1
ATOM 10683 C CA . THR B 1 619 ? 32.062 -25.766 13.344 1 93.75 619 THR B CA 1
ATOM 10684 C C . THR B 1 619 ? 31.547 -26.672 12.242 1 93.75 619 THR B C 1
ATOM 10686 O O . THR B 1 619 ? 31.109 -26.188 11.188 1 93.75 619 THR B O 1
ATOM 10689 N N . LYS B 1 620 ? 31.609 -28.016 12.508 1 95.62 620 LYS B N 1
ATOM 10690 C CA . LYS B 1 620 ? 31.141 -28.984 11.539 1 95.62 620 LYS B CA 1
ATOM 10691 C C . LYS B 1 620 ? 29.906 -29.734 12.055 1 95.62 620 LYS B C 1
ATOM 10693 O O . LYS B 1 620 ? 29.859 -30.141 13.211 1 95.62 620 LYS B O 1
ATOM 10698 N N . VAL B 1 621 ? 28.922 -29.781 11.25 1 95.75 621 VAL B N 1
ATOM 10699 C CA . VAL B 1 621 ? 27.688 -30.469 11.633 1 95.75 621 VAL B CA 1
ATOM 10700 C C . VAL B 1 621 ? 27.375 -31.562 10.617 1 95.75 621 VAL B C 1
ATOM 10702 O O . VAL B 1 621 ? 27.828 -31.5 9.469 1 95.75 621 VAL B O 1
ATOM 10705 N N . PRO B 1 622 ? 26.594 -32.562 11.008 1 95.19 622 PRO B N 1
ATOM 10706 C CA . PRO B 1 622 ? 26.234 -33.656 10.086 1 95.19 622 PRO B CA 1
ATOM 10707 C C . PRO B 1 622 ? 25.453 -33.156 8.875 1 95.19 622 PRO B C 1
ATOM 10709 O O . PRO B 1 622 ? 24.703 -32.188 8.961 1 95.19 622 PRO B O 1
ATOM 10712 N N . LEU B 1 623 ? 25.562 -33.906 7.77 1 94.75 623 LEU B N 1
ATOM 10713 C CA . LEU B 1 623 ? 24.906 -33.562 6.516 1 94.75 623 LEU B CA 1
ATOM 10714 C C . LEU B 1 623 ? 23.391 -33.656 6.652 1 94.75 623 LEU B C 1
ATOM 10716 O O . LEU B 1 623 ? 22.641 -33.062 5.887 1 94.75 623 LEU B O 1
ATOM 10720 N N . THR B 1 624 ? 22.938 -34.406 7.574 1 91 624 THR B N 1
ATOM 10721 C CA . THR B 1 624 ? 21.5 -34.656 7.75 1 91 624 THR B CA 1
ATOM 10722 C C . THR B 1 624 ? 20.844 -33.562 8.547 1 91 624 THR B C 1
ATOM 10724 O O . THR B 1 624 ? 19.609 -33.5 8.641 1 91 624 THR B O 1
ATOM 10727 N N . THR B 1 625 ? 21.641 -32.656 9.023 1 88.44 625 THR B N 1
ATOM 10728 C CA . THR B 1 625 ? 21.125 -31.531 9.797 1 88.44 625 THR B CA 1
ATOM 10729 C C . THR B 1 625 ? 20.672 -30.391 8.875 1 88.44 625 THR B C 1
ATOM 10731 O O . THR B 1 625 ? 21.312 -30.125 7.855 1 88.44 625 THR B O 1
ATOM 10734 N N . ASN B 1 626 ? 19.484 -29.891 9.172 1 87.31 626 ASN B N 1
ATOM 10735 C CA . ASN B 1 626 ? 19.172 -28.609 8.562 1 87.31 626 ASN B CA 1
ATOM 10736 C C . ASN B 1 626 ? 19.969 -27.469 9.195 1 87.31 626 ASN B C 1
ATOM 10738 O O . ASN B 1 626 ? 19.672 -27.047 10.312 1 87.31 626 ASN B O 1
ATOM 10742 N N . PRO B 1 627 ? 20.922 -27.047 8.484 1 91.12 627 PRO B N 1
ATOM 10743 C CA . PRO B 1 627 ? 21.797 -26.062 9.117 1 91.12 627 PRO B CA 1
ATOM 10744 C C . PRO B 1 627 ? 21.062 -24.781 9.484 1 91.12 627 PRO B C 1
ATOM 10746 O O . PRO B 1 627 ? 20.203 -24.312 8.727 1 91.12 627 PRO B O 1
ATOM 10749 N N . ASP B 1 628 ? 21.438 -24.234 10.625 1 90.25 628 ASP B N 1
ATOM 10750 C CA . ASP B 1 628 ? 20.891 -22.953 11.039 1 90.25 628 ASP B CA 1
ATOM 10751 C C . ASP B 1 628 ? 21.359 -21.828 10.125 1 90.25 628 ASP B C 1
ATOM 10753 O O . ASP B 1 628 ? 22.375 -21.969 9.438 1 90.25 628 ASP B O 1
ATOM 10757 N N . ASP B 1 629 ? 20.641 -20.766 10.148 1 92 629 ASP B N 1
ATOM 10758 C CA . ASP B 1 629 ? 20.969 -19.625 9.297 1 92 629 ASP B CA 1
ATOM 10759 C C . ASP B 1 629 ? 22.359 -19.078 9.594 1 92 629 ASP B C 1
ATOM 10761 O O . ASP B 1 629 ? 23.047 -18.578 8.695 1 92 629 ASP B O 1
ATOM 10765 N N . GLU B 1 630 ? 22.828 -19.266 10.828 1 91.56 630 GLU B N 1
ATOM 10766 C CA . GLU B 1 630 ? 24.141 -18.766 11.211 1 91.56 630 GLU B CA 1
ATOM 10767 C C . GLU B 1 630 ? 25.25 -19.688 10.719 1 91.56 630 GLU B C 1
ATOM 10769 O O . GLU B 1 630 ? 26.422 -19.297 10.672 1 91.56 630 GLU B O 1
ATOM 10774 N N . CYS B 1 631 ? 24.875 -20.859 10.43 1 94.62 631 CYS B N 1
ATOM 10775 C CA . CYS B 1 631 ? 25.828 -21.828 9.906 1 94.62 631 CYS B CA 1
ATOM 10776 C C . CYS B 1 631 ? 26.109 -21.578 8.43 1 94.62 631 CYS B C 1
ATOM 10778 O O . CYS B 1 631 ? 27.266 -21.672 7.984 1 94.62 631 CYS B O 1
ATOM 10780 N N . ALA B 1 632 ? 25.141 -21.141 7.691 1 96.38 632 ALA B N 1
ATOM 10781 C CA . ALA B 1 632 ? 25.25 -20.984 6.242 1 96.38 632 ALA B CA 1
ATOM 10782 C C . ALA B 1 632 ? 26.109 -19.766 5.887 1 96.38 632 ALA B C 1
ATOM 10784 O O . ALA B 1 632 ? 26.219 -18.828 6.676 1 96.38 632 ALA B O 1
ATOM 10785 N N . LEU B 1 633 ? 26.781 -19.859 4.711 1 96.19 633 LEU B N 1
ATOM 10786 C CA . LEU B 1 633 ? 27.516 -18.719 4.191 1 96.19 633 LEU B CA 1
ATOM 10787 C C . LEU B 1 633 ? 26.578 -17.562 3.85 1 96.19 633 LEU B C 1
ATOM 10789 O O . LEU B 1 633 ? 26.938 -16.391 3.971 1 96.19 633 LEU B O 1
ATOM 10793 N N . THR B 1 634 ? 25.391 -17.922 3.328 1 96.75 634 THR B N 1
ATOM 10794 C CA . THR B 1 634 ? 24.344 -16.953 3.023 1 96.75 634 THR B CA 1
ATOM 10795 C C . THR B 1 634 ? 22.969 -17.625 3.057 1 96.75 634 THR B C 1
ATOM 10797 O O . THR B 1 634 ? 22.859 -18.844 2.926 1 96.75 634 THR B O 1
ATOM 10800 N N . VAL B 1 635 ? 21.969 -16.953 3.463 1 97.19 635 VAL B N 1
ATOM 10801 C CA . VAL B 1 635 ? 20.578 -17.344 3.404 1 97.19 635 VAL B CA 1
ATOM 10802 C C . VAL B 1 635 ? 19.781 -16.328 2.584 1 97.19 635 VAL B C 1
ATOM 10804 O O . VAL B 1 635 ? 19.672 -15.156 2.967 1 97.19 635 VAL B O 1
ATOM 10807 N N . VAL B 1 636 ? 19.266 -16.766 1.451 1 97.81 636 VAL B N 1
ATOM 10808 C CA . VAL B 1 636 ? 18.641 -15.812 0.531 1 97.81 636 VAL B CA 1
ATOM 10809 C C . VAL B 1 636 ? 17.281 -16.344 0.075 1 97.81 636 VAL B C 1
ATOM 10811 O O . VAL B 1 636 ? 16.938 -17.5 0.375 1 97.81 636 VAL B O 1
ATOM 10814 N N . THR B 1 637 ? 16.484 -15.531 -0.631 1 97 637 THR B N 1
ATOM 10815 C CA . THR B 1 637 ? 15.211 -15.969 -1.201 1 97 637 THR B CA 1
ATOM 10816 C C . THR B 1 637 ? 15.438 -17 -2.303 1 97 637 THR B C 1
ATOM 10818 O O . THR B 1 637 ? 16.547 -17.141 -2.812 1 97 637 THR B O 1
ATOM 10821 N N . GLY B 1 638 ? 14.391 -17.672 -2.645 1 96.56 638 GLY B N 1
ATOM 10822 C CA . GLY B 1 638 ? 14.562 -18.828 -3.508 1 96.56 638 GLY B CA 1
ATOM 10823 C C . GLY B 1 638 ? 14.406 -18.5 -4.98 1 96.56 638 GLY B C 1
ATOM 10824 O O . GLY B 1 638 ? 14.695 -19.344 -5.84 1 96.56 638 GLY B O 1
ATOM 10825 N N . GLY B 1 639 ? 14.016 -17.219 -5.281 1 97.69 639 GLY B N 1
ATOM 10826 C CA . GLY B 1 639 ? 13.789 -16.953 -6.691 1 97.69 639 GLY B CA 1
ATOM 10827 C C . GLY B 1 639 ? 13.617 -15.484 -7.016 1 97.69 639 GLY B C 1
ATOM 10828 O O . GLY B 1 639 ? 13.57 -14.648 -6.109 1 97.69 639 GLY B O 1
ATOM 10829 N N . GLU B 1 640 ? 13.625 -15.211 -8.312 1 98.25 640 GLU B N 1
ATOM 10830 C CA . GLU B 1 640 ? 13.461 -13.852 -8.836 1 98.25 640 GLU B CA 1
ATOM 10831 C C . GLU B 1 640 ? 12.93 -13.875 -10.266 1 98.25 640 GLU B C 1
ATOM 10833 O O . GLU B 1 640 ? 12.875 -14.93 -10.898 1 98.25 640 GLU B O 1
ATOM 10838 N N . VAL B 1 641 ? 12.414 -12.836 -10.68 1 98.56 641 VAL B N 1
ATOM 10839 C CA . VAL B 1 641 ? 12.078 -12.57 -12.078 1 98.56 641 VAL B CA 1
ATOM 10840 C C . VAL B 1 641 ? 13.062 -11.562 -12.664 1 98.56 641 VAL B C 1
ATOM 10842 O O . VAL B 1 641 ? 13.242 -10.477 -12.117 1 98.56 641 VAL B O 1
ATOM 10845 N N . VAL B 1 642 ? 13.719 -11.953 -13.75 1 98.44 642 VAL B N 1
ATOM 10846 C CA . VAL B 1 642 ? 14.719 -11.086 -14.352 1 98.44 642 VAL B CA 1
ATOM 10847 C C . VAL B 1 642 ? 14.258 -10.641 -15.734 1 98.44 642 VAL B C 1
ATOM 10849 O O . VAL B 1 642 ? 13.492 -11.336 -16.391 1 98.44 642 VAL B O 1
ATOM 10852 N N . ALA B 1 643 ? 14.625 -9.5 -16.109 1 98.19 643 ALA B N 1
ATOM 10853 C CA . ALA B 1 643 ? 14.352 -8.883 -17.406 1 98.19 643 ALA B CA 1
ATOM 10854 C C . ALA B 1 643 ? 15.602 -8.211 -17.969 1 98.19 643 ALA B C 1
ATOM 10856 O O . ALA B 1 643 ? 16.672 -8.242 -17.344 1 98.19 643 ALA B O 1
ATOM 10857 N N . ARG B 1 644 ? 15.5 -7.738 -19.125 1 95.94 644 ARG B N 1
ATOM 10858 C CA . ARG B 1 644 ? 16.625 -7.074 -19.766 1 95.94 644 ARG B CA 1
ATOM 10859 C C . ARG B 1 644 ? 17.109 -5.887 -18.953 1 95.94 644 ARG B C 1
ATOM 10861 O O . ARG B 1 644 ? 16.312 -5.125 -18.406 1 95.94 644 ARG B O 1
ATOM 10868 N N . GLY B 1 645 ? 18.406 -5.668 -18.844 1 92.38 645 GLY B N 1
ATOM 10869 C CA . GLY B 1 645 ? 18.984 -4.633 -18 1 92.38 645 GLY B CA 1
ATOM 10870 C C . GLY B 1 645 ? 18.781 -3.234 -18.547 1 92.38 645 GLY B C 1
ATOM 10871 O O . GLY B 1 645 ? 18.703 -2.27 -17.781 1 92.38 645 GLY B O 1
ATOM 10872 N N . ASN B 1 646 ? 18.672 -3.043 -19.797 1 89.25 646 ASN B N 1
ATOM 10873 C CA . ASN B 1 646 ? 18.578 -1.718 -20.391 1 89.25 646 ASN B CA 1
ATOM 10874 C C . ASN B 1 646 ? 17.141 -1.32 -20.672 1 89.25 646 ASN B C 1
ATOM 10876 O O . ASN B 1 646 ? 16.875 -0.462 -21.516 1 89.25 646 ASN B O 1
ATOM 10880 N N . ARG B 1 647 ? 16.344 -1.776 -19.922 1 89.94 647 ARG B N 1
ATOM 10881 C CA . ARG B 1 647 ? 14.93 -1.445 -20.094 1 89.94 647 ARG B CA 1
ATOM 10882 C C . ARG B 1 647 ? 14.625 -0.059 -19.531 1 89.94 647 ARG B C 1
ATOM 10884 O O . ARG B 1 647 ? 15.336 0.433 -18.656 1 89.94 647 ARG B O 1
ATOM 10891 N N . SER B 1 648 ? 13.586 0.544 -20.125 1 87.12 648 SER B N 1
ATOM 10892 C CA . SER B 1 648 ? 13.156 1.848 -19.625 1 87.12 648 SER B CA 1
ATOM 10893 C C . SER B 1 648 ? 12.5 1.729 -18.25 1 87.12 648 SER B C 1
ATOM 10895 O O . SER B 1 648 ? 12.125 0.634 -17.828 1 87.12 648 SER B O 1
ATOM 10897 N N . ARG B 1 649 ? 12.406 2.799 -17.594 1 84.38 649 ARG B N 1
ATOM 10898 C CA . ARG B 1 649 ? 11.734 2.85 -16.297 1 84.38 649 ARG B CA 1
ATOM 10899 C C . ARG B 1 649 ? 10.273 2.426 -16.422 1 84.38 649 ARG B C 1
ATOM 10901 O O . ARG B 1 649 ? 9.758 1.729 -15.547 1 84.38 649 ARG B O 1
ATOM 10908 N N . ASN B 1 650 ? 9.609 2.844 -17.453 1 86.12 650 ASN B N 1
ATOM 10909 C CA . ASN B 1 650 ? 8.203 2.498 -17.656 1 86.12 650 ASN B CA 1
ATOM 10910 C C . ASN B 1 650 ? 8.023 1.003 -17.906 1 86.12 650 ASN B C 1
ATOM 10912 O O . ASN B 1 650 ? 7.059 0.404 -17.422 1 86.12 650 ASN B O 1
ATOM 10916 N N . GLU B 1 651 ? 8.961 0.503 -18.656 1 90.69 651 GLU B N 1
ATOM 10917 C CA . GLU B 1 651 ? 8.906 -0.937 -18.891 1 90.69 651 GLU B CA 1
ATOM 10918 C C . GLU B 1 651 ? 9.062 -1.716 -17.594 1 90.69 651 GLU B C 1
ATOM 10920 O O . GLU B 1 651 ? 8.352 -2.693 -17.359 1 90.69 651 GLU B O 1
ATOM 10925 N N . SER B 1 652 ? 10.008 -1.305 -16.812 1 91.56 652 SER B N 1
ATOM 10926 C CA . SER B 1 652 ? 10.242 -1.944 -15.523 1 91.56 652 SER B CA 1
ATOM 10927 C C . SER B 1 652 ? 9 -1.862 -14.641 1 91.56 652 SER B C 1
ATOM 10929 O O . SER B 1 652 ? 8.625 -2.846 -14 1 91.56 652 SER B O 1
ATOM 10931 N N . ARG B 1 653 ? 8.438 -0.747 -14.656 1 90 653 ARG B N 1
ATOM 10932 C CA . ARG B 1 653 ? 7.246 -0.53 -13.836 1 90 653 ARG B CA 1
ATOM 10933 C C . ARG B 1 653 ? 6.074 -1.367 -14.344 1 90 653 ARG B C 1
ATOM 10935 O O . ARG B 1 653 ? 5.305 -1.914 -13.547 1 90 653 ARG B O 1
ATOM 10942 N N . ASP B 1 654 ? 5.914 -1.441 -15.594 1 92.62 654 ASP B N 1
ATOM 10943 C CA . ASP B 1 654 ? 4.844 -2.23 -16.188 1 92.62 654 ASP B CA 1
ATOM 10944 C C . ASP B 1 654 ? 4.953 -3.701 -15.797 1 92.62 654 ASP B C 1
ATOM 10946 O O . ASP B 1 654 ? 3.953 -4.336 -15.453 1 92.62 654 ASP B O 1
ATOM 10950 N N . ILE B 1 655 ? 6.152 -4.203 -15.914 1 96.06 655 ILE B N 1
ATOM 10951 C CA . ILE B 1 655 ? 6.379 -5.598 -15.555 1 96.06 655 ILE B CA 1
ATOM 10952 C C . ILE B 1 655 ? 6.078 -5.801 -14.07 1 96.06 655 ILE B C 1
ATOM 10954 O O . ILE B 1 655 ? 5.395 -6.758 -13.695 1 96.06 655 ILE B O 1
ATOM 10958 N N . SER B 1 656 ? 6.582 -4.895 -13.258 1 94.62 656 SER B N 1
ATOM 10959 C CA . SER B 1 656 ? 6.375 -5.008 -11.82 1 94.62 656 SER B CA 1
ATOM 10960 C C . SER B 1 656 ? 4.895 -4.941 -11.469 1 94.62 656 SER B C 1
ATOM 10962 O O . SER B 1 656 ? 4.406 -5.742 -10.664 1 94.62 656 SER B O 1
ATOM 10964 N N . LEU B 1 657 ? 4.168 -4.016 -12.047 1 94.31 657 LEU B N 1
ATOM 10965 C CA . LEU B 1 657 ? 2.746 -3.861 -11.773 1 94.31 657 LEU B CA 1
ATOM 10966 C C . LEU B 1 657 ? 1.968 -5.09 -12.242 1 94.31 657 LEU B C 1
ATOM 10968 O O . LEU B 1 657 ? 1.019 -5.516 -11.578 1 94.31 657 LEU B O 1
ATOM 10972 N N . THR B 1 658 ? 2.34 -5.586 -13.352 1 96.5 658 THR B N 1
ATOM 10973 C CA . THR B 1 658 ? 1.681 -6.781 -13.859 1 96.5 658 THR B CA 1
ATOM 10974 C C . THR B 1 658 ? 1.89 -7.961 -12.914 1 96.5 658 THR B C 1
ATOM 10976 O O . THR B 1 658 ? 0.948 -8.695 -12.617 1 96.5 658 THR B O 1
ATOM 10979 N N . LEU B 1 659 ? 3.143 -8.141 -12.438 1 96.94 659 LEU B N 1
ATOM 10980 C CA . LEU B 1 659 ? 3.445 -9.227 -11.516 1 96.94 659 LEU B CA 1
ATOM 10981 C C . LEU B 1 659 ? 2.648 -9.086 -10.227 1 96.94 659 LEU B C 1
ATOM 10983 O O . LEU B 1 659 ? 2.117 -10.07 -9.703 1 96.94 659 LEU B O 1
ATOM 10987 N N . LEU B 1 660 ? 2.582 -7.887 -9.758 1 93.31 660 LEU B N 1
ATOM 10988 C CA . LEU B 1 660 ? 1.835 -7.637 -8.531 1 93.31 660 LEU B CA 1
ATOM 10989 C C . LEU B 1 660 ? 0.35 -7.914 -8.727 1 93.31 660 LEU B C 1
ATOM 10991 O O . LEU B 1 660 ? -0.311 -8.461 -7.844 1 93.31 660 LEU B O 1
ATOM 10995 N N . LYS B 1 661 ? -0.174 -7.543 -9.836 1 93.5 661 LYS B N 1
ATOM 10996 C CA . LYS B 1 661 ? -1.578 -7.805 -10.141 1 93.5 661 LYS B CA 1
ATOM 10997 C C . LYS B 1 661 ? -1.846 -9.305 -10.258 1 93.5 661 LYS B C 1
ATOM 10999 O O . LYS B 1 661 ? -2.865 -9.797 -9.766 1 93.5 661 LYS B O 1
ATOM 11004 N N . LEU B 1 662 ? -0.962 -9.977 -10.93 1 96.06 662 LEU B N 1
ATOM 11005 C CA . LEU B 1 662 ? -1.09 -11.43 -11.031 1 96.06 662 LEU B CA 1
ATOM 11006 C C . LEU B 1 662 ? -1.085 -12.07 -9.648 1 96.06 662 LEU B C 1
ATOM 11008 O O . LEU B 1 662 ? -1.865 -12.992 -9.383 1 96.06 662 LEU B O 1
ATOM 11012 N N . ASP B 1 663 ? -0.237 -11.617 -8.828 1 93.06 663 ASP B N 1
ATOM 11013 C CA . ASP B 1 663 ? -0.152 -12.156 -7.477 1 93.06 663 ASP B CA 1
ATOM 11014 C C . ASP B 1 663 ? -1.435 -11.883 -6.695 1 93.06 663 ASP B C 1
ATOM 11016 O O . ASP B 1 663 ? -1.903 -12.734 -5.941 1 93.06 663 ASP B O 1
ATOM 11020 N N . GLU B 1 664 ? -1.95 -10.727 -6.844 1 87.69 664 GLU B N 1
ATOM 11021 C CA . GLU B 1 664 ? -3.189 -10.359 -6.168 1 87.69 664 GLU B CA 1
ATOM 11022 C C . GLU B 1 664 ? -4.34 -11.266 -6.59 1 87.69 664 GLU B C 1
ATOM 11024 O O . GLU B 1 664 ? -5.164 -11.664 -5.762 1 87.69 664 GLU B O 1
ATOM 11029 N N . LEU B 1 665 ? -4.367 -11.602 -7.84 1 90.19 665 LEU B N 1
ATOM 11030 C CA . LEU B 1 665 ? -5.508 -12.336 -8.383 1 90.19 665 LEU B CA 1
ATOM 11031 C C . LEU B 1 665 ? -5.297 -13.844 -8.266 1 90.19 665 LEU B C 1
ATOM 11033 O O . LEU B 1 665 ? -6.234 -14.586 -7.965 1 90.19 665 LEU B O 1
ATOM 11037 N N . PHE B 1 666 ? -4.031 -14.266 -8.516 1 92.94 666 PHE B N 1
ATOM 11038 C CA . PHE B 1 666 ? -3.797 -15.695 -8.688 1 92.94 666 PHE B CA 1
ATOM 11039 C C . PHE B 1 666 ? -2.793 -16.203 -7.668 1 92.94 666 PHE B C 1
ATOM 11041 O O . PHE B 1 666 ? -2.361 -17.359 -7.734 1 92.94 666 PHE B O 1
ATOM 11048 N N . GLY B 1 667 ? -2.355 -15.469 -6.742 1 90.25 667 GLY B N 1
ATOM 11049 C CA . GLY B 1 667 ? -1.433 -15.914 -5.711 1 90.25 667 GLY B CA 1
ATOM 11050 C C . GLY B 1 667 ? -2.08 -16.828 -4.68 1 90.25 667 GLY B C 1
ATOM 11051 O O . GLY B 1 667 ? -3.203 -17.297 -4.879 1 90.25 667 GLY B O 1
ATOM 11052 N N . ILE B 1 668 ? -1.465 -17.375 -3.58 1 76.69 668 ILE B N 1
ATOM 11053 C CA . ILE B 1 668 ? -1.913 -18.328 -2.568 1 76.69 668 ILE B CA 1
ATOM 11054 C C . ILE B 1 668 ? -3.232 -17.859 -1.964 1 76.69 668 ILE B C 1
ATOM 11056 O O . ILE B 1 668 ? -4.16 -18.641 -1.779 1 76.69 668 ILE B O 1
ATOM 11060 N N . ASP B 1 669 ? -3.674 -16.75 -1.9 1 68.94 669 ASP B N 1
ATOM 11061 C CA . ASP B 1 669 ? -4.945 -16.25 -1.399 1 68.94 669 ASP B CA 1
ATOM 11062 C C . ASP B 1 669 ? -5.484 -15.133 -2.299 1 68.94 669 ASP B C 1
ATOM 11064 O O . ASP B 1 669 ? -6.098 -14.18 -1.814 1 68.94 669 ASP B O 1
ATOM 11068 N N . GLY B 1 670 ? -5.277 -15.484 -3.473 1 76 670 GLY B N 1
ATOM 11069 C CA . GLY B 1 670 ? -5.77 -14.508 -4.43 1 76 670 GLY B CA 1
ATOM 11070 C C . GLY B 1 670 ? -7.27 -14.594 -4.652 1 76 670 GLY B C 1
ATOM 11071 O O . GLY B 1 670 ? -7.871 -15.648 -4.445 1 76 670 GLY B O 1
ATOM 11072 N N . HIS B 1 671 ? -7.879 -13.539 -5.172 1 73.88 671 HIS B N 1
ATOM 11073 C CA . HIS B 1 671 ? -9.312 -13.453 -5.43 1 73.88 671 HIS B CA 1
ATOM 11074 C C . HIS B 1 671 ? -9.773 -14.555 -6.375 1 73.88 671 HIS B C 1
ATOM 11076 O O . HIS B 1 671 ? -10.898 -15.047 -6.262 1 73.88 671 HIS B O 1
ATOM 11082 N N . PHE B 1 672 ? -8.883 -14.891 -7.258 1 83.56 672 PHE B N 1
ATOM 11083 C CA . PHE B 1 672 ? -9.172 -15.898 -8.273 1 83.56 672 PHE B CA 1
ATOM 11084 C C . PHE B 1 672 ? -8.141 -17.016 -8.25 1 83.56 672 PHE B C 1
ATOM 11086 O O . PHE B 1 672 ? -7.789 -17.562 -9.297 1 83.56 672 PHE B O 1
ATOM 11093 N N . GLY B 1 673 ? -7.73 -17.25 -6.988 1 83.56 673 GLY B N 1
ATOM 11094 C CA . GLY B 1 673 ? -6.723 -18.281 -6.801 1 83.56 673 GLY B CA 1
ATOM 11095 C C . GLY B 1 673 ? -7.219 -19.672 -7.141 1 83.56 673 GLY B C 1
ATOM 11096 O O . GLY B 1 673 ? -6.438 -20.547 -7.539 1 83.56 673 GLY B O 1
ATOM 11097 N N . ASN B 1 674 ? -8.508 -19.891 -7.031 1 85.56 674 ASN B N 1
ATOM 11098 C CA . ASN B 1 674 ? -9.07 -21.188 -7.387 1 85.56 674 ASN B CA 1
ATOM 11099 C C . ASN B 1 674 ? -9.094 -21.391 -8.898 1 85.56 674 ASN B C 1
ATOM 11101 O O . ASN B 1 674 ? -9 -22.531 -9.375 1 85.56 674 ASN B O 1
ATOM 11105 N N . MET B 1 675 ? -9.273 -20.328 -9.602 1 92.25 675 MET B N 1
ATOM 11106 C CA . MET B 1 675 ? -9.281 -20.375 -11.062 1 92.25 675 MET B CA 1
ATOM 11107 C C . MET B 1 675 ? -7.918 -20.797 -11.594 1 92.25 675 MET B C 1
ATOM 11109 O O . MET B 1 675 ? -7.824 -21.672 -12.461 1 92.25 675 MET B O 1
ATOM 11113 N N . PHE B 1 676 ? -6.918 -20.141 -11.086 1 94.56 676 PHE B N 1
ATOM 11114 C CA . PHE B 1 676 ? -5.523 -20.375 -11.43 1 94.56 676 PHE B CA 1
ATOM 11115 C C . PHE B 1 676 ? -4.609 -19.984 -10.266 1 94.56 676 PHE B C 1
ATOM 11117 O O . PHE B 1 676 ? -4.871 -19.016 -9.57 1 94.56 676 PHE B O 1
ATOM 11124 N N . ASN B 1 677 ? -3.633 -20.797 -10.07 1 93.19 677 ASN B N 1
ATOM 11125 C CA . ASN B 1 677 ? -2.68 -20.453 -9.016 1 93.19 677 ASN B CA 1
ATOM 11126 C C . ASN B 1 677 ? -1.264 -20.312 -9.57 1 93.19 677 ASN B C 1
ATOM 11128 O O . ASN B 1 677 ? -0.75 -21.219 -10.219 1 93.19 677 ASN B O 1
ATOM 11132 N N . LEU B 1 678 ? -0.603 -19.297 -9.227 1 96.12 678 LEU B N 1
ATOM 11133 C CA . LEU B 1 678 ? 0.713 -18.953 -9.758 1 96.12 678 LEU B CA 1
ATOM 11134 C C . LEU B 1 678 ? 1.765 -19.953 -9.273 1 96.12 678 LEU B C 1
ATOM 11136 O O . LEU B 1 678 ? 2.645 -20.359 -10.039 1 96.12 678 LEU B O 1
ATOM 11140 N N . TYR B 1 679 ? 1.65 -20.375 -7.996 1 95.19 679 TYR B N 1
ATOM 11141 C CA . TYR B 1 679 ? 2.793 -21 -7.34 1 95.19 679 TYR B CA 1
ATOM 11142 C C . TYR B 1 679 ? 2.592 -22.5 -7.195 1 95.19 679 TYR B C 1
ATOM 11144 O O . TYR B 1 679 ? 3.557 -23.25 -7.039 1 95.19 679 TYR B O 1
ATOM 11152 N N . GLU B 1 680 ? 1.362 -22.938 -7.348 1 92.06 680 GLU B N 1
ATOM 11153 C CA . GLU B 1 680 ? 1.057 -24.359 -7.133 1 92.06 680 GLU B CA 1
ATOM 11154 C C . GLU B 1 680 ? 1.521 -25.203 -8.312 1 92.06 680 GLU B C 1
ATOM 11156 O O . GLU B 1 680 ? 1.69 -24.688 -9.422 1 92.06 680 GLU B O 1
ATOM 11161 N N . PRO B 1 681 ? 1.729 -26.469 -8.008 1 93.5 681 PRO B N 1
ATOM 11162 C CA . PRO B 1 681 ? 2.129 -27.375 -9.094 1 93.5 681 PRO B CA 1
ATOM 11163 C C . PRO B 1 681 ? 1.113 -27.406 -10.234 1 93.5 681 PRO B C 1
ATOM 11165 O O . PRO B 1 681 ? -0.093 -27.328 -9.992 1 93.5 681 PRO B O 1
ATOM 11168 N N . PHE B 1 682 ? 1.592 -27.453 -11.375 1 95.56 682 PHE B N 1
ATOM 11169 C CA . PHE B 1 682 ? 0.821 -27.594 -12.609 1 95.56 682 PHE B CA 1
ATOM 11170 C C . PHE B 1 682 ? 1.144 -28.906 -13.305 1 95.56 682 PHE B C 1
ATOM 11172 O O . PHE B 1 682 ? 2.309 -29.203 -13.578 1 95.56 682 PHE B O 1
ATOM 11179 N N . ASN B 1 683 ? 0.088 -29.75 -13.523 1 93.06 683 ASN B N 1
ATOM 11180 C CA . ASN B 1 683 ? 0.271 -31.078 -14.117 1 93.06 683 ASN B CA 1
ATOM 11181 C C . ASN B 1 683 ? 1.309 -31.891 -13.352 1 93.06 683 ASN B C 1
ATOM 11183 O O . ASN B 1 683 ? 2.236 -32.438 -13.953 1 93.06 683 ASN B O 1
ATOM 11187 N N . ASN B 1 684 ? 1.212 -31.797 -12.086 1 89.44 684 ASN B N 1
ATOM 11188 C CA . ASN B 1 684 ? 2.01 -32.562 -11.148 1 89.44 684 ASN B CA 1
ATOM 11189 C C . ASN B 1 684 ? 3.477 -32.156 -11.18 1 89.44 684 ASN B C 1
ATOM 11191 O O . ASN B 1 684 ? 4.355 -32.938 -10.82 1 89.44 684 ASN B O 1
ATOM 11195 N N . THR B 1 685 ? 3.754 -31.031 -11.711 1 94.75 685 THR B N 1
ATOM 11196 C CA . THR B 1 685 ? 5.121 -30.531 -11.773 1 94.75 685 THR B CA 1
ATOM 11197 C C . THR B 1 685 ? 5.25 -29.234 -10.977 1 94.75 685 THR B C 1
ATOM 11199 O O . THR B 1 685 ? 4.465 -28.297 -11.164 1 94.75 685 THR B O 1
ATOM 11202 N N . LYS B 1 686 ? 6.18 -29.203 -10.117 1 94.19 686 LYS B N 1
ATOM 11203 C CA . LYS B 1 686 ? 6.43 -28.047 -9.266 1 94.19 686 LYS B CA 1
ATOM 11204 C C . LYS B 1 686 ? 7.434 -27.094 -9.898 1 94.19 686 LYS B C 1
ATOM 11206 O O . LYS B 1 686 ? 8.086 -27.438 -10.891 1 94.19 686 LYS B O 1
ATOM 11211 N N . ASP B 1 687 ? 7.535 -25.828 -9.422 1 95.75 687 ASP B N 1
ATOM 11212 C CA . ASP B 1 687 ? 8.539 -24.828 -9.773 1 95.75 687 ASP B CA 1
ATOM 11213 C C . ASP B 1 687 ? 8.461 -24.469 -11.258 1 95.75 687 ASP B C 1
ATOM 11215 O O . ASP B 1 687 ? 9.469 -24.484 -11.961 1 95.75 687 ASP B O 1
ATOM 11219 N N . LEU B 1 688 ? 7.234 -24.266 -11.719 1 97.56 688 LEU B N 1
ATOM 11220 C CA . LEU B 1 688 ? 6.988 -23.766 -13.07 1 97.56 688 LEU B CA 1
ATOM 11221 C C . LEU B 1 688 ? 6.66 -22.281 -13.055 1 97.56 688 LEU B C 1
ATOM 11223 O O . LEU B 1 688 ? 5.73 -21.844 -12.367 1 97.56 688 LEU B O 1
ATOM 11227 N N . LEU B 1 689 ? 7.422 -21.438 -13.797 1 98.06 689 LEU B N 1
ATOM 11228 C CA . LEU B 1 689 ? 7.332 -19.984 -13.852 1 98.06 689 LEU B CA 1
ATOM 11229 C C . LEU B 1 689 ? 7.875 -19.359 -12.57 1 98.06 689 LEU B C 1
ATOM 11231 O O . LEU B 1 689 ? 8.648 -18.406 -12.617 1 98.06 689 LEU B O 1
ATOM 11235 N N . PHE B 1 690 ? 7.43 -19.875 -11.422 1 97.88 690 PHE B N 1
ATOM 11236 C CA . PHE B 1 690 ? 7.859 -19.406 -10.109 1 97.88 690 PHE B CA 1
ATOM 11237 C C . PHE B 1 690 ? 8.164 -20.594 -9.188 1 97.88 690 PHE B C 1
ATOM 11239 O O . PHE B 1 690 ? 7.789 -21.734 -9.484 1 97.88 690 PHE B O 1
ATOM 11246 N N . ARG B 1 691 ? 8.805 -20.266 -8.047 1 96.38 691 ARG B N 1
ATOM 11247 C CA . ARG B 1 691 ? 9.078 -21.281 -7.035 1 96.38 691 ARG B CA 1
ATOM 11248 C C . ARG B 1 691 ? 7.785 -21.75 -6.371 1 96.38 691 ARG B C 1
ATOM 11250 O O . ARG B 1 691 ? 6.887 -20.938 -6.109 1 96.38 691 ARG B O 1
ATOM 11257 N N . GLY B 1 692 ? 7.742 -23.031 -6.078 1 94.88 692 GLY B N 1
ATOM 11258 C CA . GLY B 1 692 ? 6.574 -23.578 -5.402 1 94.88 692 GLY B CA 1
ATOM 11259 C C . GLY B 1 692 ? 6.391 -23.031 -3.996 1 94.88 692 GLY B C 1
ATOM 11260 O O . GLY B 1 692 ? 5.273 -23 -3.477 1 94.88 692 GLY B O 1
ATOM 11261 N N . GLU B 1 693 ? 7.492 -22.547 -3.393 1 94.31 693 GLU B N 1
ATOM 11262 C CA . GLU B 1 693 ? 7.441 -22.031 -2.025 1 94.31 693 GLU B CA 1
ATOM 11263 C C . GLU B 1 693 ? 7.191 -20.531 -2 1 94.31 693 GLU B C 1
ATOM 11265 O O . GLU B 1 693 ? 7.152 -19.922 -0.931 1 94.31 693 GLU B O 1
ATOM 11270 N N . ALA B 1 694 ? 7.066 -19.953 -3.193 1 94.44 694 ALA B N 1
ATOM 11271 C CA . ALA B 1 694 ? 6.836 -18.516 -3.264 1 94.44 694 ALA B CA 1
ATOM 11272 C C . ALA B 1 694 ? 5.414 -18.156 -2.83 1 94.44 694 ALA B C 1
ATOM 11274 O O . ALA B 1 694 ? 4.504 -18.984 -2.951 1 94.44 694 ALA B O 1
ATOM 11275 N N . PHE B 1 695 ? 5.25 -16.984 -2.266 1 89.88 695 PHE B N 1
ATOM 11276 C CA . PHE B 1 695 ? 3.904 -16.562 -1.894 1 89.88 695 PHE B CA 1
ATOM 11277 C C . PHE B 1 695 ? 3.711 -15.07 -2.182 1 89.88 695 PHE B C 1
ATOM 11279 O O . PHE B 1 695 ? 2.766 -14.453 -1.685 1 89.88 695 PHE B O 1
ATOM 11286 N N . GLY B 1 696 ? 4.625 -14.484 -2.922 1 90.94 696 GLY B N 1
ATOM 11287 C CA . GLY B 1 696 ? 4.496 -13.086 -3.309 1 90.94 696 GLY B CA 1
ATOM 11288 C C . GLY B 1 696 ? 5.75 -12.531 -3.955 1 90.94 696 GLY B C 1
ATOM 11289 O O . GLY B 1 696 ? 6.719 -13.258 -4.176 1 90.94 696 GLY B O 1
ATOM 11290 N N . PHE B 1 697 ? 5.699 -11.164 -4.25 1 93.88 697 PHE B N 1
ATOM 11291 C CA . PHE B 1 697 ? 6.82 -10.5 -4.91 1 93.88 697 PHE B CA 1
ATOM 11292 C C . PHE B 1 697 ? 7.316 -9.328 -4.074 1 93.88 697 PHE B C 1
ATOM 11294 O O . PHE B 1 697 ? 6.535 -8.688 -3.367 1 93.88 697 PHE B O 1
ATOM 11301 N N . VAL B 1 698 ? 8.555 -9.117 -4.145 1 92.62 698 VAL B N 1
ATOM 11302 C CA . VAL B 1 698 ? 9.203 -7.93 -3.594 1 92.62 698 VAL B CA 1
ATOM 11303 C C . VAL B 1 698 ? 9.922 -7.172 -4.707 1 92.62 698 VAL B C 1
ATOM 11305 O O . VAL B 1 698 ? 10.82 -7.715 -5.355 1 92.62 698 VAL B O 1
ATOM 11308 N N . THR B 1 699 ? 9.523 -5.969 -4.914 1 90.44 699 THR B N 1
ATOM 11309 C CA . THR B 1 699 ? 10.172 -5.18 -5.957 1 90.44 699 THR B CA 1
ATOM 11310 C C . THR B 1 699 ? 11.5 -4.617 -5.469 1 90.44 699 THR B C 1
ATOM 11312 O O . THR B 1 699 ? 11.75 -4.551 -4.262 1 90.44 699 THR B O 1
ATOM 11315 N N . PRO B 1 700 ? 12.383 -4.168 -6.379 1 89.38 700 PRO B N 1
ATOM 11316 C CA . PRO B 1 700 ? 13.711 -3.664 -6.008 1 89.38 700 PRO B CA 1
ATOM 11317 C C . PRO B 1 700 ? 13.641 -2.443 -5.094 1 89.38 700 PRO B C 1
ATOM 11319 O O . PRO B 1 700 ? 14.562 -2.195 -4.316 1 89.38 700 PRO B O 1
ATOM 11322 N N . LEU B 1 701 ? 12.555 -1.781 -5.168 1 81 701 LEU B N 1
ATOM 11323 C CA . LEU B 1 701 ? 12.391 -0.592 -4.34 1 81 701 LEU B CA 1
ATOM 11324 C C . LEU B 1 701 ? 12.102 -0.974 -2.893 1 81 701 LEU B C 1
ATOM 11326 O O . LEU B 1 701 ? 12.258 -0.153 -1.985 1 81 701 LEU B O 1
ATOM 11330 N N . HIS B 1 702 ? 11.734 -2.258 -2.625 1 83.31 702 HIS B N 1
ATOM 11331 C CA . HIS B 1 702 ? 11.258 -2.656 -1.304 1 83.31 702 HIS B CA 1
ATOM 11332 C C . HIS B 1 702 ? 12.133 -3.76 -0.717 1 83.31 702 HIS B C 1
ATOM 11334 O O . HIS B 1 702 ? 11.695 -4.496 0.171 1 83.31 702 HIS B O 1
ATOM 11340 N N . ILE B 1 703 ? 13.32 -3.879 -1.112 1 88.75 703 ILE B N 1
ATOM 11341 C CA . ILE B 1 703 ? 14.156 -5.012 -0.738 1 88.75 703 ILE B CA 1
ATOM 11342 C C . ILE B 1 703 ? 14.445 -4.969 0.761 1 88.75 703 ILE B C 1
ATOM 11344 O O . ILE B 1 703 ? 14.648 -6.008 1.391 1 88.75 703 ILE B O 1
ATOM 11348 N N . LYS B 1 704 ? 14.492 -3.797 1.378 1 81.62 704 LYS B N 1
ATOM 11349 C CA . LYS B 1 704 ? 14.844 -3.664 2.787 1 81.62 704 LYS B CA 1
ATOM 11350 C C . LYS B 1 704 ? 13.742 -4.211 3.689 1 81.62 704 LYS B C 1
ATOM 11352 O O . LYS B 1 704 ? 13.969 -4.438 4.879 1 81.62 704 LYS B O 1
ATOM 11357 N N . GLU B 1 705 ? 12.656 -4.523 3.111 1 79.12 705 GLU B N 1
ATOM 11358 C CA . GLU B 1 705 ? 11.508 -4.977 3.889 1 79.12 705 GLU B CA 1
ATOM 11359 C C . GLU B 1 705 ? 11.578 -6.477 4.156 1 79.12 705 GLU B C 1
ATOM 11361 O O . GLU B 1 705 ? 10.883 -6.988 5.035 1 79.12 705 GLU B O 1
ATOM 11366 N N . VAL B 1 706 ? 12.336 -7.219 3.4 1 87.25 706 VAL B N 1
ATOM 11367 C CA . VAL B 1 706 ? 12.445 -8.664 3.525 1 87.25 706 VAL B CA 1
ATOM 11368 C C . VAL B 1 706 ? 13.914 -9.07 3.641 1 87.25 706 VAL B C 1
ATOM 11370 O O . VAL B 1 706 ? 14.68 -8.953 2.674 1 87.25 706 VAL B O 1
ATOM 11373 N N . ALA B 1 707 ? 14.305 -9.602 4.75 1 88.25 707 ALA B N 1
ATOM 11374 C CA . ALA B 1 707 ? 15.703 -9.82 5.102 1 88.25 707 ALA B CA 1
ATOM 11375 C C . ALA B 1 707 ? 16.406 -10.688 4.059 1 88.25 707 ALA B C 1
ATOM 11377 O O . ALA B 1 707 ? 17.469 -10.328 3.559 1 88.25 707 ALA B O 1
ATOM 11378 N N . ASN B 1 708 ? 15.781 -11.852 3.689 1 94.88 708 ASN B N 1
ATOM 11379 C CA . ASN B 1 708 ? 16.422 -12.766 2.754 1 94.88 708 ASN B CA 1
ATOM 11380 C C . ASN B 1 708 ? 16.531 -12.164 1.356 1 94.88 708 ASN B C 1
ATOM 11382 O O . ASN B 1 708 ? 17.453 -12.484 0.603 1 94.88 708 ASN B O 1
ATOM 11386 N N . VAL B 1 709 ? 15.547 -11.344 1.004 1 96.06 709 VAL B N 1
ATOM 11387 C CA . VAL B 1 709 ? 15.578 -10.656 -0.283 1 96.06 709 VAL B CA 1
ATOM 11388 C C . VAL B 1 709 ? 16.688 -9.602 -0.273 1 96.06 709 VAL B C 1
ATOM 11390 O O . VAL B 1 709 ? 17.438 -9.477 -1.24 1 96.06 709 VAL B O 1
ATOM 11393 N N . GLU B 1 710 ? 16.766 -8.836 0.798 1 93.5 710 GLU B N 1
ATOM 11394 C CA . GLU B 1 710 ? 17.797 -7.824 0.922 1 93.5 710 GLU B CA 1
ATOM 11395 C C . GLU B 1 710 ? 19.188 -8.453 0.839 1 93.5 710 GLU B C 1
ATOM 11397 O O . GLU B 1 710 ? 20.078 -7.934 0.147 1 93.5 710 GLU B O 1
ATOM 11402 N N . THR B 1 711 ? 19.422 -9.555 1.568 1 96.19 711 THR B N 1
ATOM 11403 C CA . THR B 1 711 ? 20.688 -10.258 1.548 1 96.19 711 THR B CA 1
ATOM 11404 C C . THR B 1 711 ? 21.062 -10.672 0.126 1 96.19 711 THR B C 1
ATOM 11406 O O . THR B 1 711 ? 22.203 -10.492 -0.305 1 96.19 711 THR B O 1
ATOM 11409 N N . TYR B 1 712 ? 20.109 -11.219 -0.577 1 97.62 712 TYR B N 1
ATOM 11410 C CA . TYR B 1 712 ? 20.344 -11.672 -1.942 1 97.62 712 TYR B CA 1
ATOM 11411 C C . TYR B 1 712 ? 20.719 -10.508 -2.85 1 97.62 712 TYR B C 1
ATOM 11413 O O . TYR B 1 712 ? 21.688 -10.594 -3.617 1 97.62 712 TYR B O 1
ATOM 11421 N N . ALA B 1 713 ? 19.906 -9.484 -2.773 1 96.31 713 ALA B N 1
ATOM 11422 C CA . ALA B 1 713 ? 20.156 -8.305 -3.598 1 96.31 713 ALA B CA 1
ATOM 11423 C C . ALA B 1 713 ? 21.547 -7.73 -3.334 1 96.31 713 ALA B C 1
ATOM 11425 O O . ALA B 1 713 ? 22.266 -7.375 -4.27 1 96.31 713 ALA B O 1
ATOM 11426 N N . ARG B 1 714 ? 21.969 -7.609 -2.117 1 94.44 714 ARG B N 1
ATOM 11427 C CA . ARG B 1 714 ? 23.266 -7.086 -1.745 1 94.44 714 ARG B CA 1
ATOM 11428 C C . ARG B 1 714 ? 24.391 -8.016 -2.227 1 94.44 714 ARG B C 1
ATOM 11430 O O . ARG B 1 714 ? 25.438 -7.547 -2.682 1 94.44 714 ARG B O 1
ATOM 11437 N N . LEU B 1 715 ? 24.141 -9.273 -2.02 1 96.19 715 LEU B N 1
ATOM 11438 C CA . LEU B 1 715 ? 25.109 -10.258 -2.467 1 96.19 715 LEU B CA 1
ATOM 11439 C C . LEU B 1 715 ? 25.391 -10.117 -3.961 1 96.19 715 LEU B C 1
ATOM 11441 O O . LEU B 1 715 ? 26.547 -10.109 -4.387 1 96.19 715 LEU B O 1
ATOM 11445 N N . LYS B 1 716 ? 24.359 -10.023 -4.773 1 95.88 716 LYS B N 1
ATOM 11446 C CA . LYS B 1 716 ? 24.5 -9.844 -6.215 1 95.88 716 LYS B CA 1
ATOM 11447 C C . LYS B 1 716 ? 25.203 -8.531 -6.539 1 95.88 716 LYS B C 1
ATOM 11449 O O . LYS B 1 716 ? 26.094 -8.492 -7.398 1 95.88 716 LYS B O 1
ATOM 11454 N N . HIS B 1 717 ? 24.797 -7.484 -5.859 1 93.12 717 HIS B N 1
ATOM 11455 C CA . HIS B 1 717 ? 25.375 -6.164 -6.074 1 93.12 717 HIS B CA 1
ATOM 11456 C C . HIS B 1 717 ? 26.875 -6.16 -5.766 1 93.12 717 HIS B C 1
ATOM 11458 O O . HIS B 1 717 ? 27.672 -5.637 -6.547 1 93.12 717 HIS B O 1
ATOM 11464 N N . ASN B 1 718 ? 27.25 -6.727 -4.664 1 91.56 718 ASN B N 1
ATOM 11465 C CA . ASN B 1 718 ? 28.656 -6.789 -4.25 1 91.56 718 ASN B CA 1
ATOM 11466 C C . ASN B 1 718 ? 29.484 -7.609 -5.23 1 91.56 718 ASN B C 1
ATOM 11468 O O . ASN B 1 718 ? 30.641 -7.27 -5.5 1 91.56 718 ASN B O 1
ATOM 11472 N N . ALA B 1 719 ? 28.938 -8.68 -5.637 1 92.94 719 ALA B N 1
ATOM 11473 C CA . ALA B 1 719 ? 29.641 -9.523 -6.594 1 92.94 719 ALA B CA 1
ATOM 11474 C C . ALA B 1 719 ? 29.953 -8.75 -7.875 1 92.94 719 ALA B C 1
ATOM 11476 O O . ALA B 1 719 ? 31.031 -8.891 -8.445 1 92.94 719 ALA B O 1
ATOM 11477 N N . GLU B 1 720 ? 29.047 -7.965 -8.32 1 91.12 720 GLU B N 1
ATOM 11478 C CA . GLU B 1 720 ? 29.203 -7.219 -9.57 1 91.12 720 GLU B CA 1
ATOM 11479 C C . GLU B 1 720 ? 30.25 -6.117 -9.422 1 91.12 720 GLU B C 1
ATOM 11481 O O . GLU B 1 720 ? 30.844 -5.68 -10.406 1 91.12 720 GLU B O 1
ATOM 11486 N N . LYS B 1 721 ? 30.469 -5.637 -8.219 1 85.94 721 LYS B N 1
ATOM 11487 C CA . LYS B 1 721 ? 31.516 -4.645 -7.984 1 85.94 721 LYS B CA 1
ATOM 11488 C C . LYS B 1 721 ? 32.906 -5.23 -8.258 1 85.94 721 LYS B C 1
ATOM 11490 O O . LYS B 1 721 ? 33.875 -4.492 -8.5 1 85.94 721 LYS B O 1
ATOM 11495 N N . CYS B 1 722 ? 33.031 -6.5 -8.133 1 83.56 722 CYS B N 1
ATOM 11496 C CA . CYS B 1 722 ? 34.281 -7.195 -8.359 1 83.56 722 CYS B CA 1
ATOM 11497 C C . CYS B 1 722 ? 34.5 -7.496 -9.844 1 83.56 722 CYS B C 1
ATOM 11499 O O . CYS B 1 722 ? 35.25 -8.406 -10.203 1 83.56 722 CYS B O 1
ATOM 11501 N N . ARG B 1 723 ? 33.844 -6.746 -10.641 1 77.75 723 ARG B N 1
ATOM 11502 C CA . ARG B 1 723 ? 34 -6.98 -12.07 1 77.75 723 ARG B CA 1
ATOM 11503 C C . ARG B 1 723 ? 35.375 -6.5 -12.555 1 77.75 723 ARG B C 1
ATOM 11505 O O . ARG B 1 723 ? 35.969 -5.602 -11.953 1 77.75 723 ARG B O 1
ATOM 11512 N N . HIS B 1 724 ? 36.125 -7.23 -13.508 1 62.38 724 HIS B N 1
ATOM 11513 C CA . HIS B 1 724 ? 37.375 -6.801 -14.109 1 62.38 724 HIS B CA 1
ATOM 11514 C C . HIS B 1 724 ? 37.312 -5.332 -14.508 1 62.38 724 HIS B C 1
ATOM 11516 O O . HIS B 1 724 ? 36.25 -4.832 -14.93 1 62.38 724 HIS B O 1
ATOM 11522 N N . PRO B 1 725 ? 38.312 -4.547 -13.992 1 49.53 725 PRO B N 1
ATOM 11523 C CA . PRO B 1 725 ? 38.344 -3.207 -14.586 1 49.53 725 PRO B CA 1
ATOM 11524 C C . PRO B 1 725 ? 38.188 -3.219 -16.094 1 49.53 725 PRO B C 1
ATOM 11526 O O . PRO B 1 725 ? 38.75 -4.078 -16.781 1 49.53 725 PRO B O 1
ATOM 11529 N N . LYS B 1 726 ? 37.188 -2.756 -16.641 1 42.66 726 LYS B N 1
ATOM 11530 C CA . LYS B 1 726 ? 37.125 -2.607 -18.094 1 42.66 726 LYS B CA 1
ATOM 11531 C C . LYS B 1 726 ? 38.438 -2.043 -18.641 1 42.66 726 LYS B C 1
ATOM 11533 O O . LYS B 1 726 ? 38.969 -1.051 -18.125 1 42.66 726 LYS B O 1
ATOM 11538 N N . ASN B 1 727 ? 39.281 -2.764 -19.203 1 35.47 727 ASN B N 1
ATOM 11539 C CA . ASN B 1 727 ? 40.219 -2.1 -20.109 1 35.47 727 ASN B CA 1
ATOM 11540 C C . ASN B 1 727 ? 39.531 -1.03 -20.938 1 35.47 727 ASN B C 1
ATOM 11542 O O . ASN B 1 727 ? 38.625 -1.333 -21.719 1 35.47 727 ASN B O 1
ATOM 11546 N N . ASP B 1 728 ? 39.531 0.118 -20.531 1 33.66 728 ASP B N 1
ATOM 11547 C CA . ASP B 1 728 ? 39.25 1.247 -21.422 1 33.66 728 ASP B CA 1
ATOM 11548 C C . ASP B 1 728 ? 40.125 1.179 -22.672 1 33.66 728 ASP B C 1
ATOM 11550 O O . ASP B 1 728 ? 41.312 1.591 -22.641 1 33.66 728 ASP B O 1
ATOM 11554 N N . SER B 1 729 ? 40.219 0.27 -23.469 1 27.53 729 SER B N 1
ATOM 11555 C CA . SER B 1 729 ? 40.75 0.576 -24.797 1 27.53 729 SER B CA 1
ATOM 11556 C C . SER B 1 729 ? 39.969 1.695 -25.453 1 27.53 729 SER B C 1
ATOM 11558 O O . SER B 1 729 ? 38.875 1.461 -25.984 1 27.53 729 SER B O 1
ATOM 11560 N N . ARG B 1 730 ? 40.094 2.875 -24.922 1 28.77 730 ARG B N 1
ATOM 11561 C CA . ARG B 1 730 ? 39.906 3.969 -25.875 1 28.77 730 ARG B CA 1
ATOM 11562 C C . ARG B 1 730 ? 40.781 3.783 -27.094 1 28.77 730 ARG B C 1
ATOM 11564 O O . ARG B 1 730 ? 42 3.939 -27.016 1 28.77 730 ARG B O 1
ATOM 11571 N N . ALA B 1 731 ? 40.531 3.018 -28.062 1 26.52 731 ALA B N 1
ATOM 11572 C CA . ALA B 1 731 ? 40.844 3.383 -29.438 1 26.52 731 ALA B CA 1
ATOM 11573 C C . ALA B 1 731 ? 40.5 4.836 -29.719 1 26.52 731 ALA B C 1
ATOM 11575 O O . ALA B 1 731 ? 39.312 5.23 -29.562 1 26.52 731 ALA B O 1
ATOM 11576 N N . ASN B 1 732 ? 41.406 5.789 -29.625 1 26.11 732 ASN B N 1
ATOM 11577 C CA . ASN B 1 732 ? 41.5 7.102 -30.266 1 26.11 732 ASN B CA 1
ATOM 11578 C C . ASN B 1 732 ? 41.156 7.031 -31.75 1 26.11 732 ASN B C 1
ATOM 11580 O O . ASN B 1 732 ? 42.031 6.758 -32.562 1 26.11 732 ASN B O 1
ATOM 11584 N N . THR B 1 733 ? 40.219 6.34 -32.219 1 24.17 733 THR B N 1
ATOM 11585 C CA . THR B 1 733 ? 39.844 6.648 -33.594 1 24.17 733 THR B CA 1
ATOM 11586 C C . THR B 1 733 ? 39.5 8.125 -33.75 1 24.17 733 THR B C 1
ATOM 11588 O O . THR B 1 733 ? 38.5 8.602 -33.188 1 24.17 733 THR B O 1
ATOM 11591 N N . SER B 1 734 ? 40.594 9 -33.781 1 26.56 734 SER B N 1
ATOM 11592 C CA . SER B 1 734 ? 40.594 10.289 -34.469 1 26.56 734 SER B CA 1
ATOM 11593 C C . SER B 1 734 ? 39.906 10.195 -35.812 1 26.56 734 SER B C 1
ATOM 11595 O O . SER B 1 734 ? 40.531 9.781 -36.812 1 26.56 734 SER B O 1
ATOM 11597 N N . GLY B 1 735 ? 38.938 9.445 -36 1 22.58 735 GLY B N 1
ATOM 11598 C CA . GLY B 1 735 ? 38.281 9.617 -37.281 1 22.58 735 GLY B CA 1
ATOM 11599 C C . GLY B 1 735 ? 37.906 11.062 -37.594 1 22.58 735 GLY B C 1
ATOM 11600 O O . GLY B 1 735 ? 37.062 11.656 -36.906 1 22.58 735 GLY B O 1
ATOM 11601 N N . VAL B 1 736 ? 39.031 11.914 -37.906 1 25.25 736 VAL B N 1
ATOM 11602 C CA . VAL B 1 736 ? 38.875 13.062 -38.812 1 25.25 736 VAL B CA 1
ATOM 11603 C C . VAL B 1 736 ? 37.906 12.703 -39.938 1 25.25 736 VAL B C 1
ATOM 11605 O O . VAL B 1 736 ? 38.25 11.93 -40.844 1 25.25 736 VAL B O 1
ATOM 11608 N N . VAL B 1 737 ? 36.812 12.297 -39.625 1 24.3 737 VAL B N 1
ATOM 11609 C CA . VAL B 1 737 ? 35.906 12.141 -40.75 1 24.3 737 VAL B CA 1
ATOM 11610 C C . VAL B 1 737 ? 35.906 13.414 -41.594 1 24.3 737 VAL B C 1
ATOM 11612 O O . VAL B 1 737 ? 35.719 14.516 -41.062 1 24.3 737 VAL B O 1
ATOM 11615 N N . ALA B 1 738 ? 36.625 13.336 -42.719 1 21.56 738 ALA B N 1
ATOM 11616 C CA . ALA B 1 738 ? 36.625 14.148 -43.906 1 21.56 738 ALA B CA 1
ATOM 11617 C C . ALA B 1 738 ? 35.219 14.711 -44.188 1 21.56 738 ALA B C 1
ATOM 11619 O O . ALA B 1 738 ? 34.281 13.953 -44.375 1 21.56 738 ALA B O 1
ATOM 11620 N N . LYS B 1 739 ? 34.969 15.859 -43.688 1 26.22 739 LYS B N 1
ATOM 11621 C CA . LYS B 1 739 ? 33.906 16.781 -44.125 1 26.22 739 LYS B CA 1
ATOM 11622 C C . LYS B 1 739 ? 33.812 16.828 -45.625 1 26.22 739 LYS B C 1
ATOM 11624 O O . LYS B 1 739 ? 33.094 17.672 -46.188 1 26.22 739 LYS B O 1
ATOM 11629 N N . THR B 1 740 ? 35 16.328 -46.25 1 21.72 740 THR B N 1
ATOM 11630 C CA . THR B 1 740 ? 35.094 16.922 -47.594 1 21.72 740 THR B CA 1
ATOM 11631 C C . THR B 1 740 ? 33.812 16.734 -48.375 1 21.72 740 THR B C 1
ATOM 11633 O O . THR B 1 740 ? 33.25 17.688 -48.906 1 21.72 740 THR B O 1
ATOM 11636 N N . THR B 1 741 ? 33.906 15.719 -49.281 1 23.33 741 THR B N 1
ATOM 11637 C CA . THR B 1 741 ? 33.625 15.883 -50.719 1 23.33 741 THR B CA 1
ATOM 11638 C C . THR B 1 741 ? 32.125 15.75 -50.969 1 23.33 741 THR B C 1
ATOM 11640 O O . THR B 1 741 ? 31.641 16.047 -52.062 1 23.33 741 THR B O 1
ATOM 11643 N N . LEU B 1 742 ? 31.344 15.031 -50.031 1 25.14 742 LEU B N 1
ATOM 11644 C CA . LEU B 1 742 ? 30.188 14.711 -50.875 1 25.14 742 LEU B CA 1
ATOM 11645 C C . LEU B 1 742 ? 29.375 15.961 -51.188 1 25.14 742 LEU B C 1
ATOM 11647 O O . LEU B 1 742 ? 28.359 16.234 -50.5 1 25.14 742 LEU B O 1
ATOM 11651 N N . VAL B 1 743 ? 30.047 17.141 -51.188 1 24.73 743 VAL B N 1
ATOM 11652 C CA . VAL B 1 743 ? 29.344 18.297 -51.75 1 24.73 743 VAL B CA 1
ATOM 11653 C C . VAL B 1 743 ? 28.719 17.906 -53.094 1 24.73 743 VAL B C 1
ATOM 11655 O O . VAL B 1 743 ? 27.625 18.359 -53.438 1 24.73 743 VAL B O 1
ATOM 11658 N N . LEU B 1 744 ? 29.594 17.25 -53.938 1 22.77 744 LEU B N 1
ATOM 11659 C CA . LEU B 1 744 ? 29.422 17.531 -55.344 1 22.77 744 LEU B CA 1
ATOM 11660 C C . LEU B 1 744 ? 28.141 16.891 -55.875 1 22.77 744 LEU B C 1
ATOM 11662 O O . LEU B 1 744 ? 27.438 17.484 -56.688 1 22.77 744 LEU B O 1
ATOM 11666 N N . ILE B 1 745 ? 27.969 15.578 -55.625 1 22.94 745 ILE B N 1
ATOM 11667 C CA . ILE B 1 745 ? 27.359 14.961 -56.781 1 22.94 745 ILE B CA 1
ATOM 11668 C C . ILE B 1 745 ? 25.875 15.336 -56.844 1 22.94 745 ILE B C 1
ATOM 11670 O O . ILE B 1 745 ? 25.078 14.656 -57.5 1 22.94 745 ILE B O 1
ATOM 11674 N N . VAL B 1 746 ? 25.375 16.203 -55.969 1 23.34 746 VAL B N 1
ATOM 11675 C CA . VAL B 1 746 ? 24 16.5 -56.344 1 23.34 746 VAL B CA 1
ATOM 11676 C C . VAL B 1 746 ? 23.969 17.125 -57.75 1 23.34 746 VAL B C 1
ATOM 11678 O O . VAL B 1 746 ? 22.891 17.391 -58.281 1 23.34 746 VAL B O 1
ATOM 11681 N N . ILE B 1 747 ? 25.062 17.719 -58.312 1 21.67 747 ILE B N 1
ATOM 11682 C CA . ILE B 1 747 ? 24.75 18.484 -59.531 1 21.67 747 ILE B CA 1
ATOM 11683 C C . ILE B 1 747 ? 24.219 17.531 -60.594 1 21.67 747 ILE B C 1
ATOM 11685 O O . ILE B 1 747 ? 23.297 17.875 -61.344 1 21.67 747 ILE B O 1
ATOM 11689 N N . LEU B 1 748 ? 24.938 16.438 -60.844 1 19.95 748 LEU B N 1
ATOM 11690 C CA . LEU B 1 748 ? 24.875 16.156 -62.281 1 19.95 748 LEU B CA 1
ATOM 11691 C C . LEU B 1 748 ? 23.484 15.688 -62.688 1 19.95 748 LEU B C 1
ATOM 11693 O O . LEU B 1 748 ? 23.062 15.914 -63.812 1 19.95 748 LEU B O 1
ATOM 11697 N N . LYS B 1 749 ? 22.781 14.758 -62.062 1 22.67 749 LYS B N 1
ATOM 11698 C CA . LYS B 1 749 ? 21.812 14.195 -63 1 22.67 749 LYS B CA 1
ATOM 11699 C C . LYS B 1 749 ? 20.703 15.203 -63.312 1 22.67 749 LYS B C 1
ATOM 11701 O O . LYS B 1 749 ? 19.562 14.828 -63.562 1 22.67 749 LYS B O 1
ATOM 11706 N N . CYS B 1 750 ? 21.016 16.609 -63.281 1 22.27 750 CYS B N 1
ATOM 11707 C CA . CYS B 1 750 ? 20.141 17.516 -64 1 22.27 750 CYS B CA 1
ATOM 11708 C C . CYS B 1 750 ? 19.953 17.047 -65.438 1 22.27 750 CYS B C 1
ATOM 11710 O O . CYS B 1 750 ? 19.125 17.578 -66.188 1 22.27 750 CYS B O 1
ATOM 11712 N N . LEU B 1 751 ? 21.078 16.594 -66.188 1 21.59 751 LEU B N 1
ATOM 11713 C CA . LEU B 1 751 ? 20.969 16.75 -67.625 1 21.59 751 LEU B CA 1
ATOM 11714 C C . LEU B 1 751 ? 19.844 15.883 -68.188 1 21.59 751 LEU B C 1
ATOM 11716 O O . LEU B 1 751 ? 19.297 16.172 -69.25 1 21.59 751 LEU B O 1
ATOM 11720 N N . LEU B 1 752 ? 19.781 14.594 -67.938 1 25.23 752 LEU B N 1
ATOM 11721 C CA . LEU B 1 752 ? 19.047 14.008 -69 1 25.23 752 LEU B CA 1
ATOM 11722 C C . LEU B 1 752 ? 17.562 14.367 -68.938 1 25.23 752 LEU B C 1
ATOM 11724 O O . LEU B 1 752 ? 16.938 14.625 -70 1 25.23 752 LEU B O 1
ATOM 11728 N N . PHE B 1 753 ? 16.484 14.211 -68.312 1 26.45 753 PHE B N 1
ATOM 11729 C CA . PHE B 1 753 ? 15.344 14.953 -68.812 1 26.45 753 PHE B CA 1
ATOM 11730 C C . PHE B 1 753 ? 15.234 16.328 -68.188 1 26.45 753 PHE B C 1
ATOM 11732 O O . PHE B 1 753 ? 15.516 16.469 -67 1 26.45 753 PHE B O 1
#

Solvent-accessible surface area (backbone atoms only — not comparable to full-atom values): 79621 Å² total; per-residue (Å²): 137,84,80,79,80,80,77,76,78,73,79,76,74,73,73,70,72,69,71,74,75,77,60,43,31,34,31,40,37,80,89,38,72,56,75,63,51,47,53,57,21,52,71,50,100,37,57,46,35,72,38,87,25,86,19,48,52,50,33,49,52,29,26,74,72,61,74,21,42,28,35,71,35,48,44,69,43,45,53,50,50,45,73,74,35,89,80,61,45,36,19,33,44,27,32,43,29,44,65,90,47,62,82,54,84,47,69,46,38,30,31,32,40,28,42,51,78,67,75,61,48,61,66,61,47,55,55,35,20,39,14,35,42,47,43,58,83,47,56,91,67,44,52,34,64,71,41,40,65,58,30,52,44,48,33,74,65,36,95,58,58,44,76,66,82,59,29,54,59,52,31,51,50,52,52,48,52,70,38,32,31,54,9,19,58,21,47,68,79,42,73,42,70,66,59,27,54,51,49,36,63,74,48,33,49,36,10,58,60,27,78,33,40,66,68,17,18,53,65,33,58,68,46,4,35,49,47,40,14,50,46,36,29,68,40,88,91,39,28,48,30,27,54,38,48,50,74,53,52,57,51,51,56,51,67,74,28,88,57,80,73,64,53,70,48,32,20,34,46,30,86,86,22,49,73,42,66,52,75,91,46,88,75,66,71,57,75,43,32,38,55,44,28,31,34,38,23,46,29,66,78,60,37,58,60,49,46,55,52,48,60,70,32,48,78,48,89,75,56,66,72,56,85,79,63,62,70,36,27,58,40,49,44,43,55,71,32,33,88,72,33,35,73,45,73,35,91,80,45,43,38,45,61,59,56,45,56,71,39,33,84,82,74,90,59,64,79,61,35,58,54,69,67,63,47,30,36,34,21,43,35,71,70,37,32,51,52,42,49,52,51,35,49,48,36,36,64,40,44,48,61,55,43,63,37,75,40,74,39,72,31,68,69,51,33,39,50,32,22,56,71,66,75,26,42,34,36,52,43,45,41,52,51,46,45,36,35,36,74,76,40,49,28,35,74,50,29,34,29,39,41,41,80,82,32,32,34,32,28,38,38,36,28,46,62,82,57,80,62,48,47,78,73,63,49,56,56,34,30,36,21,25,23,35,44,58,15,39,48,44,47,40,49,42,51,56,48,66,72,37,87,82,53,79,73,69,53,58,32,57,91,48,18,64,56,69,45,21,62,35,22,17,22,12,33,40,63,75,73,49,72,72,67,77,81,69,66,40,38,54,41,24,44,51,20,55,69,58,38,86,57,81,86,44,69,86,62,52,72,85,40,38,31,34,70,42,89,75,21,70,38,26,36,51,60,3,7,50,48,34,32,69,40,61,72,33,53,32,20,36,32,56,52,66,58,40,74,65,44,57,68,76,43,62,89,60,47,63,72,48,29,20,32,41,25,61,81,28,53,71,43,59,60,87,53,82,73,52,74,77,32,27,68,40,54,23,34,34,23,30,30,36,25,48,53,85,57,52,70,45,56,51,49,36,52,40,42,44,51,46,43,46,37,54,34,17,22,88,64,18,82,40,22,48,50,40,51,59,27,58,61,56,94,87,35,66,56,46,67,37,48,53,44,35,70,46,74,39,41,77,76,45,30,86,77,38,68,35,47,30,49,42,54,49,51,52,53,56,45,60,68,30,46,65,75,72,76,75,72,72,74,79,75,75,70,77,70,76,82,64,63,91,70,59,81,76,62,59,92,62,66,76,125,138,84,81,78,80,78,76,77,77,74,80,77,74,74,72,71,70,67,69,76,75,76,61,45,31,35,30,42,38,80,88,38,72,57,74,63,50,46,53,57,22,52,71,49,102,37,57,46,34,71,37,86,24,87,20,48,50,50,33,50,51,28,25,74,72,62,74,20,43,29,35,70,35,48,44,70,43,44,55,52,50,44,73,76,36,90,80,61,44,35,21,34,42,26,32,41,30,44,62,90,47,59,83,52,85,47,70,46,38,30,32,33,39,28,42,51,80,69,73,62,48,61,64,61,47,56,55,35,20,39,15,35,44,47,43,59,82,48,55,91,68,43,53,34,63,73,41,40,68,58,27,51,45,48,36,74,65,36,96,55,58,45,77,65,82,58,28,56,58,52,32,52,51,52,52,47,52,70,39,32,32,53,9,20,57,20,47,69,79,42,74,42,69,66,60,27,53,52,49,36,64,75,49,33,49,38,9,58,60,27,78,31,41,65,66,16,18,55,64,33,57,69,44,4,34,47,48,40,14,51,46,34,30,68,40,88,92,39,28,49,30,26,53,38,49,50,74,54,51,59,52,49,55,52,65,75,30,89,56,79,72,67,51,70,48,32,22,34,47,31,86,87,21,50,72,43,65,52,75,92,44,88,75,65,71,57,73,41,31,37,52,42,28,31,33,39,23,46,28,66,78,60,37,57,60,50,45,55,52,48,60,70,32,50,77,47,90,75,55,65,72,55,86,80,63,62,70,34,28,57,40,48,44,43,55,72,33,32,87,73,33,35,73,44,72,36,88,80,46,43,38,45,60,59,57,46,56,73,38,36,83,84,73,90,58,64,78,62,34,58,54,70,66,64,47,30,35,34,21,41,34,70,70,34,32,50,51,42,49,52,49,35,51,49,37,36,64,41,44,50,60,56,42,63,38,74,40,75,40,71,30,66,69,51,32,39,51,33,24,57,72,65,75,24,42,33,36,50,44,44,39,50,52,45,46,36,35,35,73,77,40,48,28,36,74,48,28,34,30,39,41,42,81,81,32,31,32,32,28,36,40,35,28,46,60,80,58,82,64,47,48,78,73,63,49,56,58,35,30,38,21,26,23,35,45,58,16,37,47,45,47,41,50,42,51,56,47,65,71,37,89,84,56,78,74,67,53,58,32,58,91,47,20,66,56,68,46,21,63,33,22,17,22,13,30,39,64,75,74,49,70,74,67,78,82,69,70,41,40,54,41,24,44,52,20,55,70,59,39,84,60,80,86,47,71,88,63,53,74,82,40,37,32,33,70,42,89,76,21,72,37,24,37,50,62,4,7,50,47,34,32,69,40,60,72,33,55,32,20,35,32,58,52,66,56,40,75,67,45,55,70,76,42,63,88,62,46,63,72,47,29,21,32,41,25,62,81,28,53,70,43,58,60,87,53,81,74,51,73,75,32,27,68,42,55,20,33,34,25,32,30,35,24,49,53,85,57,51,69,45,56,50,47,37,54,40,42,44,52,44,42,46,36,53,34,18,22,90,63,15,81,41,22,48,48,40,51,56,28,55,60,56,94,88,36,66,56,45,67,37,47,52,43,35,71,46,75,38,41,77,76,46,30,85,78,35,69,34,47,31,47,40,54,49,51,51,54,55,45,58,69,30,47,65,76,71,78,77,73,72,75,78,75,75,69,76,69,77,81,60,65,91,68,55,76,75,58,59,86,58,66,75,121